Protein AF-0000000082771710 (afdb_homodimer)

Secondary structure (DSSP, 8-state):
-BEEEEEEEPPTT----TT----EEHHHHHHHHHHH-SSEEEEE-S-EE-SGGGGT---GGGHHHHHHHHHHHHGGGGT-EEEEEEESS-S-TT--HHHHHHHTT-EEEEE-HHHHHSS-B---EEEETTTEEEEES--EEHHHHHTSBEEEEEEES-HHHHHHHHHHHHHHHHT-STT----SSPPGGG--S-SSSSPEEEEETTEEEEEEEEEESGGGS-TTSPBHHHHHHHHHHH-SSEEEEEES-B-SB-SSSSS--B--HHHHHHHHHHHHH--EEEEEEE--TTS-TTHHHHHHHHHT---TTSS--EEEEEE----TT-TTSTT-S-B--EEEEESSEEEEES--BSTHHHHTSBEEEEEEEE---S---SS--HHHHHHHHHHHHHHSTTEEETT--S--TT-GGG------/-BEEEEEEEPPTT----TT----EEHHHHHHHHHHH-SSEEEEE-S-EE-SGGGGT---GGGHHHHHHHHHHHHGGGGT-EEEEEEESS-S-TT--HHHHHHHTT-EEEEE-HHHHTSS-B---EEEETTTEEEEES--EEHHHHHTSBEEEEEEES-HHHHHHHHHHHHHHHHT-STT----SSPPGGG--S-SSSSPEEEEETTEEEEEEEEEESGGGS-TTSPBHHHHHHHHHHH-SSEEEEEES-B-SB-SSSSS--B--HHHHHHHHHHHHH--EEEEEEE--TTS-TTHHHHHHHHHT---TTSS--EEEEEE----TT-TTSTT-S-B--EEEEESSEEEEES--BSGGGGTTSBEEEEEEEE---S---SS--HHHHHHHHHHHHHHSTTEEETT--S--TT-GGG------

pLDDT: mean 93.77, std 10.39, range [25.27, 98.94]

Radius of gyration: 32.13 Å; Cα contacts (8 Å, |Δi|>4): 2009; chains: 2; bounding box: 65×93×76 Å

Sequence (840 aa):
MSEIIVVESIPLDMKYEVNATFGTPLYKAWSDLLSMAEEQVDIASFYWSLTGEDINVNSSTDQPGRNILEQIKYMPSRNVSVRVVTSIPTLASNSTDLKVLRQNGVQVRRVNFGHLTGGILHTKFWIVDRKHLYIGSANMDWRSLTQVKEVGAVIYNCSHLASDLHKIFLSYWVMGHRNASLPNPWPSSFDTLINQEKPLLVNLSGVPSQVYISGSPPVFCPHSRTKDLDAILSAIAEAERFIHIALMEYLPLSQFSRPKRYWPVIDDAIRGSVFERNVSVRLLVSCGRNSDPTMLPFLQSLAALQYPDSNVHLEVKIYIVPVGNHSDIPYARVNHNKYMVTDKVAYVGTSNWSADYFSSTAGVGLVVSHDTINSTYPRDTFQEQLKKVFERDWESEYSVPLASSGENPDCAFWKIQRGNMSEIIVVESIPLDMKYEVNATFGTPLYKAWSDLLSMAEEQVDIASFYWSLTGEDINVNSSTDQPGRNILEQIKYMPSRNVSVRVVTSIPTLASNSTDLKVLRQNGVQVRRVNFGHLTGGILHTKFWIVDRKHLYIGSANMDWRSLTQVKEVGAVIYNCSHLASDLHKIFLSYWVMGHRNASLPNPWPSSFDTLINQEKPLLVNLSGVPSQVYISGSPPVFCPHSRTKDLDAILSAIAEAERFIHIALMEYLPLSQFSRPKRYWPVIDDAIRGSVFERNVSVRLLVSCGRNSDPTMLPFLQSLAALQYPDSNVHLEVKIYIVPVGNHSDIPYARVNHNKYMVTDKVAYVGTSNWSADYFSSTAGVGLVVSHDTINSTYPRDTFQEQLKKVFERDWESEYSVPLASSGENPDCAFWKIQRGN

Organism: Chanos chanos (NCBI:txid29144)

Foldseek 3Di:
DKAKWKEKADAPPDDFDPPADDTHQPLVVLVVLLVPFQAEKEWEFEAAALDLVLVPHDDPLSVSSVVSLVSLLCCVVNVYAYEYEYEPPGPRPSGCSVVSSVVSHHHYFYAHLCVAFVATALFGKMQGPLFKMKGWQAGSHSLRRHFEIIMIMIMGGHNLQSVLVVLLSVLRVVNRDDPRYQDVADDCVSAHPDEPVHFDFDQYPNATKGKGKAKDAPSSDHPNGHAPVNLLLVVLVPFQAEKEWEAQDDDQWADSDPPIDRHCSVVVSNVCSCPVRVHAYEYEYEFFLPRDLVRLVVLVVQCVPDDVVDSGHYFYWYFWFDCPPVVRDPPGGMHHFGWMAGPFKTKHKNDGDYDCCHRRYIMMMMIMGHDPPVDPDPDDDNSRSVVSVRVSRCPTPRIGGSPPPDADNGGNNRDPPPPD/DKAKWKEKADAPPDDFDPPADDTHQPLVVLVVLLVPFQAEKEWEFEAAALDLVLVPHDDPLSVSSVVSLVSLLCCVVNVYAYEYEYEPPGPRPSGCSVVSSVVSHHHYFYAHLCVAFVATALFGKMQGPLFKMKGWQAGSHSLRRHFEMIMIMIMGGHNLQSVLVVLLSVLRVVNRDDPRYQDVADDCVSAHPDEPVHFDFDQYPNATKGKDKAKDAPSSDHPRGHAPVNLLLVVLVPFQAEKEWEAQDDDQWADSDPPIDRHCSVVVSNVCSCPVRVHAYEYEYEFFLPRDLVRLVVLVVQQVPDDVVDSGHYFYWYFWFDCPPVVRDPPGGMHHFGWMAGPFKTKHKNDGDYDCCHRRYIMMMMIMGHDPPVDPDPDDDNSRSVVSVRVSRCPTPRIGGSPPPDADNGGNNRDPPPPD

Structure (mmCIF, N/CA/C/O backbone):
data_AF-0000000082771710-model_v1
#
loop_
_entity.id
_entity.type
_entity.pdbx_description
1 polymer 'Phospholipase D4'
#
loop_
_atom_site.group_PDB
_atom_site.id
_atom_site.type_symbol
_atom_site.label_atom_id
_atom_site.label_alt_id
_atom_site.label_comp_id
_atom_site.label_asym_id
_atom_site.label_entity_id
_atom_site.label_seq_id
_atom_site.pdbx_PDB_ins_code
_atom_site.Cartn_x
_atom_site.Cartn_y
_atom_site.Cartn_z
_atom_site.occupancy
_atom_site.B_iso_or_equiv
_atom_site.auth_seq_id
_atom_site.auth_comp_id
_atom_site.auth_asym_id
_atom_site.auth_atom_id
_atom_site.pdbx_PDB_model_num
ATOM 1 N N . MET A 1 1 ? -18.281 -39.406 -12.562 1 86.12 1 MET A N 1
ATOM 2 C CA . MET A 1 1 ? -18.141 -38.406 -11.5 1 86.12 1 MET A CA 1
ATOM 3 C C . MET A 1 1 ? -16.812 -37.688 -11.609 1 86.12 1 MET A C 1
ATOM 5 O O . MET A 1 1 ? -15.773 -38.312 -11.859 1 86.12 1 MET A O 1
ATOM 9 N N . SER A 1 2 ? -16.812 -36.406 -11.469 1 95.75 2 SER A N 1
ATOM 10 C CA . SER A 1 2 ? -15.578 -35.625 -11.594 1 95.75 2 SER A CA 1
ATOM 11 C C . SER A 1 2 ? -14.742 -35.719 -10.32 1 95.75 2 SER A C 1
ATOM 13 O O . SER A 1 2 ? -15.289 -35.875 -9.219 1 95.75 2 SER A O 1
ATOM 15 N N . GLU A 1 3 ? -13.469 -35.781 -10.484 1 96.94 3 GLU A N 1
ATOM 16 C CA . GLU A 1 3 ? -12.523 -35.875 -9.383 1 96.94 3 GLU A CA 1
ATOM 17 C C . GLU A 1 3 ? -11.469 -34.75 -9.484 1 96.94 3 GLU A C 1
ATOM 19 O O . GLU A 1 3 ? -11.078 -34.375 -10.578 1 96.94 3 GLU A O 1
ATOM 24 N N . ILE A 1 4 ? -11.094 -34.312 -8.344 1 97.94 4 ILE A N 1
ATOM 25 C CA . ILE A 1 4 ? -10.008 -33.312 -8.312 1 97.94 4 ILE A CA 1
ATOM 26 C C . ILE A 1 4 ? -8.945 -33.75 -7.312 1 97.94 4 ILE A C 1
ATOM 28 O O . ILE A 1 4 ? -9.266 -34.25 -6.23 1 97.94 4 ILE A O 1
ATOM 32 N N . ILE A 1 5 ? -7.676 -33.594 -7.676 1 97.31 5 ILE A N 1
ATOM 33 C CA . ILE A 1 5 ? -6.59 -33.969 -6.77 1 97.31 5 ILE A CA 1
ATOM 34 C C . ILE A 1 5 ? -5.5 -32.875 -6.82 1 97.31 5 ILE A C 1
ATOM 36 O O . ILE A 1 5 ? -5.34 -32.219 -7.836 1 97.31 5 ILE A O 1
ATOM 40 N N . VAL A 1 6 ? -4.766 -32.75 -5.711 1 98.25 6 VAL A N 1
ATOM 41 C CA . VAL A 1 6 ? -3.559 -31.938 -5.68 1 98.25 6 VAL A CA 1
ATOM 42 C C . VAL A 1 6 ? -2.379 -32.75 -6.23 1 98.25 6 VAL A C 1
ATOM 44 O O . VAL A 1 6 ? -2.217 -33.906 -5.906 1 98.25 6 VAL A O 1
ATOM 47 N N . VAL A 1 7 ? -1.673 -32.125 -7.109 1 98.62 7 VAL A N 1
ATOM 48 C CA . VAL A 1 7 ? -0.458 -32.719 -7.656 1 98.62 7 VAL A CA 1
ATOM 49 C C . VAL A 1 7 ? 0.755 -31.875 -7.25 1 98.62 7 VAL A C 1
ATOM 51 O O . VAL A 1 7 ? 0.669 -30.641 -7.156 1 98.62 7 VAL A O 1
ATOM 54 N N . GLU A 1 8 ? 1.86 -32.531 -6.898 1 98.31 8 GLU A N 1
ATOM 55 C CA . GLU A 1 8 ? 3.023 -31.75 -6.492 1 98.31 8 GLU A CA 1
ATOM 56 C C . GLU A 1 8 ? 4.324 -32.469 -6.844 1 98.31 8 GLU A C 1
ATOM 58 O O . GLU A 1 8 ? 4.32 -33.656 -7.105 1 98.31 8 GLU A O 1
ATOM 63 N N . SER A 1 9 ? 5.344 -31.797 -7.031 1 98.56 9 SER A N 1
ATOM 64 C CA . SER A 1 9 ? 6.715 -32.281 -7.082 1 98.56 9 SER A CA 1
ATOM 65 C C . SER A 1 9 ? 7.5 -31.875 -5.844 1 98.56 9 SER A C 1
ATOM 67 O O . SER A 1 9 ? 7.52 -30.703 -5.473 1 98.56 9 SER A O 1
ATOM 69 N N . ILE A 1 10 ? 8.047 -32.875 -5.211 1 98.38 10 ILE A N 1
ATOM 70 C CA . ILE A 1 10 ? 8.984 -32.625 -4.121 1 98.38 10 ILE A CA 1
ATOM 71 C C . ILE A 1 10 ? 10.414 -32.812 -4.621 1 98.38 10 ILE A C 1
ATOM 73 O O . ILE A 1 10 ? 10.766 -33.906 -5.098 1 98.38 10 ILE A O 1
ATOM 77 N N . PRO A 1 11 ? 11.227 -31.812 -4.523 1 98.5 11 PRO A N 1
ATOM 78 C CA . PRO A 1 11 ? 12.594 -31.984 -5.02 1 98.5 11 PRO A CA 1
ATOM 79 C C . PRO A 1 11 ? 13.328 -33.125 -4.355 1 98.5 11 PRO A C 1
ATOM 81 O O . PRO A 1 11 ? 13.125 -33.406 -3.168 1 98.5 11 PRO A O 1
ATOM 84 N N . LEU A 1 12 ? 14.18 -33.781 -5.152 1 97.88 12 LEU A N 1
ATOM 85 C CA . LEU A 1 12 ? 14.953 -34.906 -4.676 1 97.88 12 LEU A CA 1
ATOM 86 C C . LEU A 1 12 ? 15.758 -34.531 -3.432 1 97.88 12 LEU A C 1
ATOM 88 O O . LEU A 1 12 ? 16.281 -33.438 -3.33 1 97.88 12 LEU A O 1
ATOM 92 N N . ASP A 1 13 ? 15.812 -35.438 -2.459 1 96.62 13 ASP A N 1
ATOM 93 C CA . ASP A 1 13 ? 16.625 -35.406 -1.253 1 96.62 13 ASP A CA 1
ATOM 94 C C . ASP A 1 13 ? 16.016 -34.5 -0.2 1 96.62 13 ASP A C 1
ATOM 96 O O . ASP A 1 13 ? 16.625 -34.219 0.837 1 96.62 13 ASP A O 1
ATOM 100 N N . MET A 1 14 ? 14.828 -33.938 -0.448 1 96.81 14 MET A N 1
ATOM 101 C CA . MET A 1 14 ? 14.094 -33.25 0.61 1 96.81 14 MET A CA 1
ATOM 102 C C . MET A 1 14 ? 13.32 -34.25 1.471 1 96.81 14 MET A C 1
ATOM 104 O O . MET A 1 14 ? 12.555 -35.062 0.951 1 96.81 14 MET A O 1
ATOM 108 N N . LYS A 1 15 ? 13.5 -34.156 2.783 1 94.19 15 LYS A N 1
ATOM 109 C CA . LYS A 1 15 ? 12.867 -35.062 3.715 1 94.19 15 LYS A CA 1
ATOM 110 C C . LYS A 1 15 ? 11.867 -34.344 4.613 1 94.19 15 LYS A C 1
ATOM 112 O O . LYS A 1 15 ? 12.164 -33.281 5.137 1 94.19 15 LYS A O 1
ATOM 117 N N . TYR A 1 16 ? 10.703 -34.906 4.578 1 95 16 TYR A N 1
ATOM 118 C CA . TYR A 1 16 ? 9.664 -34.406 5.488 1 95 16 TYR A CA 1
ATOM 119 C C . TYR A 1 16 ? 9.414 -35.406 6.605 1 95 16 TYR A C 1
ATOM 121 O O . TYR A 1 16 ? 9.922 -36.531 6.566 1 95 16 TYR A O 1
ATOM 129 N N . GLU A 1 17 ? 8.625 -34.969 7.566 1 90.94 17 GLU A N 1
ATOM 130 C CA . GLU A 1 17 ? 8.266 -35.875 8.648 1 90.94 17 GLU A CA 1
ATOM 131 C C . GLU A 1 17 ? 7.484 -37.062 8.125 1 90.94 17 GLU A C 1
ATOM 133 O O . GLU A 1 17 ? 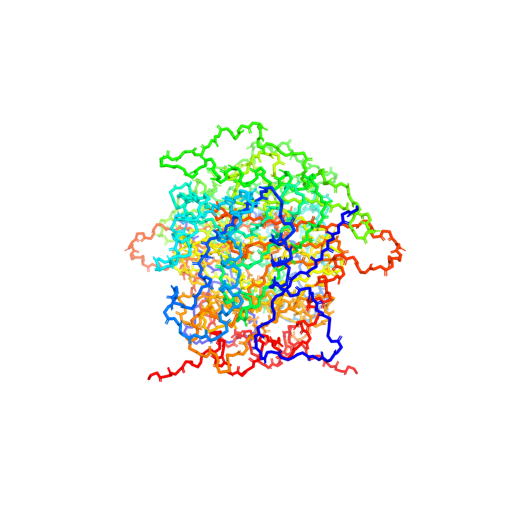6.84 -37 7.082 1 90.94 17 GLU A O 1
ATOM 138 N N . VAL A 1 18 ? 7.445 -38.062 8.859 1 86.38 18 VAL A N 1
ATOM 139 C CA . VAL A 1 18 ? 6.891 -39.344 8.453 1 86.38 18 VAL A CA 1
ATOM 140 C C . VAL A 1 18 ? 5.387 -39.219 8.219 1 86.38 18 VAL A C 1
ATOM 142 O O . VAL A 1 18 ? 4.836 -39.844 7.305 1 86.38 18 VAL A O 1
ATOM 145 N N . ASN A 1 19 ? 4.738 -38.406 8.953 1 88.19 19 ASN A N 1
ATOM 146 C CA . ASN A 1 19 ? 3.285 -38.281 8.867 1 88.19 19 ASN A CA 1
ATOM 147 C C . ASN A 1 19 ? 2.857 -37.156 7.941 1 88.19 19 ASN A C 1
ATOM 149 O O . ASN A 1 19 ? 1.688 -36.781 7.922 1 88.19 19 ASN A O 1
ATOM 153 N N . ALA A 1 20 ? 3.85 -36.75 7.145 1 90 20 ALA A N 1
ATOM 154 C CA . ALA A 1 20 ? 3.518 -35.625 6.25 1 90 20 ALA A CA 1
ATOM 155 C C . ALA A 1 20 ? 2.582 -36.094 5.137 1 90 20 ALA A C 1
ATOM 157 O O . ALA A 1 20 ? 2.703 -37.219 4.637 1 90 20 ALA A O 1
ATOM 158 N N . THR A 1 21 ? 1.646 -35.219 4.805 1 89.5 21 THR A N 1
ATOM 159 C CA . THR A 1 21 ? 0.706 -35.469 3.721 1 89.5 21 THR A CA 1
ATOM 160 C C . THR A 1 21 ? 1.223 -34.875 2.41 1 89.5 21 THR A C 1
ATOM 162 O O . THR A 1 21 ? 1.719 -33.75 2.383 1 89.5 21 THR A O 1
ATOM 165 N N . PHE A 1 22 ? 1.092 -35.688 1.368 1 94.38 22 PHE A N 1
ATOM 166 C CA . PHE A 1 22 ? 1.572 -35.25 0.063 1 94.38 22 PHE A CA 1
ATOM 167 C C . PHE A 1 22 ? 0.479 -35.375 -0.991 1 94.38 22 PHE A C 1
ATOM 169 O O . PHE A 1 22 ? -0.42 -36.219 -0.854 1 94.38 22 PHE A O 1
ATOM 176 N N . GLY A 1 23 ? 0.5 -34.562 -1.959 1 95.62 23 GLY A N 1
ATOM 177 C CA . GLY A 1 23 ? -0.292 -34.75 -3.162 1 95.62 23 GLY A CA 1
ATOM 178 C C . GLY A 1 23 ? 0.259 -35.844 -4.07 1 95.62 23 GLY A C 1
ATOM 179 O O . GLY A 1 23 ? 1.292 -36.438 -3.768 1 95.62 23 GLY A O 1
ATOM 180 N N . THR A 1 24 ? -0.504 -36.062 -5.141 1 98.06 24 THR A N 1
ATOM 181 C CA . THR A 1 24 ? -0.026 -37 -6.148 1 98.06 24 THR A CA 1
ATOM 182 C C . THR A 1 24 ? 1.244 -36.469 -6.812 1 98.06 24 THR A C 1
ATOM 184 O O . THR A 1 24 ? 1.31 -35.312 -7.211 1 98.06 24 THR A O 1
ATOM 187 N N . PRO A 1 25 ? 2.277 -37.312 -6.895 1 98.56 25 PRO A N 1
ATOM 188 C CA . PRO A 1 25 ? 3.488 -36.875 -7.578 1 98.56 25 PRO A CA 1
ATOM 189 C C . PRO A 1 25 ? 3.215 -36.406 -9 1 98.56 25 PRO A C 1
ATOM 191 O O . PRO A 1 25 ? 2.465 -37.031 -9.742 1 98.56 25 PRO A O 1
ATOM 194 N N . LEU A 1 26 ? 3.77 -35.312 -9.336 1 98.81 26 LEU A N 1
ATOM 195 C CA . LEU A 1 26 ? 3.537 -34.688 -10.625 1 98.81 26 LEU A CA 1
ATOM 196 C C . LEU A 1 26 ? 3.848 -35.656 -11.766 1 98.81 26 LEU A C 1
ATOM 198 O O . LEU A 1 26 ? 3.088 -35.75 -12.734 1 98.81 26 LEU A O 1
ATOM 202 N N . TYR A 1 27 ? 4.938 -36.375 -11.688 1 98.75 27 TYR A N 1
ATOM 203 C CA . TYR A 1 27 ? 5.309 -37.344 -12.727 1 98.75 27 TYR A CA 1
ATOM 204 C C . TYR A 1 27 ? 4.203 -38.375 -12.938 1 98.75 27 TYR A C 1
ATOM 206 O O . TYR A 1 27 ? 3.869 -38.688 -14.078 1 98.75 27 TYR A O 1
ATOM 214 N N . LYS A 1 28 ? 3.73 -38.844 -11.859 1 98.81 28 LYS A N 1
ATOM 215 C CA . LYS A 1 28 ? 2.652 -39.844 -11.945 1 98.81 28 LYS A CA 1
ATOM 216 C C . LYS A 1 28 ? 1.407 -39.219 -12.586 1 98.81 28 LYS A C 1
ATOM 218 O O . LYS A 1 28 ? 0.767 -39.844 -13.43 1 98.81 28 LYS A O 1
ATOM 223 N N . ALA A 1 29 ? 1.026 -38.062 -12.188 1 98.81 29 ALA A N 1
ATOM 224 C CA . ALA A 1 29 ? -0.165 -37.406 -12.703 1 98.81 29 ALA A CA 1
ATOM 225 C C . ALA A 1 29 ? -0.054 -37.156 -14.211 1 98.81 29 ALA A C 1
ATOM 227 O O . ALA A 1 29 ? -0.993 -37.438 -14.961 1 98.81 29 ALA A O 1
ATOM 228 N N . TRP A 1 30 ? 1.125 -36.625 -14.641 1 98.81 30 TRP A N 1
ATOM 229 C CA . TRP A 1 30 ? 1.354 -36.406 -16.062 1 98.81 30 TRP A CA 1
ATOM 230 C C . TRP A 1 30 ? 1.31 -37.719 -16.844 1 98.81 30 TRP A C 1
ATOM 232 O O . TRP A 1 30 ? 0.647 -37.781 -17.875 1 98.81 30 TRP A O 1
ATOM 242 N N . SER A 1 31 ? 1.962 -38.719 -16.297 1 98.69 31 SER A N 1
ATOM 243 C CA . SER A 1 31 ? 2.004 -40 -16.953 1 98.69 31 SER A CA 1
ATOM 244 C C . SER A 1 31 ? 0.611 -40.625 -17.062 1 98.69 31 SER A C 1
ATOM 246 O O . SER A 1 31 ? 0.252 -41.156 -18.109 1 98.69 31 SER A O 1
ATOM 248 N N . ASP A 1 32 ? -0.115 -40.5 -15.984 1 98.5 32 ASP A N 1
ATOM 249 C CA . ASP A 1 32 ? -1.47 -41.062 -15.977 1 98.5 32 ASP A CA 1
ATOM 250 C C . ASP A 1 32 ? -2.352 -40.344 -17 1 98.5 32 ASP A C 1
ATOM 252 O O . ASP A 1 32 ? -3.111 -41 -17.734 1 98.5 32 ASP A O 1
ATOM 256 N N . LEU A 1 33 ? -2.277 -39.062 -17.109 1 98.69 33 LEU A N 1
ATOM 257 C CA . LEU A 1 33 ? -3.066 -38.281 -18.062 1 98.69 33 LEU A CA 1
ATOM 258 C C . LEU A 1 33 ? -2.725 -38.656 -19.5 1 98.69 33 LEU A C 1
ATOM 260 O O . LEU A 1 33 ? -3.621 -38.844 -20.328 1 98.69 33 LEU A O 1
ATOM 264 N N . LEU A 1 34 ? -1.446 -38.812 -19.766 1 98.5 34 LEU A N 1
ATOM 265 C CA . LEU A 1 34 ? -1.015 -39.188 -21.109 1 98.5 34 LEU A CA 1
ATOM 266 C C . LEU A 1 34 ? -1.455 -40.625 -21.453 1 98.5 34 LEU A C 1
ATOM 268 O O . LEU A 1 34 ? -1.854 -40.875 -22.594 1 98.5 34 LEU A O 1
ATOM 272 N N . SER A 1 35 ? -1.383 -41.438 -20.469 1 97.5 35 SER A N 1
ATOM 273 C CA . SER A 1 35 ? -1.76 -42.844 -20.672 1 97.5 35 SER A CA 1
ATOM 274 C C . SER A 1 35 ? -3.254 -42.969 -20.953 1 97.5 35 SER A C 1
ATOM 276 O O . SER A 1 35 ? -3.678 -43.875 -21.672 1 97.5 35 SER A O 1
ATOM 278 N N . MET A 1 36 ? -4.043 -42.125 -20.406 1 96.75 36 MET A N 1
ATOM 279 C CA . MET A 1 36 ? -5.492 -42.25 -20.531 1 96.75 36 MET A CA 1
ATOM 280 C C . MET A 1 36 ? -5.996 -41.562 -21.797 1 96.75 36 MET A C 1
ATOM 282 O O . MET A 1 36 ? -7.133 -41.781 -22.219 1 96.75 36 MET A O 1
ATOM 286 N N . ALA A 1 37 ? -5.137 -40.812 -22.406 1 98.5 37 ALA A N 1
ATOM 287 C CA . ALA A 1 37 ? -5.547 -40.031 -23.594 1 98.5 37 ALA A CA 1
ATOM 288 C C . ALA A 1 37 ? -5.949 -40.969 -24.734 1 98.5 37 ALA A C 1
ATOM 290 O O . ALA A 1 37 ? -5.23 -41.906 -25.047 1 98.5 37 ALA A O 1
ATOM 291 N N . GLU A 1 38 ? -7.055 -40.625 -25.453 1 98.25 38 GLU A N 1
ATOM 292 C CA . GLU A 1 38 ? -7.566 -41.5 -26.516 1 98.25 38 GLU A CA 1
ATOM 293 C C . GLU A 1 38 ? -7.742 -40.719 -27.812 1 98.25 38 GLU A C 1
ATOM 295 O O . GLU A 1 38 ? -7.727 -41.281 -28.906 1 98.25 38 GLU A O 1
ATOM 300 N N . GLU A 1 39 ? -7.91 -39.438 -27.688 1 98.38 39 GLU A N 1
ATOM 301 C CA . GLU A 1 39 ? -8.266 -38.688 -28.891 1 98.38 39 GLU A CA 1
ATOM 302 C C . GLU A 1 39 ? -7.332 -37.5 -29.094 1 98.38 39 GLU A C 1
ATOM 304 O O . GLU A 1 39 ? -6.746 -37.344 -30.172 1 98.38 39 GLU A O 1
ATOM 309 N N . GLN A 1 40 ? -7.262 -36.688 -28.031 1 98.62 40 GLN A N 1
ATOM 310 C CA . GLN A 1 40 ? -6.543 -35.438 -28.234 1 98.62 40 GLN A CA 1
ATOM 311 C C . GLN A 1 40 ? -5.93 -34.938 -26.922 1 98.62 40 GLN A C 1
ATOM 313 O O . GLN A 1 40 ? -6.562 -35 -25.859 1 98.62 40 GLN A O 1
ATOM 318 N N . VAL A 1 41 ? -4.75 -34.406 -27.016 1 98.88 41 VAL A N 1
ATOM 319 C CA . VAL A 1 41 ? -4.078 -33.719 -25.906 1 98.88 41 VAL A CA 1
ATOM 320 C C . VAL A 1 41 ? -3.652 -32.312 -26.344 1 98.88 41 VAL A C 1
ATOM 322 O O . VAL A 1 41 ? -2.953 -32.156 -27.344 1 98.88 41 VAL A O 1
ATOM 325 N N . ASP A 1 42 ? -4.105 -31.266 -25.641 1 98.88 42 ASP A N 1
ATOM 326 C CA . ASP A 1 42 ? -3.68 -29.891 -25.844 1 98.88 42 ASP A CA 1
ATOM 327 C C . ASP A 1 42 ? -2.807 -29.406 -24.688 1 98.88 42 ASP A C 1
ATOM 329 O O . ASP A 1 42 ? -3.197 -29.516 -23.516 1 98.88 42 ASP A O 1
ATOM 333 N N . ILE A 1 43 ? -1.643 -28.906 -25 1 98.81 43 ILE A N 1
ATOM 334 C CA . ILE A 1 43 ? -0.69 -28.469 -24 1 98.81 43 ILE A CA 1
ATOM 335 C C . ILE A 1 43 ? -0.337 -27 -24.234 1 98.81 43 ILE A C 1
ATOM 337 O O . ILE A 1 43 ? 0.065 -26.625 -25.328 1 98.81 43 ILE A O 1
ATOM 341 N N . ALA A 1 44 ? -0.529 -26.156 -23.266 1 98.5 44 ALA A N 1
ATOM 342 C CA . ALA A 1 44 ? 0.006 -24.797 -23.25 1 98.5 44 ALA A CA 1
ATOM 343 C C . ALA A 1 44 ? 1.146 -24.672 -22.25 1 98.5 44 ALA A C 1
ATOM 345 O O . ALA A 1 44 ? 0.96 -24.922 -21.047 1 98.5 44 ALA A O 1
ATOM 346 N N . SER A 1 45 ? 2.287 -24.328 -22.719 1 96.12 45 SER A N 1
ATOM 347 C CA . SER A 1 45 ? 3.441 -24.219 -21.844 1 96.12 45 SER A CA 1
ATOM 348 C C . SER A 1 45 ? 4.539 -23.359 -22.453 1 96.12 45 SER A C 1
ATOM 350 O O . SER A 1 45 ? 4.719 -23.359 -23.672 1 96.12 45 SER A O 1
ATOM 352 N N . PHE A 1 46 ? 5.254 -22.719 -21.578 1 91.06 46 PHE A N 1
ATOM 353 C CA . PHE A 1 46 ? 6.293 -21.781 -22 1 91.06 46 PHE A CA 1
ATOM 354 C C . PHE A 1 46 ? 7.629 -22.5 -22.156 1 91.06 46 PHE A C 1
ATOM 356 O O . PHE A 1 46 ? 8.234 -22.453 -23.234 1 91.06 46 PHE A O 1
ATOM 363 N N . TYR A 1 47 ? 8.109 -23.172 -21.219 1 90.19 47 TYR A N 1
ATOM 364 C CA . TYR A 1 47 ? 9.477 -23.688 -21.125 1 90.19 47 TYR A CA 1
ATOM 365 C C . TYR A 1 47 ? 9.516 -25.188 -21.406 1 90.19 47 TYR A C 1
ATOM 367 O O . TYR A 1 47 ? 8.945 -25.969 -20.641 1 90.19 47 TYR A O 1
ATOM 375 N N . TRP A 1 48 ? 10.242 -25.547 -22.531 1 95.56 48 TRP A N 1
ATOM 376 C CA . TRP A 1 48 ? 10.383 -26.953 -22.891 1 95.56 48 TRP A CA 1
ATOM 377 C C . TRP A 1 48 ? 11.836 -27.406 -22.766 1 95.56 48 TRP A C 1
ATOM 379 O O . TRP A 1 48 ? 12.672 -27.062 -23.594 1 95.56 48 TRP A O 1
ATOM 389 N N . SER A 1 49 ? 12.125 -28.141 -21.781 1 96.25 49 SER A N 1
ATOM 390 C CA . SER A 1 49 ? 13.43 -28.719 -21.516 1 96.25 49 SER A CA 1
ATOM 391 C C . SER A 1 49 ? 13.312 -30.047 -20.766 1 96.25 49 SER A C 1
ATOM 393 O O . SER A 1 49 ? 13.75 -30.156 -19.609 1 96.25 49 SER A O 1
ATOM 395 N N . LEU A 1 50 ? 12.859 -31.062 -21.453 1 97.62 50 LEU A N 1
ATOM 396 C CA . LEU A 1 50 ? 12.5 -32.312 -20.812 1 97.62 50 LEU A CA 1
ATOM 397 C C . LEU A 1 50 ? 13.711 -33.25 -20.734 1 97.62 50 LEU A C 1
ATOM 399 O O . LEU A 1 50 ? 13.641 -34.312 -20.109 1 97.62 50 LEU A O 1
ATOM 403 N N . THR A 1 51 ? 14.859 -32.812 -21.281 1 96.5 51 THR A N 1
ATOM 404 C CA . THR A 1 51 ? 16.094 -33.594 -21.203 1 96.5 51 THR A CA 1
ATOM 405 C C . THR A 1 51 ? 17.234 -32.719 -20.672 1 96.5 51 THR A C 1
ATOM 407 O O . THR A 1 51 ? 17.234 -31.516 -20.844 1 96.5 51 THR A O 1
ATOM 410 N N . GLY A 1 52 ? 18.188 -33.406 -19.969 1 94.88 52 GLY A N 1
ATOM 411 C CA . GLY A 1 52 ? 19.328 -32.688 -19.453 1 94.88 52 GLY A CA 1
ATOM 412 C C . GLY A 1 52 ? 20.109 -31.938 -20.516 1 94.88 52 GLY A C 1
ATOM 413 O O . GLY A 1 52 ? 20.578 -30.828 -20.297 1 94.88 52 GLY A O 1
ATOM 414 N N . GLU A 1 53 ? 20.234 -32.562 -21.734 1 93.25 53 GLU A N 1
ATOM 415 C CA . GLU A 1 53 ? 21 -31.984 -22.844 1 93.25 53 GLU A CA 1
ATOM 416 C C . GLU A 1 53 ? 20.422 -30.656 -23.281 1 93.25 53 GLU A C 1
ATOM 418 O O . GLU A 1 53 ? 21.141 -29.781 -23.781 1 93.25 53 GLU A O 1
ATOM 423 N N . ASP A 1 54 ? 19.141 -30.453 -23.109 1 92.38 54 ASP A N 1
ATOM 424 C CA . ASP A 1 54 ? 18.453 -29.234 -23.516 1 92.38 54 ASP A CA 1
ATOM 425 C C . ASP A 1 54 ? 19.047 -28 -22.828 1 92.38 54 ASP A C 1
ATOM 427 O O . ASP A 1 54 ? 18.969 -26.891 -23.344 1 92.38 54 ASP A O 1
ATOM 431 N N . ILE A 1 55 ? 19.641 -28.266 -21.609 1 92.31 55 ILE A N 1
ATOM 432 C CA . ILE A 1 55 ? 20.219 -27.141 -20.859 1 92.31 55 ILE A CA 1
ATOM 433 C C . ILE A 1 55 ? 21.688 -27.438 -20.547 1 92.31 55 ILE A C 1
ATOM 435 O O . ILE A 1 55 ? 22.203 -26.969 -19.531 1 92.31 55 ILE A O 1
ATOM 439 N N . ASN A 1 56 ? 22.281 -28.328 -21.25 1 91.94 56 ASN A N 1
ATOM 440 C CA . ASN A 1 56 ? 23.703 -28.672 -21.188 1 91.94 56 ASN A CA 1
ATOM 441 C C . ASN A 1 56 ? 24.078 -29.297 -19.844 1 91.94 56 ASN A C 1
ATOM 443 O O . ASN A 1 56 ? 25.078 -28.906 -19.234 1 91.94 56 ASN A O 1
ATOM 447 N N . VAL A 1 57 ? 23.188 -30.125 -19.344 1 94.38 57 VAL A N 1
ATOM 448 C CA . VAL A 1 57 ? 23.422 -30.844 -18.094 1 94.38 57 VAL A CA 1
ATOM 449 C C . VAL A 1 57 ? 23.359 -32.344 -18.359 1 94.38 57 VAL A C 1
ATOM 451 O O . VAL A 1 57 ? 22.547 -32.812 -19.156 1 94.38 57 VAL A O 1
ATOM 454 N N . ASN A 1 58 ? 24.328 -32.969 -17.734 1 93.88 58 ASN A N 1
ATOM 455 C CA . ASN A 1 58 ? 24.281 -34.438 -17.703 1 93.88 58 ASN A CA 1
ATOM 456 C C . ASN A 1 58 ? 23.875 -34.969 -16.328 1 93.88 58 ASN A C 1
ATOM 458 O O . ASN A 1 58 ? 24.641 -34.844 -15.359 1 93.88 58 ASN A O 1
ATOM 462 N N . SER A 1 59 ? 22.656 -35.438 -16.281 1 94.62 59 SER A N 1
ATOM 463 C CA . SER A 1 59 ? 22.125 -35.906 -15 1 94.62 59 SER A CA 1
ATOM 464 C C . SER A 1 59 ? 21.172 -37.062 -15.195 1 94.62 59 SER A C 1
ATOM 466 O O . SER A 1 59 ? 20.359 -37.062 -16.125 1 94.62 59 SER A O 1
ATOM 468 N N . SER A 1 60 ? 21.219 -38.031 -14.297 1 94.88 60 SER A N 1
ATOM 469 C CA . SER A 1 60 ? 20.297 -39.188 -14.336 1 94.88 60 SER A CA 1
ATOM 470 C C . SER A 1 60 ? 18.922 -38.781 -13.805 1 94.88 60 SER A C 1
ATOM 472 O O . SER A 1 60 ? 17.938 -39.5 -14.031 1 94.88 60 SER A O 1
ATOM 474 N N . THR A 1 61 ? 18.859 -37.625 -13.211 1 97.25 61 THR A N 1
ATOM 475 C CA . THR A 1 61 ? 17.594 -37.219 -12.609 1 97.25 61 THR A CA 1
ATOM 476 C C . THR A 1 61 ? 16.656 -36.656 -13.664 1 97.25 61 THR A C 1
ATOM 478 O O . THR A 1 61 ? 15.516 -36.281 -13.352 1 97.25 61 THR A O 1
ATOM 481 N N . ASP A 1 62 ? 17.047 -36.625 -14.93 1 97.88 62 ASP A N 1
ATOM 482 C CA . ASP A 1 62 ? 16.188 -36.125 -15.992 1 97.88 62 ASP A CA 1
ATOM 483 C C . ASP A 1 62 ? 15.344 -37.25 -16.594 1 97.88 62 ASP A C 1
ATOM 485 O O . ASP A 1 62 ? 14.555 -37 -17.516 1 97.88 62 ASP A O 1
ATOM 489 N N . GLN A 1 63 ? 15.508 -38.531 -16.062 1 98.5 63 GLN A N 1
ATOM 490 C CA . GLN A 1 63 ? 14.852 -39.688 -16.656 1 98.5 63 GLN A CA 1
ATOM 491 C C . GLN A 1 63 ? 13.336 -39.5 -16.719 1 98.5 63 GLN A C 1
ATOM 493 O O . GLN A 1 63 ? 12.711 -39.812 -17.734 1 98.5 63 GLN A O 1
ATOM 498 N N . PRO A 1 64 ? 12.727 -39 -15.664 1 98.62 64 PRO A N 1
ATOM 499 C CA . PRO A 1 64 ? 11.281 -38.781 -15.766 1 98.62 64 PRO A CA 1
ATOM 500 C C . PRO A 1 64 ? 10.914 -37.812 -16.891 1 98.62 64 PRO A C 1
ATOM 502 O O . PRO A 1 64 ? 9.891 -38 -17.562 1 98.62 64 PRO A O 1
ATOM 505 N N . GLY A 1 65 ? 11.742 -36.781 -17.109 1 98.56 65 GLY A N 1
ATOM 506 C CA . GLY A 1 65 ? 11.516 -35.875 -18.219 1 98.56 65 GLY A CA 1
ATOM 507 C C . GLY A 1 65 ? 11.617 -36.562 -19.578 1 98.56 65 GLY A C 1
ATOM 508 O O . GLY A 1 65 ? 10.781 -36.344 -20.453 1 98.56 65 GLY A O 1
ATOM 509 N N . ARG A 1 66 ? 12.602 -37.438 -19.75 1 98.19 66 ARG A N 1
ATOM 510 C CA . ARG A 1 66 ? 12.773 -38.188 -20.969 1 98.19 66 ARG A CA 1
ATOM 511 C C . ARG A 1 66 ? 11.562 -39.094 -21.219 1 98.19 66 ARG A C 1
ATOM 513 O O . ARG A 1 66 ? 11.109 -39.25 -22.359 1 98.19 66 ARG A O 1
ATOM 520 N N . ASN A 1 67 ? 11.086 -39.688 -20.141 1 98.62 67 ASN A N 1
ATOM 521 C CA . ASN A 1 67 ? 9.93 -40.562 -20.25 1 98.62 67 ASN A CA 1
ATOM 522 C C . ASN A 1 67 ? 8.695 -39.812 -20.719 1 98.62 67 ASN A C 1
ATOM 524 O O . ASN A 1 67 ? 7.941 -40.312 -21.562 1 98.62 67 ASN A O 1
ATOM 528 N N . ILE A 1 68 ? 8.492 -38.656 -20.156 1 98.75 68 ILE A N 1
ATOM 529 C CA . ILE A 1 68 ? 7.348 -37.844 -20.547 1 98.75 68 ILE A CA 1
ATOM 530 C C . ILE A 1 68 ? 7.469 -37.438 -22.016 1 98.75 68 ILE A C 1
ATOM 532 O O . ILE A 1 68 ? 6.492 -37.5 -22.781 1 98.75 68 ILE A O 1
ATOM 536 N N . LEU A 1 69 ? 8.664 -37 -22.422 1 98.5 69 LEU A N 1
ATOM 537 C CA . LEU A 1 69 ? 8.898 -36.625 -23.812 1 98.5 69 LEU A CA 1
ATOM 538 C C . LEU A 1 69 ? 8.57 -37.812 -24.734 1 98.5 69 LEU A C 1
ATOM 540 O O . LEU A 1 69 ? 7.91 -37.625 -25.766 1 98.5 69 LEU A O 1
ATOM 544 N N . GLU A 1 70 ? 9.031 -38.969 -24.359 1 98.38 70 GLU A N 1
ATOM 545 C CA . GLU A 1 70 ? 8.781 -40.156 -25.156 1 98.38 70 GLU A CA 1
ATOM 546 C C . GLU A 1 70 ? 7.293 -40.469 -25.234 1 98.38 70 GLU A C 1
ATOM 548 O O . GLU A 1 70 ? 6.789 -40.844 -26.297 1 98.38 70 GLU A O 1
ATOM 553 N N . GLN A 1 71 ? 6.648 -40.344 -24.141 1 98.38 71 GLN A N 1
ATOM 554 C CA . GLN A 1 71 ? 5.211 -40.594 -24.125 1 98.38 71 GLN A CA 1
ATOM 555 C C . GLN A 1 71 ? 4.465 -39.688 -25.062 1 98.38 71 GLN A C 1
ATOM 557 O O . GLN A 1 71 ? 3.594 -40.125 -25.812 1 98.38 71 GLN A O 1
ATOM 562 N N . ILE A 1 72 ? 4.773 -38.406 -25.047 1 98.69 72 ILE A N 1
ATOM 563 C CA . ILE A 1 72 ? 4.109 -37.438 -25.922 1 98.69 72 ILE A CA 1
ATOM 564 C C . ILE A 1 72 ? 4.461 -37.75 -27.375 1 98.69 72 ILE A C 1
ATOM 566 O O . ILE A 1 72 ? 3.59 -37.719 -28.25 1 98.69 72 ILE A O 1
ATOM 570 N N . LYS A 1 73 ? 5.727 -38.062 -27.609 1 98.06 73 LYS A N 1
ATOM 571 C CA . LYS A 1 73 ? 6.262 -38.344 -28.938 1 98.06 73 LYS A CA 1
ATOM 572 C C . LYS A 1 73 ? 5.484 -39.469 -29.609 1 98.06 73 LYS A C 1
ATOM 574 O O . LYS A 1 73 ? 5.262 -39.438 -30.828 1 98.06 73 LYS A O 1
ATOM 579 N N . TYR A 1 74 ? 5.016 -40.375 -28.891 1 96.94 74 TYR A N 1
ATOM 580 C CA . TYR A 1 74 ? 4.445 -41.594 -29.469 1 96.94 74 TYR A CA 1
ATOM 581 C C . TYR A 1 74 ? 2.928 -41.5 -29.562 1 96.94 74 TYR A C 1
ATOM 583 O O . TYR A 1 74 ? 2.277 -42.344 -30.156 1 96.94 74 TYR A O 1
ATOM 591 N N . MET A 1 75 ? 2.377 -40.5 -29.094 1 97.75 75 MET A N 1
ATOM 592 C CA . MET A 1 75 ? 0.924 -40.375 -29.031 1 97.75 75 MET A CA 1
ATOM 593 C C . MET A 1 75 ? 0.312 -40.406 -30.422 1 97.75 75 MET A C 1
ATOM 595 O O . MET A 1 75 ? -0.693 -41.062 -30.656 1 97.75 75 MET A O 1
ATOM 599 N N . PRO A 1 76 ? 0.87 -39.719 -31.406 1 97.75 76 PRO A N 1
ATOM 600 C CA . PRO A 1 76 ? 0.283 -39.781 -32.75 1 97.75 76 PRO A CA 1
ATOM 601 C C . PRO A 1 76 ? 0.232 -41.188 -33.312 1 97.75 76 PRO A C 1
ATOM 603 O O . PRO A 1 76 ? -0.702 -41.531 -34.062 1 97.75 76 PRO A O 1
ATOM 606 N N . SER A 1 77 ? 1.192 -41.938 -33 1 96.62 77 SER A N 1
ATOM 607 C CA . SER A 1 77 ? 1.207 -43.312 -33.469 1 96.62 77 SER A CA 1
ATOM 608 C C . SER A 1 77 ? 0.052 -44.094 -32.906 1 96.62 77 SER A C 1
ATOM 610 O O . SER A 1 77 ? -0.339 -45.125 -33.469 1 96.62 77 SER A O 1
ATOM 612 N N . ARG A 1 78 ? -0.475 -43.625 -31.828 1 96.25 78 ARG A N 1
ATOM 613 C CA . ARG A 1 78 ? -1.646 -44.25 -31.203 1 96.25 78 ARG A CA 1
ATOM 614 C C . ARG A 1 78 ? -2.93 -43.562 -31.672 1 96.25 78 ARG A C 1
ATOM 616 O O . ARG A 1 78 ? -3.998 -43.781 -31.094 1 96.25 78 ARG A O 1
ATOM 623 N N . ASN A 1 79 ? -2.797 -42.75 -32.656 1 97.5 79 ASN A N 1
ATOM 624 C CA . ASN A 1 79 ? -3.914 -42 -33.219 1 97.5 79 ASN A CA 1
ATOM 625 C C . ASN A 1 79 ? -4.473 -40.969 -32.219 1 97.5 79 ASN A C 1
ATOM 627 O O . ASN A 1 79 ? -5.688 -40.781 -32.125 1 97.5 79 ASN A O 1
ATOM 631 N N . VAL A 1 80 ? -3.652 -40.469 -31.344 1 98.56 80 VAL A N 1
ATOM 632 C CA . VAL A 1 80 ? -3.994 -39.375 -30.453 1 98.56 80 VAL A CA 1
ATOM 633 C C . VAL A 1 80 ? -3.373 -38.094 -30.969 1 98.56 80 VAL A C 1
ATOM 635 O O . VAL A 1 80 ? -2.15 -37.969 -31.094 1 98.56 80 VAL A O 1
ATOM 638 N N . SER A 1 81 ? -4.18 -37.125 -31.312 1 98.62 81 SER A N 1
ATOM 639 C CA . SER A 1 81 ? -3.68 -35.844 -31.781 1 98.62 81 SER A CA 1
ATOM 640 C C . SER A 1 81 ? -3.107 -35.031 -30.625 1 98.62 81 SER A C 1
ATOM 642 O O . SER A 1 81 ? -3.674 -35 -29.531 1 98.62 81 SER A O 1
ATOM 644 N N . VAL A 1 82 ? -1.955 -34.438 -30.844 1 98.75 82 VAL A N 1
ATOM 645 C CA . VAL A 1 82 ? -1.332 -33.594 -29.828 1 98.75 82 VAL A CA 1
ATOM 646 C C . VAL A 1 82 ? -1.061 -32.219 -30.391 1 98.75 82 VAL A C 1
ATOM 648 O O . VAL A 1 82 ? -0.442 -32.062 -31.453 1 98.75 82 VAL A O 1
ATOM 651 N N . ARG A 1 83 ? -1.544 -31.141 -29.703 1 98.75 83 ARG A N 1
ATOM 652 C CA . ARG A 1 83 ? -1.265 -29.734 -30.031 1 98.75 83 ARG A CA 1
ATOM 653 C C . ARG A 1 83 ? -0.542 -29.047 -28.891 1 98.75 83 ARG A C 1
ATOM 655 O O . ARG A 1 83 ? -0.907 -29.219 -27.719 1 98.75 83 ARG A O 1
ATOM 662 N N . VAL A 1 84 ? 0.503 -28.344 -29.266 1 98.31 84 VAL A N 1
ATOM 663 C CA . VAL A 1 84 ? 1.277 -27.594 -28.297 1 98.31 84 VAL A CA 1
ATOM 664 C C . VAL A 1 84 ? 1.317 -26.125 -28.688 1 98.31 84 VAL A C 1
ATOM 666 O O . VAL A 1 84 ? 1.594 -25.781 -29.844 1 98.31 84 VAL A O 1
ATOM 669 N N . VAL A 1 85 ? 0.938 -25.234 -27.766 1 97.81 85 VAL A N 1
ATOM 670 C CA . VAL A 1 85 ? 1.187 -23.812 -27.938 1 97.81 85 VAL A CA 1
ATOM 671 C C . VAL A 1 85 ? 2.271 -23.344 -26.984 1 97.81 85 VAL A C 1
ATOM 673 O O . VAL A 1 85 ? 2.309 -23.766 -25.828 1 97.81 85 VAL A O 1
ATOM 676 N N . THR A 1 86 ? 3.193 -22.625 -27.453 1 96.31 86 THR A N 1
ATOM 677 C CA . THR A 1 86 ? 4.285 -22.062 -26.672 1 96.31 86 THR A CA 1
ATOM 678 C C . THR A 1 86 ? 4.527 -20.594 -27.062 1 96.31 86 THR A C 1
ATOM 680 O O . THR A 1 86 ? 3.684 -19.969 -27.703 1 96.31 86 THR A O 1
ATOM 683 N N . SER A 1 87 ? 5.664 -20.016 -26.594 1 94.56 87 SER A N 1
ATOM 684 C CA . SER A 1 87 ? 5.812 -18.562 -26.656 1 94.56 87 SER A CA 1
ATOM 685 C C . SER A 1 87 ? 7.02 -18.172 -27.5 1 94.56 87 SER A C 1
ATOM 687 O O . SER A 1 87 ? 8.008 -18.906 -27.562 1 94.56 87 SER A O 1
ATOM 689 N N . ILE A 1 88 ? 6.828 -17.109 -28.234 1 90.31 88 ILE A N 1
ATOM 690 C CA . ILE A 1 88 ? 7.949 -16.266 -28.641 1 90.31 88 ILE A CA 1
ATOM 691 C C . ILE A 1 88 ? 7.953 -14.969 -27.844 1 90.31 88 ILE A C 1
ATOM 693 O O . ILE A 1 88 ? 6.965 -14.234 -27.844 1 90.31 88 ILE A O 1
ATOM 697 N N . PRO A 1 89 ? 9.094 -14.672 -27.094 1 88.88 89 PRO A N 1
ATOM 698 C CA . PRO A 1 89 ? 10.383 -15.367 -27 1 88.88 89 PRO A CA 1
ATOM 699 C C . PRO A 1 89 ? 10.297 -16.625 -26.141 1 88.88 89 PRO A C 1
ATOM 701 O O . PRO A 1 89 ? 9.242 -16.938 -25.578 1 88.88 89 PRO A O 1
ATOM 704 N N . THR A 1 90 ? 11.375 -17.422 -26.219 1 81.81 90 THR A N 1
ATOM 705 C CA . THR A 1 90 ? 11.547 -18.594 -25.375 1 81.81 90 THR A CA 1
ATOM 706 C C . THR A 1 90 ? 12.883 -18.547 -24.641 1 81.81 90 THR A C 1
ATOM 708 O O . THR A 1 90 ? 13.828 -17.906 -25.109 1 81.81 90 THR A O 1
ATOM 711 N N . LEU A 1 91 ? 12.938 -19.172 -23.547 1 74.31 91 LEU A N 1
ATOM 712 C CA . LEU A 1 91 ? 14.164 -19.203 -22.766 1 74.31 91 LEU A CA 1
ATOM 713 C C . LEU A 1 91 ? 14.984 -20.438 -23.078 1 74.31 91 LEU A C 1
ATOM 715 O O . LEU A 1 91 ? 16.188 -20.484 -22.797 1 74.31 91 LEU A O 1
ATOM 719 N N . ALA A 1 92 ? 14.352 -21.453 -23.656 1 76 92 ALA A N 1
ATOM 720 C CA . ALA A 1 92 ? 15.062 -22.672 -23.984 1 76 92 ALA A CA 1
ATOM 721 C C . ALA A 1 92 ? 15.477 -22.703 -25.453 1 76 92 ALA A C 1
ATOM 723 O O . ALA A 1 92 ? 15.039 -23.578 -26.203 1 76 92 ALA A O 1
ATOM 724 N N . SER A 1 93 ? 16.422 -21.953 -25.781 1 75.75 93 SER A N 1
ATOM 725 C CA . SER A 1 93 ? 16.75 -21.75 -27.188 1 75.75 93 SER A CA 1
ATOM 726 C C . SER A 1 93 ? 17.453 -22.984 -27.766 1 75.75 93 SER A C 1
ATOM 728 O O . SER A 1 93 ? 17.359 -23.25 -28.969 1 75.75 93 SER A O 1
ATOM 730 N N . ASN A 1 94 ? 17.969 -23.75 -26.906 1 81 94 ASN A N 1
ATOM 731 C CA . ASN A 1 94 ? 18.75 -24.891 -27.406 1 81 94 ASN A CA 1
ATOM 732 C C . ASN A 1 94 ? 17.953 -26.188 -27.297 1 81 94 ASN A C 1
ATOM 734 O O . ASN A 1 94 ? 18.438 -27.25 -27.688 1 81 94 ASN A O 1
ATOM 738 N N . SER A 1 95 ? 16.797 -26.047 -26.812 1 88.56 95 SER A N 1
ATOM 739 C CA . SER A 1 95 ? 16.016 -27.266 -26.625 1 88.56 95 SER A CA 1
ATOM 740 C C . SER A 1 95 ? 15.578 -27.859 -27.953 1 88.56 95 SER A C 1
ATOM 742 O O . SER A 1 95 ? 15.227 -27.125 -28.891 1 88.56 95 SER A O 1
ATOM 744 N N . THR A 1 96 ? 15.562 -29.219 -27.953 1 92.88 96 THR A N 1
ATOM 745 C CA . THR A 1 96 ? 15.141 -29.922 -29.156 1 92.88 96 THR A CA 1
ATOM 746 C C . THR A 1 96 ? 13.773 -30.578 -28.953 1 92.88 96 THR A C 1
ATOM 748 O O . THR A 1 96 ? 13.258 -31.234 -29.859 1 92.88 96 THR A O 1
ATOM 751 N N . ASP A 1 97 ? 13.195 -30.438 -27.828 1 96.19 97 ASP A N 1
ATOM 752 C CA . ASP A 1 97 ? 11.961 -31.125 -27.469 1 96.19 97 ASP A CA 1
ATOM 753 C C . ASP A 1 97 ? 10.883 -30.922 -28.531 1 96.19 97 ASP A C 1
ATOM 755 O O . ASP A 1 97 ? 10.352 -31.891 -29.078 1 96.19 97 ASP A O 1
ATOM 759 N N . LEU A 1 98 ? 10.664 -29.688 -28.844 1 95.81 98 LEU A N 1
ATOM 760 C CA . LEU A 1 98 ? 9.555 -29.375 -29.734 1 95.81 98 LEU A CA 1
ATOM 761 C C . LEU A 1 98 ? 9.867 -29.781 -31.172 1 95.81 98 LEU A C 1
ATOM 763 O O . LEU A 1 98 ? 8.969 -30.156 -31.922 1 95.81 98 LEU A O 1
ATOM 767 N N . LYS A 1 99 ? 11.148 -29.734 -31.547 1 95.44 99 LYS A N 1
ATOM 768 C CA . LYS A 1 99 ? 11.547 -30.234 -32.875 1 95.44 99 LYS A CA 1
ATOM 769 C C . LYS A 1 99 ? 11.273 -31.734 -32.969 1 95.44 99 LYS A C 1
ATOM 771 O O . LYS A 1 99 ? 10.703 -32.188 -33.969 1 95.44 99 LYS A O 1
ATOM 776 N N . VAL A 1 100 ? 11.68 -32.438 -31.938 1 96.88 100 VAL A N 1
ATOM 777 C CA . VAL A 1 100 ? 11.469 -33.906 -31.906 1 96.88 100 VAL A CA 1
ATOM 778 C C . VAL A 1 100 ? 9.977 -34.219 -31.969 1 96.88 100 VAL A C 1
ATOM 780 O O . VAL A 1 100 ? 9.555 -35.094 -32.719 1 96.88 100 VAL A O 1
ATOM 783 N N . LEU A 1 101 ? 9.211 -33.5 -31.25 1 97.94 101 LEU A N 1
ATOM 784 C CA . LEU A 1 101 ? 7.773 -33.75 -31.203 1 97.94 101 LEU A CA 1
ATOM 785 C C . LEU A 1 101 ? 7.133 -33.438 -32.562 1 97.94 101 LEU A C 1
ATOM 787 O O . LEU A 1 101 ? 6.293 -34.219 -33.031 1 97.94 101 LEU A O 1
ATOM 791 N N . ARG A 1 102 ? 7.523 -32.375 -33.188 1 97.38 102 ARG A N 1
ATOM 792 C CA . ARG A 1 102 ? 6.996 -32.031 -34.5 1 97.38 102 ARG A CA 1
ATOM 793 C C . ARG A 1 102 ? 7.316 -33.125 -35.5 1 97.38 102 ARG A C 1
ATOM 795 O O . ARG A 1 102 ? 6.469 -33.5 -36.344 1 97.38 102 ARG A O 1
ATOM 802 N N . GLN A 1 103 ? 8.477 -33.594 -35.438 1 97.69 103 GLN A N 1
ATOM 803 C CA . GLN A 1 103 ? 8.93 -34.625 -36.375 1 97.69 103 GLN A CA 1
ATOM 804 C C . GLN A 1 103 ? 8.133 -35.906 -36.188 1 97.69 103 GLN A C 1
ATOM 806 O O . GLN A 1 103 ? 8.125 -36.781 -37.094 1 97.69 103 GLN A O 1
ATOM 811 N N . ASN A 1 104 ? 7.531 -36 -35.062 1 97.88 104 ASN A N 1
ATOM 812 C CA . ASN A 1 104 ? 6.77 -37.219 -34.812 1 97.88 104 ASN A CA 1
ATOM 813 C C . ASN A 1 104 ? 5.266 -36.938 -34.781 1 97.88 104 ASN A C 1
ATOM 815 O O . ASN A 1 104 ? 4.508 -37.625 -34.125 1 97.88 104 ASN A O 1
ATOM 819 N N . GLY A 1 105 ? 4.863 -35.875 -35.406 1 98.06 105 GLY A N 1
ATOM 820 C CA . GLY A 1 105 ? 3.455 -35.688 -35.719 1 98.06 105 GLY A CA 1
ATOM 821 C C . GLY A 1 105 ? 2.746 -34.75 -34.75 1 98.06 105 GLY A C 1
ATOM 822 O O . GLY A 1 105 ? 1.554 -34.469 -34.906 1 98.06 105 GLY A O 1
ATOM 823 N N . VAL A 1 106 ? 3.406 -34.219 -33.75 1 98.44 106 VAL A N 1
ATOM 824 C CA . VAL A 1 106 ? 2.812 -33.281 -32.844 1 98.44 106 VAL A CA 1
ATOM 825 C C . VAL A 1 106 ? 2.717 -31.906 -33.5 1 98.44 106 VAL A C 1
ATOM 827 O O . VAL A 1 106 ? 3.648 -31.469 -34.188 1 98.44 106 VAL A O 1
ATOM 830 N N . GLN A 1 107 ? 1.564 -31.234 -33.406 1 98.12 107 GLN A N 1
ATOM 831 C CA . GLN A 1 107 ? 1.399 -29.891 -33.938 1 98.12 107 GLN A CA 1
ATOM 832 C C . GLN A 1 107 ? 1.857 -28.844 -32.906 1 98.12 107 GLN A C 1
ATOM 834 O O . GLN A 1 107 ? 1.398 -28.844 -31.766 1 98.12 107 GLN A O 1
ATOM 839 N N . VAL A 1 108 ? 2.77 -28.031 -33.344 1 97.12 108 VAL A N 1
ATOM 840 C CA . VAL A 1 108 ? 3.326 -27.031 -32.438 1 97.12 108 VAL A CA 1
ATOM 841 C C . VAL A 1 108 ? 3.135 -25.641 -33.031 1 97.12 108 VAL A C 1
ATOM 843 O O . VAL A 1 108 ? 3.426 -25.422 -34.219 1 97.12 108 VAL A O 1
ATOM 846 N N . ARG A 1 109 ? 2.557 -24.734 -32.25 1 96.69 109 ARG A N 1
ATOM 847 C CA . ARG A 1 109 ? 2.498 -23.328 -32.625 1 96.69 109 ARG A CA 1
ATOM 848 C C . ARG A 1 109 ? 3.205 -22.453 -31.609 1 96.69 109 ARG A C 1
ATOM 850 O O . ARG A 1 109 ? 3.094 -22.688 -30.406 1 96.69 109 ARG A O 1
ATOM 857 N N . ARG A 1 110 ? 3.932 -21.547 -32.094 1 94.88 110 ARG A N 1
ATOM 858 C CA . ARG A 1 110 ? 4.59 -20.547 -31.25 1 94.88 110 ARG A CA 1
ATOM 859 C C . ARG A 1 110 ? 3.916 -19.188 -31.375 1 94.88 110 ARG A C 1
ATOM 861 O O . ARG A 1 110 ? 3.889 -18.609 -32.469 1 94.88 110 ARG A O 1
ATOM 868 N N . VAL A 1 111 ? 3.4 -18.766 -30.328 1 96.38 111 VAL A N 1
ATOM 869 C CA . VAL A 1 111 ? 2.691 -17.484 -30.297 1 96.38 111 VAL A CA 1
ATOM 870 C C . VAL A 1 111 ? 3.668 -16.359 -29.984 1 96.38 111 VAL A C 1
ATOM 872 O O . VAL A 1 111 ? 4.391 -16.406 -28.984 1 96.38 111 VAL A O 1
ATOM 875 N N . ASN A 1 112 ? 3.736 -15.312 -30.812 1 95.94 112 ASN A N 1
ATOM 876 C CA . ASN A 1 112 ? 4.598 -14.164 -30.562 1 95.94 112 ASN A CA 1
ATOM 877 C C . ASN A 1 112 ? 4.004 -13.242 -29.5 1 95.94 112 ASN A C 1
ATOM 879 O O . ASN A 1 112 ? 3.639 -12.102 -29.797 1 95.94 112 ASN A O 1
ATOM 883 N N . PHE A 1 113 ? 4.008 -13.672 -28.328 1 95.56 113 PHE A N 1
ATOM 884 C CA . PHE A 1 113 ? 3.426 -12.93 -27.219 1 95.56 113 PHE A CA 1
ATOM 885 C C . PHE A 1 113 ? 4.191 -11.641 -26.969 1 95.56 113 PHE A C 1
ATOM 887 O O . PHE A 1 113 ? 3.615 -10.648 -26.516 1 95.56 113 PHE A O 1
ATOM 894 N N . GLY A 1 114 ? 5.551 -11.664 -27.156 1 94.56 114 GLY A N 1
ATOM 895 C CA . GLY A 1 114 ? 6.332 -10.445 -27.062 1 94.56 114 GLY A CA 1
ATOM 896 C C . GLY A 1 114 ? 5.785 -9.312 -27.906 1 94.56 114 GLY A C 1
ATOM 897 O O . GLY A 1 114 ? 5.703 -8.172 -27.453 1 94.56 114 GLY A O 1
ATOM 898 N N . HIS A 1 115 ? 5.395 -9.672 -29.078 1 94.69 115 HIS A N 1
ATOM 899 C CA . HIS A 1 115 ? 4.852 -8.68 -30 1 94.69 115 HIS A CA 1
ATOM 900 C C . HIS A 1 115 ? 3.428 -8.297 -29.625 1 94.69 115 HIS A C 1
ATOM 902 O O . HIS A 1 115 ? 3.062 -7.121 -29.672 1 94.69 115 HIS A O 1
ATOM 908 N N . LEU A 1 116 ? 2.664 -9.297 -29.203 1 96.75 116 LEU A N 1
ATOM 909 C CA . LEU A 1 116 ? 1.233 -9.102 -29.016 1 96.75 116 LEU A CA 1
ATOM 910 C C . LEU A 1 116 ? 0.962 -8.328 -27.719 1 96.75 116 LEU A C 1
ATOM 912 O O . LEU A 1 116 ? 0.04 -7.516 -27.672 1 96.75 116 LEU A O 1
ATOM 916 N N . THR A 1 117 ? 1.785 -8.594 -26.656 1 96.31 117 THR A N 1
ATOM 917 C CA . THR A 1 117 ? 1.418 -8.039 -25.359 1 96.31 117 THR A CA 1
ATOM 918 C C . THR A 1 117 ? 2.643 -7.48 -24.641 1 96.31 117 THR A C 1
ATOM 920 O O . THR A 1 117 ? 2.516 -6.805 -23.609 1 96.31 117 THR A O 1
ATOM 923 N N . GLY A 1 118 ? 3.773 -7.73 -25.156 1 94.94 118 GLY A N 1
ATOM 924 C CA . GLY A 1 118 ? 4.992 -7.363 -24.453 1 94.94 118 GLY A CA 1
ATOM 925 C C . GLY A 1 118 ? 5.371 -8.359 -23.375 1 94.94 118 GLY A C 1
ATOM 926 O O . GLY A 1 118 ? 6.242 -8.086 -22.547 1 94.94 118 GLY A O 1
ATOM 927 N N . GLY A 1 119 ? 4.758 -9.516 -23.297 1 95.81 119 GLY A N 1
ATOM 928 C CA . GLY A 1 119 ? 5.02 -10.547 -22.297 1 95.81 119 GLY A CA 1
ATOM 929 C C . GLY A 1 119 ? 5.344 -11.898 -22.906 1 95.81 119 GLY A C 1
ATOM 930 O O . GLY A 1 119 ? 6.039 -11.977 -23.938 1 95.81 119 GLY A O 1
ATOM 931 N N . ILE A 1 120 ? 4.953 -12.945 -22.203 1 96.44 120 ILE A N 1
ATOM 932 C CA . ILE A 1 120 ? 5.195 -14.312 -22.656 1 96.44 120 ILE A CA 1
ATOM 933 C C . ILE A 1 120 ? 3.971 -15.18 -22.359 1 96.44 120 ILE A C 1
ATOM 935 O O . ILE A 1 120 ? 3.102 -14.789 -21.578 1 96.44 120 ILE A O 1
ATOM 939 N N . LEU A 1 121 ? 3.9 -16.266 -23.031 1 97.31 121 LEU A N 1
ATOM 940 C CA . LEU A 1 121 ? 2.922 -17.281 -22.688 1 97.31 121 LEU A CA 1
ATOM 941 C C . LEU A 1 121 ? 3.443 -18.172 -21.562 1 97.31 121 LEU A C 1
ATOM 943 O O . LEU A 1 121 ? 4.02 -19.234 -21.812 1 97.31 121 LEU A O 1
ATOM 947 N N . HIS A 1 122 ? 3.107 -17.75 -20.344 1 96.81 122 HIS A N 1
ATOM 948 C CA . HIS A 1 122 ? 3.66 -18.375 -19.156 1 96.81 122 HIS A CA 1
ATOM 949 C C . HIS A 1 122 ? 2.695 -19.422 -18.578 1 96.81 122 HIS A C 1
ATOM 951 O O . HIS A 1 122 ? 2.984 -20.047 -17.562 1 96.81 122 HIS A O 1
ATOM 957 N N . THR A 1 123 ? 1.605 -19.656 -19.25 1 97.5 123 THR A N 1
ATOM 958 C CA . THR A 1 123 ? 0.589 -20.594 -18.797 1 97.5 123 THR A CA 1
ATOM 959 C C . THR A 1 123 ? 1.143 -22.016 -18.797 1 97.5 123 THR A C 1
ATOM 961 O O . THR A 1 123 ? 2.014 -22.359 -19.594 1 97.5 123 THR A O 1
ATOM 964 N N . LYS A 1 124 ? 0.653 -22.828 -17.875 1 98.38 124 LYS A N 1
ATOM 965 C CA . LYS A 1 124 ? 0.928 -24.266 -17.812 1 98.38 124 LYS A CA 1
ATOM 966 C C . LYS A 1 124 ? -0.354 -25.062 -17.594 1 98.38 124 LYS A C 1
ATOM 968 O O . LYS A 1 124 ? -0.847 -25.141 -16.469 1 98.38 124 LYS A O 1
ATOM 973 N N . PHE A 1 125 ? -0.82 -25.656 -18.703 1 98.88 125 PHE A N 1
ATOM 974 C CA . PHE A 1 125 ? -1.964 -26.531 -18.484 1 98.88 125 PHE A CA 1
ATOM 975 C C . PHE A 1 125 ? -2.061 -27.578 -19.594 1 98.88 125 PHE A C 1
ATOM 977 O O . PHE A 1 125 ? -1.434 -27.422 -20.656 1 98.88 125 PHE A O 1
ATOM 984 N N . TRP A 1 126 ? -2.732 -28.703 -19.312 1 98.94 126 TRP A N 1
ATOM 985 C CA . TRP A 1 126 ? -3.084 -29.766 -20.234 1 98.94 126 TRP A CA 1
ATOM 986 C C . TRP A 1 126 ? -4.594 -29.953 -20.297 1 98.94 126 TRP A C 1
ATOM 988 O O . TRP A 1 126 ? -5.293 -29.797 -19.297 1 98.94 126 TRP A O 1
ATOM 998 N N . ILE A 1 127 ? -5.059 -30.219 -21.453 1 98.94 127 ILE A N 1
ATOM 999 C CA . ILE A 1 127 ? -6.41 -30.734 -21.672 1 98.94 127 ILE A CA 1
ATOM 1000 C C . ILE A 1 127 ? -6.344 -32.094 -22.375 1 98.94 127 ILE A C 1
ATOM 1002 O O . ILE A 1 127 ? -5.73 -32.219 -23.438 1 98.94 127 ILE A O 1
ATOM 1006 N N . VAL A 1 128 ? -6.977 -33.094 -21.797 1 98.88 128 VAL A N 1
ATOM 1007 C CA . VAL A 1 128 ? -6.93 -34.438 -22.328 1 98.88 128 VAL A CA 1
ATOM 1008 C C . VAL A 1 128 ? -8.344 -34.906 -22.703 1 98.88 128 VAL A C 1
ATOM 1010 O O . VAL A 1 128 ? -9.211 -35 -21.828 1 98.88 128 VAL A O 1
ATOM 1013 N N . ASP A 1 129 ? -8.602 -35.125 -23.953 1 98.75 129 ASP A N 1
ATOM 1014 C CA . ASP A 1 129 ? -9.82 -35.656 -24.531 1 98.75 129 ASP A CA 1
ATOM 1015 C C . ASP A 1 129 ? -11.016 -34.75 -24.25 1 98.75 129 ASP A C 1
ATOM 1017 O O . ASP A 1 129 ? -12.148 -35.25 -24.094 1 98.75 129 ASP A O 1
ATOM 1021 N N . ARG A 1 130 ? -10.75 -33.5 -23.938 1 98.5 130 ARG A N 1
ATOM 1022 C CA . ARG A 1 130 ? -11.781 -32.531 -23.578 1 98.5 130 ARG A CA 1
ATOM 1023 C C . ARG A 1 130 ? -12.578 -33.031 -22.359 1 98.5 130 ARG A C 1
ATOM 1025 O O . ARG A 1 130 ? -13.797 -32.875 -22.328 1 98.5 130 ARG A O 1
ATOM 1032 N N . LYS A 1 131 ? -11.812 -33.625 -21.5 1 98.31 131 LYS A N 1
ATOM 1033 C CA . LYS A 1 131 ? -12.484 -34.25 -20.359 1 98.31 131 LYS A CA 1
ATOM 1034 C C . LYS A 1 131 ? -11.68 -34.094 -19.078 1 98.31 131 LYS A C 1
ATOM 1036 O O . LYS A 1 131 ? -12.25 -33.938 -18 1 98.31 131 LYS A O 1
ATOM 1041 N N . HIS A 1 132 ? -10.383 -34.188 -19.156 1 98.69 132 HIS A N 1
ATOM 1042 C CA . HIS A 1 132 ? -9.469 -34.031 -18.031 1 98.69 132 HIS A CA 1
ATOM 1043 C C . HIS A 1 132 ? -8.562 -32.812 -18.219 1 98.69 132 HIS A C 1
ATOM 1045 O O . HIS A 1 132 ? -8.289 -32.406 -19.344 1 98.69 132 HIS A O 1
ATOM 1051 N N . LEU A 1 133 ? -8.211 -32.219 -17.141 1 98.69 133 LEU A N 1
ATOM 1052 C CA . LEU A 1 133 ? -7.309 -31.094 -17.281 1 98.69 133 LEU A CA 1
ATOM 1053 C C . LEU A 1 133 ? -6.312 -31.031 -16.125 1 98.69 133 LEU A C 1
ATOM 1055 O O . LEU A 1 133 ? -6.562 -31.609 -15.055 1 98.69 133 LEU A O 1
ATOM 1059 N N . TYR A 1 134 ? -5.18 -30.484 -16.375 1 98.81 134 TYR A N 1
ATOM 1060 C CA . TYR A 1 134 ? -4.141 -30.109 -15.422 1 98.81 134 TYR A CA 1
ATOM 1061 C C . TYR A 1 134 ? -3.836 -28.625 -15.484 1 98.81 134 TYR A C 1
ATOM 1063 O O . TYR A 1 134 ? -3.729 -28.062 -16.578 1 98.81 134 TYR A O 1
ATOM 1071 N N . ILE A 1 135 ? -3.783 -27.953 -14.391 1 98.88 135 ILE A N 1
ATOM 1072 C CA . ILE A 1 135 ? -3.293 -26.594 -14.234 1 98.88 135 ILE A CA 1
ATOM 1073 C C . ILE A 1 135 ? -2.299 -26.531 -13.07 1 98.88 135 ILE A C 1
ATOM 1075 O O . ILE A 1 135 ? -2.559 -27.078 -12 1 98.88 135 ILE A O 1
ATOM 1079 N N . GLY A 1 136 ? -1.146 -25.906 -13.305 1 98.69 136 GLY A N 1
ATOM 1080 C CA . GLY A 1 136 ? -0.221 -25.797 -12.188 1 98.69 136 GLY A CA 1
ATOM 1081 C C . GLY A 1 136 ? 0.977 -24.922 -12.484 1 98.69 136 GLY A C 1
ATOM 1082 O O . GLY A 1 136 ? 0.979 -24.172 -13.461 1 98.69 136 GLY A O 1
ATOM 1083 N N . SER A 1 137 ? 1.938 -24.984 -11.625 1 98.69 137 SER A N 1
ATOM 1084 C CA . SER A 1 137 ? 3.111 -24.109 -11.695 1 98.69 137 SER A CA 1
ATOM 1085 C C . SER A 1 137 ? 4.195 -24.734 -12.57 1 98.69 137 SER A C 1
ATOM 1087 O O . SER A 1 137 ? 5.117 -24.031 -13.008 1 98.69 137 SER A O 1
ATOM 1089 N N . ALA A 1 138 ? 4.125 -25.984 -12.945 1 98.56 138 ALA A N 1
ATOM 1090 C CA . ALA A 1 138 ? 5.242 -26.734 -13.523 1 98.56 138 ALA A CA 1
ATOM 1091 C C . ALA A 1 138 ? 5.414 -26.422 -15 1 98.56 138 ALA A C 1
ATOM 1093 O O . ALA A 1 138 ? 4.461 -26.516 -15.781 1 98.56 138 ALA A O 1
ATOM 1094 N N . ASN A 1 139 ? 6.574 -26.094 -15.391 1 96.88 139 ASN A N 1
ATOM 1095 C CA . ASN A 1 139 ? 6.965 -26.031 -16.797 1 96.88 139 ASN A CA 1
ATOM 1096 C C . ASN A 1 139 ? 7.16 -27.422 -17.391 1 96.88 139 ASN A C 1
ATOM 1098 O O . ASN A 1 139 ? 7.211 -28.406 -16.656 1 96.88 139 ASN A O 1
ATOM 1102 N N . MET A 1 140 ? 7.176 -27.453 -18.719 1 97.38 140 MET A N 1
ATOM 1103 C CA . MET A 1 140 ? 7.578 -28.688 -19.375 1 97.38 140 MET A CA 1
ATOM 1104 C C . MET A 1 140 ? 9.094 -28.875 -19.297 1 97.38 140 MET A C 1
ATOM 1106 O O . MET A 1 140 ? 9.781 -28.797 -20.312 1 97.38 140 MET A O 1
ATOM 1110 N N . ASP A 1 141 ? 9.523 -29.156 -18.141 1 97.19 141 ASP A N 1
ATOM 1111 C CA . ASP A 1 141 ? 10.93 -29.203 -17.75 1 97.19 141 ASP A CA 1
ATOM 1112 C C . ASP A 1 141 ? 11.195 -30.391 -16.828 1 97.19 141 ASP A C 1
ATOM 1114 O O . ASP A 1 141 ? 10.422 -30.656 -15.906 1 97.19 141 ASP A O 1
ATOM 1118 N N . TRP A 1 142 ? 12.281 -31.094 -17.141 1 97.69 142 TRP A N 1
ATOM 1119 C CA . TRP A 1 142 ? 12.57 -32.25 -16.266 1 97.69 142 TRP A CA 1
ATOM 1120 C C . TRP A 1 142 ? 12.828 -31.781 -14.836 1 97.69 142 TRP A C 1
ATOM 1122 O O . TRP A 1 142 ? 12.586 -32.531 -13.891 1 97.69 142 TRP A O 1
ATOM 1132 N N . ARG A 1 143 ? 13.336 -30.672 -14.648 1 97.94 143 ARG A N 1
ATOM 1133 C CA . ARG A 1 143 ? 13.594 -30.141 -13.32 1 97.94 143 ARG A CA 1
ATOM 1134 C C . ARG A 1 143 ? 12.297 -29.969 -12.531 1 97.94 143 ARG A C 1
ATOM 1136 O O . ARG A 1 143 ? 12.281 -30.109 -11.312 1 97.94 143 ARG A O 1
ATOM 1143 N N . SER A 1 144 ? 11.219 -29.688 -13.172 1 98.5 144 SER A N 1
ATOM 1144 C CA . SER A 1 144 ? 9.914 -29.562 -12.523 1 98.5 144 SER A CA 1
ATOM 1145 C C . SER A 1 144 ? 9.477 -30.875 -11.898 1 98.5 144 SER A C 1
ATOM 1147 O O . SER A 1 144 ? 8.648 -30.891 -10.984 1 98.5 144 SER A O 1
ATOM 1149 N N . LEU A 1 145 ? 10.023 -31.984 -12.375 1 98.69 145 LEU A N 1
ATOM 1150 C CA . LEU A 1 145 ? 9.602 -33.312 -11.93 1 98.69 145 LEU A CA 1
ATOM 1151 C C . LEU A 1 145 ? 10.477 -33.812 -10.789 1 98.69 145 LEU A C 1
ATOM 1153 O O . LEU A 1 145 ? 10.039 -34.594 -9.961 1 98.69 145 LEU A O 1
ATOM 1157 N N . THR A 1 146 ? 11.75 -33.219 -10.703 1 98.5 146 THR A N 1
ATOM 1158 C CA . THR A 1 146 ? 12.656 -33.875 -9.766 1 98.5 146 THR A CA 1
ATOM 1159 C C . THR A 1 146 ? 13.438 -32.844 -8.953 1 98.5 146 THR A C 1
ATOM 1161 O O . THR A 1 146 ? 14.031 -33.188 -7.93 1 98.5 146 THR A O 1
ATOM 1164 N N . GLN A 1 147 ? 13.516 -31.562 -9.398 1 98.38 147 GLN A N 1
ATOM 1165 C CA . GLN A 1 147 ? 14.484 -30.641 -8.812 1 98.38 147 GLN A CA 1
ATOM 1166 C C . GLN A 1 147 ? 13.797 -29.375 -8.297 1 98.38 147 GLN A C 1
ATOM 1168 O O . GLN A 1 147 ? 14.359 -28.641 -7.48 1 98.38 147 GLN A O 1
ATOM 1173 N N . VAL A 1 148 ? 12.656 -29.031 -8.781 1 98.56 148 VAL A N 1
ATOM 1174 C CA . VAL A 1 148 ? 11.891 -27.828 -8.445 1 98.56 148 VAL A CA 1
ATOM 1175 C C . VAL A 1 148 ? 10.594 -28.234 -7.75 1 98.56 148 VAL A C 1
ATOM 1177 O O . VAL A 1 148 ? 9.969 -29.234 -8.109 1 98.56 148 VAL A O 1
ATOM 1180 N N . LYS A 1 149 ? 10.25 -27.562 -6.73 1 98.75 149 LYS A N 1
ATOM 1181 C CA . LYS A 1 149 ? 8.977 -27.812 -6.07 1 98.75 149 LYS A CA 1
ATOM 1182 C C . LYS A 1 149 ? 7.816 -27.219 -6.863 1 98.75 149 LYS A C 1
ATOM 1184 O O . LYS A 1 149 ? 7.852 -26.031 -7.227 1 98.75 149 LYS A O 1
ATOM 1189 N N . GLU A 1 150 ? 6.824 -28 -7.176 1 98.75 150 GLU A N 1
ATOM 1190 C CA . GLU A 1 150 ? 5.68 -27.578 -7.98 1 98.75 150 GLU A CA 1
ATOM 1191 C C . GLU A 1 150 ? 4.363 -27.984 -7.316 1 98.75 150 GLU A C 1
ATOM 1193 O O . GLU A 1 150 ? 4.32 -28.938 -6.543 1 98.75 150 GLU A O 1
ATOM 1198 N N . VAL A 1 151 ? 3.334 -27.234 -7.629 1 98.81 151 VAL A N 1
ATOM 1199 C CA . VAL A 1 151 ? 1.979 -27.594 -7.223 1 98.81 151 VAL A CA 1
ATOM 1200 C C . VAL A 1 151 ? 1.02 -27.406 -8.398 1 98.81 151 VAL A C 1
ATOM 1202 O O . VAL A 1 151 ? 1.216 -26.516 -9.227 1 98.81 151 VAL A O 1
ATOM 1205 N N . GLY A 1 152 ? 0.056 -28.25 -8.516 1 98.81 152 GLY A N 1
ATOM 1206 C CA . GLY A 1 152 ? -1.009 -28.141 -9.492 1 98.81 152 GLY A CA 1
ATOM 1207 C C . GLY A 1 152 ? -2.26 -28.906 -9.109 1 98.81 152 GLY A C 1
ATOM 1208 O O . GLY A 1 152 ? -2.363 -29.406 -7.992 1 98.81 152 GLY A O 1
ATOM 1209 N N . ALA A 1 153 ? -3.197 -28.875 -9.992 1 98.88 153 ALA A N 1
ATOM 1210 C CA . ALA A 1 153 ? -4.457 -29.609 -9.852 1 98.88 153 ALA A CA 1
ATOM 1211 C C . ALA A 1 153 ? -4.766 -30.406 -11.117 1 98.88 153 ALA A C 1
ATOM 1213 O O . ALA A 1 153 ? -4.531 -29.938 -12.227 1 98.88 153 ALA A O 1
ATOM 1214 N N . VAL A 1 154 ? -5.223 -31.625 -10.883 1 98.88 154 VAL A N 1
ATOM 1215 C CA . VAL A 1 154 ? -5.824 -32.406 -11.961 1 98.88 154 VAL A CA 1
ATOM 1216 C C . VAL A 1 154 ? -7.316 -32.594 -11.695 1 98.88 154 VAL A C 1
ATOM 1218 O O . VAL A 1 154 ? -7.715 -32.906 -10.578 1 98.88 154 VAL A O 1
ATOM 1221 N N . ILE A 1 155 ? -8.094 -32.312 -12.656 1 98.75 155 ILE A N 1
ATOM 1222 C CA . ILE A 1 155 ? -9.523 -32.625 -12.625 1 98.75 155 ILE A CA 1
ATOM 1223 C C . ILE A 1 155 ? -9.844 -33.688 -13.664 1 98.75 155 ILE A C 1
ATOM 1225 O O . ILE A 1 155 ? -9.57 -33.5 -14.852 1 98.75 155 ILE A O 1
ATOM 1229 N N . TYR A 1 156 ? -10.422 -34.75 -13.148 1 98.56 156 TYR A N 1
ATOM 1230 C CA . TYR A 1 156 ? -10.82 -35.875 -14.023 1 98.56 156 TYR A CA 1
ATOM 1231 C C . TYR A 1 156 ? -12.305 -35.781 -14.344 1 98.56 156 TYR A C 1
ATOM 1233 O O . TYR A 1 156 ? -13.117 -35.469 -13.469 1 98.56 156 TYR A O 1
ATOM 1241 N N . ASN A 1 157 ? -12.633 -36.031 -15.539 1 98.38 157 ASN A N 1
ATOM 1242 C CA . ASN A 1 157 ? -14 -36.25 -16 1 98.38 157 ASN A CA 1
ATOM 1243 C C . ASN A 1 157 ? -14.867 -35 -15.781 1 98.38 157 ASN A C 1
ATOM 1245 O O . ASN A 1 157 ? -15.945 -35.094 -15.195 1 98.38 157 ASN A O 1
ATOM 1249 N N . CYS A 1 158 ? -14.438 -33.906 -16.234 1 98.44 158 CYS A N 1
ATOM 1250 C CA . CYS A 1 158 ? -15.219 -32.656 -16.203 1 98.44 158 CYS A CA 1
ATOM 1251 C C . CYS A 1 158 ? -15.188 -31.969 -17.562 1 98.44 158 CYS A C 1
ATOM 1253 O O . CYS A 1 158 ? -14.492 -30.969 -17.734 1 98.44 158 CYS A O 1
ATOM 1255 N N . SER A 1 159 ? -16 -32.344 -18.406 1 98.31 159 SER A N 1
ATOM 1256 C CA . SER A 1 159 ? -16 -31.906 -19.797 1 98.31 159 SER A CA 1
ATOM 1257 C C . SER A 1 159 ? -16.344 -30.422 -19.906 1 98.31 159 SER A C 1
ATOM 1259 O O . SER A 1 159 ? -15.852 -29.719 -20.781 1 98.31 159 SER A O 1
ATOM 1261 N N . HIS A 1 160 ? -17.188 -29.922 -18.984 1 98 160 HIS A N 1
ATOM 1262 C CA . HIS A 1 160 ? -17.562 -28.516 -19.016 1 98 160 HIS A CA 1
ATOM 1263 C C . HIS A 1 160 ? -16.359 -27.625 -18.766 1 98 160 HIS A C 1
ATOM 1265 O O . HIS A 1 160 ? -16.141 -26.656 -19.484 1 98 160 HIS A O 1
ATOM 1271 N N . LEU A 1 161 ? -15.625 -27.984 -17.812 1 98.62 161 LEU A N 1
ATOM 1272 C CA . LEU A 1 161 ? -14.453 -27.188 -17.469 1 98.62 161 LEU A CA 1
ATOM 1273 C C . LEU A 1 161 ? -13.359 -27.344 -18.516 1 98.62 161 LEU A C 1
ATOM 1275 O O . LEU A 1 161 ? -12.641 -26.391 -18.828 1 98.62 161 LEU A O 1
ATOM 1279 N N . ALA A 1 162 ? -13.203 -28.562 -19 1 98.75 162 ALA A N 1
ATOM 1280 C CA . ALA A 1 162 ? -12.227 -28.812 -20.047 1 98.75 162 ALA A CA 1
ATOM 1281 C C . ALA A 1 162 ? -12.531 -27.984 -21.297 1 98.75 162 ALA A C 1
ATOM 1283 O O . ALA A 1 162 ? -11.625 -27.438 -21.922 1 98.75 162 ALA A O 1
ATOM 1284 N N . SER A 1 163 ? -13.781 -27.938 -21.609 1 98.56 163 SER A N 1
ATOM 1285 C CA . SER A 1 163 ? -14.195 -27.156 -22.766 1 98.56 163 SER A CA 1
ATOM 1286 C C . SER A 1 163 ? -13.93 -25.672 -22.531 1 98.56 163 SER A C 1
ATOM 1288 O O . SER A 1 163 ? -13.555 -24.953 -23.453 1 98.56 163 SER A O 1
ATOM 1290 N N . ASP A 1 164 ? -14.188 -25.25 -21.359 1 98.75 164 ASP A N 1
ATOM 1291 C CA . ASP A 1 164 ? -13.922 -23.844 -21.031 1 98.75 164 ASP A CA 1
ATOM 1292 C C . ASP A 1 164 ? -12.43 -23.531 -21.141 1 98.75 164 ASP A C 1
ATOM 1294 O O . ASP A 1 164 ? -12.047 -22.531 -21.75 1 98.75 164 ASP A O 1
ATOM 1298 N N . LEU A 1 165 ? -11.594 -24.375 -20.562 1 98.88 165 LEU A N 1
ATOM 1299 C CA . LEU A 1 165 ? -10.148 -24.203 -20.656 1 98.88 165 LEU A CA 1
ATOM 1300 C C . LEU A 1 165 ? -9.695 -24.266 -22.125 1 98.88 165 LEU A C 1
ATOM 1302 O O . LEU A 1 165 ? -8.758 -23.562 -22.516 1 98.88 165 LEU A O 1
ATOM 1306 N N . HIS A 1 166 ? -10.383 -25.047 -22.875 1 98.81 166 HIS A N 1
ATOM 1307 C CA . HIS A 1 166 ? -10.047 -25.188 -24.281 1 98.81 166 HIS A CA 1
ATOM 1308 C C . HIS A 1 166 ? -10.242 -23.875 -25.031 1 98.81 166 HIS A C 1
ATOM 1310 O O . HIS A 1 166 ? -9.492 -23.562 -25.953 1 98.81 166 HIS A O 1
ATOM 1316 N N . LYS A 1 167 ? -11.18 -23.125 -24.641 1 98.69 167 LYS A N 1
ATOM 1317 C CA . LYS A 1 167 ? -11.359 -21.812 -25.266 1 98.69 167 LYS A CA 1
ATOM 1318 C C . LYS A 1 167 ? -10.133 -20.938 -25.047 1 98.69 167 LYS A C 1
ATOM 1320 O O . LYS A 1 167 ? -9.75 -20.172 -25.938 1 98.69 167 LYS A O 1
ATOM 1325 N N . ILE A 1 168 ? -9.531 -21 -23.875 1 98.81 168 ILE A N 1
ATOM 1326 C CA . ILE A 1 168 ? -8.297 -20.266 -23.609 1 98.81 168 ILE A CA 1
ATOM 1327 C C . ILE A 1 168 ? -7.184 -20.812 -24.5 1 98.81 168 ILE A C 1
ATOM 1329 O O . ILE A 1 168 ? -6.453 -20.047 -25.141 1 98.81 168 ILE A O 1
ATOM 1333 N N . PHE A 1 169 ? -7.121 -22.125 -24.578 1 98.75 169 PHE A N 1
ATOM 1334 C CA . PHE A 1 169 ? -6.137 -22.734 -25.469 1 98.75 169 PHE A CA 1
ATOM 1335 C C . PHE A 1 169 ? -6.305 -22.234 -26.891 1 98.75 169 PHE A C 1
ATOM 1337 O O . PHE A 1 169 ? -5.324 -21.875 -27.547 1 98.75 169 PHE A O 1
ATOM 1344 N N . LEU A 1 170 ? -7.5 -22.25 -27.328 1 98.38 170 LEU A N 1
ATOM 1345 C CA . LEU A 1 170 ? -7.793 -21.859 -28.703 1 98.38 170 LEU A CA 1
ATOM 1346 C C . LEU A 1 170 ? -7.41 -20.406 -28.953 1 98.38 170 LEU A C 1
ATOM 1348 O O . LEU A 1 170 ? -6.988 -20.047 -30.062 1 98.38 170 LEU A O 1
ATOM 1352 N N . SER A 1 171 ? -7.598 -19.578 -28 1 98.12 171 SER A N 1
ATOM 1353 C CA . SER A 1 171 ? -7.203 -18.188 -28.172 1 98.12 171 SER A CA 1
ATOM 1354 C C . SER A 1 171 ? -5.707 -18.062 -28.438 1 98.12 171 SER A C 1
ATOM 1356 O O . SER A 1 171 ? -5.281 -17.219 -29.234 1 98.12 171 SER A O 1
ATOM 1358 N N . TYR A 1 172 ? -4.918 -18.906 -27.75 1 98.31 172 TYR A N 1
ATOM 1359 C CA . TYR A 1 172 ? -3.492 -18.953 -28.062 1 98.31 172 TYR A CA 1
ATOM 1360 C C . TYR A 1 172 ? -3.252 -19.516 -29.453 1 98.31 172 TYR A C 1
ATOM 1362 O O . TYR A 1 172 ? -2.504 -18.953 -30.25 1 98.31 172 TYR A O 1
ATOM 1370 N N . TRP A 1 173 ? -3.938 -20.562 -29.734 1 98.12 173 TRP A N 1
ATOM 1371 C CA . TRP A 1 173 ? -3.719 -21.344 -30.938 1 98.12 173 TRP A CA 1
ATOM 1372 C C . TRP A 1 173 ? -3.953 -20.484 -32.188 1 98.12 173 TRP A C 1
ATOM 1374 O O . TRP A 1 173 ? -3.145 -20.5 -33.125 1 98.12 173 TRP A O 1
ATOM 1384 N N . VAL A 1 174 ? -4.973 -19.688 -32.125 1 97.38 174 VAL A N 1
ATOM 1385 C CA . VAL A 1 174 ? -5.348 -18.922 -33.312 1 97.38 174 VAL A CA 1
ATOM 1386 C C . VAL A 1 174 ? -4.41 -17.734 -33.469 1 97.38 174 VAL A C 1
ATOM 1388 O O . VAL A 1 174 ? -4.305 -17.156 -34.562 1 97.38 174 VAL A O 1
ATOM 1391 N N . MET A 1 175 ? -3.699 -17.406 -32.469 1 97.12 175 MET A N 1
ATOM 1392 C CA . MET A 1 175 ? -2.748 -16.297 -32.531 1 97.12 175 MET A CA 1
ATOM 1393 C C . MET A 1 175 ? -1.361 -16.797 -32.938 1 97.12 175 MET A C 1
ATOM 1395 O O . MET A 1 175 ? -0.433 -16 -33.094 1 97.12 175 MET A O 1
ATOM 1399 N N . GLY A 1 176 ? -1.232 -18.156 -33.031 1 95.44 176 GLY A N 1
ATOM 1400 C CA . GLY A 1 176 ? 0.058 -18.766 -33.312 1 95.44 176 GLY A CA 1
ATOM 1401 C C . GLY A 1 176 ? 0.462 -18.703 -34.781 1 95.44 176 GLY A C 1
ATOM 1402 O O . GLY A 1 176 ? 0.966 -19.672 -35.312 1 95.44 176 GLY A O 1
ATOM 1403 N N . HIS A 1 177 ? 0.14 -17.625 -35.438 1 91 177 HIS A N 1
ATOM 1404 C CA . HIS A 1 177 ? 0.592 -17.406 -36.812 1 91 177 HIS A CA 1
ATOM 1405 C C . HIS A 1 177 ? 1.334 -16.078 -36.969 1 91 177 HIS A C 1
ATOM 1407 O O . HIS A 1 177 ? 1.24 -15.219 -36.094 1 91 177 HIS A O 1
ATOM 1413 N N . ARG A 1 178 ? 2.027 -16.062 -38.125 1 86.31 178 ARG A N 1
ATOM 1414 C CA . ARG A 1 178 ? 2.848 -14.875 -38.375 1 86.31 178 ARG A CA 1
ATOM 1415 C C . ARG A 1 178 ? 1.987 -13.625 -38.469 1 86.31 178 ARG A C 1
ATOM 1417 O O . ARG A 1 178 ? 0.9 -13.648 -39.031 1 86.31 178 ARG A O 1
ATOM 1424 N N . ASN A 1 179 ? 2.227 -12.5 -37.875 1 87.62 179 ASN A N 1
ATOM 1425 C CA . ASN A 1 179 ? 1.614 -11.18 -37.938 1 87.62 179 ASN A CA 1
ATOM 1426 C C . ASN A 1 179 ? 0.236 -11.18 -37.281 1 87.62 179 ASN A C 1
ATOM 1428 O O . ASN A 1 179 ? -0.679 -10.5 -37.75 1 87.62 179 ASN A O 1
ATOM 1432 N N . ALA A 1 180 ? 0.09 -12.07 -36.406 1 92.25 180 ALA A N 1
ATOM 1433 C CA . ALA A 1 180 ? -1.17 -12.109 -35.656 1 92.25 180 ALA A CA 1
ATOM 1434 C C . ALA A 1 180 ? -1.459 -10.766 -35 1 92.25 180 ALA A C 1
ATOM 1436 O O . ALA A 1 180 ? -0.535 -10.047 -34.625 1 92.25 180 ALA A O 1
ATOM 1437 N N . SER A 1 181 ? -2.816 -10.375 -35 1 94.56 181 SER A N 1
ATOM 1438 C CA . SER A 1 181 ? -3.311 -9.219 -34.281 1 94.56 181 SER A CA 1
ATOM 1439 C C . SER A 1 181 ? -4.469 -9.594 -33.344 1 94.56 181 SER A C 1
ATOM 1441 O O . SER A 1 181 ? -5.328 -10.398 -33.719 1 94.56 181 SER A O 1
ATOM 1443 N N . LEU A 1 182 ? -4.402 -9.047 -32.188 1 95.38 182 LEU A N 1
ATOM 1444 C CA . LEU A 1 182 ? -5.426 -9.391 -31.219 1 95.38 182 LEU A CA 1
ATOM 1445 C C . LEU A 1 182 ? -6.781 -8.828 -31.641 1 95.38 182 LEU A C 1
ATOM 1447 O O . LEU A 1 182 ? -6.895 -7.648 -31.969 1 95.38 182 LEU A O 1
ATOM 1451 N N . PRO A 1 183 ? -7.727 -9.664 -31.594 1 93.81 183 PRO A N 1
ATOM 1452 C CA . PRO A 1 183 ? -9.07 -9.133 -31.828 1 93.81 183 PRO A CA 1
ATOM 1453 C C . PRO A 1 183 ? -9.562 -8.234 -30.703 1 93.81 183 PRO A C 1
ATOM 1455 O O . PRO A 1 183 ? -9.219 -8.453 -29.547 1 93.81 183 PRO A O 1
ATOM 1458 N N . ASN A 1 184 ? -10.375 -7.27 -31.062 1 91.06 184 ASN A N 1
ATOM 1459 C CA . ASN A 1 184 ? -11.039 -6.398 -30.109 1 91.06 184 ASN A CA 1
ATOM 1460 C C . ASN A 1 184 ? -12.422 -5.984 -30.594 1 91.06 184 ASN A C 1
ATOM 1462 O O . ASN A 1 184 ? -12.555 -5.113 -31.453 1 91.06 184 ASN A O 1
ATOM 1466 N N . PRO A 1 185 ? -13.477 -6.551 -30.062 1 93.06 185 PRO A N 1
ATOM 1467 C CA . PRO A 1 185 ? -13.492 -7.602 -29.047 1 93.06 185 PRO A CA 1
ATOM 1468 C C . PRO A 1 185 ? -13.18 -8.984 -29.625 1 93.06 185 PRO A C 1
ATOM 1470 O O . PRO A 1 185 ? -13.164 -9.164 -30.844 1 93.06 185 PRO A O 1
ATOM 1473 N N . TRP A 1 186 ? -12.898 -9.945 -28.734 1 96.06 186 TRP A N 1
ATOM 1474 C CA . TRP A 1 186 ? -12.805 -11.336 -29.156 1 96.06 186 TRP A CA 1
ATOM 1475 C C . TRP A 1 186 ? -14.141 -11.836 -29.703 1 96.06 186 TRP A C 1
ATOM 1477 O O . TRP A 1 186 ? -15.195 -11.43 -29.219 1 96.06 186 TRP A O 1
ATOM 1487 N N . PRO A 1 187 ? -14.109 -12.727 -30.688 1 96.62 187 PRO A N 1
ATOM 1488 C CA . PRO A 1 187 ? -15.352 -13.336 -31.172 1 96.62 187 PRO A CA 1
ATOM 1489 C C . PRO A 1 187 ? -16.125 -14.047 -30.078 1 96.62 187 PRO A C 1
ATOM 1491 O O . PRO A 1 187 ? -15.531 -14.586 -29.141 1 96.62 187 PRO A O 1
ATOM 1494 N N . SER A 1 188 ? -17.359 -14.141 -30.203 1 97.06 188 SER A N 1
ATOM 1495 C CA . SER A 1 188 ? -18.25 -14.688 -29.188 1 97.06 188 SER A CA 1
ATOM 1496 C C . SER A 1 188 ? -17.953 -16.156 -28.938 1 97.06 188 SER A C 1
ATOM 1498 O O . SER A 1 188 ? -18.297 -16.703 -27.875 1 97.06 188 SER A O 1
ATOM 1500 N N . SER A 1 189 ? -17.359 -16.812 -29.922 1 96.94 189 SER A N 1
ATOM 1501 C CA . SER A 1 189 ? -17.016 -18.219 -29.75 1 96.94 189 SER A CA 1
ATOM 1502 C C . SER A 1 189 ? -16.031 -18.422 -28.609 1 96.94 189 SER A C 1
ATOM 1504 O O . SER A 1 189 ? -15.875 -19.531 -28.109 1 96.94 189 SER A O 1
ATOM 1506 N N . PHE A 1 190 ? -15.445 -17.359 -28.172 1 97.75 190 PHE A N 1
ATOM 1507 C CA . PHE A 1 190 ? -14.469 -17.438 -27.094 1 97.75 190 PHE A CA 1
ATOM 1508 C C . PHE A 1 190 ? -15.094 -17.062 -25.766 1 97.75 190 PHE A C 1
ATOM 1510 O O . PHE A 1 190 ? -14.461 -17.172 -24.719 1 97.75 190 PHE A O 1
ATOM 1517 N N . ASP A 1 191 ? -16.344 -16.688 -25.766 1 97.88 191 ASP A N 1
ATOM 1518 C CA . ASP A 1 191 ? -17.047 -16.344 -24.531 1 97.88 191 ASP A CA 1
ATOM 1519 C C . ASP A 1 191 ? -17.203 -17.578 -23.641 1 97.88 191 ASP A C 1
ATOM 1521 O O . ASP A 1 191 ? -17.266 -18.703 -24.141 1 97.88 191 ASP A O 1
ATOM 1525 N N . THR A 1 192 ? -17.219 -17.312 -22.406 1 98.06 192 THR A N 1
ATOM 1526 C CA . THR A 1 192 ? -17.438 -18.406 -21.469 1 98.06 192 THR A CA 1
ATOM 1527 C C . THR A 1 192 ? -18.688 -18.141 -20.625 1 98.06 192 THR A C 1
ATOM 1529 O O . THR A 1 192 ? -19.031 -17 -20.359 1 98.06 192 THR A O 1
ATOM 1532 N N . LEU A 1 193 ? -19.359 -19.219 -20.234 1 97.38 193 LEU A N 1
ATOM 1533 C CA . LEU A 1 193 ? -20.5 -19.172 -19.328 1 97.38 193 LEU A CA 1
ATOM 1534 C C . LEU A 1 193 ? -20.078 -19.453 -17.891 1 97.38 193 LEU A C 1
ATOM 1536 O O . LEU A 1 193 ? -20.906 -19.406 -16.969 1 97.38 193 LEU A O 1
ATOM 1540 N N . ILE A 1 194 ? -18.844 -19.75 -17.703 1 98.56 194 ILE A N 1
ATOM 1541 C CA . ILE A 1 194 ? -18.281 -20.094 -16.406 1 98.56 194 ILE A CA 1
ATOM 1542 C C . ILE A 1 194 ? -17.312 -19 -15.953 1 98.56 194 ILE A C 1
ATOM 1544 O O . ILE A 1 194 ? -16.281 -18.781 -16.594 1 98.56 194 ILE A O 1
ATOM 1548 N N . ASN A 1 195 ? -17.625 -18.312 -14.953 1 98.62 195 ASN A N 1
ATOM 1549 C CA . ASN A 1 195 ? -16.781 -17.25 -14.398 1 98.62 195 ASN A CA 1
ATOM 1550 C C . ASN A 1 195 ? -17.062 -17.031 -12.914 1 98.62 195 ASN A C 1
ATOM 1552 O O . ASN A 1 195 ? -17.75 -17.844 -12.281 1 98.62 195 ASN A O 1
ATOM 1556 N N . GLN A 1 196 ? -16.484 -16.078 -12.359 1 98.44 196 GLN A N 1
ATOM 1557 C CA . GLN A 1 196 ? -16.609 -15.828 -10.922 1 98.44 196 GLN A CA 1
ATOM 1558 C C . GLN A 1 196 ? -18.062 -15.602 -10.523 1 98.44 196 GLN A C 1
ATOM 1560 O O . GLN A 1 196 ? -18.5 -16.062 -9.469 1 98.44 196 GLN A O 1
ATOM 1565 N N . GLU A 1 197 ? -18.844 -14.891 -11.312 1 97.62 197 GLU A N 1
ATOM 1566 C CA . GLU A 1 197 ? -20.234 -14.578 -11.023 1 97.62 197 GLU A CA 1
ATOM 1567 C C . GLU A 1 197 ? -21.125 -15.805 -11.211 1 97.62 197 GLU A C 1
ATOM 1569 O O . GLU A 1 197 ? -22.125 -15.969 -10.492 1 97.62 197 GLU A O 1
ATOM 1574 N N . LYS A 1 198 ? -20.781 -16.594 -12.172 1 98.19 198 LYS A N 1
ATOM 1575 C CA . LYS A 1 198 ? -21.5 -17.828 -12.469 1 98.19 198 LYS A CA 1
ATOM 1576 C C . LYS A 1 198 ? -20.547 -19.016 -12.531 1 98.19 198 LYS A C 1
ATOM 1578 O O . LYS A 1 198 ? -20.375 -19.625 -13.594 1 98.19 198 LYS A O 1
ATOM 1583 N N . PRO A 1 199 ? -20.109 -19.453 -11.422 1 98.44 199 PRO A N 1
ATOM 1584 C CA . PRO A 1 199 ? -19.203 -20.594 -11.422 1 98.44 199 PRO A CA 1
ATOM 1585 C C . PRO A 1 199 ? -19.891 -21.906 -11.82 1 98.44 199 PRO A C 1
ATOM 1587 O O . PRO A 1 199 ? -21.125 -22.016 -11.711 1 98.44 199 PRO A O 1
ATOM 1590 N N . LEU A 1 200 ? -19.172 -22.812 -12.312 1 98.38 200 LEU A N 1
ATOM 1591 C CA . LEU A 1 200 ? -19.688 -24.141 -12.594 1 98.38 200 LEU A CA 1
ATOM 1592 C C . LEU A 1 200 ? -20 -24.891 -11.297 1 98.38 200 LEU A C 1
ATOM 1594 O O . LEU A 1 200 ? -19.125 -25.031 -10.438 1 98.38 200 LEU A O 1
ATOM 1598 N N . LEU A 1 201 ? -21.219 -25.312 -11.172 1 97 201 LEU A N 1
ATOM 1599 C CA . LEU A 1 201 ? -21.578 -26.203 -10.07 1 97 201 LEU A CA 1
ATOM 1600 C C . LEU A 1 201 ? -21.312 -27.656 -10.438 1 97 201 LEU A C 1
ATOM 1602 O O . LEU A 1 201 ? -21.875 -28.172 -11.414 1 97 201 LEU A O 1
ATOM 1606 N N . VAL A 1 202 ? -20.453 -28.281 -9.672 1 96 202 VAL A N 1
ATOM 1607 C CA . VAL A 1 202 ? -20.062 -29.641 -10.016 1 96 202 VAL A CA 1
ATOM 1608 C C . VAL A 1 202 ? -19.656 -30.406 -8.75 1 96 202 VAL A C 1
ATOM 1610 O O . VAL A 1 202 ? -19.188 -29.797 -7.781 1 96 202 VAL A O 1
ATOM 1613 N N . ASN A 1 203 ? -19.938 -31.641 -8.758 1 93.75 203 ASN A N 1
ATOM 1614 C CA . ASN A 1 203 ? -19.453 -32.5 -7.688 1 93.75 203 ASN A CA 1
ATOM 1615 C C . ASN A 1 203 ? -18.016 -32.969 -7.945 1 93.75 203 ASN A C 1
ATOM 1617 O O . ASN A 1 203 ? -17.75 -33.688 -8.906 1 93.75 203 ASN A O 1
ATOM 1621 N N . LEU A 1 204 ? -17.094 -32.469 -7.188 1 94.31 204 LEU A N 1
ATOM 1622 C CA . LEU A 1 204 ? -15.688 -32.875 -7.27 1 94.31 204 LEU A CA 1
ATOM 1623 C C . LEU A 1 204 ? -15.312 -33.781 -6.109 1 94.31 204 LEU A C 1
ATOM 1625 O O . LEU A 1 204 ? -15.211 -33.344 -4.965 1 94.31 204 LEU A O 1
ATOM 1629 N N . SER A 1 205 ? -15.07 -35.094 -6.469 1 93 205 SER A N 1
ATOM 1630 C CA . SER A 1 205 ? -14.656 -36.062 -5.461 1 93 205 SER A CA 1
ATOM 1631 C C . SER A 1 205 ? -15.688 -36.156 -4.336 1 93 205 SER A C 1
ATOM 1633 O O . SER A 1 205 ? -15.32 -36.156 -3.16 1 93 205 SER A O 1
ATOM 1635 N N . GLY A 1 206 ? -16.906 -36 -4.668 1 89.62 206 GLY A N 1
ATOM 1636 C CA . GLY A 1 206 ? -17.984 -36.188 -3.717 1 89.62 206 GLY A CA 1
ATOM 1637 C C . GLY A 1 206 ? -18.375 -34.906 -3.004 1 89.62 206 GLY A C 1
ATOM 1638 O O . GLY A 1 206 ? -19.266 -34.906 -2.152 1 89.62 206 GLY A O 1
ATOM 1639 N N . VAL A 1 207 ? -17.766 -33.844 -3.32 1 91.62 207 VAL A N 1
ATOM 1640 C CA . VAL A 1 207 ? -18.031 -32.562 -2.672 1 91.62 207 VAL A CA 1
ATOM 1641 C C . VAL A 1 207 ? -18.688 -31.594 -3.67 1 91.62 207 VAL A C 1
ATOM 1643 O O . VAL A 1 207 ? -18.094 -31.281 -4.707 1 91.62 207 VAL A O 1
ATOM 1646 N N . PRO A 1 208 ? -19.922 -31.141 -3.354 1 93.25 208 PRO A N 1
ATOM 1647 C CA . PRO A 1 208 ? -20.469 -30.078 -4.203 1 93.25 208 PRO A CA 1
ATOM 1648 C C . PRO A 1 208 ? -19.578 -28.844 -4.238 1 93.25 208 PRO A C 1
ATOM 1650 O O . PRO A 1 208 ? -19.297 -28.25 -3.193 1 93.25 208 PRO A O 1
ATOM 1653 N N . SER A 1 209 ? -19.125 -28.484 -5.434 1 95.19 209 SER A N 1
ATOM 1654 C CA . SER A 1 209 ? -18.109 -27.438 -5.57 1 95.19 209 SER A CA 1
ATOM 1655 C C . SER A 1 209 ? -18.516 -26.406 -6.617 1 95.19 209 SER A C 1
ATOM 1657 O O . SER A 1 209 ? -19.344 -26.688 -7.492 1 95.19 209 SER A O 1
ATOM 1659 N N . GLN A 1 210 ? -18.078 -25.203 -6.414 1 97.44 210 GLN A N 1
ATOM 1660 C CA . GLN A 1 210 ? -18.094 -24.141 -7.418 1 97.44 210 GLN A CA 1
ATOM 1661 C C . GLN A 1 210 ? -16.703 -23.922 -8 1 97.44 210 GLN A C 1
ATOM 1663 O O . GLN A 1 210 ? -15.734 -23.734 -7.262 1 97.44 210 GLN A O 1
ATOM 1668 N N . VAL A 1 211 ? -16.656 -23.969 -9.359 1 98.56 211 VAL A N 1
ATOM 1669 C CA . VAL A 1 211 ? -15.344 -23.938 -9.977 1 98.56 211 VAL A CA 1
ATOM 1670 C C . VAL A 1 211 ? -15.359 -23 -11.188 1 98.56 211 VAL A C 1
ATOM 1672 O O . VAL A 1 211 ? -16.344 -22.953 -11.93 1 98.56 211 VAL A O 1
ATOM 1675 N N . TYR A 1 212 ? -14.32 -22.203 -11.352 1 98.81 212 TYR A N 1
ATOM 1676 C CA . TYR A 1 212 ? -14.109 -21.469 -12.594 1 98.81 212 TYR A CA 1
ATOM 1677 C C . TYR A 1 212 ? -12.625 -21.266 -12.867 1 98.81 212 TYR A C 1
ATOM 1679 O O . TYR A 1 212 ? -11.789 -21.5 -11.992 1 98.81 212 TYR A O 1
ATOM 1687 N N . ILE A 1 213 ? -12.289 -20.906 -14.109 1 98.94 213 ILE A N 1
ATOM 1688 C CA . ILE A 1 213 ? -10.922 -20.641 -14.547 1 98.94 213 ILE A CA 1
ATOM 1689 C C . ILE A 1 213 ? -10.773 -19.172 -14.938 1 98.94 213 ILE A C 1
ATOM 1691 O O . ILE A 1 213 ? -11.602 -18.641 -15.664 1 98.94 213 ILE A O 1
ATOM 1695 N N . SER A 1 214 ? -9.781 -18.531 -14.367 1 98.94 214 SER A N 1
ATOM 1696 C CA . SER A 1 214 ? -9.461 -17.141 -14.711 1 98.94 214 SER A CA 1
ATOM 1697 C C . SER A 1 214 ? -8.297 -17.078 -15.695 1 98.94 214 SER A C 1
ATOM 1699 O O . SER A 1 214 ? -7.613 -18.078 -15.93 1 98.94 214 SER A O 1
ATOM 1701 N N . GLY A 1 215 ? -8.141 -15.906 -16.344 1 98.75 215 GLY A N 1
ATOM 1702 C CA . GLY A 1 215 ? -7.098 -15.766 -17.344 1 98.75 215 GLY A CA 1
ATOM 1703 C C . GLY A 1 215 ? -6.375 -14.438 -17.266 1 98.75 215 GLY A C 1
ATOM 1704 O O . GLY A 1 215 ? -6.887 -13.477 -16.688 1 98.75 215 GLY A O 1
ATOM 1705 N N . SER A 1 216 ? -5.227 -14.43 -17.797 1 98.69 216 SER A N 1
ATOM 1706 C CA . SER A 1 216 ? -4.363 -13.266 -18 1 98.69 216 SER A CA 1
ATOM 1707 C C . SER A 1 216 ? -3.566 -13.391 -19.297 1 98.69 216 SER A C 1
ATOM 1709 O O . SER A 1 216 ? -3.271 -14.5 -19.75 1 98.69 216 SER A O 1
ATOM 1711 N N . PRO A 1 217 ? -3.24 -12.234 -19.922 1 98.31 217 PRO A N 1
ATOM 1712 C CA . PRO A 1 217 ? -3.602 -10.852 -19.594 1 98.31 217 PRO A CA 1
ATOM 1713 C C . PRO A 1 217 ? -5.012 -10.492 -20.062 1 98.31 217 PRO A C 1
ATOM 1715 O O . PRO A 1 217 ? -5.637 -11.25 -20.797 1 98.31 217 PRO A O 1
ATOM 1718 N N . PRO A 1 218 ? -5.465 -9.32 -19.641 1 98.12 218 PRO A N 1
ATOM 1719 C CA . PRO A 1 218 ? -6.832 -8.93 -19.984 1 98.12 218 PRO A CA 1
ATOM 1720 C C . PRO A 1 218 ? -7.082 -8.906 -21.5 1 98.12 218 PRO A C 1
ATOM 1722 O O . PRO A 1 218 ? -8.164 -9.281 -21.953 1 98.12 218 PRO A O 1
ATOM 1725 N N . VAL A 1 219 ? -6.117 -8.594 -22.328 1 97.62 219 VAL A N 1
ATOM 1726 C CA . VAL A 1 219 ? -6.309 -8.43 -23.766 1 97.62 219 VAL A CA 1
ATOM 1727 C C . VAL A 1 219 ? -6.539 -9.797 -24.406 1 97.62 219 VAL A C 1
ATOM 1729 O O . VAL A 1 219 ? -7.023 -9.883 -25.531 1 97.62 219 VAL A O 1
ATOM 1732 N N . PHE A 1 220 ? -6.238 -10.914 -23.719 1 97.94 220 PHE A N 1
ATOM 1733 C CA . PHE A 1 220 ? -6.488 -12.258 -24.219 1 97.94 220 PHE A CA 1
ATOM 1734 C C . PHE A 1 220 ? -7.77 -12.828 -23.625 1 97.94 220 PHE A C 1
ATOM 1736 O O . PHE A 1 220 ? -8.07 -14.008 -23.812 1 97.94 220 PHE A O 1
ATOM 1743 N N . CYS A 1 221 ? -8.461 -12.023 -22.828 1 97.5 221 CYS A N 1
ATOM 1744 C CA . CYS A 1 221 ? -9.695 -12.469 -22.188 1 97.5 221 CYS A CA 1
ATOM 1745 C C . CYS A 1 221 ? -10.906 -11.781 -22.812 1 97.5 221 CYS A C 1
ATOM 1747 O O . CYS A 1 221 ? -10.977 -10.555 -22.859 1 97.5 221 CYS A O 1
ATOM 1749 N N . PRO A 1 222 ? -11.867 -12.594 -23.359 1 97.44 222 PRO A N 1
ATOM 1750 C CA . PRO A 1 222 ? -13.148 -11.938 -23.641 1 97.44 222 PRO A CA 1
ATOM 1751 C C . PRO A 1 222 ? -13.781 -11.312 -22.406 1 97.44 222 PRO A C 1
ATOM 1753 O O . PRO A 1 222 ? -13.367 -11.594 -21.281 1 97.44 222 PRO A O 1
ATOM 1756 N N . HIS A 1 223 ? -14.758 -10.539 -22.594 1 96.25 223 HIS A N 1
ATOM 1757 C CA . HIS A 1 223 ? -15.375 -9.82 -21.484 1 96.25 223 HIS A CA 1
ATOM 1758 C C . HIS A 1 223 ? -16 -10.797 -20.484 1 96.25 223 HIS A C 1
ATOM 1760 O O . HIS A 1 223 ? -16.078 -10.492 -19.297 1 96.25 223 HIS A O 1
ATOM 1766 N N . SER A 1 224 ? -16.375 -11.906 -20.906 1 98.12 224 SER A N 1
ATOM 1767 C CA . SER A 1 224 ? -17.078 -12.883 -20.078 1 98.12 224 SER A CA 1
ATOM 1768 C C . SER A 1 224 ? -16.109 -13.641 -19.172 1 98.12 224 SER A C 1
ATOM 1770 O O . SER A 1 224 ? -16.531 -14.328 -18.234 1 98.12 224 SER A O 1
ATOM 1772 N N . ARG A 1 225 ? -14.844 -13.508 -19.422 1 98.56 225 ARG A N 1
ATOM 1773 C CA . ARG A 1 225 ? -13.859 -14.266 -18.656 1 98.56 225 ARG A CA 1
ATOM 1774 C C . ARG A 1 225 ? -13.383 -13.477 -17.438 1 98.56 225 ARG A C 1
ATOM 1776 O O . ARG A 1 225 ? -13.07 -12.289 -17.547 1 98.56 225 ARG A O 1
ATOM 1783 N N . THR A 1 226 ? -13.367 -14.148 -16.266 1 98.81 226 THR A N 1
ATOM 1784 C CA . THR A 1 226 ? -12.781 -13.539 -15.078 1 98.81 226 THR A CA 1
ATOM 1785 C C . THR A 1 226 ? -11.281 -13.336 -15.266 1 98.81 226 THR A C 1
ATOM 1787 O O . THR A 1 226 ? -10.562 -14.258 -15.656 1 98.81 226 THR A O 1
ATOM 1790 N N . LYS A 1 227 ? -10.836 -12.109 -14.992 1 98.81 227 LYS A N 1
ATOM 1791 C CA . LYS A 1 227 ? -9.406 -11.852 -15.016 1 98.81 227 LYS A CA 1
ATOM 1792 C C . LYS A 1 227 ? -8.711 -12.461 -13.805 1 98.81 227 LYS A C 1
ATOM 1794 O O . LYS A 1 227 ? -9.273 -12.453 -12.703 1 98.81 227 LYS A O 1
ATOM 1799 N N . ASP A 1 228 ? -7.531 -12.922 -14.078 1 98.75 228 ASP A N 1
ATOM 1800 C CA . ASP A 1 228 ? -6.789 -13.625 -13.039 1 98.75 228 ASP A CA 1
ATOM 1801 C C . ASP A 1 228 ? -6.613 -12.75 -11.797 1 98.75 228 ASP A C 1
ATOM 1803 O O . ASP A 1 228 ? -6.785 -13.219 -10.672 1 98.75 228 ASP A O 1
ATOM 1807 N N . LEU A 1 229 ? -6.262 -11.516 -11.953 1 98.88 229 LEU A N 1
ATOM 1808 C CA . LEU A 1 229 ? -6.09 -10.594 -10.828 1 98.88 229 LEU A CA 1
ATOM 1809 C C . LEU A 1 229 ? -7.387 -10.461 -10.031 1 98.88 229 LEU A C 1
ATOM 1811 O O . LEU A 1 229 ? -7.367 -10.445 -8.805 1 98.88 229 LEU A O 1
ATOM 1815 N N . ASP A 1 230 ? -8.492 -10.344 -10.75 1 98.81 230 ASP A N 1
ATOM 1816 C CA . ASP A 1 230 ? -9.789 -10.219 -10.086 1 98.81 230 ASP A CA 1
ATOM 1817 C C . ASP A 1 230 ? -10.102 -11.461 -9.25 1 98.81 230 ASP A C 1
ATOM 1819 O O . ASP A 1 230 ? -10.68 -11.352 -8.164 1 98.81 230 ASP A O 1
ATOM 1823 N N . ALA A 1 231 ? -9.766 -12.586 -9.789 1 98.88 231 ALA A N 1
ATOM 1824 C CA . ALA A 1 231 ? -9.984 -13.828 -9.055 1 98.88 231 ALA A CA 1
ATOM 1825 C C . ALA A 1 231 ? -9.195 -13.844 -7.75 1 98.88 231 ALA A C 1
ATOM 1827 O O . ALA A 1 231 ? -9.727 -14.203 -6.699 1 98.88 231 ALA A O 1
ATOM 1828 N N . ILE A 1 232 ? -7.992 -13.43 -7.789 1 98.88 232 ILE A N 1
ATOM 1829 C CA . ILE A 1 232 ? -7.113 -13.391 -6.625 1 98.88 232 ILE A CA 1
ATOM 1830 C C . ILE A 1 232 ? -7.645 -12.391 -5.605 1 98.88 232 ILE A C 1
ATOM 1832 O O . ILE A 1 232 ? -7.785 -12.711 -4.422 1 98.88 232 ILE A O 1
ATOM 1836 N N . LEU A 1 233 ? -7.961 -11.227 -6.066 1 98.88 233 LEU A N 1
ATOM 1837 C CA . LEU A 1 233 ? -8.453 -10.18 -5.176 1 98.88 233 LEU A CA 1
ATOM 1838 C C . LEU A 1 233 ? -9.781 -10.594 -4.539 1 98.88 233 LEU A C 1
ATOM 1840 O O . LEU A 1 233 ? -10.023 -10.297 -3.369 1 98.88 233 LEU A O 1
ATOM 1844 N N . SER A 1 234 ? -10.617 -11.242 -5.312 1 98.62 234 SER A N 1
ATOM 1845 C CA . SER A 1 234 ? -11.891 -11.711 -4.777 1 98.62 234 SER A CA 1
ATOM 1846 C C . SER A 1 234 ? -11.68 -12.758 -3.689 1 98.62 234 SER A C 1
ATOM 1848 O O . SER A 1 234 ? -12.375 -12.75 -2.668 1 98.62 234 SER A O 1
ATOM 1850 N N . ALA A 1 235 ? -10.773 -13.688 -3.951 1 98.62 235 ALA A N 1
ATOM 1851 C CA . ALA A 1 235 ? -10.469 -14.703 -2.947 1 98.62 235 ALA A CA 1
ATOM 1852 C C . ALA A 1 235 ? -9.984 -14.055 -1.65 1 98.62 235 ALA A C 1
ATOM 1854 O O . ALA A 1 235 ? -10.391 -14.461 -0.56 1 98.62 235 ALA A O 1
ATOM 1855 N N . ILE A 1 236 ? -9.148 -13.062 -1.739 1 98.75 236 ILE A N 1
ATOM 1856 C CA . ILE A 1 236 ? -8.641 -12.344 -0.576 1 98.75 236 ILE A CA 1
ATOM 1857 C C . ILE A 1 236 ? -9.789 -11.625 0.127 1 98.75 236 ILE A C 1
ATOM 1859 O O . ILE A 1 236 ? -9.914 -11.688 1.353 1 98.75 236 ILE A O 1
ATOM 1863 N N . ALA A 1 237 ? -10.633 -11 -0.637 1 98.25 237 ALA A N 1
ATOM 1864 C CA . ALA A 1 237 ? -11.727 -10.195 -0.1 1 98.25 237 ALA A CA 1
ATOM 1865 C C . ALA A 1 237 ? -12.75 -11.07 0.625 1 98.25 237 ALA A C 1
ATOM 1867 O O . ALA A 1 237 ? -13.375 -10.633 1.594 1 98.25 237 ALA A O 1
ATOM 1868 N N . GLU A 1 238 ? -12.914 -12.289 0.214 1 96.88 238 GLU A N 1
ATOM 1869 C CA . GLU A 1 238 ? -13.961 -13.156 0.745 1 96.88 238 GLU A CA 1
ATOM 1870 C C . GLU A 1 238 ? -13.469 -13.914 1.979 1 96.88 238 GLU A C 1
ATOM 1872 O O . GLU A 1 238 ? -14.273 -14.484 2.719 1 96.88 238 GLU A O 1
ATOM 1877 N N . ALA A 1 239 ? -12.164 -13.977 2.178 1 97.81 239 ALA A N 1
ATOM 1878 C CA . ALA A 1 239 ? -11.617 -14.719 3.311 1 97.81 239 ALA A CA 1
ATOM 1879 C C . ALA A 1 239 ? -12.094 -14.133 4.637 1 97.81 239 ALA A C 1
ATOM 1881 O O . ALA A 1 239 ? -12.188 -12.914 4.785 1 97.81 239 ALA A O 1
ATOM 1882 N N . GLU A 1 240 ? -12.352 -14.953 5.66 1 96.44 240 GLU A N 1
ATOM 1883 C CA . GLU A 1 240 ? -12.875 -14.516 6.949 1 96.44 240 GLU A CA 1
ATOM 1884 C C . GLU A 1 240 ? -11.953 -14.93 8.094 1 96.44 240 GLU A C 1
ATOM 1886 O O . GLU A 1 240 ? -11.945 -14.312 9.156 1 96.44 240 GLU A O 1
ATOM 1891 N N . ARG A 1 241 ? -11.234 -15.977 7.848 1 96.62 241 ARG A N 1
ATOM 1892 C CA . ARG A 1 241 ? -10.438 -16.516 8.953 1 96.62 241 ARG A CA 1
ATOM 1893 C C . ARG A 1 241 ? -8.953 -16.484 8.617 1 96.62 241 ARG A C 1
ATOM 1895 O O . ARG A 1 241 ? -8.133 -16.047 9.43 1 96.62 241 ARG A O 1
ATOM 1902 N N . PHE A 1 242 ? -8.602 -17.016 7.383 1 97.69 242 PHE A N 1
ATOM 1903 C CA . PHE A 1 242 ? -7.18 -17.078 7.074 1 97.69 242 PHE A CA 1
ATOM 1904 C C . PHE A 1 242 ? -6.949 -16.953 5.57 1 97.69 242 PHE A C 1
ATOM 1906 O O . PHE A 1 242 ? -7.852 -17.219 4.773 1 97.69 242 PHE A O 1
ATOM 1913 N N . ILE A 1 243 ? -5.812 -16.516 5.164 1 98.69 243 ILE A N 1
ATOM 1914 C CA . ILE A 1 243 ? -5.266 -16.516 3.814 1 98.69 243 ILE A CA 1
ATOM 1915 C C . ILE A 1 243 ? -3.85 -17.094 3.832 1 98.69 243 ILE A C 1
ATOM 1917 O O . ILE A 1 243 ? -2.945 -16.516 4.441 1 98.69 243 ILE A O 1
ATOM 1921 N N . HIS A 1 244 ? -3.629 -18.266 3.24 1 98.88 244 HIS A N 1
ATOM 1922 C CA . HIS A 1 244 ? -2.316 -18.875 3.064 1 98.88 244 HIS A CA 1
ATOM 1923 C C . HIS A 1 244 ? -1.86 -18.781 1.611 1 98.88 244 HIS A C 1
ATOM 1925 O O . HIS A 1 244 ? -2.566 -19.234 0.708 1 98.88 244 HIS A O 1
ATOM 1931 N N . ILE A 1 245 ? -0.699 -18.172 1.394 1 98.94 245 ILE A N 1
ATOM 1932 C CA . ILE A 1 245 ? -0.196 -17.938 0.045 1 98.94 245 ILE A CA 1
ATOM 1933 C C . ILE A 1 245 ? 1.189 -18.562 -0.107 1 98.94 245 ILE A C 1
ATOM 1935 O O . ILE A 1 245 ? 2.053 -18.391 0.757 1 98.94 245 ILE A O 1
ATOM 1939 N N . ALA A 1 246 ? 1.441 -19.281 -1.146 1 98.88 246 ALA A N 1
ATOM 1940 C CA . ALA A 1 246 ? 2.76 -19.797 -1.5 1 98.88 246 ALA A CA 1
ATOM 1941 C C . ALA A 1 246 ? 3.16 -19.359 -2.906 1 98.88 246 ALA A C 1
ATOM 1943 O O . ALA A 1 246 ? 2.436 -19.609 -3.871 1 98.88 246 ALA A O 1
ATOM 1944 N N . LEU A 1 247 ? 4.273 -18.656 -3.01 1 98.75 247 LEU A N 1
ATOM 1945 C CA . LEU A 1 247 ? 4.727 -18.109 -4.281 1 98.75 247 LEU A CA 1
ATOM 1946 C C . LEU A 1 247 ? 6.234 -18.266 -4.441 1 98.75 247 LEU A C 1
ATOM 1948 O O . LEU A 1 247 ? 6.969 -18.281 -3.449 1 98.75 247 LEU A O 1
ATOM 1952 N N . MET A 1 248 ? 6.629 -18.312 -5.672 1 98.62 248 MET A N 1
ATOM 1953 C CA . MET A 1 248 ? 8.062 -18.172 -5.922 1 98.62 248 MET A CA 1
ATOM 1954 C C . MET A 1 248 ? 8.5 -16.719 -5.809 1 98.62 248 MET A C 1
ATOM 1956 O O . MET A 1 248 ? 9.547 -16.422 -5.227 1 98.62 248 MET A O 1
ATOM 1960 N N . GLU A 1 249 ? 7.684 -15.867 -6.402 1 97.94 249 GLU A N 1
ATOM 1961 C CA . GLU A 1 249 ? 8.039 -14.453 -6.395 1 97.94 249 GLU A CA 1
ATOM 1962 C C . GLU A 1 249 ? 6.852 -13.586 -5.977 1 97.94 249 GLU A C 1
ATOM 1964 O O . GLU A 1 249 ? 5.742 -13.758 -6.488 1 97.94 249 GLU A O 1
ATOM 1969 N N . TYR A 1 250 ? 7.059 -12.727 -5.086 1 98.19 250 TYR A N 1
ATOM 1970 C CA . TYR A 1 250 ? 6.141 -11.703 -4.609 1 98.19 250 TYR A CA 1
ATOM 1971 C C . TYR A 1 250 ? 6.801 -10.328 -4.641 1 98.19 250 TYR A C 1
ATOM 1973 O O . TYR A 1 250 ? 7.715 -10.047 -3.863 1 98.19 250 TYR A O 1
ATOM 1981 N N . LEU A 1 251 ? 6.312 -9.5 -5.508 1 96.75 251 LEU A N 1
ATOM 1982 C CA . LEU A 1 251 ? 6.926 -8.195 -5.691 1 96.75 251 LEU A CA 1
ATOM 1983 C C . LEU A 1 251 ? 5.883 -7.148 -6.07 1 96.75 251 LEU A C 1
ATOM 1985 O O . LEU A 1 251 ? 5.391 -7.141 -7.203 1 96.75 251 LEU A O 1
ATOM 1989 N N . PRO A 1 252 ? 5.492 -6.211 -5.141 1 97.5 252 PRO A N 1
ATOM 1990 C CA . PRO A 1 252 ? 4.527 -5.16 -5.469 1 97.5 252 PRO A CA 1
ATOM 1991 C C . PRO A 1 252 ? 5.105 -4.094 -6.398 1 97.5 252 PRO A C 1
ATOM 1993 O O . PRO A 1 252 ? 4.973 -2.898 -6.129 1 97.5 252 PRO A O 1
ATOM 1996 N N . LEU A 1 253 ? 5.719 -4.512 -7.492 1 96.44 253 LEU A N 1
ATOM 1997 C CA . LEU A 1 253 ? 6.328 -3.73 -8.562 1 96.44 253 LEU A CA 1
ATOM 1998 C C . LEU A 1 253 ? 6.066 -4.371 -9.922 1 96.44 253 LEU A C 1
ATOM 2000 O O . LEU A 1 253 ? 5.676 -5.539 -9.992 1 96.44 253 LEU A O 1
ATOM 2004 N N . SER A 1 254 ? 6.234 -3.533 -10.938 1 95.62 254 SER A N 1
ATOM 2005 C CA . SER A 1 254 ? 6.484 -4.168 -12.227 1 95.62 254 SER A CA 1
ATOM 2006 C C . SER A 1 254 ? 7.891 -4.754 -12.289 1 95.62 254 SER A C 1
ATOM 2008 O O . SER A 1 254 ? 8.828 -4.207 -11.703 1 95.62 254 SER A O 1
ATOM 2010 N N . GLN A 1 255 ? 8 -5.797 -12.852 1 90.44 255 GLN A N 1
ATOM 2011 C CA . GLN A 1 255 ? 9.281 -6.496 -12.875 1 90.44 255 GLN A CA 1
ATOM 2012 C C . GLN A 1 255 ? 9.953 -6.363 -14.234 1 90.44 255 GLN A C 1
ATOM 2014 O O . GLN A 1 255 ? 11.18 -6.25 -14.328 1 90.44 255 GLN A O 1
ATOM 2019 N N . PHE A 1 256 ? 9.117 -6.352 -15.289 1 88.38 256 PHE A N 1
ATOM 2020 C CA . PHE A 1 256 ? 9.688 -6.48 -16.625 1 88.38 256 PHE A CA 1
ATOM 2021 C C . PHE A 1 256 ? 9.453 -5.215 -17.438 1 88.38 256 PHE A C 1
ATOM 2023 O O . PHE A 1 256 ? 9.984 -5.074 -18.547 1 88.38 256 PHE A O 1
ATOM 2030 N N . SER A 1 257 ? 8.688 -4.363 -16.859 1 87.56 257 SER A N 1
ATOM 2031 C CA . SER A 1 257 ? 8.383 -3.113 -17.547 1 87.56 257 SER A CA 1
ATOM 2032 C C . SER A 1 257 ? 9.336 -2.002 -17.125 1 87.56 257 SER A C 1
ATOM 2034 O O . SER A 1 257 ? 9.852 -2.023 -16 1 87.56 257 SER A O 1
ATOM 2036 N N . ARG A 1 258 ? 9.594 -1.168 -18.062 1 86.88 258 ARG A N 1
ATOM 2037 C CA . ARG A 1 258 ? 10.367 0.044 -17.812 1 86.88 258 ARG A CA 1
ATOM 2038 C C . ARG A 1 258 ? 9.625 1.28 -18.312 1 86.88 258 ARG A C 1
ATOM 2040 O O . ARG A 1 258 ? 9.102 1.288 -19.422 1 86.88 258 ARG A O 1
ATOM 2047 N N . PRO A 1 259 ? 9.531 2.385 -17.484 1 88.94 259 PRO A N 1
ATOM 2048 C CA . PRO A 1 259 ? 10.102 2.459 -16.141 1 88.94 259 PRO A CA 1
ATOM 2049 C C . PRO A 1 259 ? 9.344 1.592 -15.133 1 88.94 259 PRO A C 1
ATOM 2051 O O . PRO A 1 259 ? 8.188 1.243 -15.359 1 88.94 259 PRO A O 1
ATOM 2054 N N . LYS A 1 260 ? 10.062 1.252 -14.062 1 89.94 260 LYS A N 1
ATOM 2055 C CA . LYS A 1 260 ? 9.445 0.463 -13 1 89.94 260 LYS A CA 1
ATOM 2056 C C . LYS A 1 260 ? 8.266 1.202 -12.383 1 89.94 260 LYS A C 1
ATOM 2058 O O . LYS A 1 260 ? 8.312 2.422 -12.211 1 89.94 260 LYS A O 1
ATOM 2063 N N . ARG A 1 261 ? 7.309 0.438 -12.109 1 94.25 261 ARG A N 1
ATOM 2064 C CA . ARG A 1 261 ? 6.113 0.994 -11.492 1 94.25 261 ARG A CA 1
ATOM 2065 C C . ARG A 1 261 ? 5.828 0.326 -10.148 1 94.25 261 ARG A C 1
ATOM 2067 O O . ARG A 1 261 ? 5.977 -0.89 -10.008 1 94.25 261 ARG A O 1
ATOM 2074 N N . TYR A 1 262 ? 5.59 1.123 -9.164 1 96.25 262 TYR A N 1
ATOM 2075 C CA . TYR A 1 262 ? 5.062 0.599 -7.91 1 96.25 262 TYR A CA 1
ATOM 2076 C C . TYR A 1 262 ? 3.631 0.101 -8.086 1 96.25 262 TYR A C 1
ATOM 2078 O O . TYR A 1 262 ? 2.777 0.822 -8.609 1 96.25 262 TYR A O 1
ATOM 2086 N N . TRP A 1 263 ? 3.395 -1.081 -7.75 1 97.94 263 TRP A N 1
ATOM 2087 C CA . TRP A 1 263 ? 2.125 -1.752 -8.016 1 97.94 263 TRP A CA 1
ATOM 2088 C C . TRP A 1 263 ? 1.651 -2.529 -6.797 1 97.94 263 TRP A C 1
ATOM 2090 O O . TRP A 1 263 ? 1.802 -3.752 -6.734 1 97.94 263 TRP A O 1
ATOM 2100 N N . PRO A 1 264 ? 0.992 -1.832 -5.809 1 98.19 264 PRO A N 1
ATOM 2101 C CA . PRO A 1 264 ? 0.681 -2.453 -4.516 1 98.19 264 PRO A CA 1
ATOM 2102 C C . PRO A 1 264 ? -0.695 -3.115 -4.496 1 98.19 264 PRO A C 1
ATOM 2104 O O . PRO A 1 264 ? -1.253 -3.355 -3.424 1 98.19 264 PRO A O 1
ATOM 2107 N N . VAL A 1 265 ? -1.295 -3.496 -5.598 1 98.44 265 VAL A N 1
ATOM 2108 C CA . VAL A 1 265 ? -2.697 -3.891 -5.684 1 98.44 265 VAL A CA 1
ATOM 2109 C C . VAL A 1 265 ? -2.951 -5.098 -4.785 1 98.44 265 VAL A C 1
ATOM 2111 O O . VAL A 1 265 ? -3.832 -5.066 -3.922 1 98.44 265 VAL A O 1
ATOM 2114 N N . ILE A 1 266 ? -2.148 -6.145 -4.926 1 98.81 266 ILE A N 1
ATOM 2115 C CA . ILE A 1 266 ? -2.34 -7.34 -4.113 1 98.81 266 ILE A CA 1
ATOM 2116 C C . ILE A 1 266 ? -1.834 -7.082 -2.693 1 98.81 266 ILE A C 1
ATOM 2118 O O . ILE A 1 266 ? -2.451 -7.52 -1.72 1 98.81 266 ILE A O 1
ATOM 2122 N N . ASP A 1 267 ? -0.721 -6.363 -2.572 1 98.62 267 ASP A N 1
ATOM 2123 C CA . ASP A 1 267 ? -0.144 -6.008 -1.279 1 98.62 267 ASP A CA 1
ATOM 2124 C C . ASP A 1 267 ? -1.162 -5.281 -0.405 1 98.62 267 ASP A C 1
ATOM 2126 O O . ASP A 1 267 ? -1.326 -5.609 0.771 1 98.62 267 ASP A O 1
ATOM 2130 N N . ASP A 1 268 ? -1.825 -4.312 -0.993 1 98.5 268 ASP A N 1
ATOM 2131 C CA . ASP A 1 268 ? -2.846 -3.553 -0.276 1 98.5 268 ASP A CA 1
ATOM 2132 C C . ASP A 1 268 ? -4.004 -4.453 0.146 1 98.5 268 ASP A C 1
ATOM 2134 O O . ASP A 1 268 ? -4.574 -4.277 1.226 1 98.5 268 ASP A O 1
ATOM 2138 N N . ALA A 1 269 ? -4.375 -5.332 -0.757 1 98.69 269 ALA A N 1
ATOM 2139 C CA . ALA A 1 269 ? -5.477 -6.238 -0.437 1 98.69 269 ALA A CA 1
ATOM 2140 C C . ALA A 1 269 ? -5.133 -7.121 0.759 1 98.69 269 ALA A C 1
ATOM 2142 O O . ALA A 1 269 ? -5.969 -7.344 1.636 1 98.69 269 ALA A O 1
ATOM 2143 N N . ILE A 1 270 ? -3.924 -7.621 0.797 1 98.25 270 ILE A N 1
ATOM 2144 C CA . ILE A 1 270 ? -3.471 -8.461 1.902 1 98.25 270 ILE A CA 1
ATOM 2145 C C . ILE A 1 270 ? -3.477 -7.652 3.197 1 98.25 270 ILE A C 1
ATOM 2147 O O . ILE A 1 270 ? -4.055 -8.078 4.199 1 98.25 270 ILE A O 1
ATOM 2151 N N . ARG A 1 271 ? -2.904 -6.516 3.148 1 96.56 271 ARG A N 1
ATOM 2152 C CA . ARG A 1 271 ? -2.861 -5.656 4.328 1 96.56 271 ARG A CA 1
ATOM 2153 C C . ARG A 1 271 ? -4.27 -5.293 4.793 1 96.56 271 ARG A C 1
ATOM 2155 O O . ARG A 1 271 ? -4.562 -5.34 5.988 1 96.56 271 ARG A O 1
ATOM 2162 N N . GLY A 1 272 ? -5.086 -4.91 3.84 1 96 272 GLY A N 1
ATOM 2163 C CA . GLY A 1 272 ? -6.465 -4.586 4.168 1 96 272 GLY A CA 1
ATOM 2164 C C . GLY A 1 272 ? -7.191 -5.715 4.867 1 96 272 GLY A C 1
ATOM 2165 O O . GLY A 1 272 ? -7.957 -5.48 5.809 1 96 272 GLY A O 1
ATOM 2166 N N . SER A 1 273 ? -6.961 -6.98 4.438 1 96.12 273 SER A N 1
ATOM 2167 C CA . SER A 1 273 ? -7.637 -8.125 5.039 1 96.12 273 SER A CA 1
ATOM 2168 C C . SER A 1 273 ? -7.27 -8.273 6.512 1 96.12 273 SER A C 1
ATOM 2170 O O . SER A 1 273 ? -8.109 -8.664 7.328 1 96.12 273 SER A O 1
ATOM 2172 N N . VAL A 1 274 ? -6.094 -7.934 6.824 1 94.12 274 VAL A N 1
ATOM 2173 C CA . VAL A 1 274 ? -5.598 -8.078 8.188 1 94.12 274 VAL A CA 1
ATOM 2174 C C . VAL A 1 274 ? -6.164 -6.969 9.062 1 94.12 274 VAL A C 1
ATOM 2176 O O . VAL A 1 274 ? -6.734 -7.234 10.125 1 94.12 274 VAL A O 1
ATOM 2179 N N . PHE A 1 275 ? -6.16 -5.781 8.641 1 91.38 275 PHE A N 1
ATOM 2180 C CA . PHE A 1 275 ? -6.422 -4.645 9.516 1 91.38 275 PHE A CA 1
ATOM 2181 C C . PHE A 1 275 ? -7.906 -4.297 9.523 1 91.38 275 PHE A C 1
ATOM 2183 O O . PHE A 1 275 ? -8.414 -3.742 10.5 1 91.38 275 PHE A O 1
ATOM 2190 N N . GLU A 1 276 ? -8.57 -4.625 8.461 1 91.25 276 GLU A N 1
ATOM 2191 C CA . GLU A 1 276 ? -9.992 -4.312 8.398 1 91.25 276 GLU A CA 1
ATOM 2192 C C . GLU A 1 276 ? -10.836 -5.457 8.961 1 91.25 276 GLU A C 1
ATOM 2194 O O . GLU A 1 276 ? -11.883 -5.227 9.562 1 91.25 276 GLU A O 1
ATOM 2199 N N . ARG A 1 277 ? -10.297 -6.719 8.727 1 91.94 277 ARG A N 1
ATOM 2200 C CA . ARG A 1 277 ? -11.172 -7.852 9 1 91.94 277 ARG A CA 1
ATOM 2201 C C . ARG A 1 277 ? -10.516 -8.844 9.953 1 91.94 277 ARG A C 1
ATOM 2203 O O . ARG A 1 277 ? -11.094 -9.875 10.289 1 91.94 277 ARG A O 1
ATOM 2210 N N . ASN A 1 278 ? -9.312 -8.578 10.375 1 91.25 278 ASN A N 1
ATOM 2211 C CA . ASN A 1 278 ? -8.586 -9.414 11.328 1 91.25 278 ASN A CA 1
ATOM 2212 C C . ASN A 1 278 ? -8.352 -10.82 10.773 1 91.25 278 ASN A C 1
ATOM 2214 O O . ASN A 1 278 ? -8.461 -11.805 11.508 1 91.25 278 ASN A O 1
ATOM 2218 N N . VAL A 1 279 ? -8.195 -10.969 9.453 1 95 279 VAL A N 1
ATOM 2219 C CA . VAL A 1 279 ? -7.867 -12.242 8.82 1 95 279 VAL A CA 1
ATOM 2220 C C . VAL A 1 279 ? -6.402 -12.586 9.07 1 95 279 VAL A C 1
ATOM 2222 O O . VAL A 1 279 ? -5.531 -11.711 8.992 1 95 279 VAL A O 1
ATOM 2225 N N . SER A 1 280 ? -6.117 -13.828 9.461 1 96 280 SER A N 1
ATOM 2226 C CA . SER A 1 280 ? -4.738 -14.289 9.609 1 96 280 SER A CA 1
ATOM 2227 C C . SER A 1 280 ? -4.105 -14.578 8.25 1 96 280 SER A C 1
ATOM 2229 O O . SER A 1 280 ? -4.68 -15.297 7.434 1 96 280 SER A O 1
ATOM 2231 N N . VAL A 1 281 ? -2.945 -14.039 8.016 1 97.38 281 VAL A N 1
ATOM 2232 C CA . VAL A 1 281 ? -2.299 -14.234 6.723 1 97.38 281 VAL A CA 1
ATOM 2233 C C . VAL A 1 281 ? -0.934 -14.891 6.918 1 97.38 281 VAL A C 1
ATOM 2235 O O . VAL A 1 281 ? -0.15 -14.461 7.77 1 97.38 281 VAL A O 1
ATOM 2238 N N . ARG A 1 282 ? -0.656 -15.938 6.211 1 97.88 282 ARG A N 1
ATOM 2239 C CA . ARG A 1 282 ? 0.662 -16.547 6.102 1 97.88 282 ARG A CA 1
ATOM 2240 C C . ARG A 1 282 ? 1.163 -16.516 4.66 1 97.88 282 ARG A C 1
ATOM 2242 O O . ARG A 1 282 ? 0.504 -17.031 3.756 1 97.88 282 ARG A O 1
ATOM 2249 N N . LEU A 1 283 ? 2.234 -15.875 4.457 1 98.38 283 LEU A N 1
ATOM 2250 C CA . LEU A 1 283 ? 2.865 -15.789 3.143 1 98.38 283 LEU A CA 1
ATOM 2251 C C . LEU A 1 283 ? 4.176 -16.562 3.115 1 98.38 283 LEU A C 1
ATOM 2253 O O . LEU A 1 283 ? 5.098 -16.266 3.875 1 98.38 283 LEU A O 1
ATOM 2257 N N . LEU A 1 284 ? 4.27 -17.594 2.35 1 98.62 284 LEU A N 1
ATOM 2258 C CA . LEU A 1 284 ? 5.457 -18.422 2.148 1 98.62 284 LEU A CA 1
ATOM 2259 C C . LEU A 1 284 ? 6.094 -18.141 0.793 1 98.62 284 LEU A C 1
ATOM 2261 O O . LEU A 1 284 ? 5.547 -18.516 -0.247 1 98.62 284 LEU A O 1
ATOM 2265 N N . VAL A 1 285 ? 7.227 -17.484 0.806 1 98.5 285 VAL A N 1
ATOM 2266 C CA . VAL A 1 285 ? 7.871 -17.078 -0.44 1 98.5 285 VAL A CA 1
ATOM 2267 C C . VAL A 1 285 ? 9.18 -17.844 -0.621 1 98.5 285 VAL A C 1
ATOM 2269 O O . VAL A 1 285 ? 9.906 -18.094 0.348 1 98.5 285 VAL A O 1
ATOM 2272 N N . SER A 1 286 ? 9.469 -18.172 -1.846 1 98.06 286 SER A N 1
ATOM 2273 C CA . SER A 1 286 ? 10.648 -18.969 -2.158 1 98.06 286 SER A CA 1
ATOM 2274 C C . SER A 1 286 ? 11.906 -18.109 -2.197 1 98.06 286 SER A C 1
ATOM 2276 O O . SER A 1 286 ? 11.852 -16.938 -2.58 1 98.06 286 SER A O 1
ATOM 2278 N N . CYS A 1 287 ? 13.008 -18.719 -1.788 1 96.88 287 CYS A N 1
ATOM 2279 C CA . CYS A 1 287 ? 14.328 -18.141 -2.035 1 96.88 287 CYS A CA 1
ATOM 2280 C C . CYS A 1 287 ? 15.312 -19.219 -2.465 1 96.88 287 CYS A C 1
ATOM 2282 O O . CYS A 1 287 ? 15.555 -20.188 -1.729 1 96.88 287 CYS A O 1
ATOM 2284 N N . GLY A 1 288 ? 15.773 -19.156 -3.646 1 96.44 288 GLY A N 1
ATOM 2285 C CA . GLY A 1 288 ? 16.906 -19.938 -4.156 1 96.44 288 GLY A CA 1
ATOM 2286 C C . GLY A 1 288 ? 18.094 -19.078 -4.512 1 96.44 288 GLY A C 1
ATOM 2287 O O . GLY A 1 288 ? 18.125 -17.875 -4.23 1 96.44 288 GLY A O 1
ATOM 2288 N N . ARG A 1 289 ? 19.062 -19.625 -5.086 1 95 289 ARG A N 1
ATOM 2289 C CA . ARG A 1 289 ? 20.312 -18.938 -5.398 1 95 289 ARG A CA 1
ATOM 2290 C C . ARG A 1 289 ? 20.094 -17.875 -6.465 1 95 289 ARG A C 1
ATOM 2292 O O . ARG A 1 289 ? 20.844 -16.891 -6.527 1 95 289 ARG A O 1
ATOM 2299 N N . ASN A 1 290 ? 19.047 -18.047 -7.211 1 94.94 290 ASN A N 1
ATOM 2300 C CA . ASN A 1 290 ? 18.828 -17.125 -8.328 1 94.94 290 ASN A CA 1
ATOM 2301 C C . ASN A 1 290 ? 17.625 -16.219 -8.078 1 94.94 290 ASN A C 1
ATOM 2303 O O . ASN A 1 290 ? 17.156 -15.531 -8.992 1 94.94 290 ASN A O 1
ATOM 2307 N N . SER A 1 291 ? 17.078 -16.266 -6.863 1 95.62 291 SER A N 1
ATOM 2308 C CA . SER A 1 291 ? 15.922 -15.43 -6.551 1 95.62 291 SER A CA 1
ATOM 2309 C C . SER A 1 291 ? 16.281 -13.953 -6.586 1 95.62 291 SER A C 1
ATOM 2311 O O . SER A 1 291 ? 17.438 -13.578 -6.332 1 95.62 291 SER A O 1
ATOM 2313 N N . ASP A 1 292 ? 15.359 -13.109 -6.941 1 92.19 292 ASP A N 1
ATOM 2314 C CA . ASP A 1 292 ? 15.539 -11.656 -6.984 1 92.19 292 ASP A CA 1
ATOM 2315 C C . ASP A 1 292 ? 15.617 -11.07 -5.578 1 92.19 292 ASP A C 1
ATOM 2317 O O . ASP A 1 292 ? 14.617 -11.031 -4.859 1 92.19 292 ASP A O 1
ATOM 2321 N N . PRO A 1 293 ? 16.75 -10.594 -5.191 1 90.5 293 PRO A N 1
ATOM 2322 C CA . PRO A 1 293 ? 16.891 -10.086 -3.826 1 90.5 293 PRO A CA 1
ATOM 2323 C C . PRO A 1 293 ? 16.031 -8.852 -3.555 1 90.5 293 PRO A C 1
ATOM 2325 O O . PRO A 1 293 ? 15.812 -8.5 -2.395 1 90.5 293 PRO A O 1
ATOM 2328 N N . THR A 1 294 ? 15.5 -8.203 -4.598 1 88.88 294 THR A N 1
ATOM 2329 C CA . THR A 1 294 ? 14.68 -7.012 -4.43 1 88.88 294 THR A CA 1
ATOM 2330 C C . THR A 1 294 ? 13.367 -7.352 -3.73 1 88.88 294 THR A C 1
ATOM 2332 O O . THR A 1 294 ? 12.664 -6.457 -3.256 1 88.88 294 THR A O 1
ATOM 2335 N N . MET A 1 295 ? 13.094 -8.625 -3.592 1 94 295 MET A N 1
ATOM 2336 C CA . MET A 1 295 ? 11.867 -9.047 -2.92 1 94 295 MET A CA 1
ATOM 2337 C C . MET A 1 295 ? 11.969 -8.828 -1.414 1 94 295 MET A C 1
ATOM 2339 O O . MET A 1 295 ? 10.961 -8.586 -0.748 1 94 295 MET A O 1
ATOM 2343 N N . LEU A 1 296 ? 13.172 -8.93 -0.925 1 92.5 296 LEU A N 1
ATOM 2344 C CA . LEU A 1 296 ? 13.391 -9.055 0.512 1 92.5 296 LEU A CA 1
ATOM 2345 C C . LEU A 1 296 ? 12.844 -7.84 1.253 1 92.5 296 LEU A C 1
ATOM 2347 O O . LEU A 1 296 ? 12.094 -7.984 2.227 1 92.5 296 LEU A O 1
ATOM 2351 N N . PRO A 1 297 ? 13.125 -6.598 0.828 1 91.81 297 PRO A N 1
ATOM 2352 C CA . PRO A 1 297 ? 12.594 -5.449 1.563 1 91.81 297 PRO A CA 1
ATOM 2353 C C . PRO A 1 297 ? 11.062 -5.441 1.618 1 91.81 297 PRO A C 1
ATOM 2355 O O . PRO A 1 297 ? 10.484 -5.051 2.631 1 91.81 297 PRO A O 1
ATOM 2358 N N . PHE A 1 298 ? 10.422 -5.836 0.588 1 94.88 298 PHE A N 1
ATOM 2359 C CA . PHE A 1 298 ? 8.961 -5.848 0.558 1 94.88 298 PHE A CA 1
ATOM 2360 C C . PHE A 1 298 ? 8.414 -6.926 1.484 1 94.88 298 PHE A C 1
ATOM 2362 O O . PHE A 1 298 ? 7.375 -6.734 2.121 1 94.88 298 PHE A O 1
ATOM 2369 N N . LEU A 1 299 ? 9.07 -8.047 1.506 1 96.12 299 LEU A N 1
ATOM 2370 C CA . LEU A 1 299 ? 8.672 -9.102 2.43 1 96.12 299 LEU A CA 1
ATOM 2371 C C . LEU A 1 299 ? 8.859 -8.664 3.877 1 96.12 299 LEU A C 1
ATOM 2373 O O . LEU A 1 299 ? 8.008 -8.914 4.727 1 96.12 299 LEU A O 1
ATOM 2377 N N . GLN A 1 300 ? 9.961 -8.023 4.121 1 93.19 300 GLN A N 1
ATOM 2378 C CA . GLN A 1 300 ? 10.211 -7.48 5.449 1 93.19 300 GLN A CA 1
ATOM 2379 C C . GLN A 1 300 ? 9.172 -6.426 5.824 1 93.19 300 GLN A C 1
ATOM 2381 O O . GLN A 1 300 ? 8.766 -6.328 6.984 1 93.19 300 GLN A O 1
ATOM 2386 N N . SER A 1 301 ? 8.828 -5.621 4.898 1 95.12 301 SER A N 1
ATOM 2387 C CA . SER A 1 301 ? 7.801 -4.602 5.098 1 95.12 301 SER A CA 1
ATOM 2388 C C . SER A 1 301 ? 6.484 -5.219 5.551 1 95.12 301 SER A C 1
ATOM 2390 O O . SER A 1 301 ? 5.824 -4.695 6.449 1 95.12 301 SER A O 1
ATOM 2392 N N . LEU A 1 302 ? 6.109 -6.324 4.926 1 95.5 302 LEU A N 1
ATOM 2393 C CA . LEU A 1 302 ? 4.906 -7.039 5.34 1 95.5 302 LEU A CA 1
ATOM 2394 C C . LEU A 1 302 ? 5.074 -7.629 6.734 1 95.5 302 LEU A C 1
ATOM 2396 O O . LEU A 1 302 ? 4.18 -7.508 7.578 1 95.5 302 LEU A O 1
ATOM 2400 N N . ALA A 1 303 ? 6.188 -8.211 6.941 1 92.94 303 ALA A N 1
ATOM 2401 C CA . ALA A 1 303 ? 6.438 -8.906 8.203 1 92.94 303 ALA A CA 1
ATOM 2402 C C . ALA A 1 303 ? 6.473 -7.934 9.375 1 92.94 303 ALA A C 1
ATOM 2404 O O . ALA A 1 303 ? 6.227 -8.32 10.516 1 92.94 303 ALA A O 1
ATOM 2405 N N . ALA A 1 304 ? 6.73 -6.73 9.094 1 91.56 304 ALA A N 1
ATOM 2406 C CA . ALA A 1 304 ? 6.859 -5.719 10.133 1 91.56 304 ALA A CA 1
ATOM 2407 C C . ALA A 1 304 ? 5.496 -5.344 10.711 1 91.56 304 ALA A C 1
ATOM 2409 O O . ALA A 1 304 ? 5.414 -4.738 11.781 1 91.56 304 ALA A O 1
ATOM 2410 N N . LEU A 1 305 ? 4.418 -5.633 9.992 1 91.69 305 LEU A N 1
ATOM 2411 C CA . LEU A 1 305 ? 3.072 -5.262 10.414 1 91.69 305 LEU A CA 1
ATOM 2412 C C . LEU A 1 305 ? 2.574 -6.184 11.516 1 91.69 305 LEU A C 1
ATOM 2414 O O . LEU A 1 305 ? 1.54 -6.84 11.367 1 91.69 305 LEU A O 1
ATOM 2418 N N . GLN A 1 306 ? 3.357 -6.559 12.477 1 78.62 306 GLN A N 1
ATOM 2419 C CA . GLN A 1 306 ? 2.994 -7.379 13.625 1 78.62 306 GLN A CA 1
ATOM 2420 C C . GLN A 1 306 ? 2.893 -6.539 14.891 1 78.62 306 GLN A C 1
ATOM 2422 O O . GLN A 1 306 ? 3.699 -5.633 15.109 1 78.62 306 GLN A O 1
ATOM 2427 N N . TYR A 1 307 ? 1.664 -6.5 15.359 1 63.06 307 TYR A N 1
ATOM 2428 C CA . TYR A 1 307 ? 1.524 -5.816 16.641 1 63.06 307 TYR A CA 1
ATOM 2429 C C . TYR A 1 307 ? 1.303 -6.816 17.766 1 63.06 307 TYR A C 1
ATOM 2431 O O . TYR A 1 307 ? 0.43 -7.68 17.688 1 63.06 307 TYR A O 1
ATOM 2439 N N . PRO A 1 308 ? 2.295 -7.027 18.688 1 55.56 308 PRO A N 1
ATOM 2440 C CA . PRO A 1 308 ? 2.168 -8.039 19.75 1 55.56 308 PRO A CA 1
ATOM 2441 C C . PRO A 1 308 ? 0.75 -8.141 20.297 1 55.56 308 PRO A C 1
ATOM 2443 O O . PRO A 1 308 ? 0.224 -9.242 20.469 1 55.56 308 PRO A O 1
ATOM 2446 N N . ASP A 1 309 ? 0.212 -7.102 20.75 1 56.56 309 ASP A N 1
ATOM 2447 C CA . ASP A 1 309 ? -1.034 -7.219 21.5 1 56.56 309 ASP A CA 1
ATOM 2448 C C . ASP A 1 309 ? -2.242 -7.184 20.562 1 56.56 309 ASP A C 1
ATOM 2450 O O . ASP A 1 309 ? -3.385 -7.117 21.031 1 56.56 309 ASP A O 1
ATOM 2454 N N . SER A 1 310 ? -1.832 -7.234 19.281 1 60.72 310 SER A N 1
ATOM 2455 C CA . SER A 1 310 ? -2.998 -7.125 18.422 1 60.72 310 SER A CA 1
ATOM 2456 C C . SER A 1 310 ? -3.34 -8.469 17.781 1 60.72 310 SER A C 1
ATOM 2458 O O . SER A 1 310 ? -2.523 -9.391 17.797 1 60.72 310 SER A O 1
ATOM 2460 N N . ASN A 1 311 ? -4.574 -8.711 17.547 1 64.88 311 ASN A N 1
ATOM 2461 C CA . ASN A 1 311 ? -5.141 -9.852 16.844 1 64.88 311 ASN A CA 1
ATOM 2462 C C . ASN A 1 311 ? -4.645 -9.914 15.398 1 64.88 311 ASN A C 1
ATOM 2464 O O . ASN A 1 311 ? -5.129 -10.727 14.602 1 64.88 311 ASN A O 1
ATOM 2468 N N . VAL A 1 312 ? -3.586 -9 15.188 1 68.75 312 VAL A N 1
ATOM 2469 C CA . VAL A 1 312 ? -3.092 -8.953 13.82 1 68.75 312 VAL A CA 1
ATOM 2470 C C . VAL A 1 312 ? -2.102 -10.094 13.594 1 68.75 312 VAL A C 1
ATOM 2472 O O . VAL A 1 312 ? -1.097 -10.203 14.297 1 68.75 312 VAL A O 1
ATOM 2475 N N . HIS A 1 313 ? -2.461 -10.906 12.656 1 86.12 313 HIS A N 1
ATOM 2476 C CA . HIS A 1 313 ? -1.587 -12.039 12.375 1 86.12 313 HIS A CA 1
ATOM 2477 C C . HIS A 1 313 ? -1.187 -12.086 10.906 1 86.12 313 HIS A C 1
ATOM 2479 O O . HIS A 1 313 ? -1.933 -12.594 10.07 1 86.12 313 HIS A O 1
ATOM 2485 N N . LEU A 1 314 ? -0.066 -11.414 10.562 1 93.75 314 LEU A N 1
ATOM 2486 C CA . LEU A 1 314 ? 0.565 -11.516 9.25 1 93.75 314 LEU A CA 1
ATOM 2487 C C . LEU A 1 314 ? 1.991 -12.047 9.375 1 93.75 314 LEU A C 1
ATOM 2489 O O . LEU A 1 314 ? 2.861 -11.367 9.93 1 93.75 314 LEU A O 1
ATOM 2493 N N . GLU A 1 315 ? 2.217 -13.219 8.93 1 94.88 315 GLU A N 1
ATOM 2494 C CA . GLU A 1 315 ? 3.529 -13.852 9.016 1 94.88 315 GLU A CA 1
ATOM 2495 C C . GLU A 1 315 ? 4.098 -14.148 7.629 1 94.88 315 GLU A C 1
ATOM 2497 O O . GLU A 1 315 ? 3.359 -14.523 6.719 1 94.88 315 GLU A O 1
ATOM 2502 N N . VAL A 1 316 ? 5.367 -13.898 7.52 1 96.69 316 VAL A N 1
ATOM 2503 C CA . VAL A 1 316 ? 6.086 -14.211 6.289 1 96.69 316 VAL A CA 1
ATOM 2504 C C . VAL A 1 316 ? 7.242 -15.164 6.59 1 96.69 316 VAL A C 1
ATOM 2506 O O . VAL A 1 316 ? 8.016 -14.938 7.527 1 96.69 316 VAL A O 1
ATOM 2509 N N . LYS A 1 317 ? 7.32 -16.219 5.906 1 97 317 LYS A N 1
ATOM 2510 C CA . LYS A 1 317 ? 8.477 -17.109 5.957 1 97 317 LYS A CA 1
ATOM 2511 C C . LYS A 1 317 ? 9.078 -17.312 4.57 1 97 317 LYS A C 1
ATOM 2513 O O . LYS A 1 317 ? 8.414 -17.078 3.559 1 97 317 LYS A O 1
ATOM 2518 N N . ILE A 1 318 ? 10.312 -17.719 4.555 1 97.38 318 ILE A N 1
ATOM 2519 C CA . ILE A 1 318 ? 11.047 -18 3.33 1 97.38 318 ILE A CA 1
ATOM 2520 C C . ILE A 1 318 ? 11.242 -19.516 3.189 1 97.38 318 ILE A C 1
ATOM 2522 O O . ILE A 1 318 ? 11.664 -20.188 4.137 1 97.38 318 ILE A O 1
ATOM 2526 N N . TYR A 1 319 ? 10.891 -20.016 2.08 1 98.06 319 TYR A N 1
ATOM 2527 C CA . TYR A 1 319 ? 11.078 -21.438 1.796 1 98.06 319 TYR A CA 1
ATOM 2528 C C . TYR A 1 319 ? 12.352 -21.656 0.999 1 98.06 319 TYR A C 1
ATOM 2530 O O . TYR A 1 319 ? 12.508 -21.141 -0.104 1 98.06 319 TYR A O 1
ATOM 2538 N N . ILE A 1 320 ? 13.227 -22.453 1.48 1 97.31 320 ILE A N 1
ATOM 2539 C CA . ILE A 1 320 ? 14.516 -22.703 0.846 1 97.31 320 ILE A CA 1
ATOM 2540 C C . ILE A 1 320 ? 14.664 -24.188 0.53 1 97.31 320 ILE A C 1
ATOM 2542 O O . ILE A 1 320 ? 14.617 -25.031 1.432 1 97.31 320 ILE A O 1
ATOM 2546 N N . VAL A 1 321 ? 14.758 -24.469 -0.714 1 98.25 321 VAL A N 1
ATOM 2547 C CA . VAL A 1 321 ? 15.102 -25.828 -1.141 1 98.25 321 VAL A CA 1
ATOM 2548 C C . VAL A 1 321 ? 16.609 -26.016 -1.084 1 98.25 321 VAL A C 1
ATOM 2550 O O . VAL A 1 321 ? 17.359 -25.344 -1.804 1 98.25 321 VAL A O 1
ATOM 2553 N N . PRO A 1 322 ? 17.047 -26.938 -0.276 1 97.25 322 PRO A N 1
ATOM 2554 C CA . PRO A 1 322 ? 18.5 -27.125 -0.178 1 97.25 322 PRO A CA 1
ATOM 2555 C C . PRO A 1 322 ? 19.125 -27.578 -1.49 1 97.25 322 PRO A C 1
ATOM 2557 O O . PRO A 1 322 ? 18.562 -28.438 -2.176 1 97.25 322 PRO A O 1
ATOM 2560 N N . VAL A 1 323 ? 20.25 -27.094 -1.782 1 96.56 323 VAL A N 1
ATOM 2561 C CA . VAL A 1 323 ? 20.922 -27.438 -3.023 1 96.56 323 VAL A CA 1
ATOM 2562 C C . VAL A 1 323 ? 21.609 -28.797 -2.883 1 96.56 323 VAL A C 1
ATOM 2564 O O . VAL A 1 323 ? 21.516 -29.641 -3.775 1 96.56 323 VAL A O 1
ATOM 2567 N N . GLY A 1 324 ? 22.312 -28.953 -1.767 1 94.38 324 GLY A N 1
ATOM 2568 C CA . GLY A 1 324 ? 23 -30.219 -1.521 1 94.38 324 GLY A CA 1
ATOM 2569 C C . GLY A 1 324 ? 23.922 -30.641 -2.656 1 94.38 324 GLY A C 1
ATOM 2570 O O . GLY A 1 324 ? 24.766 -29.844 -3.1 1 94.38 324 GLY A O 1
ATOM 2571 N N . ASN A 1 325 ? 23.703 -31.844 -3.219 1 92.94 325 ASN A N 1
ATOM 2572 C CA . ASN A 1 325 ? 24.562 -32.406 -4.262 1 92.94 325 ASN A CA 1
ATOM 2573 C C . ASN A 1 325 ? 24.031 -32.062 -5.656 1 92.94 325 ASN A C 1
ATOM 2575 O O . ASN A 1 325 ? 24.469 -32.656 -6.648 1 92.94 325 ASN A O 1
ATOM 2579 N N . HIS A 1 326 ? 23.125 -31.141 -5.703 1 95.31 326 HIS A N 1
ATOM 2580 C CA . HIS A 1 326 ? 22.5 -30.812 -6.98 1 95.31 326 HIS A CA 1
ATOM 2581 C C . HIS A 1 326 ? 22.984 -29.453 -7.492 1 95.31 326 HIS A C 1
ATOM 2583 O O . HIS A 1 326 ? 22.25 -28.766 -8.203 1 95.31 326 HIS A O 1
ATOM 2589 N N . SER A 1 327 ? 24.172 -29.016 -7.16 1 93.38 327 SER A N 1
ATOM 2590 C CA . SER A 1 327 ? 24.688 -27.688 -7.434 1 93.38 327 SER A CA 1
ATOM 2591 C C . SER A 1 327 ? 24.984 -27.5 -8.922 1 93.38 327 SER A C 1
ATOM 2593 O O . SER A 1 327 ? 25.094 -26.375 -9.398 1 93.38 327 SER A O 1
ATOM 2595 N N . ASP A 1 328 ? 25.031 -28.547 -9.695 1 94.31 328 ASP A N 1
ATOM 2596 C CA . ASP A 1 328 ? 25.422 -28.453 -11.102 1 94.31 328 ASP A CA 1
ATOM 2597 C C . ASP A 1 328 ? 24.188 -28.266 -11.992 1 94.31 328 ASP A C 1
ATOM 2599 O O . ASP A 1 328 ? 24.312 -28.141 -13.211 1 94.31 328 ASP A O 1
ATOM 2603 N N . ILE A 1 329 ? 23.031 -28.234 -11.5 1 96.12 329 ILE A N 1
ATOM 2604 C CA . ILE A 1 329 ? 21.812 -28.047 -12.258 1 96.12 329 ILE A CA 1
ATOM 2605 C C . ILE A 1 329 ? 21.344 -26.594 -12.133 1 96.12 329 ILE A C 1
ATOM 2607 O O . ILE A 1 329 ? 20.922 -26.172 -11.062 1 96.12 329 ILE A O 1
ATOM 2611 N N . PRO A 1 330 ? 21.375 -25.844 -13.203 1 93.62 330 PRO A N 1
ATOM 2612 C CA . PRO A 1 330 ? 21.016 -24.422 -13.125 1 93.62 330 PRO A CA 1
ATOM 2613 C C . PRO A 1 330 ? 19.516 -24.219 -12.922 1 93.62 330 PRO A C 1
ATOM 2615 O O . PRO A 1 330 ? 18.703 -25 -13.422 1 93.62 330 PRO A O 1
ATOM 2618 N N . TYR A 1 331 ? 19.156 -23.156 -12.219 1 92.12 331 TYR A N 1
ATOM 2619 C CA . TYR A 1 331 ? 17.781 -22.719 -12.039 1 92.12 331 TYR A CA 1
ATOM 2620 C C . TYR A 1 331 ? 16.906 -23.844 -11.492 1 92.12 331 TYR A C 1
ATOM 2622 O O . TYR A 1 331 ? 15.812 -24.078 -11.992 1 92.12 331 TYR A O 1
ATOM 2630 N N . ALA A 1 332 ? 17.547 -24.594 -10.664 1 95.25 332 ALA A N 1
ATOM 2631 C CA . ALA A 1 332 ? 16.875 -25.656 -9.914 1 95.25 332 ALA A CA 1
ATOM 2632 C C . ALA A 1 332 ? 16.781 -25.297 -8.43 1 95.25 332 ALA A C 1
ATOM 2634 O O . ALA A 1 332 ? 17.125 -24.188 -8.031 1 95.25 332 ALA A O 1
ATOM 2635 N N . ARG A 1 333 ? 16.188 -26.078 -7.664 1 97.62 333 ARG A N 1
ATOM 2636 C CA . ARG A 1 333 ? 16.156 -26 -6.207 1 97.62 333 ARG A CA 1
ATOM 2637 C C . ARG A 1 333 ? 15.414 -24.766 -5.734 1 97.62 333 ARG A C 1
ATOM 2639 O O . ARG A 1 333 ? 15.961 -23.953 -4.98 1 97.62 333 ARG A O 1
ATOM 2646 N N . VAL A 1 334 ? 14.305 -24.562 -6.125 1 98.12 334 VAL A N 1
ATOM 2647 C CA . VAL A 1 334 ? 13.453 -23.438 -5.746 1 98.12 334 VAL A CA 1
ATOM 2648 C C . VAL A 1 334 ? 12.016 -23.922 -5.582 1 98.12 334 VAL A C 1
ATOM 2650 O O . VAL A 1 334 ? 11.617 -24.938 -6.168 1 98.12 334 VAL A O 1
ATOM 2653 N N . ASN A 1 335 ? 11.336 -23.328 -4.707 1 98.56 335 ASN A N 1
ATOM 2654 C CA . ASN A 1 335 ? 9.891 -23.5 -4.633 1 98.56 335 ASN A CA 1
ATOM 2655 C C . ASN A 1 335 ? 9.172 -22.656 -5.684 1 98.56 335 ASN A C 1
ATOM 2657 O O . ASN A 1 335 ? 9.141 -21.422 -5.59 1 98.56 335 ASN A O 1
ATOM 2661 N N . HIS A 1 336 ? 8.602 -23.281 -6.652 1 98.69 336 HIS A N 1
ATOM 2662 C CA . HIS A 1 336 ? 7.977 -22.625 -7.789 1 98.69 336 HIS A CA 1
ATOM 2663 C C . HIS A 1 336 ? 6.453 -22.703 -7.695 1 98.69 336 HIS A C 1
ATOM 2665 O O . HIS A 1 336 ? 5.758 -22.562 -8.703 1 98.69 336 HIS A O 1
ATOM 2671 N N . ASN A 1 337 ? 5.926 -22.875 -6.496 1 98.62 337 ASN A N 1
ATOM 2672 C CA . ASN A 1 337 ? 4.484 -22.922 -6.27 1 98.62 337 ASN A CA 1
ATOM 2673 C C . ASN A 1 337 ? 3.828 -21.578 -6.57 1 98.62 337 ASN A C 1
ATOM 2675 O O . ASN A 1 337 ? 4.461 -20.531 -6.445 1 98.62 337 ASN A O 1
ATOM 2679 N N . LYS A 1 338 ? 2.561 -21.625 -7.004 1 98.69 338 LYS A N 1
ATOM 2680 C CA . LYS A 1 338 ? 1.676 -20.484 -7.172 1 98.69 338 LYS A CA 1
ATOM 2681 C C . LYS A 1 338 ? 0.254 -20.812 -6.727 1 98.69 338 LYS A C 1
ATOM 2683 O O . LYS A 1 338 ? -0.599 -21.141 -7.551 1 98.69 338 LYS A O 1
ATOM 2688 N N . TYR A 1 339 ? 0.016 -20.625 -5.445 1 98.88 339 TYR A N 1
ATOM 2689 C CA . TYR A 1 339 ? -1.346 -20.938 -5.02 1 98.88 339 TYR A CA 1
ATOM 2690 C C . TYR A 1 339 ? -1.7 -20.172 -3.752 1 98.88 339 TYR A C 1
ATOM 2692 O O . TYR A 1 339 ? -0.827 -19.578 -3.107 1 98.88 339 TYR A O 1
ATOM 2700 N N . MET A 1 340 ? -2.934 -20.109 -3.5 1 98.94 340 MET A N 1
ATOM 2701 C CA . MET A 1 340 ? -3.533 -19.531 -2.307 1 98.94 340 MET A CA 1
ATOM 2702 C C . MET A 1 340 ? -4.68 -20.391 -1.79 1 98.94 340 MET A C 1
ATOM 2704 O O . MET A 1 340 ? -5.445 -20.953 -2.576 1 98.94 340 MET A O 1
ATOM 2708 N N . VAL A 1 341 ? -4.762 -20.547 -0.5 1 98.75 341 VAL A N 1
ATOM 2709 C CA . VAL A 1 341 ? -5.898 -21.219 0.122 1 98.75 341 VAL A CA 1
ATOM 2710 C C . VAL A 1 341 ? -6.445 -20.359 1.261 1 98.75 341 VAL A C 1
ATOM 2712 O O . VAL A 1 341 ? -5.684 -19.812 2.055 1 98.75 341 VAL A O 1
ATOM 2715 N N . THR A 1 342 ? -7.688 -20.109 1.253 1 98.5 342 THR A N 1
ATOM 2716 C CA . THR A 1 342 ? -8.391 -19.422 2.328 1 98.5 342 THR A CA 1
ATOM 2717 C C . THR A 1 342 ? -9.422 -20.344 2.979 1 98.5 342 THR A C 1
ATOM 2719 O O . THR A 1 342 ? -9.516 -21.531 2.629 1 98.5 342 THR A O 1
ATOM 2722 N N . ASP A 1 343 ? -10.172 -19.859 3.961 1 96.62 343 ASP A N 1
ATOM 2723 C CA . ASP A 1 343 ? -11.242 -20.641 4.582 1 96.62 343 ASP A CA 1
ATOM 2724 C C . ASP A 1 343 ? -12.398 -20.844 3.615 1 96.62 343 ASP A C 1
ATOM 2726 O O . ASP A 1 343 ? -13.266 -21.688 3.852 1 96.62 343 ASP A O 1
ATOM 2730 N N . LYS A 1 344 ? -12.305 -20.188 2.41 1 95.88 344 LYS A N 1
ATOM 2731 C CA . LYS A 1 344 ? -13.43 -20.234 1.485 1 95.88 344 LYS A CA 1
ATOM 2732 C C . LYS A 1 344 ? -13 -20.797 0.132 1 95.88 344 LYS A C 1
ATOM 2734 O O . LYS A 1 344 ? -13.812 -21.406 -0.581 1 95.88 344 LYS A O 1
ATOM 2739 N N . VAL A 1 345 ? -11.727 -20.531 -0.199 1 97.31 345 VAL A N 1
ATOM 2740 C CA . VAL A 1 345 ? -11.352 -20.703 -1.6 1 97.31 345 VAL A CA 1
ATOM 2741 C C . VAL A 1 345 ? -9.992 -21.391 -1.692 1 97.31 345 VAL A C 1
ATOM 2743 O O . VAL A 1 345 ? -9.117 -21.172 -0.847 1 97.31 345 VAL A O 1
ATOM 2746 N N . ALA A 1 346 ? -9.883 -22.281 -2.678 1 98.56 346 ALA A N 1
ATOM 2747 C CA . ALA A 1 346 ? -8.578 -22.75 -3.148 1 98.56 346 ALA A CA 1
ATOM 2748 C C . ALA A 1 346 ? -8.266 -22.188 -4.531 1 98.56 346 ALA A C 1
ATOM 2750 O O . ALA A 1 346 ? -9.094 -22.266 -5.445 1 98.56 346 ALA A O 1
ATOM 2751 N N . TYR A 1 347 ? -7.168 -21.547 -4.668 1 98.88 347 TYR A N 1
ATOM 2752 C CA . TYR A 1 347 ? -6.684 -20.984 -5.926 1 98.88 347 TYR A CA 1
ATOM 2753 C C . TYR A 1 347 ? -5.352 -21.609 -6.32 1 98.88 347 TYR A C 1
ATOM 2755 O O . TYR A 1 347 ? -4.398 -21.594 -5.535 1 98.88 347 TYR A O 1
ATOM 2763 N N . VAL A 1 348 ? -5.234 -22.203 -7.484 1 98.88 348 VAL A N 1
ATOM 2764 C CA . VAL A 1 348 ? -3.992 -22.672 -8.086 1 98.88 348 VAL A CA 1
ATOM 2765 C C . VAL A 1 348 ? -3.756 -21.953 -9.414 1 98.88 348 VAL A C 1
ATOM 2767 O O . VAL A 1 348 ? -4.605 -22 -10.305 1 98.88 348 VAL A O 1
ATOM 2770 N N . GLY A 1 349 ? -2.627 -21.266 -9.531 1 98.38 349 GLY A N 1
ATOM 2771 C CA . GLY A 1 349 ? -2.369 -20.5 -10.734 1 98.38 349 GLY A CA 1
ATOM 2772 C C . GLY A 1 349 ? -1.008 -20.781 -11.344 1 98.38 349 GLY A C 1
ATOM 2773 O O . GLY A 1 349 ? -0.329 -21.734 -10.945 1 98.38 349 GLY A O 1
ATOM 2774 N N . THR A 1 350 ? -0.715 -20.016 -12.398 1 98.56 350 THR A N 1
ATOM 2775 C CA . THR A 1 350 ? 0.541 -20.188 -13.117 1 98.56 350 THR A CA 1
ATOM 2776 C C . THR A 1 350 ? 1.431 -18.953 -12.953 1 98.56 350 THR A C 1
ATOM 2778 O O . THR A 1 350 ? 2.557 -18.922 -13.461 1 98.56 350 THR A O 1
ATOM 2781 N N . SER A 1 351 ? 0.941 -17.984 -12.219 1 97.94 351 SER A N 1
ATOM 2782 C CA . SER A 1 351 ? 1.625 -16.688 -12.234 1 97.94 351 SER A CA 1
ATOM 2783 C C . SER A 1 351 ? 2.203 -16.359 -10.859 1 97.94 351 SER A C 1
ATOM 2785 O O . SER A 1 351 ? 1.601 -16.672 -9.836 1 97.94 351 SER A O 1
ATOM 2787 N N . ASN A 1 352 ? 3.422 -15.773 -10.859 1 98.06 352 ASN A N 1
ATOM 2788 C CA . ASN A 1 352 ? 3.898 -15.07 -9.68 1 98.06 352 ASN A CA 1
ATOM 2789 C C . ASN A 1 352 ? 3.125 -13.773 -9.453 1 98.06 352 ASN A C 1
ATOM 2791 O O . ASN A 1 352 ? 2.24 -13.43 -10.234 1 98.06 352 ASN A O 1
ATOM 2795 N N . TRP A 1 353 ? 3.355 -13.188 -8.359 1 98.62 353 TRP A N 1
ATOM 2796 C CA . TRP A 1 353 ? 2.531 -12.031 -8.031 1 98.62 353 TRP A CA 1
ATOM 2797 C C . TRP A 1 353 ? 3.336 -10.734 -8.156 1 98.62 353 TRP A C 1
ATOM 2799 O O . TRP A 1 353 ? 3.773 -10.172 -7.148 1 98.62 353 TRP A O 1
ATOM 2809 N N . SER A 1 354 ? 3.529 -10.258 -9.305 1 97.94 354 SER A N 1
ATOM 2810 C CA . SER A 1 354 ? 4.008 -8.938 -9.711 1 97.94 354 SER A CA 1
ATOM 2811 C C . SER A 1 354 ? 3.176 -8.375 -10.859 1 97.94 354 SER A C 1
ATOM 2813 O O . SER A 1 354 ? 2.412 -9.109 -11.492 1 97.94 354 SER A O 1
ATOM 2815 N N . ALA A 1 355 ? 3.268 -7.176 -11.164 1 98.12 355 ALA A N 1
ATOM 2816 C CA . ALA A 1 355 ? 2.348 -6.453 -12.039 1 98.12 355 ALA A CA 1
ATOM 2817 C C . ALA A 1 355 ? 2.268 -7.109 -13.414 1 98.12 355 ALA A C 1
ATOM 2819 O O . ALA A 1 355 ? 1.177 -7.297 -13.961 1 98.12 355 ALA A O 1
ATOM 2820 N N . ASP A 1 356 ? 3.303 -7.527 -13.969 1 98 356 ASP A N 1
ATOM 2821 C CA . ASP A 1 356 ? 3.398 -7.926 -15.367 1 98 356 ASP A CA 1
ATOM 2822 C C . ASP A 1 356 ? 2.707 -9.266 -15.609 1 98 356 ASP A C 1
ATOM 2824 O O . ASP A 1 356 ? 2.215 -9.531 -16.703 1 98 356 ASP A O 1
ATOM 2828 N N . TYR A 1 357 ? 2.605 -10.047 -14.57 1 98.25 357 TYR A N 1
ATOM 2829 C CA . TYR A 1 357 ? 1.928 -11.336 -14.695 1 98.25 357 TYR A CA 1
ATOM 2830 C C . TYR A 1 357 ? 0.43 -11.141 -14.898 1 98.25 357 TYR A C 1
ATOM 2832 O O . TYR A 1 357 ? -0.27 -12.07 -15.312 1 98.25 357 TYR A O 1
ATOM 2840 N N . PHE A 1 358 ? -0.025 -9.93 -14.648 1 98.5 358 PHE A N 1
ATOM 2841 C CA . PHE A 1 358 ? -1.46 -9.688 -14.742 1 98.5 358 PHE A CA 1
ATOM 2842 C C . PHE A 1 358 ? -1.767 -8.648 -15.812 1 98.5 358 PHE A C 1
ATOM 2844 O O . PHE A 1 358 ? -2.928 -8.305 -16.047 1 98.5 358 PHE A O 1
ATOM 2851 N N . SER A 1 359 ? -0.721 -8.125 -16.484 1 97.81 359 SER A N 1
ATOM 2852 C CA . SER A 1 359 ? -0.947 -7.078 -17.484 1 97.81 359 SER A CA 1
ATOM 2853 C C . SER A 1 359 ? -0.486 -7.523 -18.875 1 97.81 359 SER A C 1
ATOM 2855 O O . SER A 1 359 ? -1.075 -7.133 -19.875 1 97.81 359 SER A O 1
ATOM 2857 N N . SER A 1 360 ? 0.571 -8.398 -18.906 1 97.31 360 SER A N 1
ATOM 2858 C CA . SER A 1 360 ? 1.139 -8.688 -20.219 1 97.31 360 SER A CA 1
ATOM 2859 C C . SER A 1 360 ? 1.419 -10.18 -20.391 1 97.31 360 SER A C 1
ATOM 2861 O O . SER A 1 360 ? 1.503 -10.68 -21.516 1 97.31 360 SER A O 1
ATOM 2863 N N . THR A 1 361 ? 1.557 -10.891 -19.297 1 97.81 361 THR A N 1
ATOM 2864 C CA . THR A 1 361 ? 1.952 -12.289 -19.344 1 97.81 361 THR A CA 1
ATOM 2865 C C . THR A 1 361 ? 0.727 -13.203 -19.297 1 97.81 361 THR A C 1
ATOM 2867 O O . THR A 1 361 ? -0.208 -12.953 -18.531 1 97.81 361 THR A O 1
ATOM 2870 N N . ALA A 1 362 ? 0.775 -14.195 -20.109 1 98.44 362 ALA A N 1
ATOM 2871 C CA . ALA A 1 362 ? -0.341 -15.133 -20.109 1 98.44 362 ALA A CA 1
ATOM 2872 C C . ALA A 1 362 ? -0.269 -16.078 -18.906 1 98.44 362 ALA A C 1
ATOM 2874 O O . ALA A 1 362 ? 0.8 -16.594 -18.594 1 98.44 362 ALA A O 1
ATOM 2875 N N . GLY A 1 363 ? -1.361 -16.234 -18.25 1 98.5 363 GLY A N 1
ATOM 2876 C CA . GLY A 1 363 ? -1.547 -17.156 -17.141 1 98.5 363 GLY A CA 1
ATOM 2877 C C . GLY A 1 363 ? -2.998 -17.531 -16.922 1 98.5 363 GLY A C 1
ATOM 2878 O O . GLY A 1 363 ? -3.9 -16.938 -17.516 1 98.5 363 GLY A O 1
ATOM 2879 N N . VAL A 1 364 ? -3.191 -18.594 -16.203 1 98.88 364 VAL A N 1
ATOM 2880 C CA . VAL A 1 364 ? -4.531 -19.016 -15.82 1 98.88 364 VAL A CA 1
ATOM 2881 C C . VAL A 1 364 ? -4.559 -19.344 -14.328 1 98.88 364 VAL A C 1
ATOM 2883 O O . VAL A 1 364 ? -3.508 -19.562 -13.711 1 98.88 364 VAL A O 1
ATOM 2886 N N . GLY A 1 365 ? -5.746 -19.297 -13.766 1 98.88 365 GLY A N 1
ATOM 2887 C CA . GLY A 1 365 ? -5.992 -19.703 -12.391 1 98.88 365 GLY A CA 1
ATOM 2888 C C . GLY A 1 365 ? -7.23 -20.578 -12.234 1 98.88 365 GLY A C 1
ATOM 2889 O O . GLY A 1 365 ? -8.25 -20.328 -12.883 1 98.88 365 GLY A O 1
ATOM 2890 N N . LEU A 1 366 ? -7.086 -21.641 -11.5 1 98.94 366 LEU A N 1
ATOM 2891 C CA . LEU A 1 366 ? -8.211 -22.469 -11.102 1 98.94 366 LEU A CA 1
ATOM 2892 C C . LEU A 1 366 ? -8.734 -22.062 -9.727 1 98.94 366 LEU A C 1
ATOM 2894 O O . LEU A 1 366 ? -7.977 -22.031 -8.758 1 98.94 366 LEU A O 1
ATOM 2898 N N . VAL A 1 367 ? -10 -21.703 -9.656 1 98.94 367 VAL A N 1
ATOM 2899 C CA . VAL A 1 367 ? -10.617 -21.297 -8.398 1 98.94 367 VAL A CA 1
ATOM 2900 C C . VAL A 1 367 ? -11.688 -22.312 -8 1 98.94 367 VAL A C 1
ATOM 2902 O O . VAL A 1 367 ? -12.617 -22.594 -8.766 1 98.94 367 VAL A O 1
ATOM 2905 N N . VAL A 1 368 ? -11.547 -22.891 -6.848 1 98.56 368 VAL A N 1
ATOM 2906 C CA . VAL A 1 368 ? -12.492 -23.875 -6.336 1 98.56 368 VAL A CA 1
ATOM 2907 C C . VAL A 1 368 ? -13.016 -23.438 -4.973 1 98.56 368 VAL A C 1
ATOM 2909 O O . VAL A 1 368 ? -12.234 -23.094 -4.082 1 98.56 368 VAL A O 1
ATOM 2912 N N . SER A 1 369 ? -14.266 -23.406 -4.824 1 96.44 369 SER A N 1
ATOM 2913 C CA . SER A 1 369 ? -14.898 -23.125 -3.539 1 96.44 369 SER A CA 1
ATOM 2914 C C . SER A 1 369 ? -16.031 -24.094 -3.258 1 96.44 369 SER A C 1
ATOM 2916 O O . SER A 1 369 ? -16.453 -24.844 -4.145 1 96.44 369 SER A O 1
ATOM 2918 N N . HIS A 1 370 ? -16.344 -24.281 -1.987 1 87.5 370 HIS A N 1
ATOM 2919 C CA . HIS A 1 370 ? -17.484 -25.109 -1.605 1 87.5 370 HIS A CA 1
ATOM 2920 C C . HIS A 1 370 ? -18.297 -24.453 -0.5 1 87.5 370 HIS A C 1
ATOM 2922 O O . HIS A 1 370 ? -17.797 -23.578 0.22 1 87.5 370 HIS A O 1
ATOM 2928 N N . ASP A 1 371 ? -19.547 -24.625 -0.571 1 73.81 371 ASP A N 1
ATOM 2929 C CA . ASP A 1 371 ? -20.375 -24.109 0.507 1 73.81 371 ASP A CA 1
ATOM 2930 C C . ASP A 1 371 ? -20.094 -24.828 1.819 1 73.81 371 ASP A C 1
ATOM 2932 O O . ASP A 1 371 ? -19.922 -26.047 1.834 1 73.81 371 ASP A O 1
ATOM 2936 N N . THR A 1 372 ? -19.344 -24.188 2.756 1 59.47 372 THR A N 1
ATOM 2937 C CA . THR A 1 372 ? -18.984 -24.688 4.074 1 59.47 372 THR A CA 1
ATOM 2938 C C . THR A 1 372 ? -20.188 -25.328 4.766 1 59.47 372 THR A C 1
ATOM 2940 O O . THR A 1 372 ? -20.188 -25.516 5.984 1 59.47 372 THR A O 1
ATOM 2943 N N . ILE A 1 373 ? -21.172 -25.688 4.031 1 50.97 373 ILE A N 1
ATOM 2944 C CA . ILE A 1 373 ? -22.109 -26.297 4.969 1 50.97 373 ILE A CA 1
ATOM 2945 C C . ILE A 1 373 ? -21.422 -27.406 5.738 1 50.97 373 ILE A C 1
ATOM 2947 O O . ILE A 1 373 ? -20.531 -28.078 5.203 1 50.97 373 ILE A O 1
ATOM 2951 N N . ASN A 1 374 ? -21.469 -27.359 7.043 1 53.19 374 ASN A N 1
ATOM 2952 C CA . ASN A 1 374 ? -21.094 -28.281 8.109 1 53.19 374 ASN A CA 1
ATOM 2953 C C . ASN A 1 374 ? -20.969 -29.719 7.598 1 53.19 374 ASN A C 1
ATOM 2955 O O . ASN A 1 374 ? -21.266 -30.656 8.328 1 53.19 374 ASN A O 1
ATOM 2959 N N . SER A 1 375 ? -20.891 -29.75 6.301 1 54.09 375 SER A N 1
ATOM 2960 C CA . SER A 1 375 ? -21.016 -31.141 5.914 1 54.09 375 SER A CA 1
ATOM 2961 C C . SER A 1 375 ? -19.688 -31.891 6.07 1 54.09 375 SER A C 1
ATOM 2963 O O . SER A 1 375 ? -18.641 -31.359 5.727 1 54.09 375 SER A O 1
ATOM 2965 N N . THR A 1 376 ? -19.562 -32.656 7.062 1 60.59 376 THR A N 1
ATOM 2966 C CA . THR A 1 376 ? -18.531 -33.656 7.23 1 60.59 376 THR A CA 1
ATOM 2967 C C . THR A 1 376 ? -18.391 -34.5 5.961 1 60.59 376 THR A C 1
ATOM 2969 O O . THR A 1 376 ? -19.328 -35.188 5.543 1 60.59 376 THR A O 1
ATOM 2972 N N . TYR A 1 377 ? -17.406 -33.969 5.148 1 65.75 377 TYR A N 1
ATOM 2973 C CA . TYR A 1 377 ? -17.203 -34.812 3.967 1 65.75 377 TYR A CA 1
ATOM 2974 C C . TYR A 1 377 ? -16.281 -35.969 4.277 1 65.75 377 TYR A C 1
ATOM 2976 O O . TYR A 1 377 ? -15.398 -35.875 5.133 1 65.75 377 TYR A O 1
ATOM 2984 N N . PRO A 1 378 ? -16.656 -37.125 3.754 1 58.56 378 PRO A N 1
ATOM 2985 C CA . PRO A 1 378 ? -15.828 -38.281 3.996 1 58.56 378 PRO A CA 1
ATOM 2986 C C . PRO A 1 378 ? -14.375 -38.094 3.561 1 58.56 378 PRO A C 1
ATOM 2988 O O . PRO A 1 378 ? -13.477 -38.812 4.055 1 58.56 378 PRO A O 1
ATOM 2991 N N . ARG A 1 379 ? -14.156 -37.219 2.594 1 77.38 379 ARG A N 1
ATOM 2992 C CA . ARG A 1 379 ? -12.805 -36.938 2.109 1 77.38 379 ARG A CA 1
ATOM 2993 C C . ARG A 1 379 ? -12.477 -35.469 2.166 1 77.38 379 ARG A C 1
ATOM 2995 O O . ARG A 1 379 ? -13.383 -34.625 2.238 1 77.38 379 ARG A O 1
ATOM 3002 N N . ASP A 1 380 ? -11.172 -35.312 2.213 1 87.25 380 ASP A N 1
ATOM 3003 C CA . ASP A 1 380 ? -10.719 -33.906 2.215 1 87.25 380 ASP A CA 1
ATOM 3004 C C . ASP A 1 380 ? -11.141 -33.188 0.935 1 87.25 380 ASP A C 1
ATOM 3006 O O . ASP A 1 380 ? -11.039 -33.75 -0.159 1 87.25 380 ASP A O 1
ATOM 3010 N N . THR A 1 381 ? -11.758 -32.094 1.129 1 92.25 381 THR A N 1
ATOM 3011 C CA . THR A 1 381 ? -12.008 -31.219 -0.015 1 92.25 381 THR A CA 1
ATOM 3012 C C . THR A 1 381 ? -10.703 -30.781 -0.663 1 92.25 381 THR A C 1
ATOM 3014 O O . THR A 1 381 ? -9.625 -30.953 -0.09 1 92.25 381 THR A O 1
ATOM 3017 N N . PHE A 1 382 ? -10.727 -30.312 -1.841 1 95.62 382 PHE A N 1
ATOM 3018 C CA . PHE A 1 382 ? -9.539 -29.781 -2.502 1 95.62 382 PHE A CA 1
ATOM 3019 C C . PHE A 1 382 ? -8.906 -28.672 -1.674 1 95.62 382 PHE A C 1
ATOM 3021 O O . PHE A 1 382 ? -7.676 -28.594 -1.563 1 95.62 382 PHE A O 1
ATOM 3028 N N . GLN A 1 383 ? -9.758 -27.828 -1.128 1 96.12 383 GLN A N 1
ATOM 3029 C CA . GLN A 1 383 ? -9.312 -26.75 -0.256 1 96.12 383 GLN A CA 1
ATOM 3030 C C . GLN A 1 383 ? -8.539 -27.297 0.945 1 96.12 383 GLN A C 1
ATOM 3032 O O . GLN A 1 383 ? -7.477 -26.781 1.293 1 96.12 383 GLN A O 1
ATOM 3037 N N . GLU A 1 384 ? -9.047 -28.297 1.532 1 94.94 384 GLU A N 1
ATOM 3038 C CA . GLU A 1 384 ? -8.391 -28.906 2.684 1 94.94 384 GLU A CA 1
ATOM 3039 C C . GLU A 1 384 ? -7.07 -29.562 2.283 1 94.94 384 GLU A C 1
ATOM 3041 O O . GLU A 1 384 ? -6.094 -29.516 3.031 1 94.94 384 GLU A O 1
ATOM 3046 N N . GLN A 1 385 ? -7.066 -30.188 1.094 1 95.25 385 GLN A N 1
ATOM 3047 C CA . GLN A 1 385 ? -5.836 -30.797 0.597 1 95.25 385 GLN A CA 1
ATOM 3048 C C . GLN A 1 385 ? -4.742 -29.75 0.407 1 95.25 385 GLN A C 1
ATOM 3050 O O . GLN A 1 385 ? -3.605 -29.953 0.846 1 95.25 385 GLN A O 1
ATOM 3055 N N . LEU A 1 386 ? -5.121 -28.688 -0.189 1 97.25 386 LEU A N 1
ATOM 3056 C CA . LEU A 1 386 ? -4.156 -27.625 -0.442 1 97.25 386 LEU A CA 1
ATOM 3057 C C . LEU A 1 386 ? -3.697 -26.984 0.864 1 97.25 386 LEU A C 1
ATOM 3059 O O . LEU A 1 386 ? -2.529 -26.609 1.003 1 97.25 386 LEU A O 1
ATOM 3063 N N . LYS A 1 387 ? -4.617 -26.828 1.779 1 97.62 387 LYS A N 1
ATOM 3064 C CA . LYS A 1 387 ? -4.27 -26.297 3.094 1 97.62 387 LYS A CA 1
ATOM 3065 C C . LYS A 1 387 ? -3.246 -27.188 3.793 1 97.62 387 LYS A C 1
ATOM 3067 O O . LYS A 1 387 ? -2.299 -26.688 4.406 1 97.62 387 LYS A O 1
ATOM 3072 N N . LYS A 1 388 ? -3.447 -28.469 3.711 1 97 388 LYS A N 1
ATOM 3073 C CA . LYS A 1 388 ? -2.525 -29.406 4.336 1 97 388 LYS A CA 1
ATOM 3074 C C . LYS A 1 388 ? -1.14 -29.328 3.701 1 97 388 LYS A C 1
ATOM 3076 O O . LYS A 1 388 ? -0.126 -29.453 4.395 1 97 388 LYS A O 1
ATOM 3081 N N . VAL A 1 389 ? -1.109 -29.141 2.389 1 97.88 389 VAL A N 1
ATOM 3082 C CA . VAL A 1 389 ? 0.16 -28.953 1.694 1 97.88 389 VAL A CA 1
ATOM 3083 C C . VAL A 1 389 ? 0.86 -27.703 2.225 1 97.88 389 VAL A C 1
ATOM 3085 O O . VAL A 1 389 ? 2.061 -27.734 2.508 1 97.88 389 VAL A O 1
ATOM 3088 N N . PHE A 1 390 ? 0.154 -26.688 2.404 1 98.44 390 PHE A N 1
ATOM 3089 C CA . PHE A 1 390 ? 0.716 -25.438 2.898 1 98.44 390 PHE A CA 1
ATOM 3090 C C . PHE A 1 390 ? 1.264 -25.609 4.309 1 98.44 390 PHE A C 1
ATOM 3092 O O . PHE A 1 390 ? 2.389 -25.203 4.598 1 98.44 390 PHE A O 1
ATOM 3099 N N . GLU A 1 391 ? 0.425 -26.156 5.141 1 97.94 391 GLU A N 1
ATOM 3100 C CA . GLU A 1 391 ? 0.795 -26.312 6.547 1 97.94 391 GLU A CA 1
ATOM 3101 C C . GLU A 1 391 ? 2.023 -27.203 6.703 1 97.94 391 GLU A C 1
ATOM 3103 O O . GLU A 1 391 ? 2.893 -26.938 7.531 1 97.94 391 GLU A O 1
ATOM 3108 N N . ARG A 1 392 ? 2.064 -28.25 5.938 1 98.12 392 ARG A N 1
ATOM 3109 C CA . ARG A 1 392 ? 3.238 -29.109 5.934 1 98.12 392 ARG A CA 1
ATOM 3110 C C . ARG A 1 392 ? 4.5 -28.328 5.605 1 98.12 392 ARG A C 1
ATOM 3112 O O . ARG A 1 392 ? 5.508 -28.438 6.309 1 98.12 392 ARG A O 1
ATOM 3119 N N . ASP A 1 393 ? 4.441 -27.547 4.57 1 98.31 393 ASP A N 1
ATOM 3120 C CA . ASP A 1 393 ? 5.605 -26.766 4.16 1 98.31 393 ASP A CA 1
ATOM 3121 C C . ASP A 1 393 ? 5.922 -25.672 5.18 1 98.31 393 ASP A C 1
ATOM 3123 O O . ASP A 1 393 ? 7.086 -25.438 5.5 1 98.31 393 ASP A O 1
ATOM 3127 N N . TRP A 1 394 ? 4.902 -25.062 5.656 1 97.62 394 TRP A N 1
ATOM 3128 C CA . TRP A 1 394 ? 5.055 -23.969 6.621 1 97.62 394 TRP A CA 1
ATOM 3129 C C . TRP A 1 394 ? 5.773 -24.453 7.875 1 97.62 394 TRP A C 1
ATOM 3131 O O . TRP A 1 394 ? 6.57 -23.719 8.461 1 97.62 394 TRP A O 1
ATOM 3141 N N . GLU A 1 395 ? 5.48 -25.656 8.289 1 96.94 395 GLU A N 1
ATOM 3142 C CA . GLU A 1 395 ? 6 -26.188 9.547 1 96.94 395 GLU A CA 1
ATOM 3143 C C . GLU A 1 395 ? 7.309 -26.938 9.32 1 96.94 395 GLU A C 1
ATOM 3145 O O . GLU A 1 395 ? 7.957 -27.359 10.281 1 96.94 395 GLU A O 1
ATOM 3150 N N . SER A 1 396 ? 7.699 -27.047 8.141 1 97 396 SER A N 1
ATOM 3151 C CA . SER A 1 396 ? 8.891 -27.828 7.832 1 97 396 SER A CA 1
ATOM 3152 C C . SER A 1 396 ? 10.164 -27.062 8.18 1 97 396 SER A C 1
ATOM 3154 O O . SER A 1 396 ? 10.109 -25.859 8.438 1 97 396 SER A O 1
ATOM 3156 N N . GLU A 1 397 ? 11.344 -27.75 8.148 1 95.38 397 GLU A N 1
ATOM 3157 C CA . GLU A 1 397 ? 12.641 -27.125 8.406 1 95.38 397 GLU A CA 1
ATOM 3158 C C . GLU A 1 397 ? 13.086 -26.25 7.234 1 95.38 397 GLU A C 1
ATOM 3160 O O . GLU A 1 397 ? 14.031 -25.484 7.355 1 95.38 397 GLU A O 1
ATOM 3165 N N . TYR A 1 398 ? 12.391 -26.344 6.129 1 97 398 TYR A N 1
ATOM 3166 C CA . TYR A 1 398 ? 12.781 -25.594 4.934 1 97 398 TYR A CA 1
ATOM 3167 C C . TYR A 1 398 ? 12.172 -24.203 4.934 1 97 398 TYR A C 1
ATOM 3169 O O . TYR A 1 398 ? 12.516 -23.375 4.09 1 97 398 TYR A O 1
ATOM 3177 N N . SER A 1 399 ? 11.227 -23.984 5.848 1 96.69 399 SER A N 1
ATOM 3178 C CA . SER A 1 399 ? 10.625 -22.672 6.039 1 96.69 399 SER A CA 1
ATOM 3179 C C . SER A 1 399 ? 11.289 -21.922 7.188 1 96.69 399 SER A C 1
ATOM 3181 O O . SER A 1 399 ? 11.258 -22.391 8.336 1 96.69 399 SER A O 1
ATOM 3183 N N . VAL A 1 400 ? 11.828 -20.766 6.844 1 95.06 400 VAL A N 1
ATOM 3184 C CA . VAL A 1 400 ? 12.57 -20.031 7.863 1 95.06 400 VAL A CA 1
ATOM 3185 C C . VAL A 1 400 ? 11.969 -18.641 8.031 1 95.06 400 VAL A C 1
ATOM 3187 O O . VAL A 1 400 ? 11.539 -18.016 7.055 1 95.06 400 VAL A O 1
ATOM 3190 N N . PRO A 1 401 ? 11.938 -18.188 9.273 1 91.56 401 PRO A N 1
ATOM 3191 C CA . PRO A 1 401 ? 11.469 -16.828 9.477 1 91.56 401 PRO A CA 1
ATOM 3192 C C . PRO A 1 401 ? 12.375 -15.781 8.812 1 91.56 401 PRO A C 1
ATOM 3194 O O . PRO A 1 401 ? 13.578 -16 8.688 1 91.56 401 PRO A O 1
ATOM 3197 N N . LEU A 1 402 ? 11.812 -14.688 8.422 1 87.44 402 LEU A N 1
ATOM 3198 C CA . LEU A 1 402 ? 12.547 -13.617 7.766 1 87.44 402 LEU A CA 1
ATOM 3199 C C . LEU A 1 402 ? 13.625 -13.055 8.68 1 87.44 402 LEU A C 1
ATOM 3201 O O . LEU A 1 402 ? 14.688 -12.625 8.211 1 87.44 402 LEU A O 1
ATOM 3205 N N . ALA A 1 403 ? 13.383 -12.953 9.93 1 74.69 403 ALA A N 1
ATOM 3206 C CA . ALA A 1 403 ? 14.305 -12.367 10.898 1 74.69 403 ALA A CA 1
ATOM 3207 C C . ALA A 1 403 ? 15.477 -13.305 11.172 1 74.69 403 ALA A C 1
ATOM 3209 O O . ALA A 1 403 ? 16.422 -12.938 11.875 1 74.69 403 ALA A O 1
ATOM 3210 N N . SER A 1 404 ? 15.5 -14.414 10.492 1 66.5 404 SER A N 1
ATOM 3211 C CA . SER A 1 404 ? 16.531 -15.391 10.805 1 66.5 404 SER A CA 1
ATOM 3212 C C . SER A 1 404 ? 17.922 -14.891 10.414 1 66.5 404 SER A C 1
ATOM 3214 O O . SER A 1 404 ? 18.094 -14.32 9.336 1 66.5 404 SER A O 1
ATOM 3216 N N . SER A 1 405 ? 18.703 -14.531 11.383 1 58.16 405 SER A N 1
ATOM 3217 C CA . SER A 1 405 ? 20.016 -13.891 11.383 1 58.16 405 SER A CA 1
ATOM 3218 C C . SER A 1 405 ? 21.031 -14.727 10.625 1 58.16 405 SER A C 1
ATOM 3220 O O . SER A 1 405 ? 22.141 -14.273 10.367 1 58.16 405 SER A O 1
ATOM 3222 N N . GLY A 1 406 ? 20.703 -15.875 10.164 1 65 406 GLY A N 1
ATOM 3223 C CA . GLY A 1 406 ? 21.875 -16.609 9.711 1 65 406 GLY A CA 1
ATOM 3224 C C . GLY A 1 406 ? 22 -16.672 8.195 1 65 406 GLY A C 1
ATOM 3225 O O . GLY A 1 406 ? 21 -16.547 7.488 1 65 406 GLY A O 1
ATOM 3226 N N . GLU A 1 407 ? 23.172 -16.531 7.711 1 79.12 407 GLU A N 1
ATOM 3227 C CA . GLU A 1 407 ? 23.516 -16.703 6.305 1 79.12 407 GLU A CA 1
ATOM 3228 C C . GLU A 1 407 ? 23.109 -18.094 5.801 1 79.12 407 GLU A C 1
ATOM 3230 O O . GLU A 1 407 ? 23.266 -19.078 6.516 1 79.12 407 GLU A O 1
ATOM 3235 N N . ASN A 1 408 ? 22.375 -18.125 4.727 1 88.12 408 ASN A N 1
ATOM 3236 C CA . ASN A 1 408 ? 22.047 -19.359 4.004 1 88.12 408 ASN A CA 1
ATOM 3237 C C . ASN A 1 408 ? 22.531 -19.297 2.559 1 88.12 408 ASN A C 1
ATOM 3239 O O . ASN A 1 408 ? 22.016 -18.531 1.751 1 88.12 408 ASN A O 1
ATOM 3243 N N . PRO A 1 409 ? 23.516 -20.062 2.229 1 89.75 409 PRO A N 1
ATOM 3244 C CA . PRO A 1 409 ? 24.125 -19.984 0.892 1 89.75 409 PRO A CA 1
ATOM 3245 C C . PRO A 1 409 ? 23.141 -20.375 -0.214 1 89.75 409 PRO A C 1
ATOM 3247 O O . PRO A 1 409 ? 23.406 -20.125 -1.393 1 89.75 409 PRO A O 1
ATOM 3250 N N . ASP A 1 410 ? 22.078 -21.031 0.156 1 94.56 410 ASP A N 1
ATOM 3251 C CA . ASP A 1 410 ? 21.125 -21.484 -0.852 1 94.56 410 ASP A CA 1
ATOM 3252 C C . ASP A 1 410 ? 20.031 -20.438 -1.087 1 94.56 410 ASP A C 1
ATOM 3254 O O . ASP A 1 410 ? 19.078 -20.688 -1.827 1 94.56 410 ASP A O 1
ATOM 3258 N N . CYS A 1 411 ? 20.203 -19.25 -0.449 1 94.31 411 CYS A N 1
ATOM 3259 C CA . CYS A 1 411 ? 19.219 -18.172 -0.562 1 94.31 411 CYS A CA 1
ATOM 3260 C C . CYS A 1 411 ? 19.875 -16.859 -0.979 1 94.31 411 CYS A C 1
ATOM 3262 O O . CYS A 1 411 ? 20.781 -16.375 -0.3 1 94.31 411 CYS A O 1
ATOM 3264 N N . ALA A 1 412 ? 19.359 -16.281 -1.979 1 92.88 412 ALA A N 1
ATOM 3265 C CA . ALA A 1 412 ? 19.938 -15.07 -2.539 1 92.88 412 ALA A CA 1
ATOM 3266 C C . ALA A 1 412 ? 19.688 -13.875 -1.631 1 92.88 412 ALA A C 1
ATOM 3268 O O . ALA A 1 412 ? 20.328 -12.828 -1.775 1 92.88 412 ALA A O 1
ATOM 3269 N N . PHE A 1 413 ? 18.703 -14.008 -0.721 1 88.69 413 PHE A N 1
ATOM 3270 C CA . PHE A 1 413 ? 18.375 -12.898 0.155 1 88.69 413 PHE A CA 1
ATOM 3271 C C . PHE A 1 413 ? 19.5 -12.633 1.148 1 88.69 413 PHE A C 1
ATOM 3273 O O . PHE A 1 413 ? 19.672 -11.5 1.607 1 88.69 413 PHE A O 1
ATOM 3280 N N . TRP A 1 414 ? 20.156 -13.625 1.535 1 80.44 414 TRP A N 1
ATOM 3281 C CA . TRP A 1 414 ? 21.109 -13.523 2.633 1 80.44 414 TRP A CA 1
ATOM 3282 C C . TRP A 1 414 ? 22.516 -13.875 2.164 1 80.44 414 TRP A C 1
ATOM 3284 O O . TRP A 1 414 ? 23.359 -14.258 2.969 1 80.44 414 TRP A O 1
ATOM 3294 N N . LYS A 1 415 ? 22.688 -13.82 0.807 1 65.06 415 LYS A N 1
ATOM 3295 C CA . LYS A 1 415 ? 24.031 -14.102 0.341 1 65.06 415 LYS A CA 1
ATOM 3296 C C . LYS A 1 415 ? 25.047 -13.133 0.951 1 65.06 415 LYS A C 1
ATOM 3298 O O . LYS A 1 415 ? 24.734 -11.969 1.178 1 65.06 415 LYS A O 1
ATOM 3303 N N . ILE A 1 416 ? 26.125 -13.672 1.594 1 50.69 416 ILE A N 1
ATOM 3304 C CA . ILE A 1 416 ? 27.312 -13.078 2.193 1 50.69 416 ILE A CA 1
ATOM 3305 C C . ILE A 1 416 ? 27.844 -11.969 1.295 1 50.69 416 ILE A C 1
ATOM 3307 O O . ILE A 1 416 ? 28.109 -12.188 0.108 1 50.69 416 ILE A O 1
ATOM 3311 N N . GLN A 1 417 ? 27.484 -10.773 1.527 1 42.59 417 GLN A N 1
ATOM 3312 C CA . GLN A 1 417 ? 28.391 -9.781 0.972 1 42.59 417 GLN A CA 1
ATOM 3313 C C . GLN A 1 417 ? 29.844 -10.203 1.148 1 42.59 417 GLN A C 1
ATOM 3315 O O . GLN A 1 417 ? 30.359 -10.258 2.271 1 42.59 417 GLN A O 1
ATOM 3320 N N . ARG A 1 418 ? 30.453 -11.172 0.521 1 32.09 418 ARG A N 1
ATOM 3321 C CA . ARG A 1 418 ? 31.906 -11.234 0.498 1 32.09 418 ARG A CA 1
ATOM 3322 C C . ARG A 1 418 ? 32.5 -9.883 0.124 1 32.09 418 ARG A C 1
ATOM 3324 O O . ARG A 1 418 ? 32.062 -9.242 -0.833 1 32.09 418 ARG A O 1
ATOM 3331 N N . GLY A 1 419 ? 32.781 -9.023 1.134 1 31.25 419 GLY A N 1
ATOM 3332 C CA . GLY A 1 419 ? 33.906 -8.117 0.866 1 31.25 419 GLY A CA 1
ATOM 3333 C C . GLY A 1 419 ? 34.844 -8.633 -0.203 1 31.25 419 GLY A C 1
ATOM 3334 O O . GLY A 1 419 ? 35.344 -9.75 -0.106 1 31.25 419 GLY A O 1
ATOM 3335 N N . ASN A 1 420 ? 34.562 -8.375 -1.459 1 25.3 420 ASN A N 1
ATOM 3336 C CA . ASN A 1 420 ? 35.875 -8.273 -2.092 1 25.3 420 ASN A CA 1
ATOM 3337 C C . ASN A 1 420 ? 36.812 -7.348 -1.305 1 25.3 420 ASN A C 1
ATOM 3339 O O . ASN A 1 420 ? 36.375 -6.293 -0.832 1 25.3 420 ASN A O 1
ATOM 3343 N N . MET B 1 1 ? 4.984 44.875 0.231 1 86.06 1 MET B N 1
ATOM 3344 C CA . MET B 1 1 ? 5.527 43.594 -0.219 1 86.06 1 MET B CA 1
ATOM 3345 C C . MET B 1 1 ? 5.152 42.469 0.749 1 86.06 1 MET B C 1
ATOM 3347 O O . MET B 1 1 ? 5.207 42.656 1.966 1 86.06 1 MET B O 1
ATOM 3351 N N . SER B 1 2 ? 4.734 41.344 0.221 1 95.75 2 SER B N 1
ATOM 3352 C CA . SER B 1 2 ? 4.328 40.25 1.089 1 95.75 2 SER B CA 1
ATOM 3353 C C . SER B 1 2 ? 5.539 39.5 1.641 1 95.75 2 SER B C 1
ATOM 3355 O O . SER B 1 2 ? 6.582 39.438 0.988 1 95.75 2 SER B O 1
ATOM 3357 N N . GLU B 1 3 ? 5.43 39.094 2.848 1 96.94 3 GLU B N 1
ATOM 3358 C CA . GLU B 1 3 ? 6.48 38.344 3.529 1 96.94 3 GLU B CA 1
ATOM 3359 C C . GLU B 1 3 ? 5.945 37.031 4.094 1 96.94 3 GLU B C 1
ATOM 3361 O O . GLU B 1 3 ? 4.785 36.938 4.508 1 96.94 3 GLU B O 1
ATOM 3366 N N . ILE B 1 4 ? 6.789 36.062 4.043 1 97.94 4 ILE B N 1
ATOM 3367 C CA . ILE B 1 4 ? 6.426 34.781 4.656 1 97.94 4 ILE B CA 1
ATOM 3368 C C . ILE B 1 4 ? 7.535 34.344 5.602 1 97.94 4 ILE B C 1
ATOM 3370 O O . ILE B 1 4 ? 8.719 34.469 5.293 1 97.94 4 ILE B O 1
ATOM 3374 N N . ILE B 1 5 ? 7.148 33.812 6.758 1 97.38 5 ILE B N 1
ATOM 3375 C CA . ILE B 1 5 ? 8.141 33.312 7.707 1 97.38 5 ILE B CA 1
ATOM 3376 C C . ILE B 1 5 ? 7.664 31.984 8.305 1 97.38 5 ILE B C 1
ATOM 3378 O O . ILE B 1 5 ? 6.461 31.734 8.406 1 97.38 5 ILE B O 1
ATOM 3382 N N . VAL B 1 6 ? 8.633 31.141 8.711 1 98.25 6 VAL B N 1
ATOM 3383 C CA . VAL B 1 6 ? 8.344 29.953 9.5 1 98.25 6 VAL B CA 1
ATOM 3384 C C . VAL B 1 6 ? 8.203 30.328 10.969 1 98.25 6 VAL B C 1
ATOM 3386 O O . VAL B 1 6 ? 8.984 31.125 11.5 1 98.25 6 VAL B O 1
ATOM 3389 N N . VAL B 1 7 ? 7.156 29.844 11.547 1 98.56 7 VAL B N 1
ATOM 3390 C CA . VAL B 1 7 ? 6.922 30.047 12.969 1 98.56 7 VAL B CA 1
ATOM 3391 C C . VAL B 1 7 ? 6.969 28.688 13.688 1 98.56 7 VAL B C 1
ATOM 3393 O O . VAL B 1 7 ? 6.543 27.672 13.133 1 98.56 7 VAL B O 1
ATOM 3396 N N . GLU B 1 8 ? 7.566 28.641 14.883 1 98.25 8 GLU B N 1
ATOM 3397 C CA . GLU B 1 8 ? 7.625 27.359 15.57 1 98.25 8 GLU B CA 1
ATOM 3398 C C . GLU B 1 8 ? 7.621 27.547 17.078 1 98.25 8 GLU B C 1
ATOM 3400 O O . GLU B 1 8 ? 7.879 28.641 17.578 1 98.25 8 GLU B O 1
ATOM 3405 N N . SER B 1 9 ? 7.199 26.625 17.797 1 98.56 9 SER B N 1
ATOM 3406 C CA . SER B 1 9 ? 7.375 26.484 19.234 1 98.56 9 SER B CA 1
ATOM 3407 C C . SER B 1 9 ? 8.344 25.344 19.562 1 98.56 9 SER B C 1
ATOM 3409 O O . SER B 1 9 ? 8.18 24.234 19.062 1 98.56 9 SER B O 1
ATOM 3411 N N . ILE B 1 10 ? 9.328 25.703 20.312 1 98.38 10 ILE B N 1
ATOM 3412 C CA . ILE B 1 10 ? 10.227 24.703 20.859 1 98.38 10 ILE B CA 1
ATOM 3413 C C . ILE B 1 10 ? 9.883 24.453 22.328 1 98.38 10 ILE B C 1
ATOM 3415 O O . ILE B 1 10 ? 9.914 25.391 23.141 1 98.38 10 ILE B O 1
ATOM 3419 N N . PRO B 1 11 ? 9.57 23.234 22.688 1 98.5 11 PRO B N 1
ATOM 3420 C CA . PRO B 1 11 ? 9.211 22.984 24.078 1 98.5 11 PRO B CA 1
ATOM 3421 C C . PRO B 1 11 ? 10.32 23.391 25.047 1 98.5 11 PRO B C 1
ATOM 3423 O O . PRO B 1 11 ? 11.5 23.266 24.734 1 98.5 11 PRO B O 1
ATOM 3426 N N . LEU B 1 12 ? 9.867 23.859 26.219 1 97.88 12 LEU B N 1
ATOM 3427 C CA . LEU B 1 12 ? 10.789 24.297 27.25 1 97.88 12 LEU B CA 1
ATOM 3428 C C . LEU B 1 12 ? 11.781 23.203 27.609 1 97.88 12 LEU B C 1
ATOM 3430 O O . LEU B 1 12 ? 11.414 22.016 27.641 1 97.88 12 LEU B O 1
ATOM 3434 N N . ASP B 1 13 ? 13.047 23.547 27.797 1 96.56 13 ASP B N 1
ATOM 3435 C CA . ASP B 1 13 ? 14.133 22.719 28.297 1 96.56 13 ASP B CA 1
ATOM 3436 C C . ASP B 1 13 ? 14.695 21.828 27.203 1 96.56 13 ASP B C 1
ATOM 3438 O O . ASP B 1 13 ? 15.523 20.953 27.469 1 96.56 13 ASP B O 1
ATOM 3442 N N . MET B 1 14 ? 14.219 21.969 25.969 1 96.81 14 MET B N 1
ATOM 3443 C CA . MET B 1 14 ? 14.875 21.312 24.859 1 96.81 14 MET B CA 1
ATOM 3444 C C . MET B 1 14 ? 16.062 22.125 24.359 1 96.81 14 MET B C 1
ATOM 3446 O O . MET B 1 14 ? 15.922 23.312 24.062 1 96.81 14 MET B O 1
ATOM 3450 N N . LYS B 1 15 ? 17.219 21.484 24.25 1 94.19 15 LYS B N 1
ATOM 3451 C CA . LYS B 1 15 ? 18.438 22.156 23.828 1 94.19 15 LYS B CA 1
ATOM 3452 C C . LYS B 1 15 ? 18.938 21.641 22.484 1 94.19 15 LYS B C 1
ATOM 3454 O O . LYS B 1 15 ? 18.969 20.438 22.266 1 94.19 15 LYS B O 1
ATOM 3459 N N . TYR B 1 16 ? 19.109 22.594 21.641 1 95 16 TYR B N 1
ATOM 3460 C CA . TYR B 1 16 ? 19.719 22.297 20.344 1 95 16 TYR B CA 1
ATOM 3461 C C . TYR B 1 16 ? 21.156 22.812 20.281 1 95 16 TYR B C 1
ATOM 3463 O O . TYR B 1 16 ? 21.594 23.531 21.172 1 95 16 TYR B O 1
ATOM 3471 N N . GLU B 1 17 ? 21.828 22.422 19.203 1 90.81 17 GLU B N 1
ATOM 3472 C CA . GLU B 1 17 ? 23.188 22.906 19.031 1 90.81 17 GLU B CA 1
ATOM 3473 C C . GLU B 1 17 ? 23.203 24.438 18.859 1 90.81 17 GLU B C 1
ATOM 3475 O O . GLU B 1 17 ? 22.219 25.031 18.438 1 90.81 17 GLU B O 1
ATOM 3480 N N . VAL B 1 18 ? 24.297 24.984 19.062 1 86.19 18 VAL B N 1
ATOM 3481 C CA . VAL B 1 18 ? 24.453 26.438 19.125 1 86.19 18 VAL B CA 1
ATOM 3482 C C . VAL B 1 18 ? 24.172 27.047 17.766 1 86.19 18 VAL B C 1
ATOM 3484 O O . VAL B 1 18 ? 23.578 28.125 17.656 1 86.19 18 VAL B O 1
ATOM 3487 N N . ASN B 1 19 ? 24.469 26.375 16.703 1 87.94 19 ASN B N 1
ATOM 3488 C CA . ASN B 1 19 ? 24.328 26.922 15.367 1 87.94 19 ASN B CA 1
ATOM 3489 C C . ASN B 1 19 ? 23 26.516 14.727 1 87.94 19 ASN B C 1
ATOM 3491 O O . ASN B 1 19 ? 22.812 26.703 13.523 1 87.94 19 ASN B O 1
ATOM 3495 N N . ALA B 1 20 ? 22.125 26.062 15.625 1 89.81 20 ALA B N 1
ATOM 3496 C CA . ALA B 1 20 ? 20.844 25.625 15.078 1 89.81 20 ALA B CA 1
ATOM 3497 C C . ALA B 1 20 ? 20 26.812 14.609 1 89.81 20 ALA B C 1
ATOM 3499 O O . ALA B 1 20 ? 20.016 27.875 15.242 1 89.81 20 ALA B O 1
ATOM 3500 N N . THR B 1 21 ? 19.328 26.594 13.477 1 89.5 21 THR B N 1
ATOM 3501 C CA . THR B 1 21 ? 18.422 27.594 12.93 1 89.5 21 THR B CA 1
ATOM 3502 C C . THR B 1 21 ? 17 27.375 13.422 1 89.5 21 THR B C 1
ATOM 3504 O O . THR B 1 21 ? 16.516 26.25 13.453 1 89.5 21 THR B O 1
ATOM 3507 N N . PHE B 1 22 ? 16.375 28.5 13.82 1 94.38 22 PHE B N 1
ATOM 3508 C CA . PHE B 1 22 ? 15.016 28.422 14.328 1 94.38 22 PHE B CA 1
ATOM 3509 C C . PHE B 1 22 ? 14.102 29.391 13.586 1 94.38 22 PHE B C 1
ATOM 3511 O O . PHE B 1 22 ? 14.562 30.406 13.062 1 94.38 22 PHE B O 1
ATOM 3518 N N . GLY B 1 23 ? 12.883 29.047 13.469 1 95.62 23 GLY B N 1
ATOM 3519 C CA . GLY B 1 23 ? 11.859 29.984 13.047 1 95.62 23 GLY B CA 1
ATOM 3520 C C . GLY B 1 23 ? 11.5 31 14.125 1 95.62 23 GLY B C 1
ATOM 3521 O O . GLY B 1 23 ? 12.039 30.953 15.234 1 95.62 23 GLY B O 1
ATOM 3522 N N . THR B 1 24 ? 10.602 31.906 13.719 1 98.06 24 THR B N 1
ATOM 3523 C CA . THR B 1 24 ? 10.094 32.875 14.688 1 98.06 24 THR B CA 1
ATOM 3524 C C . THR B 1 24 ? 9.289 32.156 15.773 1 98.06 24 THR B C 1
ATOM 3526 O O . THR B 1 24 ? 8.438 31.312 15.477 1 98.06 24 THR B O 1
ATOM 3529 N N . PRO B 1 25 ? 9.594 32.438 17.047 1 98.56 25 PRO B N 1
ATOM 3530 C CA . PRO B 1 25 ? 8.797 31.812 18.109 1 98.56 25 PRO B CA 1
ATOM 3531 C C . PRO B 1 25 ? 7.301 32.062 17.953 1 98.56 25 PRO B C 1
ATOM 3533 O O . PRO B 1 25 ? 6.891 33.188 17.656 1 98.56 25 PRO B O 1
ATOM 3536 N N . LEU B 1 26 ? 6.562 31.078 18.109 1 98.81 26 LEU B N 1
ATOM 3537 C CA . LEU B 1 26 ? 5.117 31.125 17.906 1 98.81 26 LEU B CA 1
ATOM 3538 C C . LEU B 1 26 ? 4.488 32.219 18.766 1 98.81 26 LEU B C 1
ATOM 3540 O O . LEU B 1 26 ? 3.633 32.969 18.281 1 98.81 26 LEU B O 1
ATOM 3544 N N . TYR B 1 27 ? 4.883 32.344 20.016 1 98.75 27 TYR B N 1
ATOM 3545 C CA . TYR B 1 27 ? 4.34 33.375 20.906 1 98.75 27 TYR B CA 1
ATOM 3546 C C . TYR B 1 27 ? 4.562 34.781 20.328 1 98.75 27 TYR B C 1
ATOM 3548 O O . TYR B 1 27 ? 3.662 35.625 20.359 1 98.75 27 TYR B O 1
ATOM 3556 N N . LYS B 1 28 ? 5.734 34.969 19.875 1 98.81 28 LYS B N 1
ATOM 3557 C CA . LYS B 1 28 ? 6.051 36.25 19.281 1 98.81 28 LYS B CA 1
ATOM 3558 C C . LYS B 1 28 ? 5.199 36.5 18.031 1 98.81 28 LYS B C 1
ATOM 3560 O O . LYS B 1 28 ? 4.684 37.625 17.844 1 98.81 28 LYS B O 1
ATOM 3565 N N . ALA B 1 29 ? 5.066 35.562 17.172 1 98.81 29 ALA B N 1
ATOM 3566 C CA . ALA B 1 29 ? 4.301 35.688 15.938 1 98.81 29 ALA B CA 1
ATOM 3567 C C . ALA B 1 29 ? 2.838 36 16.234 1 98.81 29 ALA B C 1
ATOM 3569 O O . ALA B 1 29 ? 2.258 36.906 15.617 1 98.81 29 ALA B O 1
ATOM 3570 N N . TRP B 1 30 ? 2.246 35.25 17.203 1 98.81 30 TRP B N 1
ATOM 3571 C CA . TRP B 1 30 ? 0.861 35.5 17.578 1 98.81 30 TRP B CA 1
ATOM 3572 C C . TRP B 1 30 ? 0.699 36.906 18.172 1 98.81 30 TRP B C 1
ATOM 3574 O O . TRP B 1 30 ? -0.215 37.625 17.797 1 98.81 30 TRP B O 1
ATOM 3584 N N . SER B 1 31 ? 1.618 37.25 19.031 1 98.69 31 SER B N 1
ATOM 3585 C CA . SER B 1 31 ? 1.564 38.531 19.688 1 98.69 31 SER B CA 1
ATOM 3586 C C . SER B 1 31 ? 1.694 39.688 18.672 1 98.69 31 SER B C 1
ATOM 3588 O O . SER B 1 31 ? 0.973 40.688 18.75 1 98.69 31 SER B O 1
ATOM 3590 N N . ASP B 1 32 ? 2.619 39.5 17.766 1 98.44 32 ASP B N 1
ATOM 3591 C CA . ASP B 1 32 ? 2.834 40.5 16.734 1 98.44 32 ASP B CA 1
ATOM 3592 C C . ASP B 1 32 ? 1.593 40.656 15.867 1 98.44 32 ASP B C 1
ATOM 3594 O O . ASP B 1 32 ? 1.194 41.781 15.555 1 98.44 32 ASP B O 1
ATOM 3598 N N . LEU B 1 33 ? 0.959 39.594 15.469 1 98.69 33 LEU B N 1
ATOM 3599 C CA . LEU B 1 33 ? -0.241 39.656 14.641 1 98.69 33 LEU B CA 1
ATOM 3600 C C . LEU B 1 33 ? -1.374 40.375 15.367 1 98.69 33 LEU B C 1
ATOM 3602 O O . LEU B 1 33 ? -2.068 41.188 14.773 1 98.69 33 LEU B O 1
ATOM 3606 N N . LEU B 1 34 ? -1.537 40.062 16.641 1 98.44 34 LEU B N 1
ATOM 3607 C CA . LEU B 1 34 ? -2.596 40.688 17.422 1 98.44 34 LEU B CA 1
ATOM 3608 C C . LEU B 1 34 ? -2.316 42.188 17.609 1 98.44 34 LEU B C 1
ATOM 3610 O O . LEU B 1 34 ? -3.238 43 17.578 1 98.44 34 LEU B O 1
ATOM 3614 N N . SER B 1 35 ? -1.077 42.469 17.797 1 97.44 35 SER B N 1
ATOM 3615 C CA . SER B 1 35 ? -0.689 43.844 18.016 1 97.44 35 SER B CA 1
ATOM 3616 C C . SER B 1 35 ? -0.909 44.688 16.766 1 97.44 35 SER B C 1
ATOM 3618 O O . SER B 1 35 ? -1.192 45.875 16.844 1 97.44 35 SER B O 1
ATOM 3620 N N . MET B 1 36 ? -0.779 44.125 15.625 1 96.75 36 MET B N 1
ATOM 3621 C CA . MET B 1 36 ? -0.856 44.875 14.375 1 96.75 36 MET B CA 1
ATOM 3622 C C . MET B 1 36 ? -2.301 45 13.898 1 96.75 36 MET B C 1
ATOM 3624 O O . MET B 1 36 ? -2.609 45.812 13.039 1 96.75 36 MET B O 1
ATOM 3628 N N . ALA B 1 37 ? -3.168 44.219 14.516 1 98.5 37 ALA B N 1
ATOM 3629 C CA . ALA B 1 37 ? -4.562 44.219 14.086 1 98.5 37 ALA B CA 1
ATOM 3630 C C . ALA B 1 37 ? -5.215 45.562 14.281 1 98.5 37 ALA B C 1
ATOM 3632 O O . ALA B 1 37 ? -5.086 46.188 15.344 1 98.5 37 ALA B O 1
ATOM 3633 N N . GLU B 1 38 ? -6.012 46.031 13.281 1 98.25 38 GLU B N 1
ATOM 3634 C CA . GLU B 1 38 ? -6.633 47.344 13.336 1 98.25 38 GLU B CA 1
ATOM 3635 C C . GLU B 1 38 ? -8.141 47.25 13.117 1 98.25 38 GLU B C 1
ATOM 3637 O O . GLU B 1 38 ? -8.891 48.125 13.555 1 98.25 38 GLU B O 1
ATOM 3642 N N . GLU B 1 39 ? -8.562 46.25 12.477 1 98.38 39 GLU B N 1
ATOM 3643 C CA . GLU B 1 39 ? -9.969 46.219 12.094 1 98.38 39 GLU B CA 1
ATOM 3644 C C . GLU B 1 39 ? -10.633 44.906 12.539 1 98.38 39 GLU B C 1
ATOM 3646 O O . GLU B 1 39 ? -11.672 44.938 13.211 1 98.38 39 GLU B O 1
ATOM 3651 N N . GLN B 1 40 ? -10.016 43.781 12.102 1 98.62 40 GLN B N 1
ATOM 3652 C CA . GLN B 1 40 ? -10.711 42.531 12.328 1 98.62 40 GLN B CA 1
ATOM 3653 C C . GLN B 1 40 ? -9.719 41.375 12.453 1 98.62 40 GLN B C 1
ATOM 3655 O O . GLN B 1 40 ? -8.734 41.312 11.711 1 98.62 40 GLN B O 1
ATOM 3660 N N . VAL B 1 41 ? -10.008 40.5 13.344 1 98.88 41 VAL B N 1
ATOM 3661 C CA . VAL B 1 41 ? -9.281 39.219 13.492 1 98.88 41 VAL B CA 1
ATOM 3662 C C . VAL B 1 41 ? -10.258 38.062 13.438 1 98.88 41 VAL B C 1
ATOM 3664 O O . VAL B 1 41 ? -11.219 38 14.203 1 98.88 41 VAL B O 1
ATOM 3667 N N . ASP B 1 42 ? -10.062 37.125 12.508 1 98.88 42 ASP B N 1
ATOM 3668 C CA . ASP B 1 42 ? -10.82 35.875 12.414 1 98.88 42 ASP B CA 1
ATOM 3669 C C . ASP B 1 42 ? -9.953 34.656 12.812 1 98.88 42 ASP B C 1
ATOM 3671 O O . ASP B 1 42 ? -8.859 34.5 12.281 1 98.88 42 ASP B O 1
ATOM 3675 N N . ILE B 1 43 ? -10.438 33.906 13.734 1 98.81 43 ILE B N 1
ATOM 3676 C CA . ILE B 1 43 ? -9.695 32.75 14.25 1 98.81 43 ILE B CA 1
ATOM 3677 C C . ILE B 1 43 ? -10.516 31.469 14.062 1 98.81 43 ILE B C 1
ATOM 3679 O O . ILE B 1 43 ? -11.672 31.406 14.5 1 98.81 43 ILE B O 1
ATOM 3683 N N . ALA B 1 44 ? -9.992 30.5 13.391 1 98.5 44 ALA B N 1
ATOM 3684 C CA . ALA B 1 44 ? -10.539 29.141 13.375 1 98.5 44 ALA B CA 1
ATOM 3685 C C . ALA B 1 44 ? -9.664 28.188 14.172 1 98.5 44 ALA B C 1
ATOM 3687 O O . ALA B 1 44 ? -8.477 28.016 13.875 1 98.5 44 ALA B O 1
ATOM 3688 N N . SER B 1 45 ? -10.227 27.594 15.172 1 96.25 45 SER B N 1
ATOM 3689 C CA . SER B 1 45 ? -9.445 26.703 16.016 1 96.25 45 SER B CA 1
ATOM 3690 C C . SER B 1 45 ? -10.352 25.766 16.812 1 96.25 45 SER B C 1
ATOM 3692 O O . SER B 1 45 ? -11.453 26.141 17.203 1 96.25 45 SER B O 1
ATOM 3694 N N . PHE B 1 46 ? -9.82 24.609 17.062 1 91.44 46 PHE B N 1
ATOM 3695 C CA . PHE B 1 46 ? -10.57 23.547 17.734 1 91.44 46 PHE B CA 1
ATOM 3696 C C . PHE B 1 46 ? -10.398 23.641 19.234 1 91.44 46 PHE B C 1
ATOM 3698 O O . PHE B 1 46 ? -11.375 23.797 19.969 1 91.44 46 PHE B O 1
ATOM 3705 N N . TYR B 1 47 ? -9.258 23.625 19.75 1 90.31 47 TYR B N 1
ATOM 3706 C CA . TYR B 1 47 ? -8.938 23.453 21.172 1 90.31 47 TYR B CA 1
ATOM 3707 C C . TYR B 1 47 ? -8.555 24.781 21.812 1 90.31 47 TYR B C 1
ATOM 3709 O O . TYR B 1 47 ? -7.547 25.391 21.453 1 90.31 47 TYR B O 1
ATOM 3717 N N . TRP B 1 48 ? -9.414 25.203 22.812 1 95.62 48 TRP B N 1
ATOM 3718 C CA . TRP B 1 48 ? -9.148 26.438 23.531 1 95.62 48 TRP B CA 1
ATOM 3719 C C . TRP B 1 48 ? -8.82 26.156 25 1 95.62 48 TRP B C 1
ATOM 3721 O O . TRP B 1 48 ? -9.711 25.844 25.797 1 95.62 48 TRP B O 1
ATOM 3731 N N . SER B 1 49 ? -7.609 26.266 25.344 1 96.31 49 SER B N 1
ATOM 3732 C CA . SER B 1 49 ? -7.105 26.109 26.703 1 96.31 49 SER B CA 1
ATOM 3733 C C . SER B 1 49 ? -5.871 26.969 26.938 1 96.31 49 SER B C 1
ATOM 3735 O O . SER B 1 49 ? -4.777 26.453 27.172 1 96.31 49 SER B O 1
ATOM 3737 N N . LEU B 1 50 ? -6.082 28.266 27.031 1 97.69 50 LEU B N 1
ATOM 3738 C CA . LEU B 1 50 ? -4.973 29.219 27.062 1 97.69 50 LEU B CA 1
ATOM 3739 C C . LEU B 1 50 ? -4.488 29.453 28.484 1 97.69 50 LEU B C 1
ATOM 3741 O O . LEU B 1 50 ? -3.475 30.109 28.703 1 97.69 50 LEU B O 1
ATOM 3745 N N . THR B 1 51 ? -5.168 28.828 29.469 1 96.62 51 THR B N 1
ATOM 3746 C CA . THR B 1 51 ? -4.746 28.922 30.859 1 96.62 51 THR B CA 1
ATOM 3747 C C . THR B 1 51 ? -4.605 27.531 31.484 1 96.62 51 THR B C 1
ATOM 3749 O O . THR B 1 51 ? -5.285 26.594 31.062 1 96.62 51 THR B O 1
ATOM 3752 N N . GLY B 1 52 ? -3.676 27.422 32.469 1 95.06 52 GLY B N 1
ATOM 3753 C CA . GLY B 1 52 ? -3.484 26.141 33.156 1 95.06 52 GLY B CA 1
ATOM 3754 C C . GLY B 1 52 ? -4.754 25.609 33.781 1 95.06 52 GLY B C 1
ATOM 3755 O O . GLY B 1 52 ? -5.012 24.406 33.75 1 95.06 52 GLY B O 1
ATOM 3756 N N . GLU B 1 53 ? -5.594 26.516 34.344 1 93.44 53 GLU B N 1
ATOM 3757 C CA . GLU B 1 53 ? -6.824 26.156 35.031 1 93.44 53 GLU B CA 1
ATOM 3758 C C . GLU B 1 53 ? -7.801 25.453 34.094 1 93.44 53 GLU B C 1
ATOM 3760 O O . GLU B 1 53 ? -8.602 24.625 34.531 1 93.44 53 GLU B O 1
ATOM 3765 N N . ASP B 1 54 ? -7.746 25.75 32.812 1 92.5 54 ASP B N 1
ATOM 3766 C CA . ASP B 1 54 ? -8.648 25.188 31.828 1 92.5 54 ASP B CA 1
ATOM 3767 C C . ASP B 1 54 ? -8.523 23.656 31.781 1 92.5 54 ASP B C 1
ATOM 3769 O O . ASP B 1 54 ? -9.469 22.969 31.391 1 92.5 54 ASP B O 1
ATOM 3773 N N . ILE B 1 55 ? -7.297 23.156 32.188 1 92.56 55 ILE B N 1
ATOM 3774 C CA . ILE B 1 55 ? -7.082 21.719 32.156 1 92.56 55 ILE B CA 1
ATOM 3775 C C . ILE B 1 55 ? -6.648 21.234 33.531 1 92.56 55 ILE B C 1
ATOM 3777 O O . ILE B 1 55 ? -5.91 20.25 33.656 1 92.56 55 ILE B O 1
ATOM 3781 N N . ASN B 1 56 ? -6.898 21.984 34.531 1 92.12 56 ASN B N 1
ATOM 3782 C CA . ASN B 1 56 ? -6.684 21.656 35.938 1 92.12 56 ASN B CA 1
ATOM 3783 C C . ASN B 1 56 ? -5.199 21.516 36.281 1 92.12 56 ASN B C 1
ATOM 3785 O O . ASN B 1 56 ? -4.793 20.547 36.906 1 92.12 56 ASN B O 1
ATOM 3789 N N . VAL B 1 57 ? -4.41 22.391 35.688 1 94.56 57 VAL B N 1
ATOM 3790 C CA . VAL B 1 57 ? -2.973 22.422 35.938 1 94.56 57 VAL B CA 1
ATOM 3791 C C . VAL B 1 57 ? -2.576 23.781 36.5 1 94.56 57 VAL B C 1
ATOM 3793 O O . VAL B 1 57 ? -3.127 24.812 36.062 1 94.56 57 VAL B O 1
ATOM 3796 N N . ASN B 1 58 ? -1.738 23.672 37.469 1 93.94 58 ASN B N 1
ATOM 3797 C CA . ASN B 1 58 ? -1.098 24.891 37.969 1 93.94 58 ASN B CA 1
ATOM 3798 C C . ASN B 1 58 ? 0.363 24.969 37.531 1 93.94 58 ASN B C 1
ATOM 3800 O O . ASN B 1 58 ? 1.199 24.203 38 1 93.94 58 ASN B O 1
ATOM 3804 N N . SER B 1 59 ? 0.59 25.859 36.625 1 94.62 59 SER B N 1
ATOM 3805 C CA . SER B 1 59 ? 1.937 26 36.062 1 94.62 59 SER B CA 1
ATOM 3806 C C . SER B 1 59 ? 2.232 27.438 35.656 1 94.62 59 SER B C 1
ATOM 3808 O O . SER B 1 59 ? 1.373 28.125 35.094 1 94.62 59 SER B O 1
ATOM 3810 N N . SER B 1 60 ? 3.461 27.891 35.906 1 94.94 60 SER B N 1
ATOM 3811 C CA . SER B 1 60 ? 3.881 29.219 35.5 1 94.94 60 SER B CA 1
ATOM 3812 C C . SER B 1 60 ? 4.18 29.281 34 1 94.94 60 SER B C 1
ATOM 3814 O O . SER B 1 60 ? 4.25 30.359 33.406 1 94.94 60 SER B O 1
ATOM 3816 N N . THR B 1 61 ? 4.238 28.125 33.406 1 97.25 61 THR B N 1
ATOM 3817 C CA . THR B 1 61 ? 4.594 28.078 32 1 97.25 61 THR B CA 1
ATOM 3818 C C . THR B 1 61 ? 3.381 28.391 31.125 1 97.25 61 THR B C 1
ATOM 3820 O O . THR B 1 61 ? 3.49 28.453 29.891 1 97.25 61 THR B O 1
ATOM 3823 N N . ASP B 1 62 ? 2.23 28.703 31.719 1 97.88 62 ASP B N 1
ATOM 3824 C CA . ASP B 1 62 ? 1.04 29.031 30.938 1 97.88 62 ASP B CA 1
ATOM 3825 C C . ASP B 1 62 ? 0.946 30.547 30.703 1 97.88 62 ASP B C 1
ATOM 3827 O O . ASP B 1 62 ? 0.004 31.016 30.062 1 97.88 62 ASP B O 1
ATOM 3831 N N . GLN B 1 63 ? 1.966 31.344 31.234 1 98.44 63 GLN B N 1
ATOM 3832 C CA . GLN B 1 63 ? 1.905 32.781 31.188 1 98.44 63 GLN B CA 1
ATOM 3833 C C . GLN B 1 63 ? 1.743 33.281 29.75 1 98.44 63 GLN B C 1
ATOM 3835 O O . GLN B 1 63 ? 0.946 34.188 29.484 1 98.44 63 GLN B O 1
ATOM 3840 N N . PRO B 1 64 ? 2.492 32.75 28.812 1 98.69 64 PRO B N 1
ATOM 3841 C CA . PRO B 1 64 ? 2.281 33.188 27.438 1 98.69 64 PRO B CA 1
ATOM 3842 C C . PRO B 1 64 ? 0.847 32.969 26.953 1 98.69 64 PRO B C 1
ATOM 3844 O O . PRO B 1 64 ? 0.31 33.812 26.219 1 98.69 64 PRO B O 1
ATOM 3847 N N . GLY B 1 65 ? 0.237 31.859 27.359 1 98.56 65 GLY B N 1
ATOM 3848 C CA . GLY B 1 65 ? -1.158 31.625 27.031 1 98.56 65 GLY B CA 1
ATOM 3849 C C . GLY B 1 65 ? -2.1 32.656 27.625 1 98.56 65 GLY B C 1
ATOM 3850 O O . GLY B 1 65 ? -3.004 33.156 26.953 1 98.56 65 GLY B O 1
ATOM 3851 N N . ARG B 1 66 ? -1.874 33.031 28.875 1 98.19 66 ARG B N 1
ATOM 3852 C CA . ARG B 1 66 ? -2.662 34.062 29.547 1 98.19 66 ARG B CA 1
ATOM 3853 C C . ARG B 1 66 ? -2.531 35.375 28.844 1 98.19 66 ARG B C 1
ATOM 3855 O O . ARG B 1 66 ? -3.514 36.125 28.688 1 98.19 66 ARG B O 1
ATOM 3862 N N . ASN B 1 67 ? -1.304 35.656 28.422 1 98.62 67 ASN B N 1
ATOM 3863 C CA . ASN B 1 67 ? -1.054 36.938 27.719 1 98.62 67 ASN B CA 1
ATOM 3864 C C . ASN B 1 67 ? -1.82 37 26.391 1 98.62 67 ASN B C 1
ATOM 3866 O O . ASN B 1 67 ? -2.389 38.031 26.062 1 98.62 67 ASN B O 1
ATOM 3870 N N . ILE B 1 68 ? -1.804 35.906 25.672 1 98.75 68 ILE B N 1
ATOM 3871 C CA . ILE B 1 68 ? -2.514 35.844 24.406 1 98.75 68 ILE B CA 1
ATOM 3872 C C . ILE B 1 68 ? -4.012 36.031 24.641 1 98.75 68 ILE B C 1
ATOM 3874 O O . ILE B 1 68 ? -4.68 36.781 23.922 1 98.75 68 ILE B O 1
ATOM 3878 N N . LEU B 1 69 ? -4.535 35.312 25.641 1 98.5 69 LEU B N 1
ATOM 3879 C CA . LEU B 1 69 ? -5.949 35.438 25.984 1 98.5 69 LEU B CA 1
ATOM 3880 C C . LEU B 1 69 ? -6.309 36.875 26.281 1 98.5 69 LEU B C 1
ATOM 3882 O O . LEU B 1 69 ? -7.328 37.406 25.812 1 98.5 69 LEU B O 1
ATOM 3886 N N . GLU B 1 70 ? -5.465 37.5 27.062 1 98.38 70 GLU B N 1
ATOM 3887 C CA . GLU B 1 70 ? -5.695 38.906 27.438 1 98.38 70 GLU B CA 1
ATOM 3888 C C . GLU B 1 70 ? -5.66 39.812 26.219 1 98.38 70 GLU B C 1
ATOM 3890 O O . GLU B 1 70 ? -6.457 40.75 26.109 1 98.38 70 GLU B O 1
ATOM 3895 N N . GLN B 1 71 ? -4.734 39.562 25.375 1 98.38 71 GLN B N 1
ATOM 3896 C CA . GLN B 1 71 ? -4.629 40.375 24.156 1 98.38 71 GLN B CA 1
ATOM 3897 C C . GLN B 1 71 ? -5.891 40.281 23.312 1 98.38 71 GLN B C 1
ATOM 3899 O O . GLN B 1 71 ? -6.402 41.281 22.828 1 98.38 71 GLN B O 1
ATOM 3904 N N . ILE B 1 72 ? -6.406 39.094 23.125 1 98.69 72 ILE B N 1
ATOM 3905 C CA . ILE B 1 72 ? -7.613 38.906 22.328 1 98.69 72 ILE B CA 1
ATOM 3906 C C . ILE B 1 72 ? -8.805 39.531 23.031 1 98.69 72 ILE B C 1
ATOM 3908 O O . ILE B 1 72 ? -9.625 40.219 22.391 1 98.69 72 ILE B O 1
ATOM 3912 N N . LYS B 1 73 ? -8.844 39.375 24.344 1 98.06 73 LYS B N 1
ATOM 3913 C CA . LYS B 1 73 ? -9.922 39.875 25.188 1 98.06 73 LYS B CA 1
ATOM 3914 C C . LYS B 1 73 ? -10.086 41.375 25.031 1 98.06 73 LYS B C 1
ATOM 3916 O O . LYS B 1 73 ? -11.203 41.906 25.047 1 98.06 73 LYS B O 1
ATOM 3921 N N . TYR B 1 74 ? -9.039 42.062 24.812 1 96.94 74 TYR B N 1
ATOM 3922 C CA . TYR B 1 74 ? -9.07 43.531 24.844 1 96.94 74 TYR B CA 1
ATOM 3923 C C . TYR B 1 74 ? -9.227 44.094 23.453 1 96.94 74 TYR B C 1
ATOM 3925 O O . TYR B 1 74 ? -9.422 45.312 23.297 1 96.94 74 TYR B O 1
ATOM 3933 N N . MET B 1 75 ? -9.234 43.344 22.484 1 97.75 75 MET B N 1
ATOM 3934 C CA . MET B 1 75 ? -9.258 43.812 21.109 1 97.75 75 MET B CA 1
ATOM 3935 C C . MET B 1 75 ? -10.523 44.625 20.828 1 97.75 75 MET B C 1
ATOM 3937 O O . MET B 1 75 ? -10.469 45.688 20.219 1 97.75 75 MET B O 1
ATOM 3941 N N . PRO B 1 76 ? -11.672 44.188 21.266 1 97.75 76 PRO B N 1
ATOM 3942 C CA . PRO B 1 76 ? -12.883 44.969 21 1 97.75 76 PRO B CA 1
ATOM 3943 C C . PRO B 1 76 ? -12.812 46.375 21.594 1 97.75 76 PRO B C 1
ATOM 3945 O O . PRO B 1 76 ? -13.352 47.312 21.016 1 97.75 76 PRO B O 1
ATOM 3948 N N . SER B 1 77 ? -12.195 46.469 22.688 1 96.56 77 SER B N 1
ATOM 3949 C CA . SER B 1 77 ? -12.062 47.781 23.297 1 96.56 77 SER B CA 1
ATOM 3950 C C . SER B 1 77 ? -11.219 48.719 22.438 1 96.56 77 SER B C 1
ATOM 3952 O O . SER B 1 77 ? -11.305 49.938 22.578 1 96.56 77 SER B O 1
ATOM 3954 N N . ARG B 1 78 ? -10.445 48.156 21.578 1 96.12 78 ARG B N 1
ATOM 3955 C CA . ARG B 1 78 ? -9.648 48.906 20.625 1 96.12 78 ARG B CA 1
ATOM 3956 C C . ARG B 1 78 ? -10.375 49.062 19.297 1 96.12 78 ARG B C 1
ATOM 3958 O O . ARG B 1 78 ? -9.781 49.469 18.297 1 96.12 78 ARG B O 1
ATOM 3965 N N . ASN B 1 79 ? -11.609 48.688 19.297 1 97.5 79 ASN B N 1
ATOM 3966 C CA . ASN B 1 79 ? -12.453 48.719 18.109 1 97.5 79 ASN B CA 1
ATOM 3967 C C . ASN B 1 79 ? -11.984 47.75 17.031 1 97.5 79 ASN B C 1
ATOM 3969 O O . ASN B 1 79 ? -12.008 48.062 15.844 1 97.5 79 ASN B O 1
ATOM 3973 N N . VAL B 1 80 ? -11.383 46.688 17.422 1 98.56 80 VAL B N 1
ATOM 3974 C CA . VAL B 1 80 ? -11.039 45.562 16.531 1 98.56 80 VAL B CA 1
ATOM 3975 C C . VAL B 1 80 ? -12.039 44.438 16.703 1 98.56 80 VAL B C 1
ATOM 3977 O O . VAL B 1 80 ? -12.18 43.906 17.812 1 98.56 80 VAL B O 1
ATOM 3980 N N . SER B 1 81 ? -12.758 44.094 15.68 1 98.62 81 SER B N 1
ATOM 3981 C CA . SER B 1 81 ? -13.711 43 15.742 1 98.62 81 SER B CA 1
ATOM 3982 C C . SER B 1 81 ? -13 41.656 15.742 1 98.62 81 SER B C 1
ATOM 3984 O O . SER B 1 81 ? -12.016 41.469 15.023 1 98.62 81 SER B O 1
ATOM 3986 N N . VAL B 1 82 ? -13.422 40.781 16.609 1 98.75 82 VAL B N 1
ATOM 3987 C CA . VAL B 1 82 ? -12.844 39.438 16.672 1 98.75 82 VAL B CA 1
ATOM 3988 C C . VAL B 1 82 ? -13.938 38.406 16.516 1 98.75 82 VAL B C 1
ATOM 3990 O O . VAL B 1 82 ? -14.945 38.406 17.219 1 98.75 82 VAL B O 1
ATOM 3993 N N . ARG B 1 83 ? -13.773 37.438 15.547 1 98.75 83 ARG B N 1
ATOM 3994 C CA . ARG B 1 83 ? -14.648 36.312 15.344 1 98.75 83 ARG B CA 1
ATOM 3995 C C . ARG B 1 83 ? -13.891 35 15.523 1 98.75 83 ARG B C 1
ATOM 3997 O O . ARG B 1 83 ? -12.766 34.844 15.039 1 98.75 83 ARG B O 1
ATOM 4004 N N . VAL B 1 84 ? -14.516 34.125 16.281 1 98.31 84 VAL B N 1
ATOM 4005 C CA . VAL B 1 84 ? -13.93 32.812 16.516 1 98.31 84 VAL B CA 1
ATOM 4006 C C . VAL B 1 84 ? -14.906 31.719 16.078 1 98.31 84 VAL B C 1
ATOM 4008 O O . VAL B 1 84 ? -16.094 31.766 16.422 1 98.31 84 VAL B O 1
ATOM 4011 N N . VAL B 1 85 ? -14.445 30.797 15.234 1 97.81 85 VAL B N 1
ATOM 4012 C CA . VAL B 1 85 ? -15.211 29.578 14.961 1 97.81 85 VAL B CA 1
ATOM 4013 C C . VAL B 1 85 ? -14.508 28.375 15.594 1 97.81 85 VAL B C 1
ATOM 4015 O O . VAL B 1 85 ? -13.281 28.281 15.562 1 97.81 85 VAL B O 1
ATOM 4018 N N . THR B 1 86 ? -15.234 27.578 16.25 1 96.44 86 THR B N 1
ATOM 4019 C CA . THR B 1 86 ? -14.742 26.359 16.875 1 96.44 86 THR B CA 1
ATOM 4020 C C . THR B 1 86 ? -15.688 25.188 16.625 1 96.44 86 THR B C 1
ATOM 4022 O O . THR B 1 86 ? -16.547 25.266 15.75 1 96.44 86 THR B O 1
ATOM 4025 N N . SER B 1 87 ? -15.5 24.062 17.359 1 94.75 87 SER B N 1
ATOM 4026 C CA . SER B 1 87 ? -16.156 22.828 16.969 1 94.75 87 SER B CA 1
ATOM 4027 C C . SER B 1 87 ? -17.078 22.312 18.078 1 94.75 87 SER B C 1
ATOM 4029 O O . SER B 1 87 ? -16.797 22.516 19.25 1 94.75 87 SER B O 1
ATOM 4031 N N . ILE B 1 88 ? -18.172 21.781 17.641 1 90.5 88 ILE B N 1
ATOM 4032 C CA . ILE B 1 88 ? -18.891 20.781 18.422 1 90.5 88 ILE B CA 1
ATOM 4033 C C . ILE B 1 88 ? -18.703 19.406 17.781 1 90.5 88 ILE B C 1
ATOM 4035 O O . ILE B 1 88 ? -19.031 19.203 16.609 1 90.5 88 ILE B O 1
ATOM 4039 N N . PRO B 1 89 ? -18.125 18.391 18.578 1 89.19 89 PRO B N 1
ATOM 4040 C CA . PRO B 1 89 ? -17.719 18.391 19.984 1 89.19 89 PRO B CA 1
ATOM 4041 C C . PRO B 1 89 ? -16.406 19.156 20.219 1 89.19 89 PRO B C 1
ATOM 4043 O O . PRO B 1 89 ? -15.797 19.641 19.266 1 89.19 89 PRO B O 1
ATOM 4046 N N . THR B 1 90 ?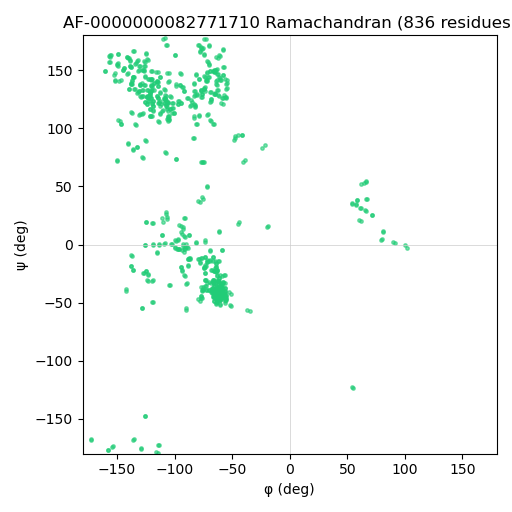 -16.141 19.375 21.516 1 82.44 90 THR B N 1
ATOM 4047 C CA . THR B 1 90 ? -14.875 19.969 21.953 1 82.44 90 THR B CA 1
ATOM 4048 C C . THR B 1 90 ? -14.211 19.094 23 1 82.44 90 THR B C 1
ATOM 4050 O O . THR B 1 90 ? -14.883 18.328 23.688 1 82.44 90 THR B O 1
ATOM 4053 N N . LEU B 1 91 ? -12.953 19.188 23.078 1 74.88 91 LEU B N 1
ATOM 4054 C CA . LEU B 1 91 ? -12.203 18.406 24.062 1 74.88 91 LEU B CA 1
ATOM 4055 C C . LEU B 1 91 ? -11.969 19.219 25.328 1 74.88 91 LEU B C 1
ATOM 4057 O O . LEU B 1 91 ? -11.68 18.656 26.391 1 74.88 91 LEU B O 1
ATOM 4061 N N . ALA B 1 92 ? -12.094 20.531 25.219 1 76.38 92 ALA B N 1
ATOM 4062 C CA . ALA B 1 92 ? -11.867 21.375 26.391 1 76.38 92 ALA B CA 1
ATOM 4063 C C . ALA B 1 92 ? -13.18 21.766 27.047 1 76.38 92 ALA B C 1
ATOM 4065 O O . ALA B 1 92 ? -13.523 22.953 27.109 1 76.38 92 ALA B O 1
ATOM 4066 N N . SER B 1 93 ? -13.773 20.875 27.688 1 76.06 93 SER B N 1
ATOM 4067 C CA . SER B 1 93 ? -15.133 21.094 28.172 1 76.06 93 SER B CA 1
ATOM 4068 C C . SER B 1 93 ? -15.133 22.031 29.375 1 76.06 93 SER B C 1
ATOM 4070 O O . SER B 1 93 ? -16.109 22.734 29.625 1 76.06 93 SER B O 1
ATOM 4072 N N . ASN B 1 94 ? -14.023 22.125 29.984 1 81.31 94 ASN B N 1
ATOM 4073 C CA . ASN B 1 94 ? -13.984 22.922 31.203 1 81.31 94 ASN B CA 1
ATOM 4074 C C . ASN B 1 94 ? -13.352 24.297 30.938 1 81.31 94 ASN B C 1
ATOM 4076 O O . ASN B 1 94 ? -13.266 25.125 31.859 1 81.31 94 ASN B O 1
ATOM 4080 N N . SER B 1 95 ? -12.992 24.5 29.766 1 88.75 95 SER B N 1
ATOM 4081 C CA . SER B 1 95 ? -12.312 25.75 29.469 1 88.75 95 SER B CA 1
ATOM 4082 C C . SER B 1 95 ? -13.281 26.938 29.547 1 88.75 95 SER B C 1
ATOM 4084 O O . SER B 1 95 ? -14.43 26.828 29.125 1 88.75 95 SER B O 1
ATOM 4086 N N . THR B 1 96 ? -12.711 28.062 30.047 1 93.06 96 THR B N 1
ATOM 4087 C CA . THR B 1 96 ? -13.516 29.266 30.141 1 93.06 96 THR B CA 1
ATOM 4088 C C . THR B 1 96 ? -13.078 30.312 29.109 1 93.06 96 THR B C 1
ATOM 4090 O O . THR B 1 96 ? -13.633 31.406 29.047 1 93.06 96 THR B O 1
ATOM 4093 N N . ASP B 1 97 ? -12.125 30 28.328 1 96.19 97 ASP B N 1
ATOM 4094 C CA . ASP B 1 97 ? -11.523 30.953 27.391 1 96.19 97 ASP B CA 1
ATOM 4095 C C . ASP B 1 97 ? -12.594 31.641 26.547 1 96.19 97 ASP B C 1
ATOM 4097 O O . ASP B 1 97 ? -12.688 32.875 26.516 1 96.19 97 ASP B O 1
ATOM 4101 N N . LEU B 1 98 ? -13.406 30.828 25.938 1 95.88 98 LEU B N 1
ATOM 4102 C CA . LEU B 1 98 ? -14.367 31.359 24.969 1 95.88 98 LEU B CA 1
ATOM 4103 C C . LEU B 1 98 ? -15.484 32.125 25.688 1 95.88 98 LEU B C 1
ATOM 4105 O O . LEU B 1 98 ? -16.031 33.062 25.141 1 95.88 98 LEU B O 1
ATOM 4109 N N . LYS B 1 99 ? -15.844 31.672 26.891 1 95.56 99 LYS B N 1
ATOM 4110 C CA . LYS B 1 99 ? -16.812 32.406 27.703 1 95.56 99 LYS B CA 1
ATOM 4111 C C . LYS B 1 99 ? -16.297 33.812 28.031 1 95.56 99 LYS B C 1
ATOM 4113 O O . LYS B 1 99 ? -17.016 34.812 27.875 1 95.56 99 LYS B O 1
ATOM 4118 N N . VAL B 1 100 ? -15.047 33.844 28.469 1 96.94 100 VAL B N 1
ATOM 4119 C CA . VAL B 1 100 ? -14.406 35.125 28.812 1 96.94 100 VAL B CA 1
ATOM 4120 C C . VAL B 1 100 ? -14.367 36.031 27.578 1 96.94 100 VAL B C 1
ATOM 4122 O O . VAL B 1 100 ? -14.664 37.219 27.672 1 96.94 100 VAL B O 1
ATOM 4125 N N . LEU B 1 101 ? -14.016 35.5 26.484 1 98 101 LEU B N 1
ATOM 4126 C CA . LEU B 1 101 ? -13.898 36.281 25.266 1 98 101 LEU B CA 1
ATOM 4127 C C . LEU B 1 101 ? -15.258 36.812 24.828 1 98 101 LEU B C 1
ATOM 4129 O O . LEU B 1 101 ? -15.383 37.969 24.438 1 98 101 LEU B O 1
ATOM 4133 N N . ARG B 1 102 ? -16.266 36 24.906 1 97.38 102 ARG B N 1
ATOM 4134 C CA . ARG B 1 102 ? -17.609 36.438 24.547 1 97.38 102 ARG B CA 1
ATOM 4135 C C . ARG B 1 102 ? -18.078 37.562 25.438 1 97.38 102 ARG B C 1
ATOM 4137 O O . ARG B 1 102 ? -18.688 38.531 24.953 1 97.38 102 ARG B O 1
ATOM 4144 N N . GLN B 1 103 ? -17.797 37.438 26.641 1 97.69 103 GLN B N 1
ATOM 4145 C CA . GLN B 1 103 ? -18.203 38.469 27.625 1 97.69 103 GLN B CA 1
ATOM 4146 C C . GLN B 1 103 ? -17.516 39.781 27.344 1 97.69 103 GLN B C 1
ATOM 4148 O O . GLN B 1 103 ? -17.953 40.844 27.828 1 97.69 103 GLN B O 1
ATOM 4153 N N . ASN B 1 104 ? -16.469 39.688 26.609 1 97.88 104 ASN B N 1
ATOM 4154 C CA . ASN B 1 104 ? -15.719 40.906 26.328 1 97.88 104 ASN B CA 1
ATOM 4155 C C . ASN B 1 104 ? -15.859 41.312 24.859 1 97.88 104 ASN B C 1
ATOM 4157 O O . ASN B 1 104 ? -14.961 41.969 24.297 1 97.88 104 ASN B O 1
ATOM 4161 N N . GLY B 1 105 ? -16.875 40.812 24.203 1 98.06 105 GLY B N 1
ATOM 4162 C CA . GLY B 1 105 ? -17.266 41.375 22.906 1 98.06 105 GLY B CA 1
ATOM 4163 C C . GLY B 1 105 ? -16.797 40.531 21.734 1 98.06 105 GLY B C 1
ATOM 4164 O O . GLY B 1 105 ? -17.078 40.875 20.578 1 98.06 105 GLY B O 1
ATOM 4165 N N . VAL B 1 106 ? -16.078 39.469 21.953 1 98.44 106 VAL B N 1
ATOM 4166 C CA . VAL B 1 106 ? -15.656 38.562 20.891 1 98.44 106 VAL B CA 1
ATOM 4167 C C . VAL B 1 106 ? -16.844 37.719 20.406 1 98.44 106 VAL B C 1
ATOM 4169 O O . VAL B 1 106 ? -17.625 37.25 21.219 1 98.44 106 VAL B O 1
ATOM 4172 N N . GLN B 1 107 ? -17.047 37.625 19.109 1 98.19 107 GLN B N 1
ATOM 4173 C CA . GLN B 1 107 ? -18.078 36.75 18.547 1 98.19 107 GLN B CA 1
ATOM 4174 C C . GLN B 1 107 ? -17.594 35.312 18.375 1 98.19 107 GLN B C 1
ATOM 4176 O O . GLN B 1 107 ? -16.562 35.094 17.75 1 98.19 107 GLN B O 1
ATOM 4181 N N . VAL B 1 108 ? -18.312 34.438 19 1 97.19 108 VAL B N 1
ATOM 4182 C CA . VAL B 1 108 ? -17.906 33.031 18.953 1 97.19 108 VAL B CA 1
ATOM 4183 C C . VAL B 1 108 ? -19.031 32.188 18.375 1 97.19 108 VAL B C 1
ATOM 4185 O O . VAL B 1 108 ? -20.188 32.312 18.781 1 97.19 108 VAL B O 1
ATOM 4188 N N . ARG B 1 109 ? -18.719 31.391 17.359 1 96.75 109 ARG B N 1
ATOM 4189 C CA . ARG B 1 109 ? -19.641 30.391 16.844 1 96.75 109 ARG B CA 1
ATOM 4190 C C . ARG B 1 109 ? -19.062 28.984 16.969 1 96.75 109 ARG B C 1
ATOM 4192 O O . ARG B 1 109 ? -17.875 28.766 16.719 1 96.75 109 ARG B O 1
ATOM 4199 N N . ARG B 1 110 ? -19.875 28.109 17.406 1 94.94 110 ARG B N 1
ATOM 4200 C CA . ARG B 1 110 ? -19.5 26.703 17.469 1 94.94 110 ARG B CA 1
ATOM 4201 C C . ARG B 1 110 ? -20.203 25.906 16.375 1 94.94 110 ARG B C 1
ATOM 4203 O O . ARG B 1 110 ? -21.438 25.828 16.328 1 94.94 110 ARG B O 1
ATOM 4210 N N . VAL B 1 111 ? -19.438 25.359 15.539 1 96.44 111 VAL B N 1
ATOM 4211 C CA . VAL B 1 111 ? -19.953 24.594 14.414 1 96.44 111 VAL B CA 1
ATOM 4212 C C . VAL B 1 111 ? -20.125 23.141 14.82 1 96.44 111 VAL B C 1
ATOM 4214 O O . VAL B 1 111 ? -19.188 22.516 15.312 1 96.44 111 VAL B O 1
ATOM 4217 N N . ASN B 1 112 ? -21.312 22.562 14.648 1 96 112 ASN B N 1
ATOM 4218 C CA . ASN B 1 112 ? -21.562 21.156 14.953 1 96 112 ASN B CA 1
ATOM 4219 C C . ASN B 1 112 ? -20.984 20.234 13.867 1 96 112 ASN B C 1
ATOM 4221 O O . ASN B 1 112 ? -21.734 19.547 13.188 1 96 112 ASN B O 1
ATOM 4225 N N . PHE B 1 113 ? -19.75 20.141 13.812 1 95.62 113 PHE B N 1
ATOM 4226 C CA . PHE B 1 113 ? -19.047 19.359 12.797 1 95.62 113 PHE B CA 1
ATOM 4227 C C . PHE B 1 113 ? -19.359 17.875 12.969 1 95.62 113 PHE B C 1
ATOM 4229 O O . PHE B 1 113 ? -19.359 17.125 11.992 1 95.62 113 PHE B O 1
ATOM 4236 N N . GLY B 1 114 ? -19.5 17.422 14.25 1 94.62 114 GLY B N 1
ATOM 4237 C CA . GLY B 1 114 ? -19.906 16.047 14.484 1 94.62 114 GLY B CA 1
ATOM 4238 C C . GLY B 1 114 ? -21.172 15.648 13.734 1 94.62 114 GLY B C 1
ATOM 4239 O O . GLY B 1 114 ? -21.234 14.57 13.148 1 94.62 114 GLY B O 1
ATOM 4240 N N . HIS B 1 115 ? -22.078 16.547 13.734 1 94.69 115 HIS B N 1
ATOM 4241 C CA . HIS B 1 115 ? -23.344 16.297 13.047 1 94.69 115 HIS B CA 1
ATOM 4242 C C . HIS B 1 115 ? -23.172 16.438 11.531 1 94.69 115 HIS B C 1
ATOM 4244 O O . HIS B 1 115 ? -23.719 15.633 10.773 1 94.69 115 HIS B O 1
ATOM 4250 N N . LEU B 1 116 ? -22.406 17.422 11.133 1 96.75 116 LEU B N 1
ATOM 4251 C CA . LEU B 1 116 ? -22.328 17.781 9.719 1 96.75 116 LEU B CA 1
ATOM 4252 C C . LEU B 1 116 ? -21.484 16.781 8.945 1 96.75 116 LEU B C 1
ATOM 4254 O O . LEU B 1 116 ? -21.781 16.469 7.793 1 96.75 116 LEU B O 1
ATOM 4258 N N . THR B 1 117 ? -20.391 16.25 9.586 1 96.31 117 THR B N 1
ATOM 4259 C CA . THR B 1 117 ? -19.438 15.461 8.797 1 96.31 117 THR B CA 1
ATOM 4260 C C . THR B 1 117 ? -19.016 14.211 9.57 1 96.31 117 THR B C 1
ATOM 4262 O O . THR B 1 117 ? -18.375 13.32 9.008 1 96.31 117 THR B O 1
ATOM 4265 N N . GLY B 1 118 ? -19.359 14.141 10.789 1 95.06 118 GLY B N 1
ATOM 4266 C CA . GLY B 1 118 ? -18.859 13.07 11.625 1 95.06 118 GLY B CA 1
ATOM 4267 C C . GLY B 1 118 ? -17.453 13.328 12.141 1 95.06 118 GLY B C 1
ATOM 4268 O O . GLY B 1 118 ? -16.797 12.422 12.672 1 95.06 118 GLY B O 1
ATOM 4269 N N . GLY B 1 119 ? -16.906 14.523 12.008 1 95.88 119 GLY B N 1
ATOM 4270 C CA . GLY B 1 119 ? -15.57 14.891 12.445 1 95.88 119 GLY B CA 1
ATOM 4271 C C . GLY B 1 119 ? -15.555 16.094 13.359 1 95.88 119 GLY B C 1
ATOM 4272 O O . GLY B 1 119 ? -16.438 16.25 14.203 1 95.88 119 GLY B O 1
ATOM 4273 N N . ILE B 1 120 ? -14.477 16.875 13.258 1 96.56 120 ILE B N 1
ATOM 4274 C CA . ILE B 1 120 ? -14.305 18.062 14.07 1 96.56 120 ILE B CA 1
ATOM 4275 C C . ILE B 1 120 ? -13.688 19.188 13.227 1 96.56 120 ILE B C 1
ATOM 4277 O O . ILE B 1 120 ? -13.156 18.922 12.141 1 96.56 120 ILE B O 1
ATOM 4281 N N . LEU B 1 121 ? -13.844 20.359 13.703 1 97.44 121 LEU B N 1
ATOM 4282 C CA . LEU B 1 121 ? -13.117 21.484 13.125 1 97.44 121 LEU B CA 1
ATOM 4283 C C . LEU B 1 121 ? -11.711 21.578 13.711 1 97.44 121 LEU B C 1
ATOM 4285 O O . LEU B 1 121 ? -11.484 22.328 14.672 1 97.44 121 LEU B O 1
ATOM 4289 N N . HIS B 1 122 ? -10.789 20.906 13.016 1 96.88 122 HIS B N 1
ATOM 4290 C CA . HIS B 1 122 ? -9.438 20.75 13.531 1 96.88 122 HIS B CA 1
ATOM 4291 C C . HIS B 1 122 ? -8.492 21.797 12.93 1 96.88 122 HIS B C 1
ATOM 4293 O O . HIS B 1 122 ? -7.301 21.812 13.234 1 96.88 122 HIS B O 1
ATOM 4299 N N . THR B 1 123 ? -9.031 22.703 12.156 1 97.5 123 THR B N 1
ATOM 4300 C CA . THR B 1 123 ? -8.242 23.75 11.5 1 97.5 123 THR B CA 1
ATOM 4301 C C . THR B 1 123 ? -7.629 24.688 12.531 1 97.5 123 THR B C 1
ATOM 4303 O O . THR B 1 123 ? -8.203 24.906 13.602 1 97.5 123 THR B O 1
ATOM 4306 N N . LYS B 1 124 ? -6.477 25.219 12.219 1 98.38 124 LYS B N 1
ATOM 4307 C CA . LYS B 1 124 ? -5.82 26.266 12.992 1 98.38 124 LYS B CA 1
ATOM 4308 C C . LYS B 1 124 ? -5.297 27.375 12.078 1 98.38 124 LYS B C 1
ATOM 4310 O O . LYS B 1 124 ? -4.246 27.234 11.453 1 98.38 124 LYS B O 1
ATOM 4315 N N . PHE B 1 125 ? -6.066 28.5 12.086 1 98.88 125 PHE B N 1
ATOM 4316 C CA . PHE B 1 125 ? -5.523 29.625 11.336 1 98.88 125 PHE B CA 1
ATOM 4317 C C . PHE B 1 125 ? -6.098 30.938 11.844 1 98.88 125 PHE B C 1
ATOM 4319 O O . PHE B 1 125 ? -7.105 30.953 12.555 1 98.88 125 PHE B O 1
ATOM 4326 N N . TRP B 1 126 ? -5.371 32.031 11.594 1 98.94 126 TRP B N 1
ATOM 4327 C CA . TRP B 1 126 ? -5.77 33.406 11.852 1 98.94 126 TRP B CA 1
ATOM 4328 C C . TRP B 1 126 ? -5.777 34.219 10.562 1 98.94 126 TRP B C 1
ATOM 4330 O O . TRP B 1 126 ? -4.945 34 9.68 1 98.94 126 TRP B O 1
ATOM 4340 N N . ILE B 1 127 ? -6.727 35.062 10.461 1 98.94 127 ILE B N 1
ATOM 4341 C CA . ILE B 1 127 ? -6.73 36.125 9.461 1 98.94 127 ILE B CA 1
ATOM 4342 C C . ILE B 1 127 ? -6.797 37.5 10.164 1 98.94 127 ILE B C 1
ATOM 4344 O O . ILE B 1 127 ? -7.699 37.75 10.961 1 98.94 127 ILE B O 1
ATOM 4348 N N . VAL B 1 128 ? -5.863 38.375 9.852 1 98.88 128 VAL B N 1
ATOM 4349 C CA . VAL B 1 128 ? -5.789 39.656 10.5 1 98.88 128 VAL B CA 1
ATOM 4350 C C . VAL B 1 128 ? -5.953 40.781 9.461 1 98.88 128 VAL B C 1
ATOM 4352 O O . VAL B 1 128 ? -5.137 40.906 8.539 1 98.88 128 VAL B O 1
ATOM 4355 N N . ASP B 1 129 ? -6.996 41.562 9.539 1 98.75 129 ASP B N 1
ATOM 4356 C CA . ASP B 1 129 ? -7.316 42.719 8.742 1 98.75 129 ASP B CA 1
ATOM 4357 C C . ASP B 1 129 ? -7.449 42.375 7.262 1 98.75 129 ASP B C 1
ATOM 4359 O O . ASP B 1 129 ? -7.141 43.188 6.387 1 98.75 129 ASP B O 1
ATOM 4363 N N . ARG B 1 130 ? -7.691 41.094 6.992 1 98.44 130 ARG B N 1
ATOM 4364 C CA . ARG B 1 130 ? -7.785 40.594 5.625 1 98.44 130 ARG B CA 1
ATOM 4365 C C . ARG B 1 130 ? -6.5 40.875 4.852 1 98.44 130 ARG B C 1
ATOM 4367 O O . ARG B 1 130 ? -6.543 41.219 3.676 1 98.44 130 ARG B O 1
ATOM 4374 N N . LYS B 1 131 ? -5.441 40.719 5.609 1 98.31 131 LYS B N 1
ATOM 4375 C CA . LYS B 1 131 ? -4.16 41.094 5.016 1 98.31 131 LYS B CA 1
ATOM 4376 C C . LYS B 1 131 ? -3.055 40.125 5.441 1 98.31 131 LYS B C 1
ATOM 4378 O O . LYS B 1 131 ? -2.137 39.875 4.668 1 98.31 131 LYS B O 1
ATOM 4383 N N . HIS B 1 132 ? -3.055 39.719 6.668 1 98.69 132 HIS B N 1
ATOM 4384 C CA . HIS B 1 132 ? -2.082 38.781 7.238 1 98.69 132 HIS B CA 1
ATOM 4385 C C . HIS B 1 132 ? -2.742 37.469 7.641 1 98.69 132 HIS B C 1
ATOM 4387 O O . HIS B 1 132 ? -3.936 37.438 7.949 1 98.69 132 HIS B O 1
ATOM 4393 N N . LEU B 1 133 ? -2.004 36.438 7.543 1 98.69 133 LEU B N 1
ATOM 4394 C CA . LEU B 1 133 ? -2.594 35.156 7.965 1 98.69 133 LEU B CA 1
ATOM 4395 C C . LEU B 1 133 ? -1.553 34.281 8.633 1 98.69 133 LEU B C 1
ATOM 4397 O O . LEU B 1 133 ? -0.351 34.438 8.422 1 98.69 133 LEU B O 1
ATOM 4401 N N . TYR B 1 134 ? -2.004 33.438 9.508 1 98.81 134 TYR B N 1
ATOM 4402 C CA . TYR B 1 134 ? -1.271 32.344 10.133 1 98.81 134 TYR B CA 1
ATOM 4403 C C . TYR B 1 134 ? -1.95 31 9.859 1 98.81 134 TYR B C 1
ATOM 4405 O O . TYR B 1 134 ? -3.176 30.891 9.953 1 98.81 134 TYR B O 1
ATOM 4413 N N . ILE B 1 135 ? -1.236 30.016 9.453 1 98.88 135 ILE B N 1
ATOM 4414 C CA . ILE B 1 135 ? -1.651 28.625 9.359 1 98.88 135 ILE B CA 1
ATOM 4415 C C . ILE B 1 135 ? -0.606 27.719 10.023 1 98.88 135 ILE B C 1
ATOM 4417 O O . ILE B 1 135 ? 0.594 27.891 9.781 1 98.88 135 ILE B O 1
ATOM 4421 N N . GLY B 1 136 ? -1.06 26.812 10.867 1 98.69 136 GLY B N 1
ATOM 4422 C CA . GLY B 1 136 ? -0.074 25.922 11.453 1 98.69 136 GLY B CA 1
ATOM 4423 C C . GLY B 1 136 ? -0.693 24.797 12.273 1 98.69 136 GLY B C 1
ATOM 4424 O O . GLY B 1 136 ? -1.896 24.547 12.18 1 98.69 136 GLY B O 1
ATOM 4425 N N . SER B 1 137 ? 0.122 24.125 13.016 1 98.69 137 SER B N 1
ATOM 4426 C CA . SER B 1 137 ? -0.286 22.953 13.773 1 98.69 137 SER B CA 1
ATOM 4427 C C . SER B 1 137 ? -0.81 23.328 15.148 1 98.69 137 SER B C 1
ATOM 4429 O O . SER B 1 137 ? -1.477 22.531 15.812 1 98.69 137 SER B O 1
ATOM 4431 N N . ALA B 1 138 ? -0.627 24.547 15.633 1 98.56 138 ALA B N 1
ATOM 4432 C CA . ALA B 1 138 ? -0.812 24.906 17.031 1 98.56 138 ALA B CA 1
ATOM 4433 C C . ALA B 1 138 ? -2.287 25.125 17.359 1 98.56 138 ALA B C 1
ATOM 4435 O O . ALA B 1 138 ? -2.973 25.891 16.672 1 98.56 138 ALA B O 1
ATOM 4436 N N . ASN B 1 139 ? -2.752 24.516 18.359 1 97 139 ASN B N 1
ATOM 4437 C CA . ASN B 1 139 ? -4.047 24.828 18.953 1 97 139 ASN B CA 1
ATOM 4438 C C . ASN B 1 139 ? -4 26.109 19.75 1 97 139 ASN B C 1
ATOM 4440 O O . ASN B 1 139 ? -2.92 26.641 20.047 1 97 139 ASN B O 1
ATOM 4444 N N . MET B 1 140 ? -5.191 26.641 20.016 1 97.44 140 MET B N 1
ATOM 4445 C CA . MET B 1 140 ? -5.266 27.734 20.969 1 97.44 140 MET B CA 1
ATOM 4446 C C . MET B 1 140 ? -5.094 27.234 22.406 1 97.44 140 MET B C 1
ATOM 4448 O O . MET B 1 140 ? -6.043 27.266 23.188 1 97.44 140 MET B O 1
ATOM 4452 N N . ASP B 1 141 ? -3.932 26.859 22.688 1 97.25 141 ASP B N 1
ATOM 4453 C CA . ASP B 1 141 ? -3.531 26.172 23.906 1 97.25 141 ASP B CA 1
ATOM 4454 C C . ASP B 1 141 ? -2.191 26.688 24.422 1 97.25 141 ASP B C 1
ATOM 4456 O O . ASP B 1 141 ? -1.256 26.875 23.641 1 97.25 141 ASP B O 1
ATOM 4460 N N . TRP B 1 142 ? -2.15 26.938 25.734 1 97.75 142 TRP B N 1
ATOM 4461 C CA . TRP B 1 142 ? -0.885 27.438 26.266 1 97.75 142 TRP B CA 1
ATOM 4462 C C . TRP B 1 142 ? 0.231 26.406 26.047 1 97.75 142 TRP B C 1
ATOM 4464 O O . TRP B 1 142 ? 1.401 26.781 25.938 1 97.75 142 TRP B O 1
ATOM 4474 N N . ARG B 1 143 ? -0.066 25.188 26.062 1 97.94 143 ARG B N 1
ATOM 4475 C CA . ARG B 1 143 ? 0.925 24.141 25.844 1 97.94 143 ARG B CA 1
ATOM 4476 C C . ARG B 1 143 ? 1.546 24.25 24.453 1 97.94 143 ARG B C 1
ATOM 4478 O O . ARG B 1 143 ? 2.721 23.922 24.266 1 97.94 143 ARG B O 1
ATOM 4485 N N . SER B 1 144 ? 0.833 24.719 23.484 1 98.56 144 SER B N 1
ATOM 4486 C CA . SER B 1 144 ? 1.345 24.922 22.141 1 98.56 144 SER B CA 1
ATOM 4487 C C . SER B 1 144 ? 2.461 25.953 22.109 1 98.56 144 SER B C 1
ATOM 4489 O O . SER B 1 144 ? 3.285 25.969 21.203 1 98.56 144 SER B O 1
ATOM 4491 N N . LEU B 1 145 ? 2.494 26.828 23.125 1 98.69 145 LEU B N 1
ATOM 4492 C CA . LEU B 1 145 ? 3.445 27.922 23.141 1 98.69 145 LEU B CA 1
ATOM 4493 C C . LEU B 1 145 ? 4.707 27.547 23.906 1 98.69 145 LEU B C 1
ATOM 4495 O O . LEU B 1 145 ? 5.781 28.094 23.656 1 98.69 145 LEU B O 1
ATOM 4499 N N . THR B 1 146 ? 4.551 26.484 24.828 1 98.5 146 THR B N 1
ATOM 4500 C CA . THR B 1 146 ? 5.691 26.312 25.719 1 98.5 146 THR B CA 1
ATOM 4501 C C . THR B 1 146 ? 6.012 24.828 25.891 1 98.5 146 THR B C 1
ATOM 4503 O O . THR B 1 146 ? 7.094 24.469 26.359 1 98.5 146 THR B O 1
ATOM 4506 N N . GLN B 1 147 ? 5.074 23.891 25.578 1 98.44 147 GLN B N 1
ATOM 4507 C CA . GLN B 1 147 ? 5.234 22.516 26 1 98.44 147 GLN B CA 1
ATOM 4508 C C . GLN B 1 147 ? 5.164 21.562 24.812 1 98.44 147 GLN B C 1
ATOM 4510 O O . GLN B 1 147 ? 5.598 20.406 24.891 1 98.44 147 GLN B O 1
ATOM 4515 N N . VAL B 1 148 ? 4.562 21.938 23.734 1 98.62 148 VAL B N 1
ATOM 4516 C CA . VAL B 1 148 ? 4.355 21.141 22.531 1 98.62 148 VAL B CA 1
ATOM 4517 C C . VAL B 1 148 ? 5.129 21.75 21.359 1 98.62 148 VAL B C 1
ATOM 4519 O O . VAL B 1 148 ? 5.211 22.969 21.234 1 98.62 148 VAL B O 1
ATOM 4522 N N . LYS B 1 149 ? 5.766 20.953 20.609 1 98.75 149 LYS B N 1
ATOM 4523 C CA . LYS B 1 149 ? 6.453 21.453 19.422 1 98.75 149 LYS B CA 1
ATOM 4524 C C . LYS B 1 149 ? 5.465 21.734 18.297 1 98.75 149 LYS B C 1
ATOM 4526 O O . LYS B 1 149 ? 4.641 20.891 17.953 1 98.75 149 LYS B O 1
ATOM 4531 N N . GLU B 1 150 ? 5.488 22.922 17.75 1 98.75 150 GLU B N 1
ATOM 4532 C CA . GLU B 1 150 ? 4.57 23.359 16.703 1 98.75 150 GLU B CA 1
ATOM 4533 C C . GLU B 1 150 ? 5.324 23.984 15.539 1 98.75 150 GLU B C 1
ATOM 4535 O O . GLU B 1 150 ? 6.43 24.5 15.711 1 98.75 150 GLU B O 1
ATOM 4540 N N . VAL B 1 151 ? 4.715 23.922 14.375 1 98.81 151 VAL B N 1
ATOM 4541 C CA . VAL B 1 151 ? 5.215 24.641 13.211 1 98.81 151 VAL B CA 1
ATOM 4542 C C . VAL B 1 151 ? 4.055 25.312 12.477 1 98.81 151 VAL B C 1
ATOM 4544 O O . VAL B 1 151 ? 2.93 24.797 12.484 1 98.81 151 VAL B O 1
ATOM 4547 N N . GLY B 1 152 ? 4.293 26.453 11.945 1 98.81 152 GLY B N 1
ATOM 4548 C CA . GLY B 1 152 ? 3.334 27.172 11.117 1 98.81 152 GLY B CA 1
ATOM 4549 C C . GLY B 1 152 ? 3.982 28.188 10.195 1 98.81 152 GLY B C 1
ATOM 4550 O O . GLY B 1 152 ? 5.211 28.234 10.07 1 98.81 152 GLY B O 1
ATOM 4551 N N . ALA B 1 153 ? 3.16 28.891 9.492 1 98.88 153 ALA B N 1
ATOM 4552 C CA . ALA B 1 153 ? 3.566 29.969 8.594 1 98.88 153 ALA B CA 1
ATOM 4553 C C . ALA B 1 153 ? 2.75 31.234 8.852 1 98.88 153 ALA B C 1
ATOM 4555 O O . ALA B 1 153 ? 1.545 31.156 9.102 1 98.88 153 ALA B O 1
ATOM 4556 N N . VAL B 1 154 ? 3.463 32.344 8.852 1 98.88 154 VAL B N 1
ATOM 4557 C CA . VAL B 1 154 ? 2.795 33.625 8.797 1 98.88 154 VAL B CA 1
ATOM 4558 C C . VAL B 1 154 ? 3.092 34.312 7.461 1 98.88 154 VAL B C 1
ATOM 4560 O O . VAL B 1 154 ? 4.242 34.344 7.012 1 98.88 154 VAL B O 1
ATOM 4563 N N . ILE B 1 155 ? 2.086 34.781 6.832 1 98.75 155 ILE B N 1
ATOM 4564 C CA . ILE B 1 155 ? 2.227 35.625 5.645 1 98.75 155 ILE B CA 1
ATOM 4565 C C . ILE B 1 155 ? 1.724 37.031 5.941 1 98.75 155 ILE B C 1
ATOM 4567 O O . ILE B 1 155 ? 0.575 37.188 6.352 1 98.75 155 ILE B O 1
ATOM 4571 N N . TYR B 1 156 ? 2.633 37.969 5.73 1 98.56 156 TYR B N 1
ATOM 4572 C CA . TYR B 1 156 ? 2.291 39.375 5.941 1 98.56 156 TYR B CA 1
ATOM 4573 C C . TYR B 1 156 ? 1.953 40.062 4.621 1 98.56 156 TYR B C 1
ATOM 4575 O O . TYR B 1 156 ? 2.588 39.781 3.6 1 98.56 156 TYR B O 1
ATOM 4583 N N . ASN B 1 157 ? 0.952 40.812 4.645 1 98.38 157 ASN B N 1
ATOM 4584 C CA . ASN B 1 157 ? 0.602 41.75 3.574 1 98.38 157 ASN B CA 1
ATOM 4585 C C . ASN B 1 157 ? 0.266 41 2.281 1 98.38 157 ASN B C 1
ATOM 4587 O O . ASN B 1 157 ? 0.824 41.312 1.226 1 98.38 157 ASN B O 1
ATOM 4591 N N . CYS B 1 158 ? -0.606 40.094 2.334 1 98.44 158 CYS B N 1
ATOM 4592 C CA . CYS B 1 158 ? -1.108 39.375 1.157 1 98.44 158 CYS B CA 1
ATOM 4593 C C . CYS B 1 158 ? -2.631 39.312 1.179 1 98.44 158 CYS B C 1
ATOM 4595 O O . CYS B 1 158 ? -3.195 38.25 1.479 1 98.44 158 CYS B O 1
ATOM 4597 N N . SER B 1 159 ? -3.244 40.281 0.745 1 98.31 159 SER B N 1
ATOM 4598 C CA . SER B 1 159 ? -4.691 40.406 0.84 1 98.31 159 SER B CA 1
ATOM 4599 C C . SER B 1 159 ? -5.41 39.375 -0.01 1 98.31 159 SER B C 1
ATOM 4601 O O . SER B 1 159 ? -6.5 38.906 0.344 1 98.31 159 SER B O 1
ATOM 4603 N N . HIS B 1 160 ? -4.789 38.969 -1.126 1 98 160 HIS B N 1
ATOM 4604 C CA . HIS B 1 160 ? -5.414 37.969 -1.989 1 98 160 HIS B CA 1
ATOM 4605 C C . HIS B 1 160 ? -5.539 36.625 -1.279 1 98 160 HIS B C 1
ATOM 4607 O O . HIS B 1 160 ? -6.602 36 -1.301 1 98 160 HIS B O 1
ATOM 4613 N N . LEU B 1 161 ? -4.512 36.25 -0.645 1 98.56 161 LEU B N 1
ATOM 4614 C CA . LEU B 1 161 ? -4.52 34.969 0.057 1 98.56 161 LEU B CA 1
ATOM 4615 C C . LEU B 1 161 ? -5.391 35.062 1.308 1 98.56 161 LEU B C 1
ATOM 4617 O O . LEU B 1 161 ? -6.062 34.094 1.659 1 98.56 161 LEU B O 1
ATOM 4621 N N . ALA B 1 162 ? -5.312 36.188 1.983 1 98.75 162 ALA B N 1
ATOM 4622 C CA . ALA B 1 162 ? -6.152 36.375 3.164 1 98.75 162 ALA B CA 1
ATOM 4623 C C . ALA B 1 162 ? -7.633 36.281 2.807 1 98.75 162 ALA B C 1
ATOM 4625 O O . ALA B 1 162 ? -8.422 35.688 3.545 1 98.75 162 ALA B O 1
ATOM 4626 N N . SER B 1 163 ? -7.953 36.875 1.72 1 98.56 163 SER B N 1
ATOM 4627 C CA . SER B 1 163 ? -9.336 36.844 1.258 1 98.56 163 SER B CA 1
ATOM 4628 C C . SER B 1 163 ? -9.742 35.406 0.9 1 98.56 163 SER B C 1
ATOM 4630 O O . SER B 1 163 ? -10.883 35 1.145 1 98.56 163 SER B O 1
ATOM 4632 N N . ASP B 1 164 ? -8.859 34.719 0.293 1 98.75 164 ASP B N 1
ATOM 4633 C CA . ASP B 1 164 ? -9.141 33.344 -0.046 1 98.75 164 ASP B CA 1
ATOM 4634 C C . ASP B 1 164 ? -9.359 32.5 1.213 1 98.75 164 ASP B C 1
ATOM 4636 O O . ASP B 1 164 ? -10.32 31.734 1.298 1 98.75 164 ASP B O 1
ATOM 4640 N N . LEU B 1 165 ? -8.469 32.625 2.17 1 98.88 165 LEU B N 1
ATOM 4641 C CA . LEU B 1 165 ? -8.609 31.922 3.436 1 98.88 165 LEU B CA 1
ATOM 4642 C C . LEU B 1 165 ? -9.891 32.312 4.148 1 98.88 165 LEU B C 1
ATOM 4644 O O . LEU B 1 165 ? -10.523 31.5 4.816 1 98.88 165 LEU B O 1
ATOM 4648 N N . HIS B 1 166 ? -10.258 33.562 3.965 1 98.81 166 HIS B N 1
ATOM 4649 C CA . HIS B 1 166 ? -11.477 34.062 4.586 1 98.81 166 HIS B CA 1
ATOM 4650 C C . HIS B 1 166 ? -12.711 33.344 4.055 1 98.81 166 HIS B C 1
ATOM 4652 O O . HIS B 1 166 ? -13.672 33.094 4.797 1 98.81 166 HIS B O 1
ATOM 4658 N N . LYS B 1 167 ? -12.688 32.938 2.846 1 98.69 167 LYS B N 1
ATOM 4659 C CA . LYS B 1 167 ? -13.805 32.156 2.309 1 98.69 167 LYS B CA 1
ATOM 4660 C C . LYS B 1 167 ? -13.961 30.844 3.053 1 98.69 167 LYS B C 1
ATOM 4662 O O . LYS B 1 167 ? -15.078 30.375 3.281 1 98.69 167 LYS B O 1
ATOM 4667 N N . ILE B 1 168 ? -12.852 30.203 3.402 1 98.81 168 ILE B N 1
ATOM 4668 C CA . ILE B 1 168 ? -12.906 29 4.203 1 98.81 168 ILE B CA 1
ATOM 4669 C C . ILE B 1 168 ? -13.469 29.312 5.586 1 98.81 168 ILE B C 1
ATOM 4671 O O . ILE B 1 168 ? -14.352 28.609 6.082 1 98.81 168 ILE B O 1
ATOM 4675 N N . PHE B 1 169 ? -12.984 30.391 6.156 1 98.75 169 PHE B N 1
ATOM 4676 C CA . PHE B 1 169 ? -13.516 30.828 7.445 1 98.75 169 PHE B CA 1
ATOM 4677 C C . PHE B 1 169 ? -15.023 31.016 7.379 1 98.75 169 PHE B C 1
ATOM 4679 O O . PHE B 1 169 ? -15.758 30.562 8.258 1 98.75 169 PHE B O 1
ATOM 4686 N N . LEU B 1 170 ? -15.438 31.688 6.371 1 98.38 170 LEU B N 1
ATOM 4687 C CA . LEU B 1 170 ? -16.859 32 6.215 1 98.38 170 LEU B CA 1
ATOM 4688 C C . LEU B 1 170 ? -17.688 30.734 6.066 1 98.38 170 LEU B C 1
ATOM 4690 O O . LEU B 1 170 ? -18.828 30.672 6.527 1 98.38 170 LEU B O 1
ATOM 4694 N N . SER B 1 171 ? -17.156 29.766 5.406 1 98.12 171 SER B N 1
ATOM 4695 C CA . SER B 1 171 ? -17.891 28.5 5.273 1 98.12 171 SER B CA 1
ATOM 4696 C C . SER B 1 171 ? -18.172 27.891 6.637 1 98.12 171 SER B C 1
ATOM 4698 O O . SER B 1 171 ? -19.234 27.297 6.855 1 98.12 171 SER B O 1
ATOM 4700 N N . TYR B 1 172 ? -17.172 27.984 7.539 1 98.31 172 TYR B N 1
ATOM 4701 C CA . TYR B 1 172 ? -17.406 27.547 8.914 1 98.31 172 TYR B CA 1
ATOM 4702 C C . TYR B 1 172 ? -18.438 28.438 9.602 1 98.31 172 TYR B C 1
ATOM 4704 O O . TYR B 1 172 ? -19.375 27.953 10.219 1 98.31 172 TYR B O 1
ATOM 4712 N N . TRP B 1 173 ? -18.266 29.703 9.422 1 98.12 173 TRP B N 1
ATOM 4713 C CA . TRP B 1 173 ? -19.031 30.703 10.141 1 98.12 173 TRP B CA 1
ATOM 4714 C C . TRP B 1 173 ? -20.516 30.562 9.844 1 98.12 173 TRP B C 1
ATOM 4716 O O . TRP B 1 173 ? -21.344 30.594 10.758 1 98.12 173 TRP B O 1
ATOM 4726 N N . VAL B 1 174 ? -20.828 30.297 8.609 1 97.38 174 VAL B N 1
ATOM 4727 C CA . VAL B 1 174 ? -22.219 30.266 8.203 1 97.38 174 VAL B CA 1
ATOM 4728 C C . VAL B 1 174 ? -22.859 28.938 8.641 1 97.38 174 VAL B C 1
ATOM 4730 O O . VAL B 1 174 ? -24.078 28.828 8.742 1 97.38 174 VAL B O 1
ATOM 4733 N N . MET B 1 175 ? -22.062 28.016 8.984 1 97.12 175 MET B N 1
ATOM 4734 C CA . MET B 1 175 ? -22.578 26.719 9.445 1 97.12 175 MET B CA 1
ATOM 4735 C C . MET B 1 175 ? -22.703 26.703 10.969 1 97.12 175 MET B C 1
ATOM 4737 O O . MET B 1 175 ? -23.156 25.719 11.547 1 97.12 175 MET B O 1
ATOM 4741 N N . GLY B 1 176 ? -22.234 27.828 11.609 1 95.5 176 GLY B N 1
ATOM 4742 C CA . GLY B 1 176 ? -22.203 27.891 13.062 1 95.5 176 GLY B CA 1
ATOM 4743 C C . GLY B 1 176 ? -23.547 28.219 13.68 1 95.5 176 GLY B C 1
ATOM 4744 O O . GLY B 1 176 ? -23.641 29.016 14.609 1 95.5 176 GLY B O 1
ATOM 4745 N N . HIS B 1 177 ? -24.625 27.703 13.117 1 91 177 HIS B N 1
ATOM 4746 C CA . HIS B 1 177 ? -25.938 27.859 13.703 1 91 177 HIS B CA 1
ATOM 4747 C C . HIS B 1 177 ? -26.609 26.5 13.914 1 91 177 HIS B C 1
ATOM 4749 O O . HIS B 1 177 ? -26.172 25.5 13.336 1 91 177 HIS B O 1
ATOM 4755 N N . ARG B 1 178 ? -27.672 26.625 14.75 1 86.12 178 ARG B N 1
ATOM 4756 C CA . ARG B 1 178 ? -28.375 25.391 15.102 1 86.12 178 ARG B CA 1
ATOM 4757 C C . ARG B 1 178 ? -29 24.734 13.875 1 86.12 178 ARG B C 1
ATOM 4759 O O . ARG B 1 178 ? -29.531 25.422 13 1 86.12 178 ARG B O 1
ATOM 4766 N N . ASN B 1 179 ? -28.922 23.5 13.562 1 87.38 179 ASN B N 1
ATOM 4767 C CA . ASN B 1 179 ? -29.531 22.688 12.523 1 87.38 179 ASN B CA 1
ATOM 4768 C C . ASN B 1 179 ? -28.969 23 11.148 1 87.38 179 ASN B C 1
ATOM 4770 O O . ASN B 1 179 ? -29.703 23 10.156 1 87.38 179 ASN B O 1
ATOM 4774 N N . ALA B 1 180 ? -27.812 23.469 11.18 1 92.19 180 ALA B N 1
ATOM 4775 C CA . ALA B 1 180 ? -27.156 23.75 9.906 1 92.19 180 ALA B CA 1
ATOM 4776 C C . ALA B 1 180 ? -27.109 22.516 9.023 1 92.19 180 ALA B C 1
ATOM 4778 O O . ALA B 1 180 ? -27.047 21.391 9.523 1 92.19 180 ALA B O 1
ATOM 4779 N N . SER B 1 181 ? -27.297 22.766 7.648 1 94.5 181 SER B N 1
ATOM 4780 C CA . SER B 1 181 ? -27.125 21.734 6.625 1 94.5 181 SER B CA 1
ATOM 4781 C C . SER B 1 181 ? -26.156 22.188 5.543 1 94.5 181 SER B C 1
ATOM 4783 O O . SER B 1 181 ? -26.172 23.344 5.129 1 94.5 181 SER B O 1
ATOM 4785 N N . LEU B 1 182 ? -25.328 21.266 5.184 1 95.31 182 LEU B N 1
ATOM 4786 C CA . LEU B 1 182 ? -24.312 21.625 4.195 1 95.31 182 LEU B CA 1
ATOM 4787 C C . LEU B 1 182 ? -24.953 21.875 2.832 1 95.31 182 LEU B C 1
ATOM 4789 O O . LEU B 1 182 ? -25.75 21.078 2.35 1 95.31 182 LEU B O 1
ATOM 4793 N N . PRO B 1 183 ? -24.578 22.953 2.283 1 93.75 183 PRO B N 1
ATOM 4794 C CA . PRO B 1 183 ? -25.047 23.172 0.91 1 93.75 183 PRO B CA 1
ATOM 4795 C C . PRO B 1 183 ? -24.391 22.203 -0.086 1 93.75 183 PRO B C 1
ATOM 4797 O O . PRO B 1 183 ? -23.25 21.812 0.093 1 93.75 183 PRO B O 1
ATOM 4800 N N . ASN B 1 184 ? -25.141 21.875 -1.121 1 91 184 ASN B N 1
ATOM 4801 C CA . ASN B 1 184 ? -24.625 21.062 -2.229 1 91 184 ASN B CA 1
ATOM 4802 C C . ASN B 1 184 ? -25.266 21.484 -3.555 1 91 184 ASN B C 1
ATOM 4804 O O . ASN B 1 184 ? -26.406 21.141 -3.84 1 91 184 ASN B O 1
ATOM 4808 N N . PRO B 1 185 ? -24.562 22.203 -4.391 1 93.06 185 PRO B N 1
ATOM 4809 C CA . PRO B 1 185 ? -23.203 22.703 -4.207 1 93.06 185 PRO B CA 1
ATOM 4810 C C . PRO B 1 185 ? -23.141 23.938 -3.303 1 93.06 185 PRO B C 1
ATOM 4812 O O . PRO B 1 185 ? -24.172 24.531 -2.992 1 93.06 185 PRO B O 1
ATOM 4815 N N . TRP B 1 186 ? -21.922 24.281 -2.848 1 96.06 186 TRP B N 1
ATOM 4816 C CA . TRP B 1 186 ? -21.734 25.547 -2.162 1 96.06 186 TRP B CA 1
ATOM 4817 C C . TRP B 1 186 ? -22.031 26.719 -3.092 1 96.06 186 TRP B C 1
ATOM 4819 O O . TRP B 1 186 ? -21.781 26.656 -4.297 1 96.06 186 TRP B O 1
ATOM 4829 N N . PRO B 1 187 ? -22.562 27.812 -2.557 1 96.56 187 PRO B N 1
ATOM 4830 C CA . PRO B 1 187 ? -22.781 29.016 -3.371 1 96.56 187 PRO B CA 1
ATOM 4831 C C . PRO B 1 187 ? -21.484 29.531 -4.012 1 96.56 187 PRO B C 1
ATOM 4833 O O . PRO B 1 187 ? -20.406 29.375 -3.439 1 96.56 187 PRO B O 1
ATOM 4836 N N . SER B 1 188 ? -21.578 30.172 -5.078 1 97.06 188 SER B N 1
ATOM 4837 C CA . SER B 1 188 ? -20.438 30.609 -5.871 1 97.06 188 SER B CA 1
ATOM 4838 C C . SER B 1 188 ? -19.594 31.625 -5.102 1 97.06 188 SER B C 1
ATOM 4840 O O . SER B 1 188 ? -18.406 31.812 -5.406 1 97.06 188 SER B O 1
ATOM 4842 N N . SER B 1 189 ? -20.219 32.281 -4.133 1 96.94 189 SER B N 1
ATOM 4843 C CA . SER B 1 189 ? -19.484 33.25 -3.326 1 96.94 189 SER B CA 1
ATOM 4844 C C . SER B 1 189 ? -18.344 32.562 -2.561 1 96.94 189 SER B C 1
ATOM 4846 O O . SER B 1 189 ? -17.422 33.219 -2.098 1 96.94 189 SER B O 1
ATOM 4848 N N . PHE B 1 190 ? -18.375 31.281 -2.51 1 97.75 190 PHE B N 1
ATOM 4849 C CA . PHE B 1 190 ? -17.344 30.531 -1.79 1 97.75 190 PHE B CA 1
ATOM 4850 C C . PHE B 1 190 ? -16.297 29.984 -2.756 1 97.75 190 PHE B C 1
ATOM 4852 O O . PHE B 1 190 ? -15.289 29.422 -2.33 1 97.75 190 PHE B O 1
ATOM 4859 N N . ASP B 1 191 ? -16.469 30.188 -4.027 1 97.81 191 ASP B N 1
ATOM 4860 C CA . ASP B 1 191 ? -15.508 29.734 -5.023 1 97.81 191 ASP B CA 1
ATOM 4861 C C . ASP B 1 191 ? -14.18 30.484 -4.879 1 97.81 191 ASP B C 1
ATOM 4863 O O . ASP B 1 191 ? -14.156 31.625 -4.41 1 97.81 191 ASP B O 1
ATOM 4867 N N . THR B 1 192 ? -13.172 29.812 -5.211 1 98 192 THR B N 1
ATOM 4868 C CA . THR B 1 192 ? -11.867 30.453 -5.188 1 98 192 THR B CA 1
ATOM 4869 C C . THR B 1 192 ? -11.234 30.453 -6.578 1 98 192 THR B C 1
ATOM 4871 O O . THR B 1 192 ? -11.469 29.531 -7.367 1 98 192 THR B O 1
ATOM 4874 N N . LEU B 1 193 ? -10.43 31.469 -6.863 1 97.38 193 LEU B N 1
ATOM 4875 C CA . LEU B 1 193 ? -9.656 31.562 -8.094 1 97.38 193 LEU B CA 1
ATOM 4876 C C . LEU B 1 193 ? -8.227 31.078 -7.863 1 97.38 193 LEU B C 1
ATOM 4878 O O . LEU B 1 193 ? -7.422 31.047 -8.797 1 97.38 193 LEU B O 1
ATOM 4882 N N . ILE B 1 194 ? -7.918 30.75 -6.66 1 98.56 194 ILE B N 1
ATOM 4883 C CA . ILE B 1 194 ? -6.582 30.312 -6.273 1 98.56 194 ILE B CA 1
ATOM 4884 C C . ILE B 1 194 ? -6.613 28.844 -5.879 1 98.56 194 ILE B C 1
ATOM 4886 O O . ILE B 1 194 ? -7.262 28.469 -4.898 1 98.56 194 ILE B O 1
ATOM 4890 N N . ASN B 1 195 ? -6.008 28.031 -6.625 1 98.62 195 ASN B N 1
ATOM 4891 C CA . ASN B 1 195 ? -5.934 26.594 -6.359 1 98.62 195 ASN B CA 1
ATOM 4892 C C . ASN B 1 195 ? -4.68 25.969 -6.969 1 98.62 195 ASN B C 1
ATOM 4894 O O . ASN B 1 195 ? -3.777 26.688 -7.402 1 98.62 195 ASN B O 1
ATOM 4898 N N . GLN B 1 196 ? -4.57 24.719 -6.91 1 98.44 196 GLN B N 1
ATOM 4899 C CA . GLN B 1 196 ? -3.377 24.031 -7.379 1 98.44 196 GLN B CA 1
ATOM 4900 C C . GLN B 1 196 ? -3.131 24.312 -8.859 1 98.44 196 GLN B C 1
ATOM 4902 O O . GLN B 1 196 ? -1.986 24.484 -9.281 1 98.44 196 GLN B O 1
ATOM 4907 N N . GLU B 1 197 ? -4.156 24.344 -9.68 1 97.62 197 GLU B N 1
ATOM 4908 C CA . GLU B 1 197 ? -4.047 24.562 -11.117 1 97.62 197 GLU B CA 1
ATOM 4909 C C . GLU B 1 197 ? -3.707 26.016 -11.43 1 97.62 197 GLU B C 1
ATOM 4911 O O . GLU B 1 197 ? -3.002 26.297 -12.406 1 97.62 197 GLU B O 1
ATOM 4916 N N . LYS B 1 198 ? -4.246 26.891 -10.633 1 98.12 198 LYS B N 1
ATOM 4917 C CA . LYS B 1 198 ? -4.016 28.312 -10.773 1 98.12 198 LYS B CA 1
ATOM 4918 C C . LYS B 1 198 ? -3.559 28.938 -9.453 1 98.12 198 LYS B C 1
ATOM 4920 O O . LYS B 1 198 ? -4.262 29.766 -8.875 1 98.12 198 LYS B O 1
ATOM 4925 N N . PRO B 1 199 ? -2.352 28.703 -9.109 1 98.44 199 PRO B N 1
ATOM 4926 C CA . PRO B 1 199 ? -1.857 29.266 -7.852 1 98.44 199 PRO B CA 1
ATOM 4927 C C . PRO B 1 199 ? -1.683 30.781 -7.918 1 98.44 199 PRO B C 1
ATOM 4929 O O . PRO B 1 199 ? -1.557 31.344 -9.008 1 98.44 199 PRO B O 1
ATOM 4932 N N . LEU B 1 200 ? -1.743 31.422 -6.832 1 98.38 200 LEU B N 1
ATOM 4933 C CA . LEU B 1 200 ? -1.448 32.844 -6.754 1 98.38 200 LEU B CA 1
ATOM 4934 C C . LEU B 1 200 ? 0.033 33.094 -7 1 98.38 200 LEU B C 1
ATOM 4936 O O . LEU B 1 200 ? 0.89 32.531 -6.324 1 98.38 200 LEU B O 1
ATOM 4940 N N . LEU B 1 201 ? 0.309 33.906 -7.973 1 97 201 LEU B N 1
ATOM 4941 C CA . LEU B 1 201 ? 1.673 34.375 -8.18 1 97 201 LEU B CA 1
ATOM 4942 C C . LEU B 1 201 ? 1.954 35.625 -7.324 1 97 201 LEU B C 1
ATOM 4944 O O . LEU B 1 201 ? 1.274 36.625 -7.453 1 97 201 LEU B O 1
ATOM 4948 N N . VAL B 1 202 ? 2.926 35.469 -6.445 1 96 202 VAL B N 1
ATOM 4949 C CA . VAL B 1 202 ? 3.193 36.594 -5.516 1 96 202 VAL B CA 1
ATOM 4950 C C . VAL B 1 202 ? 4.664 36.562 -5.109 1 96 202 VAL B C 1
ATOM 4952 O O . VAL B 1 202 ? 5.297 35.5 -5.082 1 96 202 VAL B O 1
ATOM 4955 N N . ASN B 1 203 ? 5.172 37.719 -4.902 1 93.88 203 ASN B N 1
ATOM 4956 C CA . ASN B 1 203 ? 6.516 37.812 -4.336 1 93.88 203 ASN B CA 1
ATOM 4957 C C . ASN B 1 203 ? 6.496 37.688 -2.816 1 93.88 203 ASN B C 1
ATOM 4959 O O . ASN B 1 203 ? 5.93 38.562 -2.125 1 93.88 203 ASN B O 1
ATOM 4963 N N . LEU B 1 204 ? 6.992 36.625 -2.299 1 94.31 204 LEU B N 1
ATOM 4964 C CA . LEU B 1 204 ? 7.105 36.406 -0.861 1 94.31 204 LEU B CA 1
ATOM 4965 C C . LEU B 1 204 ? 8.547 36.562 -0.396 1 94.31 204 LEU B C 1
ATOM 4967 O O . LEU B 1 204 ? 9.398 35.719 -0.7 1 94.31 204 LEU B O 1
ATOM 4971 N N . SER B 1 205 ? 8.766 37.656 0.372 1 93 205 SER B N 1
ATOM 4972 C CA . SER B 1 205 ? 10.094 37.906 0.92 1 93 205 SER B CA 1
ATOM 4973 C C . SER B 1 205 ? 11.141 38 -0.185 1 93 205 SER B C 1
ATOM 4975 O O . SER B 1 205 ? 12.219 37.438 -0.07 1 93 205 SER B O 1
ATOM 4977 N N . GLY B 1 206 ? 10.766 38.531 -1.279 1 89.75 206 GLY B N 1
ATOM 4978 C CA . GLY B 1 206 ? 11.688 38.781 -2.375 1 89.75 206 GLY B CA 1
ATOM 4979 C C . GLY B 1 206 ? 11.789 37.594 -3.338 1 89.75 206 GLY B C 1
ATOM 4980 O O . GLY B 1 206 ? 12.547 37.656 -4.309 1 89.75 206 GLY B O 1
ATOM 4981 N N . VAL B 1 207 ? 11.062 36.562 -3.125 1 91.75 207 VAL B N 1
ATOM 4982 C CA . VAL B 1 207 ? 11.109 35.375 -3.965 1 91.75 207 VAL B CA 1
ATOM 4983 C C . VAL B 1 207 ? 9.789 35.25 -4.727 1 91.75 207 VAL B C 1
ATOM 4985 O O . VAL B 1 207 ? 8.727 35.125 -4.117 1 91.75 207 VAL B O 1
ATOM 4988 N N . PRO B 1 208 ? 9.875 35.25 -6.078 1 93.31 208 PRO B N 1
ATOM 4989 C CA . PRO B 1 208 ? 8.648 34.938 -6.812 1 93.31 208 PRO B CA 1
ATOM 4990 C C . PRO B 1 208 ? 8.109 33.531 -6.457 1 93.31 208 PRO B C 1
ATOM 4992 O O . PRO B 1 208 ? 8.805 32.531 -6.629 1 93.31 208 PRO B O 1
ATOM 4995 N N . SER B 1 209 ? 6.867 33.5 -5.973 1 95.25 209 SER B N 1
ATOM 4996 C CA . SER B 1 209 ? 6.32 32.281 -5.41 1 95.25 209 SER B CA 1
ATOM 4997 C C . SER B 1 209 ? 4.93 31.984 -5.965 1 95.25 209 SER B C 1
ATOM 4999 O O . SER B 1 209 ? 4.246 32.875 -6.445 1 95.25 209 SER B O 1
ATOM 5001 N N . GLN B 1 210 ? 4.625 30.719 -6.051 1 97.44 210 GLN B N 1
ATOM 5002 C CA . GLN B 1 210 ? 3.27 30.234 -6.273 1 97.44 210 GLN B CA 1
ATOM 5003 C C . GLN B 1 210 ? 2.664 29.688 -4.988 1 97.44 210 GLN B C 1
ATOM 5005 O O . GLN B 1 210 ? 3.273 28.844 -4.32 1 97.44 210 GLN B O 1
ATOM 5010 N N . VAL B 1 211 ? 1.449 30.203 -4.684 1 98.56 211 VAL B N 1
ATOM 5011 C CA . VAL B 1 211 ? 0.894 29.859 -3.379 1 98.56 211 VAL B CA 1
ATOM 5012 C C . VAL B 1 211 ? -0.593 29.547 -3.52 1 98.56 211 VAL B C 1
ATOM 5014 O O . VAL B 1 211 ? -1.304 30.188 -4.289 1 98.56 211 VAL B O 1
ATOM 5017 N N . TYR B 1 212 ? -1.046 28.516 -2.836 1 98.81 212 TYR B N 1
ATOM 5018 C CA . TYR B 1 212 ? -2.479 28.281 -2.691 1 98.81 212 TYR B CA 1
ATOM 5019 C C . TYR B 1 212 ? -2.791 27.594 -1.368 1 98.81 212 TYR B C 1
ATOM 5021 O O . TYR B 1 212 ? -1.885 27.109 -0.683 1 98.81 212 TYR B O 1
ATOM 5029 N N . ILE B 1 213 ? -4.07 27.625 -0.97 1 98.94 213 ILE B N 1
ATOM 5030 C CA . ILE B 1 213 ? -4.551 27 0.26 1 98.94 213 ILE B CA 1
ATOM 5031 C C . ILE B 1 213 ? -5.52 25.875 -0.078 1 98.94 213 ILE B C 1
ATOM 5033 O O . ILE B 1 213 ? -6.418 26.047 -0.904 1 98.94 213 ILE B O 1
ATOM 5037 N N . SER B 1 214 ? -5.258 24.703 0.482 1 98.94 214 SER B N 1
ATOM 5038 C CA . SER B 1 214 ? -6.141 23.562 0.325 1 98.94 214 SER B CA 1
ATOM 5039 C C . SER B 1 214 ? -7.043 23.391 1.544 1 98.94 214 SER B C 1
ATOM 5041 O O . SER B 1 214 ? -6.824 24.016 2.578 1 98.94 214 SER B O 1
ATOM 5043 N N . GLY B 1 215 ? -8.125 22.594 1.358 1 98.75 215 GLY B N 1
ATOM 5044 C CA . GLY B 1 215 ? -9.078 22.422 2.443 1 98.75 215 GLY B CA 1
ATOM 5045 C C . GLY B 1 215 ? -9.555 20.984 2.592 1 98.75 215 GLY B C 1
ATOM 5046 O O . GLY B 1 215 ? -9.422 20.188 1.664 1 98.75 215 GLY B O 1
ATOM 5047 N N . SER B 1 216 ? -10.016 20.688 3.729 1 98.69 216 SER B N 1
ATOM 5048 C CA . SER B 1 216 ? -10.672 19.453 4.113 1 98.69 216 SER B CA 1
ATOM 5049 C C . SER B 1 216 ? -11.781 19.703 5.129 1 98.69 216 SER B C 1
ATOM 5051 O O . SER B 1 216 ? -11.727 20.656 5.898 1 98.69 216 SER B O 1
ATOM 5053 N N . PRO B 1 217 ? -12.828 18.844 5.117 1 98.38 217 PRO B N 1
ATOM 5054 C CA . PRO B 1 217 ? -13.125 17.734 4.211 1 98.38 217 PRO B CA 1
ATOM 5055 C C . PRO B 1 217 ? -13.711 18.188 2.881 1 98.38 217 PRO B C 1
ATOM 5057 O O . PRO B 1 217 ? -14.086 19.359 2.738 1 98.38 217 PRO B O 1
ATOM 5060 N N . PRO B 1 218 ? -13.836 17.25 1.949 1 98.12 218 PRO B N 1
ATOM 5061 C CA . PRO B 1 218 ? -14.328 17.625 0.624 1 98.12 218 PRO B CA 1
ATOM 5062 C C . PRO B 1 218 ? -15.711 18.281 0.674 1 98.12 218 PRO B C 1
ATOM 5064 O O . PRO B 1 218 ? -15.992 19.203 -0.091 1 98.12 218 PRO B O 1
ATOM 5067 N N . VAL B 1 219 ? -16.578 17.922 1.591 1 97.62 219 VAL B N 1
ATOM 5068 C CA . VAL B 1 219 ? -17.953 18.406 1.627 1 97.62 219 VAL B CA 1
ATOM 5069 C C . VAL B 1 219 ? -17.984 19.875 2.051 1 97.62 219 VAL B C 1
ATOM 5071 O O . VAL B 1 219 ? -18.984 20.578 1.849 1 97.62 219 VAL B O 1
ATOM 5074 N N . PHE B 1 220 ? -16.875 20.422 2.613 1 97.94 220 PHE B N 1
ATOM 5075 C CA . PHE B 1 220 ? -16.781 21.828 2.984 1 97.94 220 PHE B CA 1
ATOM 5076 C C . PHE B 1 220 ? -16.016 22.609 1.922 1 97.94 220 PHE B C 1
ATOM 5078 O O . PHE B 1 220 ? -15.695 23.781 2.123 1 97.94 220 PHE B O 1
ATOM 5085 N N . CYS B 1 221 ? -15.648 21.938 0.846 1 97.5 221 CYS B N 1
ATOM 5086 C CA . CYS B 1 221 ? -14.898 22.578 -0.23 1 97.5 221 CYS B CA 1
ATOM 5087 C C . CYS B 1 221 ? -15.766 22.75 -1.472 1 97.5 221 CYS B C 1
ATOM 5089 O O . CYS B 1 221 ? -16.328 21.766 -1.979 1 97.5 221 CYS B O 1
ATOM 5091 N N . PRO B 1 222 ? -15.93 24.016 -1.946 1 97.44 222 PRO B N 1
ATOM 5092 C CA . PRO B 1 222 ? -16.484 24.125 -3.299 1 97.44 222 PRO B CA 1
ATOM 5093 C C . PRO B 1 222 ? -15.633 23.406 -4.34 1 97.44 222 PRO B C 1
ATOM 5095 O O . PRO B 1 222 ? -14.484 23.047 -4.062 1 97.44 222 PRO B O 1
ATOM 5098 N N . HIS B 1 223 ? -16.141 23.234 -5.48 1 96.25 223 HIS B N 1
ATOM 5099 C CA . HIS B 1 223 ? -15.445 22.484 -6.52 1 96.25 223 HIS B CA 1
ATOM 5100 C C . HIS B 1 223 ? -14.148 23.172 -6.91 1 96.25 223 HIS B C 1
ATOM 5102 O O . HIS B 1 223 ? -13.188 22.516 -7.328 1 96.25 223 HIS B O 1
ATOM 5108 N N . SER B 1 224 ? -14.062 24.422 -6.742 1 98.12 224 SER B N 1
ATOM 5109 C CA . SER B 1 224 ? -12.914 25.219 -7.168 1 98.12 224 SER B CA 1
ATOM 5110 C C . SER B 1 224 ? -11.766 25.094 -6.18 1 98.12 224 SER B C 1
ATOM 5112 O O . SER B 1 224 ? -10.633 25.5 -6.484 1 98.12 224 SER B O 1
ATOM 5114 N N . ARG B 1 225 ? -12.016 24.547 -5.039 1 98.56 225 ARG B N 1
ATOM 5115 C CA . ARG B 1 225 ? -10.992 24.484 -4 1 98.56 225 ARG B CA 1
ATOM 5116 C C . ARG B 1 225 ? -10.211 23.172 -4.094 1 98.56 225 ARG B C 1
ATOM 5118 O O . ARG B 1 225 ? -10.805 22.094 -4.23 1 98.56 225 ARG B O 1
ATOM 5125 N N . THR B 1 226 ? -8.875 23.297 -4.051 1 98.81 226 THR B N 1
ATOM 5126 C CA . THR B 1 226 ? -8.039 22.094 -3.963 1 98.81 226 THR B CA 1
ATOM 5127 C C . THR B 1 226 ? -8.266 21.375 -2.639 1 98.81 226 THR B C 1
ATOM 5129 O O . THR B 1 226 ? -8.227 22 -1.573 1 98.81 226 THR B O 1
ATOM 5132 N N . LYS B 1 227 ? -8.523 20.078 -2.744 1 98.81 227 LYS B N 1
ATOM 5133 C CA . LYS B 1 227 ? -8.633 19.281 -1.529 1 98.81 227 LYS B CA 1
ATOM 5134 C C . LYS B 1 227 ? -7.258 19.031 -0.908 1 98.81 227 LYS B C 1
ATOM 5136 O O . LYS B 1 227 ? -6.27 18.844 -1.623 1 98.81 227 LYS B O 1
ATOM 5141 N N . ASP B 1 228 ? -7.293 19.016 0.39 1 98.75 228 ASP B N 1
ATOM 5142 C CA . ASP B 1 228 ? -6.047 18.891 1.135 1 98.75 228 ASP B CA 1
ATOM 5143 C C . ASP B 1 228 ? -5.285 17.625 0.721 1 98.75 228 ASP B C 1
ATOM 5145 O O . ASP B 1 228 ? -4.07 17.672 0.526 1 98.75 228 ASP B O 1
ATOM 5149 N N . LEU B 1 229 ? -5.945 16.516 0.599 1 98.88 229 LEU B N 1
ATOM 5150 C CA . LEU B 1 229 ? -5.309 15.273 0.199 1 98.88 229 LEU B CA 1
ATOM 5151 C C . LEU B 1 229 ? -4.668 15.406 -1.18 1 98.88 229 LEU B C 1
ATOM 5153 O O . LEU B 1 229 ? -3.557 14.922 -1.4 1 98.88 229 LEU B O 1
ATOM 5157 N N . ASP B 1 230 ? -5.379 16.047 -2.098 1 98.81 230 ASP B N 1
ATOM 5158 C CA . ASP B 1 230 ? -4.855 16.234 -3.445 1 98.81 230 ASP B CA 1
ATOM 5159 C C . ASP B 1 230 ? -3.582 17.078 -3.424 1 98.81 230 ASP B C 1
ATOM 5161 O O . ASP B 1 230 ? -2.652 16.828 -4.195 1 98.81 230 ASP B O 1
ATOM 5165 N N . ALA B 1 231 ? -3.594 18.078 -2.586 1 98.88 231 ALA B N 1
ATOM 5166 C CA . ALA B 1 231 ? -2.41 18.922 -2.455 1 98.88 231 ALA B CA 1
ATOM 5167 C C . ALA B 1 231 ? -1.206 18.109 -1.984 1 98.88 231 ALA B C 1
ATOM 5169 O O . ALA B 1 231 ? -0.109 18.25 -2.531 1 98.88 231 ALA B O 1
ATOM 5170 N N . ILE B 1 232 ? -1.397 17.281 -1.045 1 98.88 232 ILE B N 1
ATOM 5171 C CA . ILE B 1 232 ? -0.34 16.453 -0.479 1 98.88 232 ILE B CA 1
ATOM 5172 C C . ILE B 1 232 ? 0.158 15.453 -1.53 1 98.88 232 ILE B C 1
ATOM 5174 O O . ILE B 1 232 ? 1.364 15.336 -1.759 1 98.88 232 ILE B O 1
ATOM 5178 N N . LEU B 1 233 ? -0.754 14.797 -2.162 1 98.88 233 LEU B N 1
ATOM 5179 C CA . LEU B 1 233 ? -0.394 13.805 -3.172 1 98.88 233 LEU B CA 1
ATOM 5180 C C . LEU B 1 233 ? 0.335 14.461 -4.34 1 98.88 233 LEU B C 1
ATOM 5182 O O . LEU B 1 233 ? 1.271 13.883 -4.898 1 98.88 233 LEU B O 1
ATOM 5186 N N . SER B 1 234 ? -0.106 15.641 -4.711 1 98.62 234 SER B N 1
ATOM 5187 C CA . SER B 1 234 ? 0.555 16.359 -5.797 1 98.62 234 SER B CA 1
ATOM 5188 C C . SER B 1 234 ? 1.986 16.734 -5.418 1 98.62 234 SER B C 1
ATOM 5190 O O . SER B 1 234 ? 2.896 16.625 -6.246 1 98.62 234 SER B O 1
ATOM 5192 N N . ALA B 1 235 ? 2.148 17.203 -4.195 1 98.62 235 ALA B N 1
ATOM 5193 C CA . ALA B 1 235 ? 3.49 17.547 -3.725 1 98.62 235 ALA B CA 1
ATOM 5194 C C . ALA B 1 235 ? 4.41 16.328 -3.77 1 98.62 235 ALA B C 1
ATOM 5196 O O . ALA B 1 235 ? 5.562 16.438 -4.195 1 98.62 235 ALA B O 1
ATOM 5197 N N . ILE B 1 236 ? 3.922 15.195 -3.371 1 98.75 236 ILE B N 1
ATOM 5198 C CA . ILE B 1 236 ? 4.688 13.953 -3.4 1 98.75 236 ILE B CA 1
ATOM 5199 C C . ILE B 1 236 ? 5.004 13.578 -4.844 1 98.75 236 ILE B C 1
ATOM 5201 O O . ILE B 1 236 ? 6.141 13.219 -5.164 1 98.75 236 ILE B O 1
ATOM 5205 N N . ALA B 1 237 ? 4.039 13.688 -5.699 1 98.25 237 ALA B N 1
ATOM 5206 C CA . ALA B 1 237 ? 4.168 13.281 -7.094 1 98.25 237 ALA B CA 1
ATOM 5207 C C . ALA B 1 237 ? 5.18 14.164 -7.828 1 98.25 237 ALA B C 1
ATOM 5209 O O . ALA B 1 237 ? 5.867 13.695 -8.742 1 98.25 237 ALA B O 1
ATOM 5210 N N . GLU B 1 238 ? 5.309 15.398 -7.438 1 96.88 238 GLU B N 1
ATOM 5211 C CA . GLU B 1 238 ? 6.141 16.359 -8.164 1 96.88 238 GLU B CA 1
ATOM 5212 C C . GLU B 1 238 ? 7.582 16.312 -7.672 1 96.88 238 GLU B C 1
ATOM 5214 O O . GLU B 1 238 ? 8.484 16.844 -8.328 1 96.88 238 GLU B O 1
ATOM 5219 N N . ALA B 1 239 ? 7.809 15.758 -6.508 1 97.88 239 ALA B N 1
ATOM 5220 C CA . ALA B 1 239 ? 9.156 15.711 -5.941 1 97.88 239 ALA B CA 1
ATOM 5221 C C . ALA B 1 239 ? 10.109 14.93 -6.844 1 97.88 239 ALA B C 1
ATOM 5223 O O . ALA B 1 239 ? 9.727 13.906 -7.41 1 97.88 239 ALA B O 1
ATOM 5224 N N . GLU B 1 240 ? 11.383 15.336 -6.965 1 96.5 240 GLU B N 1
ATOM 5225 C CA . GLU B 1 240 ? 12.359 14.703 -7.844 1 96.5 240 GLU B CA 1
ATOM 5226 C C . GLU B 1 240 ? 13.586 14.234 -7.062 1 96.5 240 GLU B C 1
ATOM 5228 O O . GLU B 1 240 ? 14.289 13.32 -7.488 1 96.5 240 GLU B O 1
ATOM 5233 N N . ARG B 1 241 ? 13.805 14.891 -5.969 1 96.69 241 ARG B N 1
ATOM 5234 C CA . ARG B 1 241 ? 15.047 14.594 -5.258 1 96.69 241 ARG B CA 1
ATOM 5235 C C . ARG B 1 241 ? 14.758 14.078 -3.85 1 96.69 241 ARG B C 1
ATOM 5237 O O . ARG B 1 241 ? 15.32 13.062 -3.426 1 96.69 241 ARG B O 1
ATOM 5244 N N . PHE B 1 242 ? 13.875 14.836 -3.102 1 97.75 242 PHE B N 1
ATOM 5245 C CA . PHE B 1 242 ? 13.633 14.406 -1.73 1 97.75 242 PHE B CA 1
ATOM 5246 C C . PHE B 1 242 ? 12.227 14.766 -1.284 1 97.75 242 PHE B C 1
ATOM 5248 O O . PHE B 1 242 ? 11.594 15.656 -1.858 1 97.75 242 PHE B O 1
ATOM 5255 N N . ILE B 1 243 ? 11.695 14.086 -0.336 1 98.69 243 ILE B N 1
ATOM 5256 C CA . ILE B 1 243 ? 10.477 14.352 0.417 1 98.69 243 ILE B CA 1
ATOM 5257 C C . ILE B 1 243 ? 10.758 14.234 1.913 1 98.69 243 ILE B C 1
ATOM 5259 O O . ILE B 1 243 ? 11.078 13.148 2.404 1 98.69 243 ILE B O 1
ATOM 5263 N N . HIS B 1 244 ? 10.719 15.336 2.652 1 98.88 244 HIS B N 1
ATOM 5264 C CA . HIS B 1 244 ? 10.836 15.359 4.105 1 98.88 244 HIS B CA 1
ATOM 5265 C C . HIS B 1 244 ? 9.484 15.641 4.762 1 98.88 244 HIS B C 1
ATOM 5267 O O . HIS B 1 244 ? 8.844 16.641 4.457 1 98.88 244 HIS B O 1
ATOM 5273 N N . ILE B 1 245 ? 9.047 14.719 5.633 1 98.94 245 ILE B N 1
ATOM 5274 C CA . ILE B 1 245 ? 7.73 14.82 6.254 1 98.94 245 ILE B CA 1
ATOM 5275 C C . ILE B 1 245 ? 7.875 14.812 7.773 1 98.94 245 ILE B C 1
ATOM 5277 O O . ILE B 1 245 ? 8.602 13.984 8.328 1 98.94 245 ILE B O 1
ATOM 5281 N N . ALA B 1 246 ? 7.234 15.688 8.461 1 98.88 246 ALA B N 1
ATOM 5282 C CA . ALA B 1 246 ? 7.148 15.703 9.914 1 98.88 246 ALA B CA 1
ATOM 5283 C C . ALA B 1 246 ? 5.691 15.695 10.383 1 98.88 246 ALA B C 1
ATOM 5285 O O . ALA B 1 246 ? 4.906 16.562 9.984 1 98.88 246 ALA B O 1
ATOM 5286 N N . LEU B 1 247 ? 5.324 14.695 11.148 1 98.75 247 LEU B N 1
ATOM 5287 C CA . LEU B 1 247 ? 3.945 14.523 11.594 1 98.75 247 LEU B CA 1
ATOM 5288 C C . LEU B 1 247 ? 3.893 14.086 13.055 1 98.75 247 LEU B C 1
ATOM 5290 O O . LEU B 1 247 ? 4.816 13.43 13.547 1 98.75 247 LEU B O 1
ATOM 5294 N N . MET B 1 248 ? 2.795 14.422 13.664 1 98.62 248 MET B N 1
ATOM 5295 C CA . MET B 1 248 ? 2.531 13.805 14.953 1 98.62 248 MET B CA 1
ATOM 5296 C C . MET B 1 248 ? 2.035 12.375 14.789 1 98.62 248 MET B C 1
ATOM 5298 O O . MET B 1 248 ? 2.457 11.477 15.516 1 98.62 248 MET B O 1
ATOM 5302 N N . GLU B 1 249 ? 1.131 12.227 13.844 1 97.94 249 GLU B N 1
ATOM 5303 C CA . GLU B 1 249 ? 0.554 10.906 13.641 1 97.94 249 GLU B CA 1
ATOM 5304 C C . GLU B 1 249 ? 0.555 10.531 12.156 1 97.94 249 GLU B C 1
ATOM 5306 O O . GLU B 1 249 ? 0.151 11.328 11.312 1 97.94 249 GLU B O 1
ATOM 5311 N N . TYR B 1 250 ? 1.017 9.398 11.867 1 98.19 250 TYR B N 1
ATOM 5312 C CA . TYR B 1 250 ? 1.004 8.75 10.562 1 98.19 250 TYR B CA 1
ATOM 5313 C C . TYR B 1 250 ? 0.409 7.352 10.656 1 98.19 250 TYR B C 1
ATOM 5315 O O . TYR B 1 250 ? 1.014 6.449 11.234 1 98.19 250 TYR B O 1
ATOM 5323 N N . LEU B 1 251 ? -0.73 7.195 10.047 1 96.75 251 LEU B N 1
ATOM 5324 C CA . LEU B 1 251 ? -1.434 5.922 10.156 1 96.75 251 LEU B CA 1
ATOM 5325 C C . LEU B 1 251 ? -2.236 5.641 8.891 1 96.75 251 LEU B C 1
ATOM 5327 O O . LEU B 1 251 ? -3.27 6.27 8.648 1 96.75 251 LEU B O 1
ATOM 5331 N N . PRO B 1 252 ? -1.799 4.672 8.016 1 97.5 252 PRO B N 1
ATOM 5332 C CA . PRO B 1 252 ? -2.551 4.324 6.805 1 97.5 252 PRO B CA 1
ATOM 5333 C C . PRO B 1 252 ? -3.834 3.555 7.109 1 97.5 252 PRO B C 1
ATOM 5335 O O . PRO B 1 252 ? -4.098 2.523 6.484 1 97.5 252 PRO B O 1
ATOM 5338 N N . LEU B 1 253 ? -4.633 4.047 8.023 1 96.44 253 LEU B N 1
ATOM 5339 C CA . LEU B 1 253 ? -5.926 3.549 8.484 1 96.44 253 LEU B CA 1
ATOM 5340 C C . LEU B 1 253 ? -6.891 4.699 8.75 1 96.44 253 LEU B C 1
ATOM 5342 O O . LEU B 1 253 ? -6.477 5.855 8.844 1 96.44 253 LEU B O 1
ATOM 5346 N N . SER B 1 254 ? -8.156 4.32 8.781 1 95.62 254 SER B N 1
ATOM 5347 C CA . SER B 1 254 ? -9.062 5.223 9.484 1 95.62 254 SER B CA 1
ATOM 5348 C C . SER B 1 254 ? -8.852 5.148 11 1 95.62 254 SER B C 1
ATOM 5350 O O . SER B 1 254 ? -8.531 4.082 11.531 1 95.62 254 SER B O 1
ATOM 5352 N N . GLN B 1 255 ? -8.914 6.172 11.594 1 90.44 255 GLN B N 1
ATOM 5353 C CA . GLN B 1 255 ? -8.625 6.223 13.023 1 90.44 255 GLN B CA 1
ATOM 5354 C C . GLN B 1 255 ? -9.906 6.348 13.844 1 90.44 255 GLN B C 1
ATOM 5356 O O . GLN B 1 255 ? -10.008 5.781 14.93 1 90.44 255 GLN B O 1
ATOM 5361 N N . PHE B 1 256 ? -10.883 7.094 13.266 1 88.31 256 PHE B N 1
ATOM 5362 C CA . PHE B 1 256 ? -12.031 7.465 14.086 1 88.31 256 PHE B CA 1
ATOM 5363 C C . PHE B 1 256 ? -13.305 6.82 13.555 1 88.31 256 PHE B C 1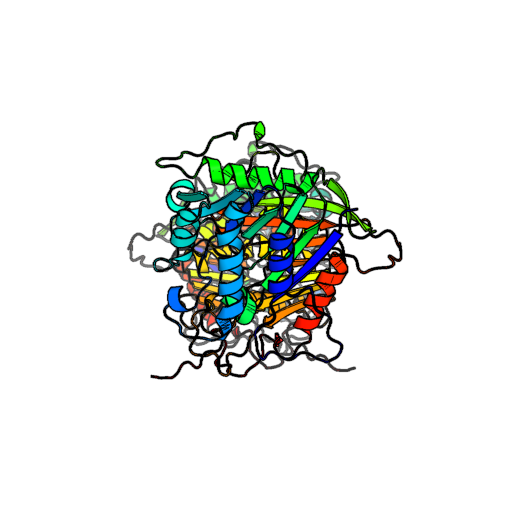
ATOM 5365 O O . PHE B 1 256 ? -14.359 6.914 14.188 1 88.31 256 PHE B O 1
ATOM 5372 N N . SER B 1 257 ? -13.148 6.203 12.438 1 87.69 257 SER B N 1
ATOM 5373 C CA . SER B 1 257 ? -14.305 5.551 11.828 1 87.69 257 SER B CA 1
ATOM 5374 C C . SER B 1 257 ? -14.359 4.07 12.195 1 87.69 257 SER B C 1
ATOM 5376 O O . SER B 1 257 ? -13.328 3.455 12.469 1 87.69 257 SER B O 1
ATOM 5378 N N . ARG B 1 258 ? -15.562 3.623 12.289 1 87.06 258 ARG B N 1
ATOM 5379 C CA . ARG B 1 258 ? -15.82 2.201 12.492 1 87.06 258 ARG B CA 1
ATOM 5380 C C . ARG B 1 258 ? -16.812 1.672 11.461 1 87.06 258 ARG B C 1
ATOM 5382 O O . ARG B 1 258 ? -17.844 2.303 11.195 1 87.06 258 ARG B O 1
ATOM 5389 N N . PRO B 1 259 ? -16.516 0.473 10.805 1 89 259 PRO B N 1
ATOM 5390 C CA . PRO B 1 259 ? -15.32 -0.33 11.039 1 89 259 PRO B CA 1
ATOM 5391 C C . PRO B 1 259 ? -14.055 0.326 10.492 1 89 259 PRO B C 1
ATOM 5393 O O . PRO B 1 259 ? -14.133 1.188 9.609 1 89 259 PRO B O 1
ATOM 5396 N N . LYS B 1 260 ? -12.945 -0.083 11.078 1 90.06 260 LYS B N 1
ATOM 5397 C CA . LYS B 1 260 ? -11.656 0.428 10.609 1 90.06 260 LYS B CA 1
ATOM 5398 C C . LYS B 1 260 ? -11.422 0.081 9.141 1 90.06 260 LYS B C 1
ATOM 5400 O O . LYS B 1 260 ? -11.781 -1.011 8.695 1 90.06 260 LYS B O 1
ATOM 5405 N N . ARG B 1 261 ? -10.867 1.014 8.508 1 94.31 261 ARG B N 1
ATOM 5406 C CA . ARG B 1 261 ? -10.562 0.824 7.094 1 94.31 261 ARG B CA 1
ATOM 5407 C C . ARG B 1 261 ? -9.07 0.995 6.828 1 94.31 261 ARG B C 1
ATOM 5409 O O . ARG B 1 261 ? -8.43 1.888 7.391 1 94.31 261 ARG B O 1
ATOM 5416 N N . TYR B 1 262 ? -8.5 0.064 6.129 1 96.25 262 TYR B N 1
ATOM 5417 C CA . TYR B 1 262 ? -7.156 0.251 5.605 1 96.25 262 TYR B CA 1
ATOM 5418 C C . TYR B 1 262 ? -7.137 1.325 4.523 1 96.25 262 TYR B C 1
ATOM 5420 O O . TYR B 1 262 ? -7.93 1.279 3.58 1 96.25 262 TYR B O 1
ATOM 5428 N N . TRP B 1 263 ? -6.344 2.283 4.68 1 97.94 263 TRP B N 1
ATOM 5429 C CA . TRP B 1 263 ? -6.328 3.469 3.826 1 97.94 263 TRP B CA 1
ATOM 5430 C C . TRP B 1 263 ? -4.898 3.854 3.457 1 97.94 263 TRP B C 1
ATOM 5432 O O . TRP B 1 263 ? -4.332 4.785 4.031 1 97.94 263 TRP B O 1
ATOM 5442 N N . PRO B 1 264 ? -4.301 3.17 2.416 1 98.19 264 PRO B N 1
ATOM 5443 C CA . PRO B 1 264 ? -2.875 3.332 2.123 1 98.19 264 PRO B CA 1
ATOM 5444 C C . PRO B 1 264 ? -2.604 4.449 1.118 1 98.19 264 PRO B C 1
ATOM 5446 O O . PRO B 1 264 ? -1.537 4.48 0.498 1 98.19 264 PRO B O 1
ATOM 5449 N N . VAL B 1 265 ? -3.455 5.43 0.919 1 98.44 265 VAL B N 1
ATOM 5450 C CA . VAL B 1 265 ? -3.391 6.371 -0.191 1 98.44 265 VAL B CA 1
ATOM 5451 C C . VAL B 1 265 ? -2.074 7.145 -0.14 1 98.44 265 VAL B C 1
ATOM 5453 O O . VAL B 1 265 ? -1.322 7.164 -1.117 1 98.44 265 VAL B O 1
ATOM 5456 N N . ILE B 1 266 ? -1.747 7.734 1.005 1 98.81 266 ILE B N 1
ATOM 5457 C CA . ILE B 1 266 ? -0.511 8.5 1.125 1 98.81 266 ILE B CA 1
ATOM 5458 C C . ILE B 1 266 ? 0.679 7.547 1.224 1 98.81 266 ILE B C 1
ATOM 5460 O O . ILE B 1 266 ? 1.737 7.805 0.646 1 98.81 266 ILE B O 1
ATOM 5464 N N . ASP B 1 267 ? 0.5 6.441 1.938 1 98.62 267 ASP B N 1
ATOM 5465 C CA . ASP B 1 267 ? 1.538 5.426 2.088 1 98.62 267 ASP B CA 1
ATOM 5466 C C . ASP B 1 267 ? 2.01 4.918 0.727 1 98.62 267 ASP B C 1
ATOM 5468 O O . ASP B 1 267 ? 3.215 4.82 0.479 1 98.62 267 ASP B O 1
ATOM 5472 N N . ASP B 1 268 ? 1.065 4.609 -0.126 1 98.5 268 ASP B N 1
ATOM 5473 C CA . ASP B 1 268 ? 1.383 4.141 -1.472 1 98.5 268 ASP B CA 1
ATOM 5474 C C . ASP B 1 268 ? 2.123 5.211 -2.268 1 98.5 268 ASP B C 1
ATOM 5476 O O . ASP B 1 268 ? 3.021 4.902 -3.053 1 98.5 268 ASP B O 1
ATOM 5480 N N . ALA B 1 269 ? 1.664 6.434 -2.105 1 98.69 269 ALA B N 1
ATOM 5481 C CA . ALA B 1 269 ? 2.314 7.5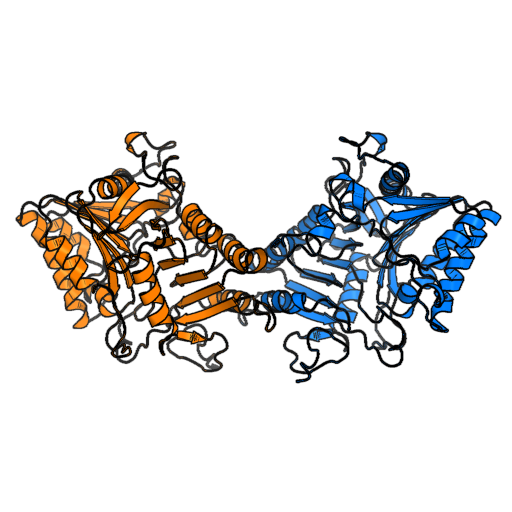23 -2.828 1 98.69 269 ALA B CA 1
ATOM 5482 C C . ALA B 1 269 ? 3.775 7.664 -2.408 1 98.69 269 ALA B C 1
ATOM 5484 O O . ALA B 1 269 ? 4.652 7.879 -3.25 1 98.69 269 ALA B O 1
ATOM 5485 N N . ILE B 1 270 ? 4.035 7.562 -1.128 1 98.31 270 ILE B N 1
ATOM 5486 C CA . ILE B 1 270 ? 5.395 7.656 -0.611 1 98.31 270 ILE B CA 1
ATOM 5487 C C . ILE B 1 270 ? 6.234 6.504 -1.16 1 98.31 270 ILE B C 1
ATOM 5489 O O . ILE B 1 270 ? 7.316 6.727 -1.714 1 98.31 270 ILE B O 1
ATOM 5493 N N . ARG B 1 271 ? 5.719 5.344 -1.059 1 96.62 271 ARG B N 1
ATOM 5494 C CA . ARG B 1 271 ? 6.434 4.176 -1.561 1 96.62 271 ARG B CA 1
ATOM 5495 C C . ARG B 1 271 ? 6.68 4.289 -3.062 1 96.62 271 ARG B C 1
ATOM 5497 O O . ARG B 1 271 ? 7.781 4 -3.539 1 96.62 271 ARG B O 1
ATOM 5504 N N . GLY B 1 272 ? 5.645 4.668 -3.766 1 96.06 272 GLY B N 1
ATOM 5505 C CA . GLY B 1 272 ? 5.781 4.852 -5.199 1 96.06 272 GLY B CA 1
ATOM 5506 C C . GLY B 1 272 ? 6.879 5.832 -5.574 1 96.06 272 GLY B C 1
ATOM 5507 O O . GLY B 1 272 ? 7.621 5.609 -6.535 1 96.06 272 GLY B O 1
ATOM 5508 N N . SER B 1 273 ? 7.023 6.941 -4.812 1 96.19 273 SER B N 1
ATOM 5509 C CA . SER B 1 273 ? 8.039 7.949 -5.109 1 96.19 273 SER B CA 1
ATOM 5510 C C . SER B 1 273 ? 9.445 7.367 -5 1 96.19 273 SER B C 1
ATOM 5512 O O . SER B 1 273 ? 10.336 7.738 -5.766 1 96.19 273 SER B O 1
ATOM 5514 N N . VAL B 1 274 ? 9.594 6.48 -4.117 1 94.25 274 VAL B N 1
ATOM 5515 C CA . VAL B 1 274 ? 10.906 5.879 -3.867 1 94.25 274 VAL B CA 1
ATOM 5516 C C . VAL B 1 274 ? 11.227 4.867 -4.965 1 94.25 274 VAL B C 1
ATOM 5518 O O . VAL B 1 274 ? 12.297 4.93 -5.578 1 94.25 274 VAL B O 1
ATOM 5521 N N . PHE B 1 275 ? 10.344 4.043 -5.32 1 91.56 275 PHE B N 1
ATOM 5522 C CA . PHE B 1 275 ? 10.656 2.885 -6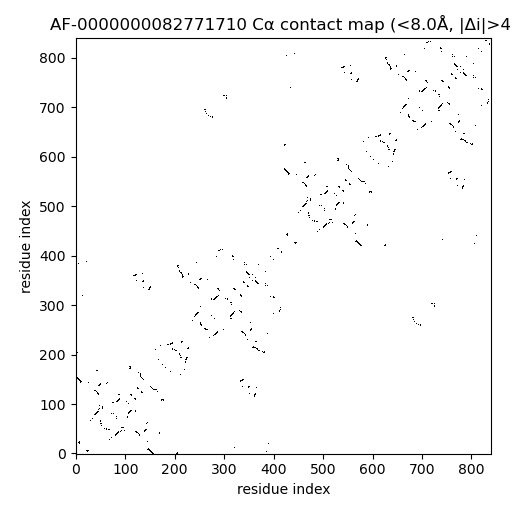.148 1 91.56 275 PHE B CA 1
ATOM 5523 C C . PHE B 1 275 ? 10.492 3.213 -7.629 1 91.56 275 PHE B C 1
ATOM 5525 O O . PHE B 1 275 ? 11.141 2.605 -8.484 1 91.56 275 PHE B O 1
ATOM 5532 N N . GLU B 1 276 ? 9.656 4.148 -7.91 1 91.44 276 GLU B N 1
ATOM 5533 C CA . GLU B 1 276 ? 9.453 4.512 -9.312 1 91.44 276 GLU B CA 1
ATOM 5534 C C . GLU B 1 276 ? 10.422 5.598 -9.75 1 91.44 276 GLU B C 1
ATOM 5536 O O . GLU B 1 276 ? 10.859 5.617 -10.906 1 91.44 276 GLU B O 1
ATOM 5541 N N . ARG B 1 277 ? 10.75 6.504 -8.742 1 92 277 ARG B N 1
ATOM 5542 C CA . ARG B 1 277 ? 11.461 7.707 -9.164 1 92 277 ARG B CA 1
ATOM 5543 C C . ARG B 1 277 ? 12.75 7.895 -8.375 1 92 277 ARG B C 1
ATOM 5545 O O . ARG B 1 277 ? 13.469 8.875 -8.57 1 92 277 ARG B O 1
ATOM 5552 N N . ASN B 1 278 ? 13.047 7.008 -7.465 1 91.31 278 ASN B N 1
ATOM 5553 C CA . ASN B 1 278 ? 14.273 7.043 -6.672 1 91.31 278 ASN B CA 1
ATOM 5554 C C . ASN B 1 278 ? 14.359 8.312 -5.832 1 91.31 278 ASN B C 1
ATOM 5556 O O . ASN B 1 278 ? 15.438 8.898 -5.695 1 91.31 278 ASN B O 1
ATOM 5560 N N . VAL B 1 279 ? 13.227 8.875 -5.379 1 95.06 279 VAL B N 1
ATOM 5561 C CA . VAL B 1 279 ? 13.188 10.031 -4.488 1 95.06 279 VAL B CA 1
ATOM 5562 C C . VAL B 1 279 ? 13.586 9.609 -3.076 1 95.06 279 VAL B C 1
ATOM 5564 O O . VAL B 1 279 ? 13.164 8.555 -2.598 1 95.06 279 VAL B O 1
ATOM 5567 N N . SER B 1 280 ? 14.469 10.375 -2.434 1 96.12 280 SER B N 1
ATOM 5568 C CA . SER B 1 280 ? 14.812 10.125 -1.039 1 96.12 280 SER B CA 1
ATOM 5569 C C . SER B 1 280 ? 13.711 10.609 -0.099 1 96.12 280 SER B C 1
ATOM 5571 O O . SER B 1 280 ? 13.266 11.75 -0.199 1 96.12 280 SER B O 1
ATOM 5573 N N . VAL B 1 281 ? 13.289 9.766 0.8 1 97.44 281 VAL B N 1
ATOM 5574 C CA . VAL B 1 281 ? 12.211 10.141 1.703 1 97.44 281 VAL B CA 1
ATOM 5575 C C . VAL B 1 281 ? 12.68 10.039 3.15 1 97.44 281 VAL B C 1
ATOM 5577 O O . VAL B 1 281 ? 13.289 9.039 3.541 1 97.44 281 VAL B O 1
ATOM 5580 N N . ARG B 1 282 ? 12.477 11.062 3.928 1 97.94 282 ARG B N 1
ATOM 5581 C CA . ARG B 1 282 ? 12.656 11.055 5.375 1 97.94 282 ARG B CA 1
ATOM 5582 C C . ARG B 1 282 ? 11.344 11.359 6.09 1 97.94 282 ARG B C 1
ATOM 5584 O O . ARG B 1 282 ? 10.727 12.398 5.852 1 97.94 282 ARG B O 1
ATOM 5591 N N . LEU B 1 283 ? 10.906 10.445 6.863 1 98.44 283 LEU B N 1
ATOM 5592 C CA . LEU B 1 283 ? 9.688 10.602 7.648 1 98.44 283 LEU B CA 1
ATOM 5593 C C . LEU B 1 283 ? 10.008 10.719 9.133 1 98.44 283 LEU B C 1
ATOM 5595 O O . LEU B 1 283 ? 10.586 9.797 9.719 1 98.44 283 LEU B O 1
ATOM 5599 N N . LEU B 1 284 ? 9.742 11.812 9.75 1 98.62 284 LEU B N 1
ATOM 5600 C CA . LEU B 1 284 ? 9.93 12.078 11.172 1 98.62 284 LEU B CA 1
ATOM 5601 C C . LEU B 1 284 ? 8.586 12.086 11.898 1 98.62 284 LEU B C 1
ATOM 5603 O O . LEU B 1 284 ? 7.797 13.016 11.742 1 98.62 284 LEU B O 1
ATOM 5607 N N . VAL B 1 285 ? 8.344 11.055 12.688 1 98.5 285 VAL B N 1
ATOM 5608 C CA . VAL B 1 285 ? 7.051 10.922 13.359 1 98.5 285 VAL B CA 1
ATOM 5609 C C . VAL B 1 285 ? 7.23 11.078 14.867 1 98.5 285 VAL B C 1
ATOM 5611 O O . VAL B 1 285 ? 8.219 10.609 15.43 1 98.5 285 VAL B O 1
ATOM 5614 N N . SER B 1 286 ? 6.258 11.68 15.469 1 98.06 286 SER B N 1
ATOM 5615 C CA . SER B 1 286 ? 6.332 11.969 16.906 1 98.06 286 SER B CA 1
ATOM 5616 C C . SER B 1 286 ? 5.953 10.75 17.734 1 98.06 286 SER B C 1
ATOM 5618 O O . SER B 1 286 ? 5.109 9.945 17.312 1 98.06 286 SER B O 1
ATOM 5620 N N . CYS B 1 287 ? 6.594 10.625 18.875 1 96.88 287 CYS B N 1
ATOM 5621 C CA . CYS B 1 287 ? 6.152 9.695 19.906 1 96.88 287 CYS B CA 1
ATOM 5622 C C . CYS B 1 287 ? 6.23 10.336 21.297 1 96.88 287 CYS B C 1
ATOM 5624 O O . CYS B 1 287 ? 7.305 10.75 21.734 1 96.88 287 CYS B O 1
ATOM 5626 N N . GLY B 1 288 ? 5.145 10.547 21.906 1 96.5 288 GLY B N 1
ATOM 5627 C CA . GLY B 1 288 ? 5.023 10.906 23.312 1 96.5 288 GLY B CA 1
ATOM 5628 C C . GLY B 1 288 ? 4.359 9.828 24.156 1 96.5 288 GLY B C 1
ATOM 5629 O O . GLY B 1 288 ? 4.109 8.719 23.672 1 96.5 288 GLY B O 1
ATOM 5630 N N . ARG B 1 289 ? 4.074 10.086 25.344 1 95.06 289 ARG B N 1
ATOM 5631 C CA . ARG B 1 289 ? 3.52 9.117 26.281 1 95.06 289 ARG B CA 1
ATOM 5632 C C . ARG B 1 289 ? 2.102 8.727 25.891 1 95.06 289 ARG B C 1
ATOM 5634 O O . ARG B 1 289 ? 1.644 7.625 26.203 1 95.06 289 ARG B O 1
ATOM 5641 N N . ASN B 1 290 ? 1.485 9.586 25.141 1 95 290 ASN B N 1
ATOM 5642 C CA . ASN B 1 290 ? 0.085 9.344 24.812 1 95 290 ASN B CA 1
ATOM 5643 C C . ASN B 1 290 ? -0.088 9 23.328 1 95 290 ASN B C 1
ATOM 5645 O O . ASN B 1 290 ? -1.211 8.961 22.828 1 95 290 ASN B O 1
ATOM 5649 N N . SER B 1 291 ? 1.023 8.812 22.625 1 95.69 291 SER B N 1
ATOM 5650 C CA . SER B 1 291 ? 0.94 8.492 21.203 1 95.69 291 SER B CA 1
ATOM 5651 C C . SER B 1 291 ? 0.295 7.125 20.984 1 95.69 291 SER B C 1
ATOM 5653 O O . SER B 1 291 ? 0.394 6.242 21.828 1 95.69 291 SER B O 1
ATOM 5655 N N . ASP B 1 292 ? -0.401 6.941 19.891 1 92.25 292 ASP B N 1
ATOM 5656 C CA . ASP B 1 292 ? -1.039 5.684 19.516 1 92.25 292 ASP B CA 1
ATOM 5657 C C . ASP B 1 292 ? -0.002 4.641 19.109 1 92.25 292 ASP B C 1
ATOM 5659 O O . ASP B 1 292 ? 0.625 4.762 18.047 1 92.25 292 ASP B O 1
ATOM 5663 N N . PRO B 1 293 ? 0.16 3.615 19.875 1 90.56 293 PRO B N 1
ATOM 5664 C CA . PRO B 1 293 ? 1.195 2.627 19.562 1 90.56 293 PRO B CA 1
ATOM 5665 C C . PRO B 1 293 ? 0.917 1.864 18.281 1 90.56 293 PRO B C 1
ATOM 5667 O O . PRO B 1 293 ? 1.82 1.23 17.719 1 90.56 293 PRO B O 1
ATOM 5670 N N . THR B 1 294 ? -0.305 1.941 17.75 1 88.94 294 THR B N 1
ATOM 5671 C CA . THR B 1 294 ? -0.663 1.233 16.516 1 88.94 294 THR B CA 1
ATOM 5672 C C . THR B 1 294 ? 0.096 1.802 15.328 1 88.94 294 THR B C 1
ATOM 5674 O O . THR B 1 294 ? 0.15 1.178 14.266 1 88.94 294 THR B O 1
ATOM 5677 N N . MET B 1 295 ? 0.746 2.922 15.523 1 94.06 295 MET B N 1
ATOM 5678 C CA . MET B 1 295 ? 1.519 3.533 14.445 1 94.06 295 MET B CA 1
ATOM 5679 C C . MET B 1 295 ? 2.797 2.746 14.18 1 94.06 295 MET B C 1
ATOM 5681 O O . MET B 1 295 ? 3.285 2.715 13.047 1 94.06 295 MET B O 1
ATOM 5685 N N . LEU B 1 296 ? 3.291 2.141 15.219 1 92.5 296 LEU B N 1
ATOM 5686 C CA . LEU B 1 296 ? 4.652 1.615 15.195 1 92.5 296 LEU B CA 1
ATOM 5687 C C . LEU B 1 296 ? 4.809 0.56 14.102 1 92.5 296 LEU B C 1
ATOM 5689 O O . LEU B 1 296 ? 5.738 0.625 13.297 1 92.5 296 LEU B O 1
ATOM 5693 N N . PRO B 1 297 ? 3.91 -0.429 13.977 1 91.81 297 PRO B N 1
ATOM 5694 C CA . PRO B 1 297 ? 4.09 -1.432 12.922 1 91.81 297 PRO B CA 1
ATOM 5695 C C . PRO B 1 297 ? 4.109 -0.822 11.523 1 91.81 297 PRO B C 1
ATOM 5697 O O . PRO B 1 297 ? 4.859 -1.282 10.656 1 91.81 297 PRO B O 1
ATOM 5700 N N . PHE B 1 298 ? 3.332 0.158 11.281 1 94.88 298 PHE B N 1
ATOM 5701 C CA . PHE B 1 298 ? 3.287 0.791 9.969 1 94.88 298 PHE B CA 1
ATOM 5702 C C . PHE B 1 298 ? 4.57 1.566 9.695 1 94.88 298 PHE B C 1
ATOM 5704 O O . PHE B 1 298 ? 5.051 1.601 8.562 1 94.88 298 PHE B O 1
ATOM 5711 N N . LEU B 1 299 ? 5.066 2.215 10.711 1 96.12 299 LEU B N 1
ATOM 5712 C CA . LEU B 1 299 ? 6.34 2.914 10.562 1 96.12 299 LEU B CA 1
ATOM 5713 C C . LEU B 1 299 ? 7.473 1.929 10.305 1 96.12 299 LEU B C 1
ATOM 5715 O O . LEU B 1 299 ? 8.344 2.18 9.469 1 96.12 299 LEU B O 1
ATOM 5719 N N . GLN B 1 300 ? 7.441 0.847 11.016 1 93.19 300 GLN B N 1
ATOM 5720 C CA . GLN B 1 300 ? 8.43 -0.204 10.797 1 93.19 300 GLN B CA 1
ATOM 5721 C C . GLN B 1 300 ? 8.312 -0.784 9.391 1 93.19 300 GLN B C 1
ATOM 5723 O O . GLN B 1 300 ? 9.32 -1.13 8.766 1 93.19 300 GLN B O 1
ATOM 5728 N N . SER B 1 301 ? 7.129 -0.958 8.953 1 95.06 301 SER B N 1
ATOM 5729 C CA . SER B 1 301 ? 6.871 -1.453 7.602 1 95.06 301 SER B CA 1
ATOM 5730 C C . SER B 1 301 ? 7.52 -0.558 6.551 1 95.06 301 SER B C 1
ATOM 5732 O O . SER B 1 301 ? 8.109 -1.05 5.586 1 95.06 301 SER B O 1
ATOM 5734 N N . LEU B 1 302 ? 7.402 0.749 6.742 1 95.5 302 LEU B N 1
ATOM 5735 C CA . LEU B 1 302 ? 8.055 1.69 5.836 1 95.5 302 LEU B CA 1
ATOM 5736 C C . LEU B 1 302 ? 9.57 1.588 5.941 1 95.5 302 LEU B C 1
ATOM 5738 O O . LEU B 1 302 ? 10.266 1.546 4.926 1 95.5 302 LEU B O 1
ATOM 5742 N N . ALA B 1 303 ? 10.023 1.532 7.121 1 92.94 303 ALA B N 1
ATOM 5743 C CA . ALA B 1 303 ? 11.461 1.537 7.371 1 92.94 303 ALA B CA 1
ATOM 5744 C C . ALA B 1 303 ? 12.117 0.275 6.82 1 92.94 303 ALA B C 1
ATOM 5746 O O . ALA B 1 303 ? 13.312 0.272 6.52 1 92.94 303 ALA B O 1
ATOM 5747 N N . ALA B 1 304 ? 11.367 -0.726 6.66 1 91.56 304 ALA B N 1
ATOM 5748 C CA . ALA B 1 304 ? 11.898 -2.01 6.211 1 91.56 304 ALA B CA 1
ATOM 5749 C C . ALA B 1 304 ? 12.242 -1.97 4.723 1 91.56 304 ALA B C 1
ATOM 5751 O O . ALA B 1 304 ? 12.961 -2.836 4.223 1 91.56 304 ALA B O 1
ATOM 5752 N N . LEU B 1 305 ? 11.68 -1.017 3.986 1 91.69 305 LEU B N 1
ATOM 5753 C CA . LEU B 1 305 ? 11.891 -0.924 2.545 1 91.69 305 LEU B CA 1
ATOM 5754 C C . LEU B 1 305 ? 13.273 -0.366 2.23 1 91.69 305 LEU B C 1
ATOM 5756 O O . LEU B 1 305 ? 13.398 0.647 1.538 1 91.69 305 LEU B O 1
ATOM 5760 N N . GLN B 1 306 ? 14.297 -0.711 2.934 1 78.5 306 GLN B N 1
ATOM 5761 C CA . GLN B 1 306 ? 15.68 -0.314 2.695 1 78.5 306 GLN B CA 1
ATOM 5762 C C . GLN B 1 306 ? 16.469 -1.444 2.045 1 78.5 306 GLN B C 1
ATOM 5764 O O . GLN B 1 306 ? 16.297 -2.613 2.393 1 78.5 306 GLN B O 1
ATOM 5769 N N . TYR B 1 307 ? 16.844 -1.153 0.811 1 62.44 307 TYR B N 1
ATOM 5770 C CA . TYR B 1 307 ? 17.703 -2.146 0.176 1 62.44 307 TYR B CA 1
ATOM 5771 C C . TYR B 1 307 ? 19.156 -1.669 0.131 1 62.44 307 TYR B C 1
ATOM 5773 O O . TYR B 1 307 ? 19.422 -0.555 -0.317 1 62.44 307 TYR B O 1
ATOM 5781 N N . PRO B 1 308 ? 20.078 -2.244 0.973 1 55.53 308 PRO B N 1
ATOM 5782 C CA . PRO B 1 308 ? 21.469 -1.758 1.031 1 55.53 308 PRO B CA 1
ATOM 5783 C C . PRO B 1 308 ? 21.984 -1.288 -0.327 1 55.53 308 PRO B C 1
ATOM 5785 O O . PRO B 1 308 ? 22.578 -0.214 -0.426 1 55.53 308 PRO B O 1
ATOM 5788 N N . ASP B 1 309 ? 21.969 -2.092 -1.294 1 56.5 309 ASP B N 1
ATOM 5789 C CA . ASP B 1 309 ? 22.688 -1.75 -2.521 1 56.5 309 ASP B CA 1
ATOM 5790 C C . ASP B 1 309 ? 21.797 -0.931 -3.459 1 56.5 309 ASP B C 1
ATOM 5792 O O . ASP B 1 309 ? 22.172 -0.67 -4.605 1 56.5 309 ASP B O 1
ATOM 5796 N N . SER B 1 310 ? 20.656 -0.595 -2.818 1 60.97 310 SER B N 1
ATOM 5797 C CA . SER B 1 310 ? 19.797 0.124 -3.756 1 60.97 310 SER B CA 1
ATOM 5798 C C . SER B 1 310 ? 19.797 1.621 -3.463 1 60.97 310 SER B C 1
ATOM 5800 O O . SER B 1 310 ? 20.219 2.051 -2.387 1 60.97 310 SER B O 1
ATOM 5802 N N . ASN B 1 311 ? 19.672 2.42 -4.453 1 65 311 ASN B N 1
ATOM 5803 C CA . ASN B 1 311 ? 19.516 3.867 -4.426 1 65 311 ASN B CA 1
ATOM 5804 C C . ASN B 1 311 ? 18.234 4.266 -3.688 1 65 311 ASN B C 1
ATOM 5806 O O . ASN B 1 311 ? 17.844 5.434 -3.707 1 65 311 ASN B O 1
ATOM 5810 N N . VAL B 1 312 ? 17.688 3.152 -2.998 1 69.88 312 VAL B N 1
ATOM 5811 C CA . VAL B 1 312 ? 16.422 3.432 -2.307 1 69.88 312 VAL B CA 1
ATOM 5812 C C . VAL B 1 312 ? 16.719 4.062 -0.947 1 69.88 312 VAL B C 1
ATOM 5814 O O . VAL B 1 312 ? 17.438 3.484 -0.124 1 69.88 312 VAL B O 1
ATOM 5817 N N . HIS B 1 313 ? 16.203 5.242 -0.794 1 86.19 313 HIS B N 1
ATOM 5818 C CA . HIS B 1 313 ? 16.438 5.938 0.467 1 86.19 313 HIS B CA 1
ATOM 5819 C C . HIS B 1 313 ? 15.117 6.344 1.124 1 86.19 313 HIS B C 1
ATOM 5821 O O . HIS B 1 313 ? 14.547 7.383 0.787 1 86.19 313 HIS B O 1
ATOM 5827 N N . LEU B 1 314 ? 14.547 5.449 1.968 1 93.94 314 LEU B N 1
ATOM 5828 C CA . LEU B 1 314 ? 13.406 5.758 2.822 1 93.94 314 LEU B CA 1
ATOM 5829 C C . LEU B 1 314 ? 13.758 5.547 4.293 1 93.94 314 LEU B C 1
ATOM 5831 O O . LEU B 1 314 ? 13.984 4.414 4.723 1 93.94 314 LEU B O 1
ATOM 5835 N N . GLU B 1 315 ? 13.852 6.594 5.02 1 94.94 315 GLU B N 1
ATOM 5836 C CA . GLU B 1 315 ? 14.219 6.535 6.43 1 94.94 315 GLU B CA 1
ATOM 5837 C C . GLU B 1 315 ? 13.094 7.059 7.316 1 94.94 315 GLU B C 1
ATOM 5839 O O . GLU B 1 315 ? 12.414 8.023 6.961 1 94.94 315 GLU B O 1
ATOM 5844 N N . VAL B 1 316 ? 12.906 6.359 8.398 1 96.75 316 VAL B N 1
ATOM 5845 C CA . VAL B 1 316 ? 11.938 6.773 9.406 1 96.75 316 VAL B CA 1
ATOM 5846 C C . VAL B 1 316 ? 12.633 6.969 10.75 1 96.75 316 VAL B C 1
ATOM 5848 O O . VAL B 1 316 ? 13.398 6.109 11.188 1 96.75 316 VAL B O 1
ATOM 5851 N N . LYS B 1 317 ? 12.453 8.078 11.344 1 97 317 LYS B N 1
ATOM 5852 C CA . LYS B 1 317 ? 12.898 8.312 12.719 1 97 317 LYS B CA 1
ATOM 5853 C C . LYS B 1 317 ? 11.727 8.742 13.602 1 97 317 LYS B C 1
ATOM 5855 O O . LYS B 1 317 ? 10.695 9.195 13.102 1 97 317 LYS B O 1
ATOM 5860 N N . ILE B 1 318 ? 11.898 8.555 14.883 1 97.38 318 ILE B N 1
ATOM 5861 C CA . ILE B 1 318 ? 10.922 8.953 15.891 1 97.38 318 ILE B CA 1
ATOM 5862 C C . ILE B 1 318 ? 11.43 10.172 16.656 1 97.38 318 ILE B C 1
ATOM 5864 O O . ILE B 1 318 ? 12.57 10.188 17.125 1 97.38 318 ILE B O 1
ATOM 5868 N N . TYR B 1 319 ? 10.625 11.148 16.703 1 98.06 319 TYR B N 1
ATOM 5869 C CA . TYR B 1 319 ? 10.969 12.352 17.469 1 98.06 319 TYR B CA 1
ATOM 5870 C C . TYR B 1 319 ? 10.359 12.305 18.859 1 98.06 319 TYR B C 1
ATOM 5872 O O . TYR B 1 319 ? 9.141 12.211 19.016 1 98.06 319 TYR B O 1
ATOM 5880 N N . ILE B 1 320 ? 11.133 12.414 19.859 1 97.31 320 ILE B N 1
ATOM 5881 C CA . ILE B 1 320 ? 10.68 12.312 21.25 1 97.31 320 ILE B CA 1
ATOM 5882 C C . ILE B 1 320 ? 11.023 13.602 22 1 97.31 320 ILE B C 1
ATOM 5884 O O . ILE B 1 320 ? 12.188 13.977 22.094 1 97.31 320 ILE B O 1
ATOM 5888 N N . VAL B 1 321 ? 10.016 14.258 22.422 1 98.25 321 VAL B N 1
ATOM 5889 C CA . VAL B 1 321 ? 10.203 15.398 23.312 1 98.25 321 VAL B CA 1
ATOM 5890 C C . VAL B 1 321 ? 10.359 14.898 24.75 1 98.25 321 VAL B C 1
ATOM 5892 O O . VAL B 1 321 ? 9.445 14.305 25.312 1 98.25 321 VAL B O 1
ATOM 5895 N N . PRO B 1 322 ? 11.484 15.18 25.344 1 97.19 322 PRO B N 1
ATOM 5896 C CA . PRO B 1 322 ? 11.672 14.688 26.719 1 97.19 322 PRO B CA 1
ATOM 5897 C C . PRO B 1 322 ? 10.688 15.305 27.703 1 97.19 322 PRO B C 1
ATOM 5899 O O . PRO B 1 322 ? 10.422 16.5 27.641 1 97.19 322 PRO B O 1
ATOM 5902 N N . VAL B 1 323 ? 10.227 14.539 28.578 1 96.56 323 VAL B N 1
ATOM 5903 C CA . VAL B 1 323 ? 9.258 15.008 29.562 1 96.56 323 VAL B CA 1
ATOM 5904 C C . VAL B 1 323 ? 9.961 15.797 30.656 1 96.56 323 VAL B C 1
ATOM 5906 O O . VAL B 1 323 ? 9.508 16.875 31.047 1 96.56 323 VAL B O 1
ATOM 5909 N N . GLY B 1 324 ? 11.055 15.195 31.172 1 94.38 324 GLY B N 1
ATOM 5910 C CA . GLY B 1 324 ? 11.82 15.859 32.219 1 94.38 324 GLY B CA 1
ATOM 5911 C C . GLY B 1 324 ? 10.969 16.234 33.406 1 94.38 324 GLY B C 1
ATOM 5912 O O . GLY B 1 324 ? 10.25 15.406 33.969 1 94.38 324 GLY B O 1
ATOM 5913 N N . ASN B 1 325 ? 10.961 17.547 33.781 1 92.94 325 ASN B N 1
ATOM 5914 C CA . ASN B 1 325 ? 10.258 18.031 34.969 1 92.94 325 ASN B CA 1
ATOM 5915 C C . ASN B 1 325 ? 8.844 18.5 34.625 1 92.94 325 ASN B C 1
ATOM 5917 O O . ASN B 1 325 ? 8.195 19.172 35.406 1 92.94 325 ASN B O 1
ATOM 5921 N N . HIS B 1 326 ? 8.398 18.125 33.469 1 95.31 326 HIS B N 1
ATOM 5922 C CA . HIS B 1 326 ? 7.094 18.594 33 1 95.31 326 HIS B CA 1
ATOM 5923 C C . HIS B 1 326 ? 6.066 17.469 33.031 1 95.31 326 HIS B C 1
ATOM 5925 O O . HIS B 1 326 ? 5.117 17.469 32.25 1 95.31 326 HIS B O 1
ATOM 5931 N N . SER B 1 327 ? 6.211 16.484 33.875 1 93.44 327 SER B N 1
ATOM 5932 C CA . SER B 1 327 ? 5.406 15.273 33.875 1 93.44 327 SER B CA 1
ATOM 5933 C C . SER B 1 327 ? 3.986 15.555 34.375 1 93.44 327 SER B C 1
ATOM 5935 O O . SER B 1 327 ? 3.078 14.75 34.125 1 93.44 327 SER B O 1
ATOM 5937 N N . ASP B 1 328 ? 3.725 16.688 34.969 1 94.38 328 ASP B N 1
ATOM 5938 C CA . ASP B 1 328 ? 2.418 16.984 35.531 1 94.38 328 ASP B CA 1
ATOM 5939 C C . ASP B 1 328 ? 1.507 17.672 34.531 1 94.38 328 ASP B C 1
ATOM 5941 O O . ASP B 1 328 ? 0.348 17.953 34.812 1 94.38 328 ASP B O 1
ATOM 5945 N N . ILE B 1 329 ? 1.929 17.953 33.375 1 96.25 329 ILE B N 1
ATOM 5946 C CA . ILE B 1 329 ? 1.138 18.594 32.344 1 96.25 329 ILE B CA 1
ATOM 5947 C C . ILE B 1 329 ? 0.634 17.547 31.344 1 96.25 329 ILE B C 1
ATOM 5949 O O . ILE B 1 329 ? 1.421 16.953 30.594 1 96.25 329 ILE B O 1
ATOM 5953 N N . PRO B 1 330 ? -0.655 17.312 31.281 1 93.75 330 PRO B N 1
ATOM 5954 C CA . PRO B 1 330 ? -1.186 16.266 30.406 1 93.75 330 PRO B CA 1
ATOM 5955 C C . PRO B 1 330 ? -1.109 16.641 28.938 1 93.75 330 PRO B C 1
ATOM 5957 O O . PRO B 1 330 ? -1.255 17.812 28.578 1 93.75 330 PRO B O 1
ATOM 5960 N N . TYR B 1 331 ? -0.913 15.641 28.094 1 92.38 331 TYR B N 1
ATOM 5961 C CA . TYR B 1 331 ? -0.955 15.773 26.641 1 92.38 331 TYR B CA 1
ATOM 5962 C C . TYR B 1 331 ? -0.002 16.859 26.172 1 92.38 331 TYR B C 1
ATOM 5964 O O . TYR B 1 331 ? -0.369 17.703 25.344 1 92.38 331 TYR B O 1
ATOM 5972 N N . ALA B 1 332 ? 1.08 16.938 26.875 1 95.38 332 ALA B N 1
ATOM 5973 C CA . ALA B 1 332 ? 2.195 17.797 26.516 1 95.38 332 ALA B CA 1
ATOM 5974 C C . ALA B 1 332 ? 3.389 16.984 26.016 1 95.38 332 ALA B C 1
ATOM 5976 O O . ALA B 1 332 ? 3.295 15.773 25.859 1 95.38 332 ALA B O 1
ATOM 5977 N N . ARG B 1 333 ? 4.398 17.578 25.625 1 97.69 333 ARG B N 1
ATOM 5978 C CA . ARG B 1 333 ? 5.691 16.984 25.297 1 97.69 333 ARG B CA 1
ATOM 5979 C C . ARG B 1 333 ? 5.59 16.094 24.078 1 97.69 333 ARG B C 1
ATOM 5981 O O . ARG B 1 333 ? 5.953 14.922 24.125 1 97.69 333 ARG B O 1
ATOM 5988 N N . VAL B 1 334 ? 5.141 16.531 23.062 1 98.12 334 VAL B N 1
ATOM 5989 C CA . VAL B 1 334 ? 5 15.828 21.797 1 98.12 334 VAL B CA 1
ATOM 5990 C C . VAL B 1 334 ? 5.32 16.766 20.641 1 98.12 334 VAL B C 1
ATOM 5992 O O . VAL B 1 334 ? 5.203 17.984 20.766 1 98.12 334 VAL B O 1
ATOM 5995 N N . ASN B 1 335 ? 5.859 16.234 19.625 1 98.56 335 ASN B N 1
ATOM 5996 C CA . ASN B 1 335 ? 5.973 16.953 18.375 1 98.56 335 ASN B CA 1
ATOM 5997 C C . ASN B 1 335 ? 4.652 16.953 17.609 1 98.56 335 ASN B C 1
ATOM 5999 O O . ASN B 1 335 ? 4.219 15.914 17.109 1 98.56 335 ASN B O 1
ATOM 6003 N N . HIS B 1 336 ? 4.031 18.078 17.5 1 98.69 336 HIS B N 1
ATOM 6004 C CA . HIS B 1 336 ? 2.711 18.219 16.906 1 98.69 336 HIS B CA 1
ATOM 6005 C C . HIS B 1 336 ? 2.803 18.875 15.523 1 98.69 336 HIS B C 1
ATOM 6007 O O . HIS B 1 336 ? 1.818 19.438 15.031 1 98.69 336 HIS B O 1
ATOM 6013 N N . ASN B 1 337 ? 3.955 18.812 14.883 1 98.62 337 ASN B N 1
ATOM 6014 C CA . ASN B 1 337 ? 4.156 19.359 13.555 1 98.62 337 ASN B CA 1
ATOM 6015 C C . ASN B 1 337 ? 3.314 18.641 12.508 1 98.62 337 ASN B C 1
ATOM 6017 O O . ASN B 1 337 ? 3.002 17.453 12.672 1 98.62 337 ASN B O 1
ATOM 6021 N N . LYS B 1 338 ? 2.924 19.359 11.461 1 98.69 338 LYS B N 1
ATOM 6022 C CA . LYS B 1 338 ? 2.281 18.844 10.258 1 98.69 338 LYS B CA 1
ATOM 6023 C C . LYS B 1 338 ? 2.805 19.547 9.008 1 98.69 338 LYS B C 1
ATOM 6025 O O . LYS B 1 338 ? 2.188 20.5 8.516 1 98.69 338 LYS B O 1
ATOM 6030 N N . TYR B 1 339 ? 3.885 19.031 8.477 1 98.88 339 TYR B N 1
ATOM 6031 C CA . TYR B 1 339 ? 4.379 19.688 7.27 1 98.88 339 TYR B CA 1
ATOM 6032 C C . TYR B 1 339 ? 5.199 18.719 6.422 1 98.88 339 TYR B C 1
ATOM 6034 O O . TYR B 1 339 ? 5.551 17.625 6.875 1 98.88 339 TYR B O 1
ATOM 6042 N N . MET B 1 340 ? 5.379 19.094 5.234 1 98.94 340 MET B N 1
ATOM 6043 C CA . MET B 1 340 ? 6.207 18.422 4.242 1 98.94 340 MET B CA 1
ATOM 6044 C C . MET B 1 340 ? 7.02 19.422 3.43 1 98.94 340 MET B C 1
ATOM 6046 O O . MET B 1 340 ? 6.527 20.484 3.086 1 98.94 340 MET B O 1
ATOM 6050 N N . VAL B 1 341 ? 8.258 19.109 3.182 1 98.75 341 VAL B N 1
ATOM 6051 C CA . VAL B 1 341 ? 9.086 19.906 2.285 1 98.75 341 VAL B CA 1
ATOM 6052 C C . VAL B 1 341 ? 9.758 19 1.252 1 98.75 341 VAL B C 1
ATOM 6054 O O . VAL B 1 341 ? 10.258 17.922 1.591 1 98.75 341 VAL B O 1
ATOM 6057 N N . THR B 1 342 ? 9.617 19.297 0.027 1 98.5 342 THR B N 1
ATOM 6058 C CA . THR B 1 342 ? 10.289 18.625 -1.074 1 98.5 342 THR B CA 1
ATOM 6059 C C . THR B 1 342 ? 11.25 19.578 -1.783 1 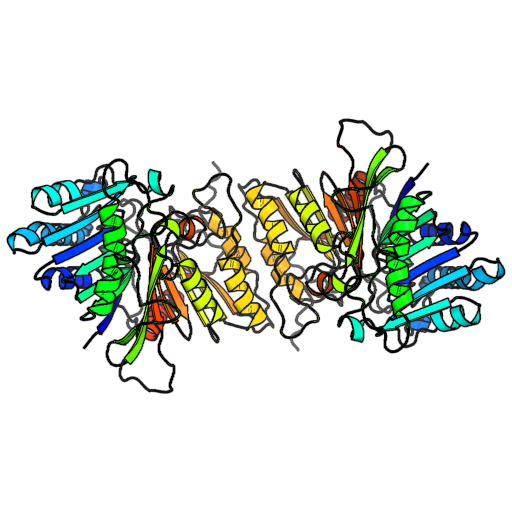98.5 342 THR B C 1
ATOM 6061 O O . THR B 1 342 ? 11.438 20.719 -1.356 1 98.5 342 THR B O 1
ATOM 6064 N N . ASP B 1 343 ? 11.93 19.109 -2.83 1 96.69 343 ASP B N 1
ATOM 6065 C CA . ASP B 1 343 ? 12.805 19.969 -3.631 1 96.69 343 ASP B CA 1
ATOM 6066 C C . ASP B 1 343 ? 12 20.984 -4.426 1 96.69 343 ASP B C 1
ATOM 6068 O O . ASP B 1 343 ? 12.555 21.953 -4.945 1 96.69 343 ASP B O 1
ATOM 6072 N N . LYS B 1 344 ? 10.625 20.859 -4.344 1 95.88 344 LYS B N 1
ATOM 6073 C CA . LYS B 1 344 ? 9.789 21.719 -5.172 1 95.88 344 LYS B CA 1
ATOM 6074 C C . LYS B 1 344 ? 8.797 22.516 -4.32 1 95.88 344 LYS B C 1
ATOM 6076 O O . LYS B 1 344 ? 8.383 23.609 -4.699 1 95.88 344 LYS B O 1
ATOM 6081 N N . VAL B 1 345 ? 8.414 21.875 -3.203 1 97.31 345 VAL B N 1
ATOM 6082 C CA . VAL B 1 345 ? 7.219 22.375 -2.539 1 97.31 345 VAL B CA 1
ATOM 6083 C C . VAL B 1 345 ? 7.445 22.422 -1.028 1 97.31 345 VAL B C 1
ATOM 6085 O O . VAL B 1 345 ? 8.133 21.562 -0.477 1 97.31 345 VAL B O 1
ATOM 6088 N N . ALA B 1 346 ? 6.926 23.484 -0.413 1 98.56 346 ALA B N 1
ATOM 6089 C CA . ALA B 1 346 ? 6.711 23.5 1.032 1 98.56 346 ALA B CA 1
ATOM 6090 C C . ALA B 1 346 ? 5.227 23.422 1.368 1 98.56 346 ALA B C 1
ATOM 6092 O O . ALA B 1 346 ? 4.418 24.188 0.828 1 98.56 346 ALA B O 1
ATOM 6093 N N . TYR B 1 347 ? 4.852 22.484 2.148 1 98.88 347 TYR B N 1
ATOM 6094 C CA . TYR B 1 347 ? 3.482 22.297 2.619 1 98.88 347 TYR B CA 1
ATOM 6095 C C . TYR B 1 347 ? 3.41 22.391 4.137 1 98.88 347 TYR B C 1
ATOM 6097 O O . TYR B 1 347 ? 4.137 21.703 4.852 1 98.88 347 TYR B O 1
ATOM 6105 N N . VAL B 1 348 ? 2.604 23.281 4.684 1 98.88 348 VAL B N 1
ATOM 6106 C CA . VAL B 1 348 ? 2.273 23.375 6.102 1 98.88 348 VAL B CA 1
ATOM 6107 C C . VAL B 1 348 ? 0.772 23.188 6.297 1 98.88 348 VAL B C 1
ATOM 6109 O O . VAL B 1 348 ? -0.035 23.922 5.719 1 98.88 348 VAL B O 1
ATOM 6112 N N . GLY B 1 349 ? 0.402 22.172 7.082 1 98.38 349 GLY B N 1
ATOM 6113 C CA . GLY B 1 349 ? -1.013 21.891 7.254 1 98.38 349 GLY B CA 1
ATOM 6114 C C . GLY B 1 349 ? -1.423 21.781 8.711 1 98.38 349 GLY B C 1
ATOM 6115 O O . GLY B 1 349 ? -0.651 22.125 9.609 1 98.38 349 GLY B O 1
ATOM 6116 N N . THR B 1 350 ? -2.697 21.422 8.891 1 98.56 350 THR B N 1
ATOM 6117 C CA . THR B 1 350 ? -3.262 21.312 10.234 1 98.56 350 THR B CA 1
ATOM 6118 C C . THR B 1 350 ? -3.615 19.859 10.555 1 98.56 350 THR B C 1
ATOM 6120 O O . THR B 1 350 ? -4.062 19.562 11.656 1 98.56 350 THR B O 1
ATOM 6123 N N . SER B 1 351 ? -3.371 18.984 9.602 1 97.94 351 SER B N 1
ATOM 6124 C CA . SER B 1 351 ? -3.906 17.641 9.742 1 97.94 351 SER B CA 1
ATOM 6125 C C . SER B 1 351 ? -2.789 16.609 9.883 1 97.94 351 SER B C 1
ATOM 6127 O O . SER B 1 351 ? -1.732 16.75 9.266 1 97.94 351 SER B O 1
ATOM 6129 N N . ASN B 1 352 ? -3.012 15.609 10.781 1 98.12 352 ASN B N 1
ATOM 6130 C CA . ASN B 1 352 ? -2.221 14.383 10.727 1 98.12 352 ASN B CA 1
ATOM 6131 C C . ASN B 1 352 ? -2.57 13.547 9.492 1 98.12 352 ASN B C 1
ATOM 6133 O O . ASN B 1 352 ? -3.432 13.93 8.703 1 98.12 352 ASN B O 1
ATOM 6137 N N . TRP B 1 353 ? -1.824 12.555 9.273 1 98.62 353 TRP B N 1
ATOM 6138 C CA . TRP B 1 353 ? -2.031 11.812 8.031 1 98.62 353 TRP B CA 1
ATOM 6139 C C . TRP B 1 353 ? -2.668 10.453 8.312 1 98.62 353 TRP B C 1
ATOM 6141 O O . TRP B 1 353 ? -1.983 9.43 8.312 1 98.62 353 TRP B O 1
ATOM 6151 N N . SER B 1 354 ? -3.904 10.398 8.516 1 98 354 SER B N 1
ATOM 6152 C CA . SER B 1 354 ? -4.816 9.258 8.531 1 98 354 SER B CA 1
ATOM 6153 C C . SER B 1 354 ? -6.105 9.57 7.781 1 98 354 SER B C 1
ATOM 6155 O O . SER B 1 354 ? -6.387 10.734 7.48 1 98 354 SER B O 1
ATOM 6157 N N . ALA B 1 355 ? -6.891 8.648 7.48 1 98.12 355 ALA B N 1
ATOM 6158 C CA . ALA B 1 355 ? -8 8.758 6.539 1 98.12 355 ALA B CA 1
ATOM 6159 C C . ALA B 1 355 ? -8.977 9.852 6.969 1 98.12 355 ALA B C 1
ATOM 6161 O O . ALA B 1 355 ? -9.414 10.664 6.148 1 98.12 355 ALA B O 1
ATOM 6162 N N . ASP B 1 356 ? -9.289 9.984 8.164 1 98.06 356 ASP B N 1
ATOM 6163 C CA . ASP B 1 356 ? -10.391 10.797 8.664 1 98.06 356 ASP B CA 1
ATOM 6164 C C . ASP B 1 356 ? -10.055 12.289 8.578 1 98.06 356 ASP B C 1
ATOM 6166 O O . ASP B 1 356 ? -10.953 13.117 8.43 1 98.06 356 ASP B O 1
ATOM 6170 N N . TYR B 1 357 ? -8.789 12.586 8.586 1 98.25 357 TYR B N 1
ATOM 6171 C CA . TYR B 1 357 ? -8.375 13.977 8.469 1 98.25 357 TYR B CA 1
ATOM 6172 C C . TYR B 1 357 ? -8.672 14.523 7.078 1 98.25 357 TYR B C 1
ATOM 6174 O O . TYR B 1 357 ? -8.672 15.734 6.863 1 98.25 357 TYR B O 1
ATOM 6182 N N . PHE B 1 358 ? -8.961 13.609 6.172 1 98.5 358 PHE B N 1
ATOM 6183 C CA . PHE B 1 358 ? -9.164 14.039 4.793 1 98.5 358 PHE B CA 1
ATOM 6184 C C . PHE B 1 358 ? -10.578 13.711 4.332 1 98.5 358 PHE B C 1
ATOM 6186 O O . PHE B 1 358 ? -10.945 13.992 3.189 1 98.5 358 PHE B O 1
ATOM 6193 N N . SER B 1 359 ? -11.398 13.109 5.219 1 97.81 359 SER B N 1
ATOM 6194 C CA . SER B 1 359 ? -12.742 12.711 4.812 1 97.81 359 SER B CA 1
ATOM 6195 C C . SER B 1 359 ? -13.805 13.406 5.656 1 97.81 359 SER B C 1
ATOM 6197 O O . SER B 1 359 ? -14.898 13.711 5.168 1 97.81 359 SER B O 1
ATOM 6199 N N . SER B 1 360 ? -13.461 13.695 6.945 1 97.38 360 SER B N 1
ATOM 6200 C CA . SER B 1 360 ? -14.516 14.195 7.816 1 97.38 360 SER B CA 1
ATOM 6201 C C . SER B 1 360 ? -14.039 15.367 8.664 1 97.38 360 SER B C 1
ATOM 6203 O O . SER B 1 360 ? -14.844 16.172 9.133 1 97.38 360 SER B O 1
ATOM 6205 N N . THR B 1 361 ? -12.75 15.484 8.852 1 97.81 361 THR B N 1
ATOM 6206 C CA . THR B 1 361 ? -12.188 16.5 9.742 1 97.81 361 THR B CA 1
ATOM 6207 C C . THR B 1 361 ? -11.789 17.75 8.961 1 97.81 361 THR B C 1
ATOM 6209 O O . THR B 1 361 ? -11.219 17.641 7.871 1 97.81 361 THR B O 1
ATOM 6212 N N . ALA B 1 362 ? -12.109 18.859 9.523 1 98.44 362 ALA B N 1
ATOM 6213 C CA . ALA B 1 362 ? -11.734 20.094 8.867 1 98.44 362 ALA B CA 1
ATOM 6214 C C . ALA B 1 362 ? -10.25 20.406 9.055 1 98.44 362 ALA B C 1
ATOM 6216 O O . ALA B 1 362 ? -9.719 20.25 10.156 1 98.44 362 ALA B O 1
ATOM 6217 N N . GLY B 1 363 ? -9.602 20.734 8 1 98.56 363 GLY B N 1
ATOM 6218 C CA . GLY B 1 363 ? -8.211 21.156 7.969 1 98.56 363 GLY B CA 1
ATOM 6219 C C . GLY B 1 363 ? -7.875 22 6.75 1 98.56 363 GLY B C 1
ATOM 6220 O O . GLY B 1 363 ? -8.672 22.094 5.816 1 98.56 363 GLY B O 1
ATOM 6221 N N . VAL B 1 364 ? -6.793 22.703 6.836 1 98.88 364 VAL B N 1
ATOM 6222 C CA . VAL B 1 364 ? -6.285 23.469 5.699 1 98.88 364 VAL B CA 1
ATOM 6223 C C . VAL B 1 364 ? -4.793 23.188 5.52 1 98.88 364 VAL B C 1
ATOM 6225 O O . VAL B 1 364 ? -4.133 22.688 6.438 1 98.88 364 VAL B O 1
ATOM 6228 N N . GLY B 1 365 ? -4.316 23.438 4.32 1 98.88 365 GLY B N 1
ATOM 6229 C CA . GLY B 1 365 ? -2.902 23.375 3.99 1 98.88 365 GLY B CA 1
ATOM 6230 C C . GLY B 1 365 ? -2.422 24.547 3.158 1 98.88 365 GLY B C 1
ATOM 6231 O O . GLY B 1 365 ? -3.131 25 2.264 1 98.88 365 GLY B O 1
ATOM 6232 N N . LEU B 1 366 ? -1.309 25.094 3.545 1 98.94 366 LEU B N 1
ATOM 6233 C CA . LEU B 1 366 ? -0.611 26.109 2.76 1 98.94 366 LEU B CA 1
ATOM 6234 C C . LEU B 1 366 ? 0.457 25.469 1.877 1 98.94 366 LEU B C 1
ATOM 6236 O O . LEU B 1 366 ? 1.341 24.766 2.371 1 98.94 366 LEU B O 1
ATOM 6240 N N . VAL B 1 367 ? 0.344 25.672 0.582 1 98.94 367 VAL B N 1
ATOM 6241 C CA . VAL B 1 367 ? 1.307 25.125 -0.368 1 98.94 367 VAL B CA 1
ATOM 6242 C C . VAL B 1 367 ? 2.076 26.25 -1.038 1 98.94 367 VAL B C 1
ATOM 6244 O O . VAL B 1 367 ? 1.479 27.156 -1.641 1 98.94 367 VAL B O 1
ATOM 6247 N N . VAL B 1 368 ? 3.371 26.25 -0.915 1 98.56 368 VAL B N 1
ATOM 6248 C CA . VAL B 1 368 ? 4.23 27.266 -1.495 1 98.56 368 VAL B CA 1
ATOM 6249 C C . VAL B 1 368 ? 5.277 26.625 -2.395 1 98.56 368 VAL B C 1
ATOM 6251 O O . VAL B 1 368 ? 5.957 25.672 -1.983 1 98.56 368 VAL B O 1
ATOM 6254 N N . SER B 1 369 ? 5.375 27.047 -3.57 1 96.5 369 SER B N 1
ATOM 6255 C CA . SER B 1 369 ? 6.414 26.609 -4.492 1 96.5 369 SER B CA 1
ATOM 6256 C C . SER B 1 369 ? 7.062 27.781 -5.211 1 96.5 369 SER B C 1
ATOM 6258 O O . SER B 1 369 ? 6.559 28.906 -5.145 1 96.5 369 SER B O 1
ATOM 6260 N N . HIS B 1 370 ? 8.281 27.578 -5.668 1 87.62 370 HIS B N 1
ATOM 6261 C CA . HIS B 1 370 ? 8.961 28.594 -6.461 1 87.62 370 HIS B CA 1
ATOM 6262 C C . HIS B 1 370 ? 9.664 27.984 -7.664 1 87.62 370 HIS B C 1
ATOM 6264 O O . HIS B 1 370 ? 9.961 26.781 -7.668 1 87.62 370 HIS B O 1
ATOM 6270 N N . ASP B 1 371 ? 9.664 28.688 -8.703 1 73.75 371 ASP B N 1
ATOM 6271 C CA . ASP B 1 371 ? 10.398 28.203 -9.867 1 73.75 371 ASP B CA 1
ATOM 6272 C C . ASP B 1 371 ? 11.906 28.172 -9.594 1 73.75 371 ASP B C 1
ATOM 6274 O O . ASP B 1 371 ? 12.438 29.094 -8.977 1 73.75 371 ASP B O 1
ATOM 6278 N N . THR B 1 372 ? 12.492 26.984 -9.352 1 59.66 372 THR B N 1
ATOM 6279 C CA . THR B 1 372 ? 13.906 26.734 -9.086 1 59.66 372 THR B CA 1
ATOM 6280 C C . THR B 1 372 ? 14.789 27.5 -10.062 1 59.66 372 THR B C 1
ATOM 6282 O 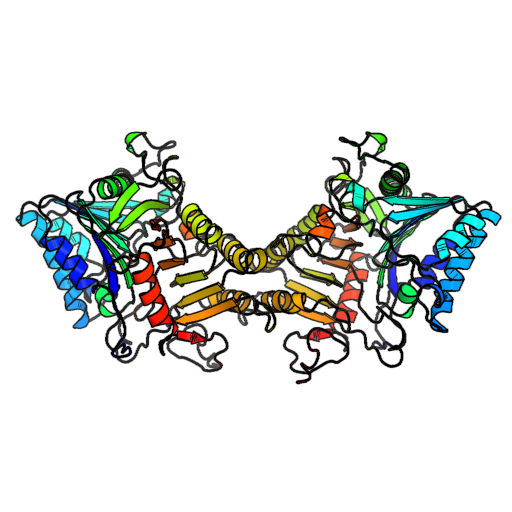O . THR B 1 372 ? 15.977 27.203 -10.211 1 59.66 372 THR B O 1
ATOM 6285 N N . ILE B 1 373 ? 14.258 28.469 -10.688 1 50.84 373 ILE B N 1
ATOM 6286 C CA . ILE B 1 373 ? 15.344 29.016 -11.5 1 50.84 373 ILE B CA 1
ATOM 6287 C C . ILE B 1 373 ? 16.516 29.375 -10.594 1 50.84 373 ILE B C 1
ATOM 6289 O O . ILE B 1 373 ? 16.328 29.75 -9.438 1 50.84 373 ILE B O 1
ATOM 6293 N N . ASN B 1 374 ? 17.688 28.875 -10.914 1 52.78 374 ASN B N 1
ATOM 6294 C CA . ASN B 1 374 ? 19.047 29.078 -10.438 1 52.78 374 ASN B CA 1
ATOM 6295 C C . ASN B 1 374 ? 19.203 30.406 -9.695 1 52.78 374 ASN B C 1
ATOM 6297 O O . ASN B 1 374 ? 20.266 31.016 -9.719 1 52.78 374 ASN B O 1
ATOM 6301 N N . SER B 1 375 ? 18.047 30.922 -9.375 1 54 375 SER B N 1
ATOM 6302 C CA . SER B 1 375 ? 18.297 32.281 -8.914 1 54 375 SER B CA 1
ATOM 6303 C C . SER B 1 375 ? 18.75 32.281 -7.457 1 54 375 SER B C 1
ATOM 6305 O O . SER B 1 375 ? 18.203 31.562 -6.629 1 54 375 SER B O 1
ATOM 6307 N N . THR B 1 376 ? 19.969 32.469 -7.207 1 60.47 376 THR B N 1
ATOM 6308 C CA . THR B 1 376 ? 20.562 32.812 -5.918 1 60.47 376 THR B CA 1
ATOM 6309 C C . THR B 1 376 ? 19.75 33.906 -5.242 1 60.47 376 THR B C 1
ATOM 6311 O O . THR B 1 376 ? 19.625 35.031 -5.777 1 60.47 376 THR B O 1
ATOM 6314 N N . TYR B 1 377 ? 18.828 33.375 -4.379 1 65.75 377 TYR B N 1
ATOM 6315 C CA . TYR B 1 377 ? 18.094 34.406 -3.662 1 65.75 377 TYR B CA 1
ATOM 6316 C C . TYR B 1 377 ? 18.891 34.875 -2.449 1 65.75 377 TYR B C 1
ATOM 6318 O O . TYR B 1 377 ? 19.641 34.094 -1.85 1 65.75 377 TYR B O 1
ATOM 6326 N N . PRO B 1 378 ? 18.859 36.156 -2.264 1 57.97 378 PRO B N 1
ATOM 6327 C CA . PRO B 1 378 ? 19.578 36.719 -1.119 1 57.97 378 PRO B CA 1
ATOM 6328 C C . PRO B 1 378 ? 19.125 36.125 0.212 1 57.97 378 PRO B C 1
ATOM 6330 O O . PRO B 1 378 ? 19.891 36.125 1.187 1 57.97 378 PRO B O 1
ATOM 6333 N N . ARG B 1 379 ? 17.906 35.656 0.274 1 76.81 379 ARG B N 1
ATOM 6334 C CA . ARG B 1 379 ? 17.375 35.031 1.498 1 76.81 379 ARG B CA 1
ATOM 6335 C C . ARG B 1 379 ? 16.812 33.656 1.23 1 76.81 379 ARG B C 1
ATOM 6337 O O . ARG B 1 379 ? 16.5 33.312 0.085 1 76.81 379 ARG B O 1
ATOM 6344 N N . ASP B 1 380 ? 16.797 32.969 2.35 1 87.31 380 ASP B N 1
ATOM 6345 C CA . ASP B 1 380 ? 16.219 31.641 2.248 1 87.31 380 ASP B CA 1
ATOM 6346 C C . ASP B 1 380 ? 14.758 31.703 1.835 1 87.31 380 ASP B C 1
ATOM 6348 O O . ASP B 1 380 ? 14 32.531 2.342 1 87.31 380 ASP B O 1
ATOM 6352 N N . THR B 1 381 ? 14.453 30.953 0.833 1 92.25 381 THR B N 1
ATOM 6353 C CA . THR B 1 381 ? 13.047 30.766 0.495 1 92.25 381 THR B CA 1
ATOM 6354 C C . THR B 1 381 ? 12.297 30.109 1.644 1 92.25 381 THR B C 1
ATOM 6356 O O . THR B 1 381 ? 12.914 29.594 2.584 1 92.25 381 THR B O 1
ATOM 6359 N N . PHE B 1 382 ? 11.031 30.172 1.657 1 95.69 382 PHE B N 1
ATOM 6360 C CA . PHE B 1 382 ? 10.234 29.5 2.666 1 95.69 382 PHE B CA 1
ATOM 6361 C C . PHE B 1 382 ? 10.531 28 2.674 1 95.69 382 PHE B C 1
ATOM 6363 O O . PHE B 1 382 ? 10.617 27.391 3.738 1 95.69 382 PHE B O 1
ATOM 6370 N N . GLN B 1 383 ? 10.656 27.438 1.486 1 96.12 383 GLN B N 1
ATOM 6371 C CA . GLN B 1 383 ? 11 26.031 1.327 1 96.12 383 GLN B CA 1
ATOM 6372 C C . GLN B 1 383 ? 12.328 25.719 2.004 1 96.12 383 GLN B C 1
ATOM 6374 O O . GLN B 1 383 ? 12.445 24.703 2.713 1 96.12 383 GLN B O 1
ATOM 6379 N N . GLU B 1 384 ? 13.281 26.547 1.803 1 95 384 GLU B N 1
ATOM 6380 C CA . GLU B 1 384 ? 14.594 26.344 2.414 1 95 384 GLU B CA 1
ATOM 6381 C C . GLU B 1 384 ? 14.523 26.484 3.932 1 95 384 GLU B C 1
ATOM 6383 O O . GLU B 1 384 ? 15.195 25.75 4.66 1 95 384 GLU B O 1
ATOM 6388 N N . GLN B 1 385 ? 13.703 27.438 4.391 1 95.31 385 GLN B N 1
ATOM 6389 C CA . GLN B 1 385 ? 13.523 27.625 5.828 1 95.31 385 GLN B CA 1
ATOM 6390 C C . GLN B 1 385 ? 12.93 26.375 6.469 1 95.31 385 GLN B C 1
ATOM 6392 O O . GLN B 1 385 ? 13.422 25.891 7.492 1 95.31 385 GLN B O 1
ATOM 6397 N N . LEU B 1 386 ? 11.945 25.859 5.844 1 97.25 386 LEU B N 1
ATOM 6398 C CA . LEU B 1 386 ? 11.281 24.672 6.367 1 97.25 386 LEU B CA 1
ATOM 6399 C C . LEU B 1 386 ? 12.211 23.453 6.301 1 97.25 386 LEU B C 1
ATOM 6401 O O . LEU B 1 386 ? 12.195 22.609 7.195 1 97.25 386 LEU B O 1
ATOM 6405 N N . LYS B 1 387 ? 12.953 23.375 5.23 1 97.62 387 LYS B N 1
ATOM 6406 C CA . LYS B 1 387 ? 13.938 22.297 5.102 1 97.62 387 LYS B CA 1
ATOM 6407 C C . LYS B 1 387 ? 14.961 22.344 6.234 1 97.62 387 LYS B C 1
ATOM 6409 O O . LYS B 1 387 ? 15.32 21.312 6.793 1 97.62 387 LYS B O 1
ATOM 6414 N N . LYS B 1 388 ? 15.414 23.531 6.539 1 97 388 LYS B N 1
ATOM 6415 C CA . LYS B 1 388 ? 16.391 23.688 7.613 1 97 388 LYS B CA 1
ATOM 6416 C C . LYS B 1 388 ? 15.805 23.281 8.961 1 97 388 LYS B C 1
ATOM 6418 O O . LYS B 1 388 ? 16.5 22.703 9.797 1 97 388 LYS B O 1
ATOM 6423 N N . VAL B 1 389 ? 14.539 23.609 9.164 1 97.88 389 VAL B N 1
ATOM 6424 C CA . VAL B 1 389 ? 13.844 23.188 10.383 1 97.88 389 VAL B CA 1
ATOM 6425 C C . VAL B 1 389 ? 13.82 21.656 10.453 1 97.88 389 VAL B C 1
ATOM 6427 O O . VAL B 1 389 ? 14.102 21.078 11.5 1 97.88 389 VAL B O 1
ATOM 6430 N N . PHE B 1 390 ? 13.547 21.047 9.406 1 98.44 390 PHE B N 1
ATOM 6431 C CA . PHE B 1 390 ? 13.477 19.578 9.359 1 98.44 390 PHE B CA 1
ATOM 6432 C C . PHE B 1 390 ? 14.836 18.969 9.656 1 98.44 390 PHE B C 1
ATOM 6434 O O . PHE B 1 390 ? 14.945 18.047 10.469 1 98.44 390 PHE B O 1
ATOM 6441 N N . GLU B 1 391 ? 15.812 19.469 8.938 1 97.94 391 GLU B N 1
ATOM 6442 C CA . GLU B 1 391 ? 17.156 18.906 9.062 1 97.94 391 GLU B CA 1
ATOM 6443 C C . GLU B 1 391 ? 17.688 19.078 10.484 1 97.94 391 GLU B C 1
ATOM 6445 O O . GLU B 1 391 ? 18.344 18.172 11.016 1 97.94 391 GLU B O 1
ATOM 6450 N N . ARG B 1 392 ? 17.438 20.203 11.055 1 98.12 392 ARG B N 1
ATOM 6451 C CA . ARG B 1 392 ? 17.812 20.438 12.445 1 98.12 392 ARG B CA 1
ATOM 6452 C C . ARG B 1 392 ? 17.203 19.375 13.359 1 98.12 392 ARG B C 1
ATOM 6454 O O . ARG B 1 392 ? 17.906 18.781 14.188 1 98.12 392 ARG B O 1
ATOM 6461 N N . ASP B 1 393 ? 15.938 19.156 13.219 1 98.31 393 ASP B N 1
ATOM 6462 C CA . ASP B 1 393 ? 15.258 18.172 14.055 1 98.31 393 ASP B CA 1
ATOM 6463 C C . ASP B 1 393 ? 15.734 16.75 13.742 1 98.31 393 ASP B C 1
ATOM 6465 O O . ASP B 1 393 ? 15.945 15.953 14.648 1 98.31 393 ASP B O 1
ATOM 6469 N N . TRP B 1 394 ? 15.891 16.484 12.492 1 97.69 394 TRP B N 1
ATOM 6470 C CA . TRP B 1 394 ? 16.312 15.172 12.047 1 97.69 394 TRP B CA 1
ATOM 6471 C C . TRP B 1 394 ? 17.656 14.789 12.641 1 97.69 394 TRP B C 1
ATOM 6473 O O . TRP B 1 394 ? 17.891 13.633 12.977 1 97.69 394 TRP B O 1
ATOM 6483 N N . GLU B 1 395 ? 18.547 15.75 12.742 1 96.88 395 GLU B N 1
ATOM 6484 C CA . GLU B 1 395 ? 19.906 15.5 13.18 1 96.88 395 GLU B CA 1
ATOM 6485 C C . GLU B 1 395 ? 20.047 15.656 14.695 1 96.88 395 GLU B C 1
ATOM 6487 O O . GLU B 1 395 ? 21.109 15.375 15.258 1 96.88 395 GLU B O 1
ATOM 6492 N N . SER B 1 396 ? 19.031 16.031 15.312 1 96.94 396 SER B N 1
ATOM 6493 C CA . SER B 1 396 ? 19.094 16.281 16.75 1 96.94 396 SER B CA 1
ATOM 6494 C C . SER B 1 396 ? 19.094 14.992 17.547 1 96.94 396 SER B C 1
ATOM 6496 O O . SER B 1 396 ? 18.828 13.914 17 1 96.94 396 SER B O 1
ATOM 6498 N N . GLU B 1 397 ? 19.375 15.078 18.875 1 95.38 397 GLU B N 1
ATOM 6499 C CA . GLU B 1 397 ? 19.375 13.93 19.781 1 95.38 397 GLU B CA 1
ATOM 6500 C C . GLU B 1 397 ? 17.938 13.461 20.078 1 95.38 397 GLU B C 1
ATOM 6502 O O . GLU B 1 397 ? 17.734 12.375 20.609 1 95.38 397 GLU B O 1
ATOM 6507 N N . TYR B 1 398 ? 16.969 14.234 19.688 1 97 398 TYR B N 1
ATOM 6508 C CA . TYR B 1 398 ? 15.578 13.914 19.984 1 97 398 TYR B CA 1
ATOM 6509 C C . TYR B 1 398 ? 14.984 13.008 18.906 1 97 398 TYR B C 1
ATOM 6511 O O . TYR B 1 398 ? 13.875 12.484 19.062 1 97 398 TYR B O 1
ATOM 6519 N N . SER B 1 399 ? 15.703 12.891 17.797 1 96.69 399 SER B N 1
ATOM 6520 C CA . SER B 1 399 ? 15.312 11.977 16.719 1 96.69 399 SER B CA 1
ATOM 6521 C C . SER B 1 399 ? 16.062 10.648 16.828 1 96.69 399 SER B C 1
ATOM 6523 O O . SER B 1 399 ? 17.297 10.617 16.75 1 96.69 399 SER B O 1
ATOM 6525 N N . VAL B 1 400 ? 15.273 9.602 16.953 1 95.12 400 VAL B N 1
ATOM 6526 C CA . VAL B 1 400 ? 15.898 8.305 17.156 1 95.12 400 VAL B CA 1
ATOM 6527 C C . VAL B 1 400 ? 15.461 7.336 16.062 1 95.12 400 VAL B C 1
ATOM 6529 O O . VAL B 1 400 ? 14.312 7.363 15.625 1 95.12 400 VAL B O 1
ATOM 6532 N N . PRO B 1 401 ? 16.406 6.508 15.641 1 91.69 401 PRO B N 1
ATOM 6533 C CA . PRO B 1 401 ? 16 5.492 14.664 1 91.69 401 PRO B CA 1
ATOM 6534 C C . PRO B 1 401 ? 14.992 4.5 15.219 1 91.69 401 PRO B C 1
ATOM 6536 O O . PRO B 1 401 ? 14.984 4.223 16.422 1 91.69 401 PRO B O 1
ATOM 6539 N N . LEU B 1 402 ? 14.164 3.98 14.367 1 87.5 402 LEU B N 1
ATOM 6540 C CA . LEU B 1 402 ? 13.125 3.033 14.758 1 87.5 402 LEU B CA 1
ATOM 6541 C C . LEU B 1 402 ? 13.742 1.77 15.352 1 87.5 402 LEU B C 1
ATOM 6543 O O . LEU B 1 402 ? 13.156 1.146 16.234 1 87.5 402 LEU B O 1
ATOM 6547 N N . ALA B 1 403 ? 14.82 1.313 14.852 1 74.62 403 ALA B N 1
ATOM 6548 C CA . ALA B 1 403 ? 15.469 0.08 15.289 1 74.62 403 ALA B CA 1
ATOM 6549 C C . ALA B 1 403 ? 16.141 0.262 16.641 1 74.62 403 ALA B C 1
ATOM 6551 O O . ALA B 1 403 ? 16.641 -0.701 17.234 1 74.62 403 ALA B O 1
ATOM 6552 N N . SER B 1 404 ? 15.969 1.418 17.219 1 66.31 404 SER B N 1
ATOM 6553 C CA . SER B 1 404 ? 16.688 1.682 18.469 1 66.31 404 SER B CA 1
ATOM 6554 C C . SER B 1 404 ? 16.156 0.837 19.609 1 66.31 404 SER B C 1
ATOM 6556 O O . SER B 1 404 ? 14.938 0.691 19.766 1 66.31 404 SER B O 1
ATOM 6558 N N . SER B 1 405 ? 16.906 -0.144 20 1 58.09 405 SER B N 1
ATOM 6559 C CA . SER B 1 405 ? 16.656 -1.224 20.953 1 58.09 405 SER B CA 1
ATOM 6560 C C . SER B 1 405 ? 16.328 -0.677 22.344 1 58.09 405 SER B C 1
ATOM 6562 O O . SER B 1 405 ? 15.938 -1.431 23.234 1 58.09 405 SER B O 1
ATOM 6564 N N . GLY B 1 406 ? 16.391 0.577 22.562 1 65.06 406 GLY B N 1
ATOM 6565 C CA . GLY B 1 406 ? 16.312 0.871 23.984 1 65.06 406 GLY B CA 1
ATOM 6566 C C . GLY B 1 406 ? 14.953 1.426 24.406 1 65.06 406 GLY B C 1
ATOM 6567 O O . GLY B 1 406 ? 14.25 2.018 23.578 1 65.06 406 GLY B O 1
ATOM 6568 N N . GLU B 1 407 ? 14.484 1.024 25.516 1 79.5 407 GLU B N 1
ATOM 6569 C CA . GLU B 1 407 ? 13.281 1.548 26.156 1 79.5 407 GLU B CA 1
ATOM 6570 C C . GLU B 1 407 ? 13.398 3.049 26.391 1 79.5 407 GLU B C 1
ATOM 6572 O O . GLU B 1 407 ? 14.469 3.547 26.75 1 79.5 407 GLU B O 1
ATOM 6577 N N . ASN B 1 408 ? 12.414 3.785 25.953 1 88.19 408 ASN B N 1
ATOM 6578 C CA . ASN B 1 408 ? 12.258 5.207 26.25 1 88.19 408 ASN B CA 1
ATOM 6579 C C . ASN B 1 408 ? 10.938 5.496 26.938 1 88.19 408 ASN B C 1
ATOM 6581 O O . ASN B 1 408 ? 9.867 5.379 26.328 1 88.19 408 ASN B O 1
ATOM 6585 N N . PRO B 1 409 ? 10.969 5.844 28.172 1 89.81 409 PRO B N 1
ATOM 6586 C CA . PRO B 1 409 ? 9.727 6.031 28.938 1 89.81 409 PRO B CA 1
ATOM 6587 C C . PRO B 1 409 ? 8.875 7.18 28.406 1 89.81 409 PRO B C 1
ATOM 6589 O O . PRO B 1 409 ? 7.707 7.309 28.766 1 89.81 409 PRO B O 1
ATOM 6592 N N . ASP B 1 410 ? 9.469 8.023 27.609 1 94.62 410 ASP B N 1
ATOM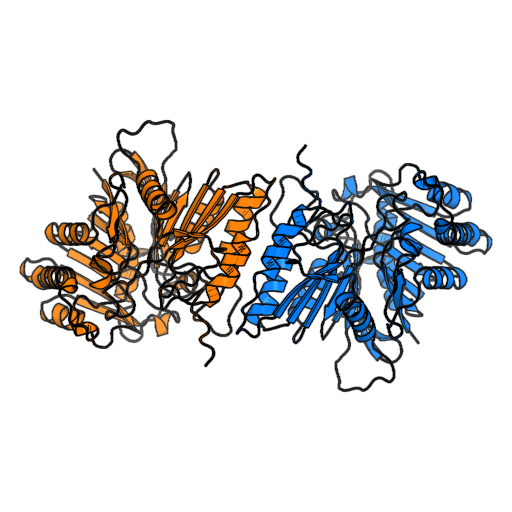 6593 C CA . ASP B 1 410 ? 8.734 9.18 27.109 1 94.62 410 ASP B CA 1
ATOM 6594 C C . ASP B 1 410 ? 8.07 8.867 25.766 1 94.62 410 ASP B C 1
ATOM 6596 O O . ASP B 1 410 ? 7.492 9.75 25.141 1 94.62 410 ASP B O 1
ATOM 6600 N N . CYS B 1 411 ? 8.148 7.566 25.359 1 94.31 411 CYS B N 1
ATOM 6601 C CA . CYS B 1 411 ? 7.582 7.133 24.078 1 94.31 411 CYS B CA 1
ATOM 6602 C C . CYS B 1 411 ? 6.664 5.93 24.281 1 94.31 411 CYS B C 1
ATOM 6604 O O . CYS B 1 411 ? 7.094 4.895 24.781 1 94.31 411 CYS B O 1
ATOM 6606 N N . ALA B 1 412 ? 5.512 6.043 23.781 1 92.94 412 ALA B N 1
ATOM 6607 C CA . ALA B 1 412 ? 4.504 5 23.953 1 92.94 412 ALA B CA 1
ATOM 6608 C C . ALA B 1 412 ? 4.828 3.777 23.094 1 92.94 412 ALA B C 1
ATOM 6610 O O . ALA B 1 412 ? 4.273 2.697 23.312 1 92.94 412 ALA B O 1
ATOM 6611 N N . PHE B 1 413 ? 5.691 3.947 22.109 1 88.75 413 PHE B N 1
ATOM 6612 C CA . PHE B 1 413 ? 6.02 2.836 21.219 1 88.75 413 PHE B CA 1
ATOM 6613 C C . PHE B 1 413 ? 6.832 1.778 21.953 1 88.75 413 PHE B C 1
ATOM 6615 O O . PHE B 1 413 ? 6.785 0.597 21.609 1 88.75 413 PHE B O 1
ATOM 6622 N N . TRP B 1 414 ? 7.609 2.195 22.859 1 80.81 414 TRP B N 1
ATOM 6623 C CA . TRP B 1 414 ? 8.578 1.303 23.484 1 80.81 414 TRP B CA 1
ATOM 6624 C C . TRP B 1 414 ? 8.32 1.19 24.984 1 80.81 414 TRP B C 1
ATOM 6626 O O . TRP B 1 414 ? 9.227 0.86 25.75 1 80.81 414 TRP B O 1
ATOM 6636 N N . LYS B 1 415 ? 7.07 1.581 25.375 1 64.69 415 LYS B N 1
ATOM 6637 C CA . LYS B 1 415 ? 6.793 1.437 26.797 1 64.69 415 LYS B CA 1
ATOM 6638 C C . LYS B 1 415 ? 6.961 -0.012 27.25 1 64.69 415 LYS B C 1
ATOM 6640 O O . LYS B 1 415 ? 6.672 -0.94 26.484 1 64.69 415 LYS B O 1
ATOM 6645 N N . ILE B 1 416 ? 7.789 -0.256 28.297 1 50.84 416 ILE B N 1
ATOM 6646 C CA . ILE B 1 416 ? 8.117 -1.461 29.062 1 50.84 416 ILE B CA 1
ATOM 6647 C C . ILE B 1 416 ? 6.844 -2.264 29.328 1 50.84 416 ILE B C 1
ATOM 6649 O O . ILE B 1 416 ? 5.871 -1.739 29.875 1 50.84 416 ILE B O 1
ATOM 6653 N N . GLN B 1 417 ? 6.527 -3.23 28.5 1 42.31 417 GLN B N 1
ATOM 6654 C CA . GLN B 1 417 ? 5.629 -4.223 29.094 1 42.31 417 GLN B CA 1
ATOM 6655 C C . GLN B 1 417 ? 6.004 -4.508 30.547 1 42.31 417 GLN B C 1
ATOM 6657 O O . GLN B 1 417 ? 7.066 -5.07 30.812 1 42.31 417 GLN B O 1
ATOM 6662 N N . ARG B 1 418 ? 5.82 -3.711 31.578 1 32.34 418 ARG B N 1
ATOM 6663 C CA . ARG B 1 418 ? 5.848 -4.25 32.938 1 32.34 418 ARG B CA 1
ATOM 6664 C C . ARG B 1 418 ? 4.992 -5.508 33.031 1 32.34 418 ARG B C 1
ATOM 6666 O O . ARG B 1 418 ? 3.855 -5.535 32.562 1 32.34 418 ARG B O 1
ATOM 6673 N N . GLY B 1 419 ? 5.594 -6.688 32.812 1 31.02 419 GLY B N 1
ATOM 6674 C CA . GLY B 1 419 ? 5.012 -7.805 33.531 1 31.02 419 GLY B CA 1
ATOM 6675 C C . GLY B 1 419 ? 4.258 -7.379 34.781 1 31.02 419 GLY B C 1
ATOM 6676 O O . GLY B 1 419 ? 4.812 -6.703 35.656 1 31.02 419 GLY B O 1
ATOM 6677 N N . ASN B 1 420 ? 3.012 -6.973 34.625 1 25.27 420 ASN B N 1
ATOM 6678 C CA . ASN B 1 420 ? 2.426 -7.344 35.938 1 25.27 420 ASN B CA 1
ATOM 6679 C C . ASN B 1 420 ? 2.75 -8.789 36.281 1 25.27 420 ASN B C 1
ATOM 6681 O O . ASN B 1 420 ? 2.717 -9.672 35.438 1 25.27 420 ASN B O 1
#

Nearest PDB structures (foldseek):
  8v08-assembly1_A  TM=9.855E-01  e=2.963E-61  Homo sapiens
  8v06-assembly2_C  TM=9.726E-01  e=4.498E-61  Mus musculus
  8v06-assembly1_B  TM=9.710E-01  e=5.067E-61  Mus musculus
  8v06-assembly1_A  TM=9.726E-01  e=3.413E-60  Mus musculus
  8v08-assembly1_B  TM=9.851E-01  e=1.772E-60  Homo sapiens

InterPro domains:
  IPR001736 Phospholipase D/Transphosphatidylase [PS50035] (117-144)
  IPR001736 Phospholipase D/Transphosphatidylase [PS50035] (331-357)
  IPR001736 Phospholipase D/Transphosphatidylase [SM00155] (117-144)
  IPR001736 Phospholipase D/Transphosphatidylase [SM00155] (331-357)
  IPR032803 PLD3/4-like, PLD-like domain [PF13918] (144-322)
  IPR050874 Diverse function phospholipase D-related protein [PTHR10185] (3-411)

Solvent-accessible surface area (backbone atoms only — not comparable to full-atom values): 42038 Å² total; per-residue (Å²): 126,22,33,61,46,52,26,25,18,68,29,70,91,68,82,74,64,88,86,60,73,76,55,46,47,37,58,57,53,53,49,51,52,61,69,68,46,64,49,33,37,43,36,39,32,39,45,50,34,29,40,34,68,32,74,77,34,90,56,81,70,20,51,68,19,44,51,52,51,51,53,61,37,47,30,41,81,69,61,19,50,38,39,36,38,30,26,29,68,62,86,45,79,67,31,52,56,66,61,55,27,42,76,41,65,33,44,73,33,55,19,51,26,38,79,73,51,66,27,33,35,50,25,26,38,39,34,33,55,52,21,23,34,35,43,17,34,46,50,49,30,13,47,34,54,34,34,18,26,23,35,30,38,38,37,40,60,36,43,68,58,23,48,53,53,43,39,57,50,46,58,49,55,75,37,29,46,89,88,56,74,84,58,83,73,56,61,72,88,52,50,48,82,40,12,84,92,43,43,41,77,43,50,43,65,84,36,67,27,37,36,32,56,25,33,24,12,57,83,79,41,36,90,50,43,32,39,35,61,58,53,51,52,48,49,55,68,66,34,65,55,31,42,39,36,37,27,36,45,62,36,58,25,36,77,84,52,82,78,45,40,59,38,50,67,66,57,49,51,55,53,29,34,26,68,46,59,50,19,31,34,41,40,38,35,30,26,13,66,83,42,69,50,79,31,49,24,58,51,44,18,53,42,31,46,46,43,90,91,42,80,42,39,43,46,46,32,36,30,42,36,76,45,82,93,51,72,81,51,80,97,45,25,28,38,44,29,22,36,38,32,36,78,51,33,24,37,43,21,32,45,55,53,35,44,42,40,51,61,27,15,27,22,41,28,42,39,41,32,48,76,76,61,86,63,83,58,98,56,78,48,68,45,52,49,53,42,46,45,48,50,50,50,61,70,32,91,44,33,36,58,71,80,57,85,64,76,38,86,43,21,36,73,43,50,74,77,68,77,121,126,23,33,60,46,53,27,25,19,68,29,70,94,67,82,75,64,90,84,61,72,76,54,47,46,38,60,58,53,53,50,50,51,60,68,67,47,62,48,32,38,41,37,38,34,40,44,49,33,30,40,34,68,32,74,76,35,89,57,80,69,20,50,68,18,44,51,51,51,52,53,60,36,46,30,41,80,68,61,20,49,39,40,36,39,30,25,29,66,65,86,45,80,66,30,52,56,67,59,56,26,42,77,41,65,33,45,75,32,56,20,49,27,37,78,73,52,66,26,33,35,50,26,26,37,39,33,33,55,53,20,23,34,36,44,16,33,47,49,48,30,13,47,33,54,34,33,18,27,24,36,30,39,38,36,39,60,36,42,70,59,23,48,53,52,43,38,56,49,46,58,50,55,74,38,28,48,90,87,56,74,83,57,84,74,57,63,72,88,54,51,47,83,41,13,83,93,42,43,42,79,45,50,43,63,84,36,67,28,36,35,33,56,25,32,23,14,57,83,80,41,38,91,49,44,32,38,34,61,58,53,52,51,48,50,55,70,66,34,65,55,30,42,41,36,36,26,36,45,64,36,56,25,35,78,82,51,82,78,44,39,59,37,49,68,67,58,49,51,55,51,29,34,26,68,46,61,49,21,32,33,40,40,39,34,28,25,13,65,81,41,70,50,80,30,46,25,58,50,43,18,53,41,32,46,45,43,89,93,42,80,43,39,42,46,46,31,37,32,42,35,75,45,82,93,51,75,82,52,80,97,45,25,30,36,45,29,22,36,38,32,36,78,50,34,24,36,41,20,32,45,54,53,35,44,43,42,52,61,27,16,27,22,40,27,43,39,40,31,48,76,74,61,88,63,83,59,97,54,78,49,67,45,52,49,52,43,47,45,47,50,52,49,61,71,31,91,43,34,37,58,71,80,56,84,65,74,38,87,42,21,36,73,42,52,73,77,67,77,123